Protein AF-0000000066666504 (afdb_homodimer)

Structure (mmCIF, N/CA/C/O backbone):
data_AF-0000000066666504-model_v1
#
loop_
_entity.id
_entity.type
_entity.pdbx_description
1 polymer 'Uncharacterized protein'
#
loop_
_atom_site.group_PDB
_atom_site.id
_atom_site.type_symbol
_atom_site.label_atom_id
_atom_site.label_alt_id
_atom_site.label_comp_id
_atom_site.label_asym_id
_atom_site.label_entity_id
_atom_site.label_seq_id
_atom_site.pdbx_PDB_ins_code
_atom_site.Cartn_x
_atom_site.Cartn_y
_atom_site.Cartn_z
_atom_site.occupancy
_atom_site.B_iso_or_equiv
_atom_site.auth_seq_id
_atom_site.auth_comp_id
_atom_site.auth_asym_id
_atom_site.auth_atom_id
_atom_site.pdbx_PDB_model_num
ATOM 1 N N . MET A 1 1 ? -24.781 37.531 25.469 1 26.7 1 MET A N 1
ATOM 2 C CA . MET A 1 1 ? -24.062 36.5 26.219 1 26.7 1 MET A CA 1
ATOM 3 C C . MET A 1 1 ? -22.75 36.156 25.5 1 26.7 1 MET A C 1
ATOM 5 O O . MET A 1 1 ? -22.75 35.781 24.328 1 26.7 1 MET A O 1
ATOM 9 N N . VAL A 1 2 ? -21.688 36.781 25.766 1 35.69 2 VAL A N 1
ATOM 10 C CA . VAL A 1 2 ? -20.391 36.688 25.109 1 35.69 2 VAL A CA 1
ATOM 11 C C . VAL A 1 2 ? -20.016 35.219 24.891 1 35.69 2 VAL A C 1
ATOM 13 O O . VAL A 1 2 ? -19.938 34.438 25.828 1 35.69 2 VAL A O 1
ATOM 16 N N . ASN A 1 3 ? -20.422 34.5 23.906 1 43.03 3 ASN A N 1
ATOM 17 C CA . ASN A 1 3 ? -20.219 33.125 23.484 1 43.03 3 ASN A CA 1
ATOM 18 C C . ASN A 1 3 ? -18.781 32.656 23.719 1 43.03 3 ASN A C 1
ATOM 20 O O . ASN A 1 3 ? -17.859 33.125 23.062 1 43.03 3 ASN A O 1
ATOM 24 N N . ALA A 1 4 ? -18.406 32.344 24.891 1 55.12 4 ALA A N 1
ATOM 25 C CA . ALA A 1 4 ? -17.078 31.953 25.406 1 55.12 4 ALA A CA 1
ATOM 26 C C . ALA A 1 4 ? -16.453 30.875 24.531 1 55.12 4 ALA A C 1
ATOM 28 O O . ALA A 1 4 ? -17.109 29.922 24.141 1 55.12 4 ALA A O 1
ATOM 29 N N . MET A 1 5 ? -15.398 31.172 23.875 1 70.12 5 MET A N 1
ATOM 30 C CA . MET A 1 5 ? -14.609 30.203 23.125 1 70.12 5 MET A CA 1
ATOM 31 C C . MET A 1 5 ? -14.438 28.906 23.922 1 70.12 5 MET A C 1
ATOM 33 O O . MET A 1 5 ? -14.102 28.938 25.109 1 70.12 5 MET A O 1
ATOM 37 N N . PRO A 1 6 ? -14.922 27.781 23.375 1 79.31 6 PRO A N 1
ATOM 38 C CA . PRO A 1 6 ? -14.75 26.531 24.094 1 79.31 6 PRO A CA 1
ATOM 39 C C . PRO A 1 6 ? -13.297 26.266 24.484 1 79.31 6 PRO A C 1
ATOM 41 O O . PRO A 1 6 ? -12.375 26.703 23.797 1 79.31 6 PRO A O 1
ATOM 44 N N . GLU A 1 7 ? -13.148 25.688 25.578 1 88.94 7 GLU A N 1
ATOM 45 C CA . GLU A 1 7 ? -11.82 25.312 26.047 1 88.94 7 GLU A CA 1
ATOM 46 C C . GLU A 1 7 ? -11.164 24.281 25.141 1 88.94 7 GLU A C 1
ATOM 48 O O . GLU A 1 7 ? -11.836 23.375 24.641 1 88.94 7 GLU A O 1
ATOM 53 N N . SER A 1 8 ? -9.906 24.516 24.938 1 96.38 8 SER A N 1
ATOM 54 C CA . SER A 1 8 ? -9.141 23.609 24.078 1 96.38 8 SER A CA 1
ATOM 55 C C . SER A 1 8 ? -9.016 22.234 24.703 1 96.38 8 SER A C 1
ATOM 57 O O . SER A 1 8 ? -8.773 22.109 25.906 1 96.38 8 SER A O 1
ATOM 59 N N . ASN A 1 9 ? -9.234 21.188 23.906 1 97.38 9 ASN A N 1
ATOM 60 C CA . ASN A 1 9 ? -8.992 19.828 24.391 1 97.38 9 ASN A CA 1
ATOM 61 C C . ASN A 1 9 ? -7.543 19.625 24.812 1 97.38 9 ASN A C 1
ATOM 63 O O . ASN A 1 9 ? -7.246 18.781 25.656 1 97.38 9 ASN A O 1
ATOM 67 N N . PHE A 1 10 ? -6.641 20.391 24.328 1 98.38 10 PHE A N 1
ATOM 68 C CA . PHE A 1 10 ? -5.215 20.266 24.609 1 98.38 10 PHE A CA 1
ATOM 69 C C . PHE A 1 10 ? -4.875 20.844 25.969 1 98.38 10 PHE A C 1
ATOM 71 O O . PHE A 1 10 ? -3.836 20.516 26.547 1 98.38 10 PHE A O 1
ATOM 78 N N . ALA A 1 11 ? -5.727 21.688 26.484 1 97.31 11 ALA A N 1
ATOM 79 C CA . ALA A 1 11 ? -5.48 22.344 27.766 1 97.31 11 ALA A CA 1
ATOM 80 C C . ALA A 1 11 ? -5.449 21.344 28.906 1 97.31 11 ALA A C 1
ATOM 82 O O . ALA A 1 11 ? -4.906 21.625 29.969 1 97.31 11 ALA A O 1
ATOM 83 N N . GLN A 1 12 ? -5.965 20.188 28.688 1 95.88 12 GLN A N 1
ATOM 84 C CA . GLN A 1 12 ? -6.004 19.172 29.734 1 95.88 12 GLN A CA 1
ATOM 85 C C . GLN A 1 12 ? -4.652 18.484 29.891 1 95.88 12 GLN A C 1
ATOM 87 O O . GLN A 1 12 ? -4.422 17.766 30.875 1 95.88 12 GLN A O 1
ATOM 92 N N . LEU A 1 13 ? -3.777 18.688 28.984 1 98.19 13 LEU A N 1
ATOM 93 C CA . LEU A 1 13 ? -2.475 18.031 29 1 98.19 13 LEU A CA 1
ATOM 94 C C . LEU A 1 13 ? -1.46 18.859 29.781 1 98.19 13 LEU A C 1
ATOM 96 O O . LEU A 1 13 ? -1.614 20.062 29.906 1 98.19 13 LEU A O 1
ATOM 100 N N . THR A 1 14 ? -0.459 18.156 30.312 1 98.12 14 THR A N 1
ATOM 101 C CA . THR A 1 14 ? 0.666 18.844 30.922 1 98.12 14 THR A CA 1
ATOM 102 C C . THR A 1 14 ? 1.56 19.469 29.859 1 98.12 14 THR A C 1
ATOM 104 O O . THR A 1 14 ? 1.478 19.125 28.688 1 98.12 14 THR A O 1
ATOM 107 N N . ARG A 1 15 ? 2.338 20.406 30.312 1 98.19 15 ARG A N 1
ATOM 108 C CA . ARG A 1 15 ? 3.314 21.047 29.422 1 98.19 15 ARG A CA 1
ATOM 109 C C . ARG A 1 15 ? 4.23 20 28.797 1 98.19 15 ARG A C 1
ATOM 111 O O . ARG A 1 15 ? 4.523 20.062 27.594 1 98.19 15 ARG A O 1
ATOM 118 N N . ALA A 1 16 ? 4.664 19.031 29.578 1 97.69 16 ALA A N 1
ATOM 119 C CA . ALA A 1 16 ? 5.547 17.969 29.094 1 97.69 16 ALA A CA 1
ATOM 120 C C . ALA A 1 16 ? 4.852 17.125 28.031 1 97.69 16 ALA A C 1
ATOM 122 O O . ALA A 1 16 ? 5.465 16.75 27.031 1 97.69 16 ALA A O 1
ATOM 123 N N . GLN A 1 17 ? 3.607 16.797 28.219 1 98.44 17 GLN A N 1
ATOM 124 C CA . GLN A 1 17 ? 2.84 16.016 27.25 1 98.44 17 GLN A CA 1
ATOM 125 C C . GLN A 1 17 ? 2.645 16.797 25.953 1 98.44 17 GLN A C 1
ATOM 127 O O . GLN A 1 17 ? 2.727 16.219 24.859 1 98.44 17 GLN A O 1
ATOM 132 N N . LEU A 1 18 ? 2.369 18.047 26.094 1 98.69 18 LEU A N 1
ATOM 133 C CA . LEU A 1 18 ? 2.189 18.891 24.922 1 98.69 18 LEU A CA 1
ATOM 134 C C . LEU A 1 18 ? 3.48 18.984 24.109 1 98.69 18 LEU A C 1
ATOM 136 O O . LEU A 1 18 ? 3.445 18.969 22.875 1 98.69 1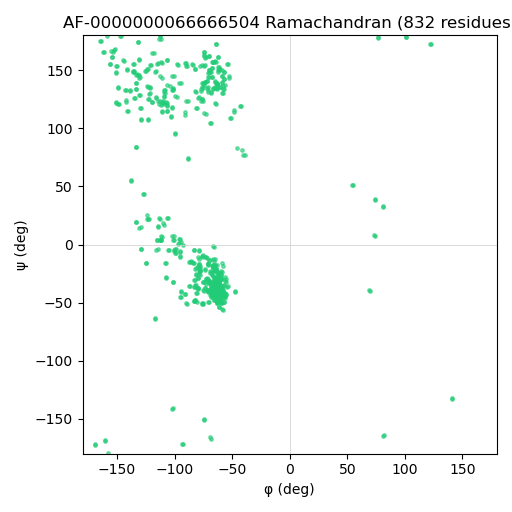8 LEU A O 1
ATOM 140 N N . ALA A 1 19 ? 4.602 19.062 24.781 1 97.88 19 ALA A N 1
ATOM 141 C CA . ALA A 1 19 ? 5.898 19.156 24.125 1 97.88 19 ALA A CA 1
ATOM 142 C C . ALA A 1 19 ? 6.188 17.906 23.297 1 97.88 19 ALA A C 1
ATOM 144 O O . ALA A 1 19 ? 6.848 17.969 22.266 1 97.88 19 ALA A O 1
ATOM 145 N N . VAL A 1 20 ? 5.609 16.781 23.719 1 97.75 20 VAL A N 1
ATOM 146 C CA . VAL A 1 20 ? 5.746 15.531 23 1 97.75 20 VAL A CA 1
ATOM 147 C C . VAL A 1 20 ? 4.75 15.484 21.844 1 97.75 20 VAL A C 1
ATOM 149 O O . VAL A 1 20 ? 5.062 14.969 20.766 1 97.75 20 VAL A O 1
ATOM 152 N N . LEU A 1 21 ? 3.605 16.031 22 1 98.62 21 LEU A N 1
ATOM 153 C CA . LEU A 1 21 ? 2.479 15.867 21.094 1 98.62 21 LEU A CA 1
ATOM 154 C C . LEU A 1 21 ? 2.631 16.766 19.875 1 98.62 21 LEU A C 1
ATOM 156 O O . LEU A 1 21 ? 2.258 16.375 18.766 1 98.62 21 LEU A O 1
ATOM 160 N N . VAL A 1 22 ? 3.152 17.969 20.031 1 98.69 22 VAL A N 1
ATOM 161 C CA . VAL A 1 22 ? 3.139 18.953 18.969 1 98.69 22 VAL A CA 1
ATOM 162 C C . VAL A 1 22 ? 3.963 18.453 17.781 1 98.69 22 VAL A C 1
ATOM 164 O O . VAL A 1 22 ? 3.5 18.484 16.641 1 98.69 22 VAL A O 1
ATOM 167 N N . PRO A 1 23 ? 5.203 17.922 18 1 98.19 23 PRO A N 1
ATOM 168 C CA . PRO A 1 23 ? 5.914 17.391 16.828 1 98.19 23 PRO A CA 1
ATOM 169 C C . PRO A 1 23 ? 5.199 16.203 16.188 1 98.19 23 PRO A C 1
ATOM 171 O O . PRO A 1 23 ? 5.277 16 14.977 1 98.19 23 PRO A O 1
ATOM 174 N N . GLU A 1 24 ? 4.457 15.398 16.969 1 98.56 24 GLU A N 1
ATOM 175 C CA . GLU A 1 24 ? 3.652 14.305 16.422 1 98.56 24 GLU A CA 1
ATOM 176 C C . GLU A 1 24 ? 2.555 14.836 15.5 1 98.56 24 GLU A C 1
ATOM 178 O O . GLU A 1 24 ? 2.295 14.258 14.438 1 98.56 24 GLU A O 1
ATOM 183 N N . LEU A 1 25 ? 1.943 15.906 15.93 1 98.88 25 LEU A N 1
ATOM 184 C CA . LEU A 1 25 ? 0.902 16.516 15.109 1 98.88 25 LEU A CA 1
ATOM 185 C C . LEU A 1 25 ? 1.48 17.062 13.812 1 98.88 25 LEU A C 1
ATOM 187 O O . LEU A 1 25 ? 0.86 16.938 12.75 1 98.88 25 LEU A O 1
ATOM 191 N N . LEU A 1 26 ? 2.643 17.641 13.898 1 98.81 26 LEU A N 1
ATOM 192 C CA . LEU A 1 26 ? 3.295 18.141 12.695 1 98.81 26 LEU A CA 1
ATOM 193 C C . LEU A 1 26 ? 3.57 17 11.719 1 98.81 26 LEU A C 1
ATOM 195 O O . LEU A 1 26 ? 3.277 17.109 10.523 1 98.81 26 LEU A O 1
ATOM 199 N N . LEU A 1 27 ? 4.086 15.914 12.242 1 98.75 27 LEU A N 1
ATOM 200 C CA . LEU A 1 27 ? 4.387 14.773 11.391 1 98.75 27 LEU A CA 1
ATOM 201 C C . LEU A 1 27 ? 3.107 14.188 10.789 1 98.75 27 LEU A C 1
ATOM 203 O O . LEU A 1 27 ? 3.066 13.867 9.602 1 98.75 27 LEU A O 1
ATOM 207 N N . CYS A 1 28 ? 2.082 14.086 11.586 1 98.75 28 CYS A N 1
ATOM 208 C CA . CYS A 1 28 ? 0.81 13.586 11.078 1 98.75 28 CYS A CA 1
ATOM 209 C C . CYS A 1 28 ? 0.267 14.477 9.977 1 98.75 28 CYS A C 1
ATOM 211 O O . CYS A 1 28 ? -0.349 13.992 9.023 1 98.75 28 CYS A O 1
ATOM 213 N N . GLY A 1 29 ? 0.467 15.766 10.125 1 98.81 29 GLY A N 1
ATOM 214 C CA . GLY A 1 29 ? 0.069 16.672 9.062 1 98.81 29 GLY A CA 1
ATOM 215 C C . GLY A 1 29 ? 0.771 16.406 7.746 1 98.81 29 GLY A C 1
ATOM 216 O O . GLY A 1 29 ? 0.151 16.484 6.684 1 98.81 29 GLY A O 1
ATOM 217 N N . HIS A 1 30 ? 2.037 16.094 7.859 1 98.5 30 HIS A N 1
ATOM 218 C CA . HIS A 1 30 ? 2.834 15.781 6.68 1 98.5 30 HIS A CA 1
ATOM 219 C C . HIS A 1 30 ? 2.285 14.555 5.957 1 98.5 30 HIS A C 1
ATOM 221 O O . HIS A 1 30 ? 2.316 14.484 4.727 1 98.5 30 HIS A O 1
ATOM 227 N N . LEU A 1 31 ? 1.752 13.672 6.684 1 98.38 31 LEU A N 1
ATOM 228 C CA . LEU A 1 31 ? 1.349 12.375 6.152 1 98.38 31 LEU A CA 1
ATOM 229 C C . LEU A 1 31 ? -0.028 12.461 5.5 1 98.38 31 LEU A C 1
ATOM 231 O O . LEU A 1 31 ? -0.491 11.492 4.891 1 98.38 31 LEU A O 1
ATOM 235 N N . ILE A 1 32 ? -0.652 13.617 5.594 1 98.69 32 ILE A N 1
ATOM 236 C CA . ILE A 1 32 ? -1.956 13.781 4.961 1 98.69 32 ILE A CA 1
ATOM 237 C C . ILE A 1 32 ? -1.82 13.617 3.449 1 98.69 32 ILE A C 1
ATOM 239 O O . ILE A 1 32 ? -2.561 12.844 2.836 1 98.69 32 ILE A O 1
ATOM 243 N N . ASP A 1 33 ? -0.876 14.297 2.914 1 97 33 ASP A N 1
ATOM 244 C CA . ASP A 1 33 ? -0.641 14.18 1.479 1 97 33 ASP A CA 1
ATOM 245 C C . ASP A 1 33 ? -0.268 12.75 1.097 1 97 33 ASP A C 1
ATOM 247 O O . ASP A 1 33 ? -0.744 12.227 0.087 1 97 33 ASP A O 1
ATOM 251 N N . ARG A 1 34 ? 0.52 12.109 1.916 1 95.56 34 ARG A N 1
ATOM 252 C CA . ARG A 1 34 ? 0.938 10.734 1.673 1 95.56 34 ARG A CA 1
ATOM 253 C C . ARG A 1 34 ? -0.26 9.789 1.671 1 95.56 34 ARG A C 1
ATOM 255 O O . ARG A 1 34 ? -0.308 8.844 0.887 1 95.56 34 ARG A O 1
ATOM 262 N N . SER A 1 35 ? -1.171 10.023 2.537 1 97.75 35 SER A N 1
ATOM 263 C CA . SER A 1 35 ? -2.34 9.164 2.676 1 97.75 35 SER A CA 1
ATOM 264 C C . SER A 1 35 ? -3.23 9.234 1.44 1 97.75 35 SER A C 1
ATOM 266 O O . SER A 1 35 ? -4.039 8.336 1.195 1 97.75 35 SER A O 1
ATOM 268 N N . GLY A 1 36 ? -3.102 10.25 0.655 1 97.25 36 GLY A N 1
ATOM 269 C CA . GLY A 1 36 ? -3.896 10.398 -0.555 1 97.25 36 GLY A CA 1
ATOM 270 C C . GLY A 1 36 ? -3.188 9.891 -1.798 1 97.25 36 GLY A C 1
ATOM 271 O O . GLY A 1 36 ? -3.814 9.711 -2.844 1 97.25 36 GLY A O 1
ATOM 272 N N . MET A 1 37 ? -1.924 9.578 -1.723 1 95.5 37 MET A N 1
ATOM 273 C CA . MET A 1 37 ? -1.073 9.336 -2.885 1 95.5 37 MET A CA 1
ATOM 274 C C . MET A 1 37 ? -1.557 8.125 -3.674 1 95.5 37 MET A C 1
ATOM 276 O O . MET A 1 37 ? -1.768 8.211 -4.883 1 95.5 37 MET A O 1
ATOM 280 N N . ALA A 1 38 ? -1.757 7.047 -2.971 1 93.62 38 ALA A N 1
ATOM 281 C CA . ALA A 1 38 ? -2.156 5.82 -3.656 1 93.62 38 ALA A CA 1
ATOM 282 C C . ALA A 1 38 ? -3.496 6 -4.363 1 93.62 38 ALA A C 1
ATOM 284 O O . ALA A 1 38 ? -3.686 5.512 -5.48 1 93.62 38 ALA A O 1
ATOM 285 N N . HIS A 1 39 ? -4.422 6.711 -3.787 1 95.56 39 HIS A N 1
ATOM 286 C CA . HIS A 1 39 ? -5.762 6.898 -4.332 1 95.56 39 HIS A CA 1
ATOM 287 C C . HIS A 1 39 ? -5.738 7.84 -5.531 1 95.56 39 HIS A C 1
ATOM 289 O O . HIS A 1 39 ? -6.465 7.625 -6.508 1 95.56 39 HIS A O 1
ATOM 295 N N . THR A 1 40 ? -4.906 8.836 -5.445 1 97 40 THR A N 1
ATOM 296 C CA . THR A 1 40 ? -4.816 9.766 -6.559 1 97 40 THR A CA 1
ATOM 297 C C . THR A 1 40 ? -4.047 9.148 -7.727 1 97 40 THR A C 1
ATOM 299 O O . THR A 1 40 ? -4.34 9.438 -8.891 1 97 40 THR A O 1
ATOM 302 N N . ILE A 1 41 ? -3.098 8.32 -7.438 1 93.81 41 ILE A N 1
ATOM 303 C CA . ILE A 1 41 ? -2.424 7.594 -8.516 1 93.81 41 ILE A CA 1
ATOM 304 C C . ILE A 1 41 ? -3.424 6.691 -9.227 1 93.81 41 ILE A C 1
ATOM 306 O O . ILE A 1 41 ? -3.463 6.652 -10.461 1 93.81 41 ILE A O 1
ATOM 310 N N . ALA A 1 42 ? -4.215 6.039 -8.43 1 91.5 42 ALA A N 1
ATOM 311 C CA . ALA A 1 42 ? -5.199 5.125 -9 1 91.5 42 ALA A CA 1
ATOM 312 C C . ALA A 1 42 ? -6.211 5.879 -9.859 1 91.5 42 ALA A C 1
ATOM 314 O O . ALA A 1 42 ? -6.629 5.387 -10.906 1 91.5 42 ALA A O 1
ATOM 315 N N . ALA A 1 43 ? -6.531 7.051 -9.453 1 93.12 43 ALA A N 1
ATOM 316 C CA . ALA A 1 43 ? -7.59 7.805 -10.117 1 93.12 43 ALA A CA 1
ATOM 317 C C . ALA A 1 43 ? -7.043 8.594 -11.297 1 93.12 43 ALA A C 1
ATOM 319 O O . ALA A 1 43 ? -7.715 8.734 -12.32 1 93.12 43 ALA A O 1
ATOM 320 N N . PHE A 1 44 ? -5.762 9.117 -11.133 1 94.62 44 PHE A N 1
ATOM 321 C CA . PHE A 1 44 ? -5.328 10.141 -12.078 1 94.62 44 PHE A CA 1
ATOM 322 C C . PHE A 1 44 ? -3.967 9.797 -12.664 1 94.62 44 PHE A C 1
ATOM 324 O O . PHE A 1 44 ? -3.439 10.531 -13.508 1 94.62 44 PHE A O 1
ATOM 331 N N . GLY A 1 45 ? -3.338 8.766 -12.258 1 90.38 45 GLY A N 1
ATOM 332 C CA . GLY A 1 45 ? -1.959 8.492 -12.633 1 90.38 45 GLY A CA 1
ATOM 333 C C . GLY A 1 45 ? -0.955 9.336 -11.875 1 90.38 45 GLY A C 1
ATOM 334 O O . GLY A 1 45 ? -1.335 10.156 -11.031 1 90.38 45 GLY A O 1
ATOM 335 N N . LYS A 1 46 ? 0.3 9.109 -12.133 1 93 46 LYS A N 1
ATOM 336 C CA . LYS A 1 46 ? 1.38 9.812 -11.445 1 93 46 LYS A CA 1
ATOM 337 C C . LYS A 1 46 ? 1.286 11.32 -11.656 1 93 46 LYS A C 1
ATOM 339 O O . LYS A 1 46 ? 1.452 12.094 -10.719 1 93 46 LYS A O 1
ATOM 344 N N . ASP A 1 47 ? 0.991 11.695 -12.898 1 95.31 47 ASP A N 1
ATOM 345 C CA . ASP A 1 47 ? 0.938 13.125 -13.211 1 95.31 47 ASP A CA 1
ATOM 346 C C . ASP A 1 47 ? -0.223 13.805 -12.484 1 95.31 47 ASP A C 1
ATOM 348 O O . ASP A 1 47 ? -0.085 14.922 -12 1 95.31 47 ASP A O 1
ATOM 352 N N . GLY A 1 48 ? -1.308 13.086 -12.453 1 96.5 48 GLY A N 1
ATOM 353 C CA . GLY A 1 48 ? -2.449 13.625 -11.734 1 96.5 48 GLY A CA 1
ATOM 354 C C . GLY A 1 48 ? -2.217 13.734 -10.242 1 96.5 48 GLY A C 1
ATOM 355 O O . GLY A 1 48 ? -2.615 14.719 -9.617 1 96.5 48 GLY A O 1
ATOM 356 N N . MET A 1 49 ? -1.599 12.75 -9.695 1 97.25 49 MET A N 1
ATOM 357 C CA . MET A 1 49 ? -1.219 12.781 -8.289 1 97.25 49 MET A CA 1
ATOM 358 C C . MET A 1 49 ? -0.309 13.977 -8 1 97.25 49 MET A C 1
ATOM 360 O O . MET A 1 49 ? -0.496 14.68 -7.008 1 97.25 49 MET A O 1
ATOM 364 N N . THR A 1 50 ? 0.638 14.234 -8.898 1 98.06 50 THR A N 1
ATOM 365 C CA . THR A 1 50 ? 1.573 15.352 -8.766 1 98.06 50 THR A CA 1
ATOM 366 C C . THR A 1 50 ? 0.833 16.688 -8.781 1 98.06 50 THR A C 1
ATOM 368 O O . THR A 1 50 ? 1.102 17.562 -7.953 1 98.06 50 THR A O 1
ATOM 371 N N . ALA A 1 51 ? -0.089 16.766 -9.648 1 98.19 51 ALA A N 1
ATOM 372 C CA . ALA A 1 51 ? -0.859 18 -9.781 1 98.19 51 ALA A CA 1
ATOM 373 C C . ALA A 1 51 ? -1.694 18.25 -8.531 1 98.19 51 ALA A C 1
ATOM 375 O O . ALA A 1 51 ? -1.814 19.391 -8.078 1 98.19 51 ALA A O 1
ATOM 376 N N . VAL A 1 52 ? -2.236 17.219 -7.996 1 98.44 52 VAL A N 1
ATOM 377 C CA . VAL A 1 52 ? -3.037 17.344 -6.785 1 98.44 52 VAL A CA 1
ATOM 378 C C . VAL A 1 52 ? -2.154 17.812 -5.625 1 98.44 52 VAL A C 1
ATOM 380 O O . VAL A 1 52 ? -2.529 18.703 -4.867 1 98.44 52 VAL A O 1
ATOM 383 N N . ALA A 1 53 ? -1.005 17.203 -5.512 1 98.38 53 ALA A N 1
ATOM 384 C CA . ALA A 1 53 ? -0.076 17.562 -4.441 1 98.38 53 ALA A CA 1
ATOM 385 C C . ALA A 1 53 ? 0.351 19.016 -4.547 1 98.38 53 ALA A C 1
ATOM 387 O O . ALA A 1 53 ? 0.397 19.734 -3.543 1 98.38 53 ALA A O 1
ATOM 388 N N . ILE A 1 54 ? 0.638 19.453 -5.734 1 98.25 54 ILE A N 1
ATOM 389 C CA . ILE A 1 54 ? 1.037 20.844 -5.953 1 98.25 54 ILE A CA 1
ATOM 390 C C . ILE A 1 54 ? -0.084 21.781 -5.512 1 98.25 54 ILE A C 1
ATOM 392 O O . ILE A 1 54 ? 0.152 22.719 -4.758 1 98.25 54 ILE A O 1
ATOM 396 N N . GLU A 1 55 ? -1.24 21.4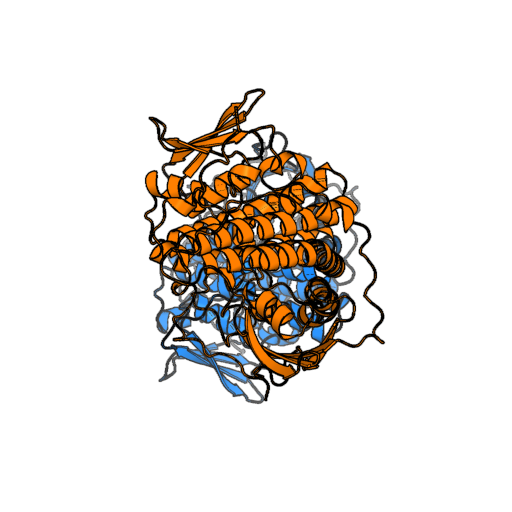69 -5.91 1 98.12 55 GLU A N 1
ATOM 397 C CA . GLU A 1 55 ? -2.369 22.359 -5.66 1 98.12 55 GLU A CA 1
ATOM 398 C C . GLU A 1 55 ? -2.703 22.438 -4.172 1 98.12 55 GLU A C 1
ATOM 400 O O . GLU A 1 55 ? -2.93 23.516 -3.633 1 98.12 55 GLU A O 1
ATOM 405 N N . GLU A 1 56 ? -2.732 21.312 -3.523 1 98.19 56 GLU A N 1
ATOM 406 C CA . GLU A 1 56 ? -3.148 21.328 -2.123 1 98.19 56 GLU A CA 1
ATOM 407 C C . GLU A 1 56 ? -2.162 22.125 -1.266 1 98.19 56 GLU A C 1
ATOM 409 O O . GLU A 1 56 ? -2.568 22.906 -0.407 1 98.19 56 GLU A O 1
ATOM 414 N N . TRP A 1 57 ? -0.898 22 -1.531 1 98.12 57 TRP A N 1
ATOM 415 C CA . TRP A 1 57 ? 0.106 22.703 -0.739 1 98.12 57 TRP A CA 1
ATOM 416 C C . TRP A 1 57 ? 0.145 24.188 -1.1 1 98.12 57 TRP A C 1
ATOM 418 O O . TRP A 1 57 ? 0.283 25.031 -0.223 1 98.12 57 TRP A O 1
ATOM 428 N N . GLN A 1 58 ? 0.014 24.5 -2.387 1 97.94 58 GLN A N 1
ATOM 429 C CA . GLN A 1 58 ? 0.036 25.891 -2.818 1 97.94 58 GLN A CA 1
ATOM 430 C C . GLN A 1 58 ? -1.14 26.656 -2.234 1 97.94 58 GLN A C 1
ATOM 432 O O . GLN A 1 58 ? -1.026 27.859 -1.966 1 97.94 58 GLN A O 1
ATOM 437 N N . LEU A 1 59 ? -2.164 25.984 -2.051 1 98.19 59 LEU A N 1
ATOM 438 C CA . LEU A 1 59 ? -3.361 26.641 -1.535 1 98.19 59 LEU A CA 1
ATOM 439 C C . LEU A 1 59 ? -3.277 26.828 -0.022 1 98.19 59 LEU A C 1
ATOM 441 O O . LEU A 1 59 ? -3.697 27.844 0.513 1 98.19 59 LEU A O 1
ATOM 445 N N . ALA A 1 60 ? -2.73 25.875 0.676 1 98.56 60 ALA A N 1
ATOM 446 C CA . ALA A 1 60 ? -2.828 25.812 2.133 1 98.56 60 ALA A CA 1
ATOM 447 C C . ALA A 1 60 ? -1.659 26.531 2.791 1 98.56 60 ALA A C 1
ATOM 449 O O . ALA A 1 60 ? -1.852 27.297 3.738 1 98.56 60 ALA A O 1
ATOM 450 N N . SER A 1 61 ? -0.459 26.375 2.322 1 98 61 SER A N 1
ATOM 451 C CA . SER A 1 61 ? 0.762 26.734 3.033 1 98 61 SER A CA 1
ATOM 452 C C . SER A 1 61 ? 0.84 28.25 3.262 1 98 61 SER A C 1
ATOM 454 O O . SER A 1 61 ? 1.214 28.703 4.348 1 98 61 SER A O 1
ATOM 456 N N . PRO A 1 62 ? 0.435 29.125 2.26 1 97.69 62 PRO A N 1
ATOM 457 C CA . PRO A 1 62 ? 0.515 30.562 2.529 1 97.69 62 PRO A CA 1
ATOM 458 C C . PRO A 1 62 ? -0.408 31 3.664 1 97.69 62 PRO A C 1
ATOM 460 O O . PRO A 1 62 ? -0.054 31.891 4.445 1 97.69 62 PRO A O 1
ATOM 463 N N . VAL A 1 63 ? -1.51 30.312 3.75 1 98.44 63 VAL A N 1
ATOM 464 C CA . VAL A 1 63 ? -2.535 30.688 4.715 1 98.44 63 VAL A CA 1
ATOM 465 C C . VAL A 1 63 ? -2.098 30.281 6.121 1 98.44 63 VAL A C 1
ATOM 467 O O . VAL A 1 63 ? -2.055 31.109 7.031 1 98.44 63 VAL A O 1
ATOM 470 N N . TYR A 1 64 ? -1.692 29.016 6.27 1 98.62 64 TYR A N 1
ATOM 471 C CA . TYR A 1 64 ? -1.412 28.578 7.633 1 98.62 64 TYR A CA 1
ATOM 472 C C . TYR A 1 64 ? -0.053 29.094 8.102 1 98.62 64 TYR A C 1
ATOM 474 O O . TYR A 1 64 ? 0.197 29.203 9.305 1 98.62 64 TYR A O 1
ATOM 482 N N . THR A 1 65 ? 0.859 29.438 7.156 1 98.5 65 THR A N 1
ATOM 483 C CA . THR A 1 65 ? 2.127 30.047 7.531 1 98.5 65 THR A CA 1
ATOM 484 C C . THR A 1 65 ? 1.896 31.422 8.156 1 98.5 65 THR A C 1
ATOM 486 O O . THR A 1 65 ? 2.479 31.75 9.195 1 98.5 65 THR A O 1
ATOM 489 N N . ARG A 1 66 ? 1.054 32.219 7.574 1 98.38 66 ARG A N 1
ATOM 490 C CA . ARG A 1 66 ? 0.768 33.562 8.094 1 98.38 66 ARG A CA 1
ATOM 491 C C . ARG A 1 66 ? 0.057 33.469 9.445 1 98.38 66 ARG A C 1
ATOM 493 O O . ARG A 1 66 ? 0.288 34.312 10.32 1 98.38 66 ARG A O 1
ATOM 500 N N . ARG A 1 67 ? -0.793 32.5 9.539 1 98.31 67 ARG A N 1
ATOM 501 C CA . ARG A 1 67 ? -1.456 32.312 10.82 1 98.31 67 ARG A CA 1
ATOM 502 C C . ARG A 1 67 ? -0.441 32.031 11.922 1 98.31 67 ARG A C 1
ATOM 504 O O . ARG A 1 67 ? -0.518 32.594 13.008 1 98.31 67 ARG A O 1
ATOM 511 N N . MET A 1 68 ? 0.501 31.141 11.586 1 98.5 68 MET A N 1
ATOM 512 C CA . MET A 1 68 ? 1.513 30.766 12.57 1 98.5 68 MET A CA 1
ATOM 513 C C . MET A 1 68 ? 2.398 31.953 12.93 1 98.5 68 MET A C 1
ATOM 515 O O . MET A 1 68 ? 2.764 32.125 14.094 1 98.5 68 MET A O 1
ATOM 519 N N . GLN A 1 69 ? 2.732 32.781 11.969 1 98.5 69 GLN A N 1
ATOM 520 C CA . GLN A 1 69 ? 3.516 34 12.195 1 98.5 69 GLN A CA 1
ATOM 521 C C . GLN A 1 69 ? 2.818 34.906 13.188 1 98.5 69 GLN A C 1
ATOM 523 O O . GLN A 1 69 ? 3.449 35.438 14.117 1 98.5 69 GLN A O 1
ATOM 528 N N . ARG A 1 70 ? 1.587 35.062 13.008 1 98.06 70 ARG A N 1
ATOM 529 C CA . ARG A 1 70 ? 0.808 35.906 13.898 1 98.06 70 ARG A CA 1
ATOM 530 C C . ARG A 1 70 ? 0.687 35.312 15.289 1 98.06 70 ARG A C 1
ATOM 532 O O . ARG A 1 70 ? 0.817 36 16.297 1 98.06 70 ARG A O 1
ATOM 539 N N . ALA A 1 71 ? 0.453 34.031 15.344 1 98.12 71 ALA A N 1
ATOM 540 C CA . ALA A 1 71 ? 0.228 33.344 16.609 1 98.12 71 ALA A CA 1
ATOM 541 C C . ALA A 1 71 ? 1.448 33.438 17.516 1 98.12 71 ALA A C 1
ATOM 543 O O . ALA A 1 71 ? 1.312 33.594 18.734 1 98.12 71 ALA A O 1
ATOM 544 N N . LEU A 1 72 ? 2.646 33.375 16.906 1 98.38 72 LEU A N 1
ATOM 545 C CA . LEU A 1 72 ? 3.848 33.312 17.734 1 98.38 72 LEU A CA 1
ATOM 546 C C . LEU A 1 72 ? 4.652 34.594 17.609 1 98.38 72 LEU A C 1
ATOM 548 O O . LEU A 1 72 ? 5.793 34.656 18.062 1 98.38 72 LEU A O 1
ATOM 552 N N . GLY A 1 73 ? 4.141 35.562 16.875 1 98.06 73 GLY A N 1
ATOM 553 C CA . GLY A 1 73 ? 4.684 36.906 16.875 1 98.06 73 GLY A CA 1
ATOM 554 C C . GLY A 1 73 ? 5.992 37.031 16.125 1 98.06 73 GLY A C 1
ATOM 555 O O . GLY A 1 73 ? 6.906 37.719 16.562 1 98.06 73 GLY A O 1
ATOM 556 N N . PHE A 1 74 ? 6.09 36.312 15.016 1 97.81 74 PHE A N 1
ATOM 557 C CA . PHE A 1 74 ? 7.363 36.438 14.312 1 97.81 74 PHE A CA 1
ATOM 558 C C . PHE A 1 74 ? 7.148 36.875 12.875 1 97.81 74 PHE A C 1
ATOM 560 O O . PHE A 1 74 ? 7.945 36.562 11.992 1 97.81 74 PHE A O 1
ATOM 567 N N . ALA A 1 75 ? 6.031 37.562 12.617 1 98.19 75 ALA A N 1
ATOM 568 C CA . ALA A 1 75 ? 5.766 38.094 11.281 1 98.19 75 ALA A CA 1
ATOM 569 C C . ALA A 1 75 ? 6.887 39.031 10.828 1 98.19 75 ALA A C 1
ATOM 571 O O . ALA A 1 75 ? 7.414 39.812 11.625 1 98.19 75 ALA A O 1
ATOM 572 N N . GLY A 1 76 ? 7.25 38.844 9.625 1 97.5 76 GLY A N 1
ATOM 573 C CA . GLY A 1 76 ? 8.297 39.625 8.984 1 97.5 76 GLY A CA 1
ATOM 574 C C . GLY A 1 76 ? 8.367 39.406 7.484 1 97.5 76 GLY A C 1
ATOM 575 O O . GLY A 1 76 ? 7.465 38.812 6.898 1 97.5 76 GLY A O 1
ATOM 576 N N . GLU A 1 77 ? 9.391 39.969 6.848 1 98 77 GLU A N 1
ATOM 577 C CA . GLU A 1 77 ? 9.5 39.906 5.391 1 98 77 GLU A CA 1
ATOM 578 C C . GLU A 1 77 ? 10.883 39.406 4.965 1 98 77 GLU A C 1
ATOM 580 O O . GLU A 1 77 ? 11.281 39.594 3.811 1 98 77 GLU A O 1
ATOM 585 N N . ASP A 1 78 ? 11.586 38.844 5.906 1 97.69 78 ASP A N 1
ATOM 586 C CA . ASP A 1 78 ? 12.984 38.5 5.648 1 97.69 78 ASP A CA 1
ATOM 587 C C . ASP A 1 78 ? 13.188 37 5.66 1 97.69 78 ASP A C 1
ATOM 589 O O . ASP A 1 78 ? 12.25 36.219 5.941 1 97.69 78 ASP A O 1
ATOM 593 N N . VAL A 1 79 ? 14.375 36.562 5.383 1 97.94 79 VAL A N 1
ATOM 594 C CA . VAL A 1 79 ? 14.742 35.156 5.23 1 97.94 79 VAL A CA 1
ATOM 595 C C . VAL A 1 79 ? 14.609 34.438 6.574 1 97.94 79 VAL A C 1
ATOM 597 O O . VAL A 1 79 ? 14.062 33.344 6.648 1 97.94 79 VAL A O 1
ATOM 600 N N . PRO A 1 80 ? 15.047 35 7.719 1 97.56 80 PRO A N 1
ATOM 601 C CA . PRO A 1 80 ? 14.844 34.312 9 1 97.56 80 PRO A CA 1
ATOM 602 C C . PRO A 1 80 ? 13.375 34 9.289 1 97.56 80 PRO A C 1
ATOM 604 O O . PRO A 1 80 ? 13.055 32.969 9.852 1 97.56 80 PRO A O 1
ATOM 607 N N . THR A 1 81 ? 12.492 34.906 8.852 1 98.25 81 THR A N 1
ATOM 608 C CA . THR A 1 81 ? 11.062 34.688 9.047 1 98.25 81 THR A CA 1
ATOM 609 C C . THR A 1 81 ? 10.594 33.469 8.25 1 98.25 81 THR A C 1
ATOM 611 O O . THR A 1 81 ? 9.805 32.656 8.742 1 98.25 81 THR A O 1
ATOM 614 N N . ILE A 1 82 ? 11.086 33.344 7 1 98.5 82 ILE A N 1
ATOM 615 C CA . ILE A 1 82 ? 10.758 32.188 6.164 1 98.5 82 ILE A CA 1
ATOM 616 C C . ILE A 1 82 ? 11.211 30.906 6.852 1 98.5 82 ILE A C 1
ATOM 618 O O . ILE A 1 82 ? 10.461 29.938 6.918 1 98.5 82 ILE A O 1
ATOM 622 N N . PHE A 1 83 ? 12.391 30.938 7.414 1 98.31 83 PHE A N 1
ATOM 623 C CA . PHE A 1 83 ? 12.977 29.75 8.023 1 98.31 83 PHE A CA 1
ATOM 624 C C . PHE A 1 83 ? 12.234 29.391 9.305 1 98.31 83 PHE A C 1
ATOM 626 O O . PHE A 1 83 ? 11.992 28.203 9.578 1 98.31 83 PHE A O 1
ATOM 633 N N . LYS A 1 84 ? 11.859 30.391 10.125 1 97.81 84 LYS A N 1
ATOM 634 C CA . LYS A 1 84 ? 11.039 30.125 11.305 1 97.81 84 LYS A CA 1
ATOM 635 C C . LYS A 1 84 ? 9.719 29.469 10.914 1 97.81 84 LYS A C 1
ATOM 637 O O . LYS A 1 84 ? 9.25 28.562 11.609 1 97.81 84 LYS A O 1
ATOM 642 N N . GLY A 1 85 ? 9.172 29.922 9.82 1 98.06 85 GLY A N 1
ATOM 643 C CA . GLY A 1 85 ? 7.938 29.328 9.32 1 98.06 85 GLY A CA 1
ATOM 644 C C . GLY A 1 85 ? 8.086 27.859 8.969 1 98.06 85 GLY A C 1
ATOM 645 O O . GLY A 1 85 ? 7.203 27.062 9.281 1 98.06 85 GLY A O 1
ATOM 646 N N . LEU A 1 86 ? 9.164 27.516 8.336 1 97.94 86 LEU A N 1
ATOM 647 C CA . LEU A 1 86 ? 9.422 26.125 7.953 1 97.94 86 LEU A CA 1
ATOM 648 C C . LEU A 1 86 ? 9.523 25.234 9.188 1 97.94 86 LEU A C 1
ATOM 650 O O . LEU A 1 86 ? 9.102 24.078 9.164 1 97.94 86 LEU A O 1
ATOM 654 N N . GLN A 1 87 ? 10.008 25.75 10.289 1 97.81 87 GLN A N 1
ATOM 655 C CA . GLN A 1 87 ? 10.203 24.969 11.508 1 97.81 87 GLN A CA 1
ATOM 656 C C . GLN A 1 87 ? 8.867 24.609 12.156 1 97.81 87 GLN A C 1
ATOM 658 O O . GLN A 1 87 ? 8.805 23.734 13.023 1 97.81 87 GLN A O 1
ATOM 663 N N . LEU A 1 88 ? 7.793 25.281 11.758 1 98.44 88 LEU A N 1
ATOM 664 C CA . LEU A 1 88 ? 6.484 25.094 12.375 1 98.44 88 LEU A CA 1
ATOM 665 C C . LEU A 1 88 ? 5.441 24.719 11.32 1 98.44 88 LEU A C 1
ATOM 667 O O . LEU A 1 88 ? 4.246 24.953 11.523 1 98.44 88 LEU A O 1
ATOM 671 N N . ASP A 1 89 ? 5.938 24.188 10.18 1 98.12 89 ASP A N 1
ATOM 672 C CA . ASP A 1 89 ? 5.148 23.812 9.016 1 98.12 89 ASP A CA 1
ATOM 673 C C . ASP A 1 89 ? 4.926 22.297 8.969 1 98.12 89 ASP A C 1
ATOM 675 O O . ASP A 1 89 ? 5.871 21.531 9.133 1 98.12 89 ASP A O 1
ATOM 679 N N . ILE A 1 90 ? 3.676 21.891 8.703 1 98.69 90 ILE A N 1
ATOM 680 C CA . ILE A 1 90 ? 3.412 20.469 8.594 1 98.69 90 ILE A CA 1
ATOM 681 C C . ILE A 1 90 ? 4.129 19.891 7.371 1 98.69 90 ILE A C 1
ATOM 683 O O . ILE A 1 90 ? 4.336 18.688 7.273 1 98.69 90 ILE A O 1
ATOM 687 N N . GLY A 1 91 ? 4.531 20.672 6.445 1 98 91 GLY A N 1
ATOM 688 C CA . GLY A 1 91 ? 5.332 20.219 5.32 1 98 91 GLY A CA 1
ATOM 689 C C . GLY A 1 91 ? 6.781 19.969 5.68 1 98 91 GLY A C 1
ATOM 690 O O . GLY A 1 91 ? 7.527 19.375 4.898 1 98 91 GLY A O 1
ATOM 691 N N . ALA A 1 92 ? 7.184 20.375 6.859 1 97.5 92 ALA A N 1
ATOM 692 C CA . ALA A 1 92 ? 8.57 20.266 7.309 1 97.5 92 ALA A CA 1
ATOM 693 C C . ALA A 1 92 ? 8.641 19.812 8.766 1 97.5 92 ALA A C 1
ATOM 695 O O . ALA A 1 92 ? 9.305 20.453 9.586 1 97.5 92 ALA A O 1
ATOM 696 N N . PRO A 1 93 ? 7.992 18.672 9.062 1 97.62 93 PRO A N 1
ATOM 697 C CA . PRO A 1 93 ? 8.047 18.234 10.461 1 97.62 93 PRO A CA 1
ATOM 698 C C . PRO A 1 93 ? 9.477 18 10.945 1 97.62 93 PRO A C 1
ATOM 700 O O . PRO A 1 93 ? 10.297 17.438 10.219 1 97.62 93 PRO A O 1
ATOM 703 N N . PRO A 1 94 ? 9.75 18.406 12.172 1 96.06 94 PRO A N 1
ATOM 704 C CA . PRO A 1 94 ? 11.117 18.344 12.68 1 96.06 94 PRO A CA 1
ATOM 705 C C . PRO A 1 94 ? 11.703 16.938 12.625 1 96.06 94 PRO A C 1
ATOM 707 O O . PRO A 1 94 ? 11 15.953 12.883 1 96.06 94 PRO A O 1
ATOM 710 N N . GLN A 1 95 ? 13.031 16.797 12.297 1 95.5 95 GLN A N 1
ATOM 711 C CA . GLN A 1 95 ? 13.828 15.578 12.258 1 95.5 95 GLN A CA 1
ATOM 712 C C . GLN A 1 95 ? 13.391 14.672 11.109 1 95.5 95 GLN A C 1
ATOM 714 O O . GLN A 1 95 ? 14.227 14.102 10.406 1 95.5 95 GLN A O 1
ATOM 719 N N . PHE A 1 96 ? 12.07 14.57 10.852 1 97.44 96 PHE A N 1
ATOM 720 C CA . PHE A 1 96 ? 11.609 13.781 9.719 1 97.44 96 PHE A CA 1
ATOM 721 C C . PHE A 1 96 ? 11.945 14.477 8.406 1 97.44 96 PHE A C 1
ATOM 723 O O . PHE A 1 96 ? 12.344 13.828 7.434 1 97.44 96 PHE A O 1
ATOM 730 N N . MET A 1 97 ? 11.625 15.672 8.352 1 96.94 97 MET A N 1
ATOM 731 C CA . MET A 1 97 ? 12.266 16.625 7.445 1 96.94 97 MET A CA 1
ATOM 732 C C . MET A 1 97 ? 13.312 17.453 8.18 1 96.94 97 MET A C 1
ATOM 734 O O . MET A 1 97 ? 12.984 18.484 8.766 1 96.94 97 MET A O 1
ATOM 738 N N . ASP A 1 98 ? 14.531 17.062 8.117 1 96.31 98 ASP A N 1
ATOM 739 C CA . ASP A 1 98 ? 15.57 17.625 8.977 1 96.31 98 ASP A CA 1
ATOM 740 C C . ASP A 1 98 ? 16.203 18.859 8.336 1 96.31 98 ASP A C 1
ATOM 742 O O . ASP A 1 98 ? 17.359 18.828 7.926 1 96.31 98 ASP A O 1
ATOM 746 N N . PHE A 1 99 ? 15.492 19.922 8.336 1 96.94 99 PHE A N 1
ATOM 747 C CA . PHE A 1 99 ? 15.922 21.203 7.781 1 96.94 99 PHE A CA 1
ATOM 748 C C . PHE A 1 99 ? 17.047 21.797 8.617 1 96.94 99 PHE A C 1
ATOM 750 O O . PHE A 1 99 ? 16.953 21.859 9.844 1 96.94 99 PHE A O 1
ATOM 757 N N . ARG A 1 100 ? 18.047 22.203 7.957 1 96.69 100 ARG A N 1
ATOM 758 C CA . ARG A 1 100 ? 19.141 23.016 8.5 1 96.69 100 ARG A CA 1
ATOM 759 C C . ARG A 1 100 ? 19.266 24.328 7.746 1 96.69 100 ARG A C 1
ATOM 761 O O . ARG A 1 100 ? 18.891 24.422 6.574 1 96.69 100 ARG A O 1
ATOM 768 N N . PHE A 1 101 ? 19.828 25.359 8.461 1 97.12 101 PHE A N 1
ATOM 769 C CA . PHE A 1 101 ? 19.719 26.703 7.887 1 97.12 101 PHE A CA 1
ATOM 770 C C . PHE A 1 101 ? 21.047 27.438 7.984 1 97.12 101 PHE A C 1
ATOM 772 O O . PHE A 1 101 ? 21.828 27.203 8.914 1 97.12 101 PHE A O 1
ATOM 779 N N . ARG A 1 102 ? 21.281 28.25 7.082 1 97.19 102 ARG A N 1
ATOM 780 C CA . ARG A 1 102 ? 22.297 29.297 7.102 1 97.19 102 ARG A CA 1
ATOM 781 C C . ARG A 1 102 ? 21.734 30.625 6.594 1 97.19 102 ARG A C 1
ATOM 783 O O . ARG A 1 102 ? 21.109 30.672 5.531 1 97.19 102 ARG A O 1
ATOM 790 N N . VAL A 1 103 ? 21.906 31.656 7.422 1 97.25 103 VAL A N 1
ATOM 791 C CA . VAL A 1 103 ? 21.438 33 7.031 1 97.25 103 VAL A CA 1
ATOM 792 C C . VAL A 1 103 ? 22.625 33.875 6.688 1 97.25 103 VAL A C 1
ATOM 794 O O . VAL A 1 103 ? 23.531 34.062 7.504 1 97.25 103 VAL A O 1
ATOM 797 N N . ALA A 1 104 ? 22.656 34.344 5.5 1 97.25 104 ALA A N 1
ATOM 798 C CA . ALA A 1 104 ? 23.703 35.312 5.109 1 97.25 104 ALA A CA 1
ATOM 799 C C . ALA A 1 104 ? 23.312 36.719 5.52 1 97.25 104 ALA A C 1
ATOM 801 O O . ALA A 1 104 ? 24.141 37.469 6.039 1 97.25 104 ALA A O 1
ATOM 802 N N . ASP A 1 105 ? 22.156 37.094 5.211 1 96.31 105 ASP A N 1
ATOM 803 C CA . ASP A 1 105 ? 21.562 38.375 5.617 1 96.31 105 ASP A CA 1
ATOM 804 C C . ASP A 1 105 ? 20.031 38.312 5.508 1 96.31 105 ASP A C 1
ATOM 806 O O . ASP A 1 105 ? 19.453 37.25 5.34 1 96.31 105 ASP A O 1
ATOM 810 N N . SER A 1 106 ? 19.406 39.469 5.609 1 96.69 106 SER A N 1
ATOM 811 C CA . SER A 1 106 ? 17.953 39.5 5.668 1 96.69 106 SER A CA 1
ATOM 812 C C . SER A 1 106 ? 17.328 39.031 4.367 1 96.69 106 SER A C 1
ATOM 814 O O . SER A 1 106 ? 16.172 38.594 4.348 1 96.69 106 SER A O 1
ATOM 816 N N . ALA A 1 107 ? 18.062 39.031 3.248 1 98.12 107 ALA A N 1
ATOM 817 C CA . ALA A 1 107 ? 17.5 38.75 1.935 1 98.12 107 ALA A CA 1
ATOM 818 C C . ALA A 1 107 ? 18.109 37.469 1.367 1 98.12 107 ALA A C 1
ATOM 820 O O . ALA A 1 107 ? 17.656 36.938 0.343 1 98.12 107 ALA A O 1
ATOM 821 N N . HIS A 1 108 ? 19.047 36.906 2.047 1 98.12 108 HIS A N 1
ATOM 822 C CA . HIS A 1 108 ? 19.781 35.781 1.488 1 98.12 108 HIS A CA 1
ATOM 823 C C . HIS A 1 108 ? 20.016 34.688 2.543 1 98.12 108 HIS A C 1
ATOM 825 O O . HIS A 1 108 ? 20.469 35 3.648 1 98.12 108 HIS A O 1
ATOM 831 N N . GLY A 1 109 ? 19.75 33.5 2.209 1 98.12 109 GLY A N 1
ATOM 832 C CA . GLY A 1 109 ? 20.016 32.344 3.051 1 98.12 109 GLY A CA 1
ATOM 833 C C . GLY A 1 109 ? 19.969 31.031 2.291 1 98.12 109 GLY A C 1
ATOM 834 O O . GLY A 1 109 ? 19.766 31.016 1.075 1 98.12 109 GLY A O 1
ATOM 835 N N . GLU A 1 110 ? 20.312 30 3.033 1 98.19 110 GLU A N 1
ATOM 836 C CA . GLU A 1 110 ? 20.297 28.625 2.518 1 98.19 110 GLU A CA 1
ATOM 837 C C . GLU A 1 110 ? 19.672 27.672 3.531 1 98.19 110 GLU A C 1
ATOM 839 O O . GLU A 1 110 ? 19.734 27.906 4.738 1 98.19 110 GLU A O 1
ATOM 844 N N . PHE A 1 111 ? 19.031 26.656 3.01 1 98.12 111 PHE A N 1
ATOM 845 C CA . PHE A 1 111 ? 18.688 25.531 3.857 1 98.12 111 PHE A CA 1
ATOM 846 C C . PHE A 1 111 ? 19 24.203 3.152 1 98.12 111 PHE A C 1
ATOM 848 O O . PHE A 1 111 ? 19.141 24.172 1.929 1 98.12 111 PHE A O 1
ATOM 855 N N . TRP A 1 112 ? 19.219 23.188 3.873 1 98.12 112 TRP A N 1
ATOM 856 C CA . TRP A 1 112 ? 19.438 21.844 3.352 1 98.12 112 TRP A CA 1
ATOM 857 C C . TRP A 1 112 ? 18.828 20.781 4.277 1 98.12 112 TRP A C 1
ATOM 859 O O . TRP A 1 112 ? 18.453 21.094 5.41 1 98.12 112 TRP A O 1
ATOM 869 N N . LEU A 1 113 ? 18.562 19.641 3.764 1 97.56 113 LEU A N 1
ATOM 870 C CA . LEU A 1 113 ? 18 18.562 4.551 1 97.56 113 LEU A CA 1
ATOM 871 C C . LEU A 1 113 ? 19 17.406 4.691 1 97.56 113 LEU A C 1
ATOM 873 O O . LEU A 1 113 ? 19.406 16.812 3.691 1 97.56 113 LEU A O 1
ATOM 877 N N . ASP A 1 114 ? 19.266 17.094 5.895 1 93.44 114 ASP A N 1
ATOM 878 C CA . ASP A 1 114 ? 20.109 15.922 6.176 1 93.44 114 ASP A CA 1
ATOM 879 C C . ASP A 1 114 ? 19.281 14.633 6.102 1 93.44 114 ASP A C 1
ATOM 881 O O . ASP A 1 114 ? 19.828 13.555 5.855 1 93.44 114 ASP A O 1
ATOM 885 N N . HIS A 1 115 ? 18.047 14.805 6.34 1 95.25 115 HIS A N 1
ATOM 886 C CA . HIS A 1 115 ? 17.062 13.734 6.207 1 95.25 115 HIS A CA 1
ATOM 887 C C . HIS A 1 115 ? 15.75 14.266 5.652 1 95.25 115 HIS A C 1
ATOM 889 O O . HIS A 1 115 ? 15.242 15.289 6.117 1 95.25 115 HIS A O 1
ATOM 895 N N . CYS A 1 116 ? 15.258 13.562 4.688 1 97.25 116 CYS A N 1
ATOM 896 C CA . CYS A 1 116 ? 13.961 13.906 4.113 1 97.25 116 CYS A CA 1
ATOM 897 C C . CYS A 1 116 ? 13.047 12.695 4.055 1 97.25 116 CYS A C 1
ATOM 899 O O . CYS A 1 116 ? 13.25 11.797 3.238 1 97.25 116 CYS A O 1
ATOM 901 N N . GLY A 1 117 ? 12.031 12.688 4.934 1 96.75 117 GLY A N 1
ATOM 902 C CA . GLY A 1 117 ? 11.078 11.586 4.961 1 96.75 117 GLY A CA 1
ATOM 903 C C . GLY A 1 117 ? 10.305 11.43 3.664 1 96.75 117 GLY A C 1
ATOM 904 O O . GLY A 1 117 ? 9.953 10.312 3.275 1 96.75 117 GLY A O 1
ATOM 905 N N . ALA A 1 118 ? 10.039 12.516 2.965 1 96.38 118 ALA A N 1
ATOM 906 C CA . ALA A 1 118 ? 9.344 12.461 1.683 1 96.38 118 ALA A CA 1
ATOM 907 C C . ALA A 1 118 ? 10.164 11.719 0.64 1 96.38 118 ALA A C 1
ATOM 909 O O . ALA A 1 118 ? 9.625 10.914 -0.13 1 96.38 118 ALA A O 1
ATOM 910 N N . LEU A 1 119 ? 11.469 12.008 0.628 1 96.75 119 LEU A N 1
ATOM 911 C CA . LEU A 1 119 ? 12.352 11.32 -0.304 1 96.75 119 LEU A CA 1
ATOM 912 C C . LEU A 1 119 ? 12.43 9.828 0.024 1 96.75 119 LEU A C 1
ATOM 914 O O . LEU A 1 119 ? 12.359 8.984 -0.873 1 96.75 119 LEU A O 1
ATOM 918 N N . MET A 1 120 ? 12.555 9.539 1.312 1 94.19 120 MET A N 1
ATOM 919 C CA . MET A 1 120 ? 12.648 8.148 1.741 1 94.19 120 MET A CA 1
ATOM 920 C C . MET A 1 120 ? 11.414 7.359 1.33 1 94.19 120 MET A C 1
ATOM 922 O O . MET A 1 120 ? 11.5 6.164 1.044 1 94.19 120 MET A O 1
ATOM 926 N N . ASP A 1 121 ? 10.312 8.016 1.245 1 93.12 121 ASP A N 1
ATOM 927 C CA . ASP A 1 121 ? 9.055 7.359 0.918 1 93.12 121 ASP A CA 1
ATOM 928 C C . ASP A 1 121 ? 8.938 7.109 -0.583 1 93.12 121 ASP A C 1
ATOM 930 O O . ASP A 1 121 ? 8.32 6.129 -1.008 1 93.12 121 ASP A O 1
ATOM 934 N N . VAL A 1 122 ? 9.555 7.938 -1.447 1 94.19 122 VAL A N 1
ATOM 935 C CA . VAL A 1 122 ? 9.258 7.828 -2.873 1 94.19 122 VAL A CA 1
ATOM 936 C C . VAL A 1 122 ? 10.445 7.207 -3.602 1 94.19 122 VAL A C 1
ATOM 938 O O . VAL A 1 122 ? 10.312 6.734 -4.73 1 94.19 122 VAL A O 1
ATOM 941 N N . GLU A 1 123 ? 11.578 7.164 -3.016 1 92.38 123 GLU A N 1
ATOM 942 C CA . GLU A 1 123 ? 12.758 6.617 -3.68 1 92.38 123 GLU A CA 1
ATOM 943 C C . GLU A 1 123 ? 12.539 5.168 -4.094 1 92.38 123 GLU A C 1
ATOM 945 O O . GLU A 1 123 ? 12.93 4.766 -5.195 1 92.38 123 GLU A O 1
ATOM 950 N N . PRO A 1 124 ? 11.891 4.391 -3.271 1 86.38 124 PRO A N 1
ATOM 951 C CA . PRO A 1 124 ? 11.641 3.004 -3.676 1 86.38 124 PRO A CA 1
ATOM 952 C C . PRO A 1 124 ? 10.68 2.9 -4.863 1 86.38 124 PRO A C 1
ATOM 954 O O . PRO A 1 124 ? 10.594 1.846 -5.5 1 86.38 124 PRO A O 1
ATOM 957 N N . LEU A 1 125 ? 9.961 3.951 -5.125 1 88.19 125 LEU A N 1
ATOM 958 C CA . LEU A 1 125 ? 8.992 3.926 -6.215 1 88.19 125 LEU A CA 1
ATOM 959 C C . LEU A 1 125 ? 9.672 4.184 -7.555 1 88.19 125 LEU A C 1
ATOM 961 O O . LEU A 1 125 ? 9.102 3.908 -8.609 1 88.19 125 LEU A O 1
ATOM 965 N N . GLY A 1 126 ? 10.93 4.836 -7.508 1 87.5 126 GLY A N 1
ATOM 966 C CA . GLY A 1 126 ? 11.68 5.008 -8.742 1 87.5 126 GLY A CA 1
ATOM 967 C C . GLY A 1 126 ? 12.008 6.457 -9.039 1 87.5 126 GLY A C 1
ATOM 968 O O . GLY A 1 126 ? 11.492 7.363 -8.391 1 87.5 126 GLY A O 1
ATOM 969 N N . PRO A 1 127 ? 12.805 6.688 -10.039 1 90.81 127 PRO A N 1
ATOM 970 C CA . PRO A 1 127 ? 13.328 8.031 -10.32 1 90.81 127 PRO A CA 1
ATOM 971 C C . PRO A 1 127 ? 12.242 9.008 -10.758 1 90.81 127 PRO A C 1
ATOM 973 O O . PRO A 1 127 ? 12.328 10.203 -10.477 1 90.81 127 PRO A O 1
ATOM 976 N N . ASP A 1 128 ? 11.25 8.492 -11.422 1 91.62 128 ASP A N 1
ATOM 977 C CA . ASP A 1 128 ? 10.188 9.383 -11.883 1 91.62 128 ASP A CA 1
ATOM 978 C C . ASP A 1 128 ? 9.438 10 -10.703 1 91.62 128 ASP A C 1
ATOM 980 O O . ASP A 1 128 ? 9.047 11.172 -10.75 1 91.62 128 ASP A O 1
ATOM 984 N N . PHE A 1 129 ? 9.25 9.211 -9.68 1 94.12 129 PHE A N 1
ATOM 985 C CA . PHE A 1 129 ? 8.57 9.727 -8.5 1 94.12 129 PHE A CA 1
ATOM 986 C C . PHE A 1 129 ? 9.469 10.672 -7.719 1 94.12 129 PHE A C 1
ATOM 988 O O . PHE A 1 129 ? 8.992 11.633 -7.113 1 94.12 129 PHE A O 1
ATOM 995 N N . VAL A 1 130 ? 10.773 10.422 -7.738 1 96.38 130 VAL A N 1
ATOM 996 C CA . VAL A 1 130 ? 11.734 11.312 -7.098 1 96.38 130 VAL A CA 1
ATOM 997 C C . VAL A 1 130 ? 11.719 12.672 -7.785 1 96.38 130 VAL A C 1
ATOM 999 O O . VAL A 1 130 ? 11.672 13.711 -7.117 1 96.38 130 VAL A O 1
ATOM 1002 N N . VAL A 1 131 ? 11.688 12.648 -9.078 1 97.56 131 VAL A N 1
ATOM 1003 C CA . VAL A 1 131 ? 11.664 13.898 -9.836 1 97.56 131 VAL A CA 1
ATOM 1004 C C . VAL A 1 131 ? 10.336 14.617 -9.609 1 97.56 131 VAL A C 1
ATOM 1006 O O . VAL A 1 131 ? 10.305 15.836 -9.43 1 97.56 131 VAL A O 1
ATOM 1009 N N . ALA A 1 132 ? 9.273 13.844 -9.57 1 97.25 132 ALA A N 1
ATOM 1010 C CA . ALA A 1 132 ? 7.965 14.43 -9.312 1 97.25 132 ALA A CA 1
ATOM 1011 C C . ALA A 1 132 ? 7.938 15.141 -7.965 1 97.25 132 ALA A C 1
ATOM 1013 O O . ALA A 1 132 ? 7.438 16.266 -7.855 1 97.25 132 ALA A O 1
ATOM 1014 N N . MET A 1 133 ? 8.477 14.531 -6.984 1 96.94 133 MET A N 1
ATOM 1015 C CA . MET A 1 133 ? 8.453 15.07 -5.633 1 96.94 133 MET A CA 1
ATOM 1016 C C . MET A 1 133 ? 9.461 16.203 -5.48 1 96.94 133 MET A C 1
ATOM 1018 O O . MET A 1 133 ? 9.094 17.312 -5.098 1 96.94 133 MET A O 1
ATOM 1022 N N . CYS A 1 134 ? 10.719 15.969 -5.883 1 97.88 134 CYS A N 1
ATOM 1023 C CA . CYS A 1 134 ? 11.836 16.844 -5.523 1 97.88 134 CYS A CA 1
ATOM 1024 C C . CYS A 1 134 ? 11.977 17.984 -6.523 1 97.88 134 CYS A C 1
ATOM 1026 O O . CYS A 1 134 ? 12.641 18.984 -6.238 1 97.88 134 CYS A O 1
ATOM 1028 N N . HIS A 1 135 ? 11.32 17.859 -7.699 1 98.06 135 HIS A N 1
ATOM 1029 C CA . HIS A 1 135 ? 11.375 18.906 -8.711 1 98.06 135 HIS A CA 1
ATOM 1030 C C . HIS A 1 135 ? 10 19.5 -8.961 1 98.06 135 HIS A C 1
ATOM 1032 O O . HIS A 1 135 ? 9.711 20.625 -8.531 1 98.06 135 HIS A O 1
ATOM 1038 N N . ASP A 1 136 ? 9.125 18.703 -9.438 1 98 136 ASP A N 1
ATOM 1039 C CA . ASP A 1 136 ? 7.84 19.203 -9.922 1 98 136 ASP A CA 1
ATOM 1040 C C . ASP A 1 136 ? 7 19.766 -8.773 1 98 136 ASP A C 1
ATOM 1042 O O . ASP A 1 136 ? 6.348 20.797 -8.93 1 98 136 ASP A O 1
ATOM 1046 N N . ILE A 1 137 ? 6.965 19.078 -7.68 1 97.88 137 ILE A N 1
ATOM 1047 C CA . ILE A 1 137 ? 6.145 19.484 -6.547 1 97.88 137 ILE A CA 1
ATOM 1048 C C . ILE A 1 137 ? 6.883 20.547 -5.738 1 97.88 137 ILE A C 1
ATOM 1050 O O . ILE A 1 137 ? 6.324 21.609 -5.426 1 97.88 137 ILE A O 1
ATOM 1054 N N . GLU A 1 138 ? 8.133 20.344 -5.418 1 97.12 138 GLU A N 1
ATOM 1055 C CA . GLU A 1 138 ? 8.844 21.203 -4.477 1 97.12 138 GLU A CA 1
ATOM 1056 C C . GLU A 1 138 ? 9.117 22.578 -5.082 1 97.12 138 GLU A C 1
ATOM 1058 O O . GLU A 1 138 ? 9.117 23.594 -4.375 1 97.12 138 GLU A O 1
ATOM 1063 N N . ASP A 1 139 ? 9.305 22.672 -6.383 1 96.12 139 ASP A N 1
ATOM 1064 C CA . ASP A 1 139 ? 9.594 23.953 -7.023 1 96.12 139 ASP A CA 1
ATOM 1065 C C . ASP A 1 139 ? 8.469 24.953 -6.754 1 96.12 139 ASP A C 1
ATOM 1067 O O . ASP A 1 139 ? 8.711 26.016 -6.191 1 96.12 139 ASP A O 1
ATOM 1071 N N . PRO A 1 140 ? 7.316 24.594 -7.086 1 95.94 140 PRO A N 1
ATOM 1072 C CA . PRO A 1 140 ? 6.273 25.609 -6.863 1 95.94 140 PRO A CA 1
ATOM 1073 C C . PRO A 1 140 ? 5.832 25.688 -5.402 1 95.94 140 PRO A C 1
ATOM 1075 O O . PRO A 1 140 ? 5.367 26.734 -4.953 1 95.94 140 PRO A O 1
ATOM 1078 N N . THR A 1 141 ? 5.973 24.625 -4.625 1 96.81 141 THR A N 1
ATOM 1079 C CA . THR A 1 141 ? 5.402 24.625 -3.279 1 96.81 141 THR A CA 1
ATOM 1080 C C . THR A 1 141 ? 6.34 25.328 -2.297 1 96.81 141 THR A C 1
ATOM 1082 O O . THR A 1 141 ? 5.883 25.953 -1.341 1 96.81 141 THR A O 1
ATOM 1085 N N . PHE A 1 142 ? 7.672 25.281 -2.504 1 97 142 PHE A N 1
ATOM 1086 C CA . PHE A 1 142 ? 8.594 26.062 -1.687 1 97 142 PHE A CA 1
ATOM 1087 C C . PHE A 1 142 ? 8.398 27.547 -1.931 1 97 142 PHE A C 1
ATOM 1089 O O . PHE A 1 142 ? 8.422 28.344 -0.99 1 97 142 PHE A O 1
ATOM 1096 N N . ASP A 1 143 ? 8.227 27.906 -3.178 1 95.75 143 ASP A N 1
ATOM 1097 C CA . ASP A 1 143 ? 7.949 29.312 -3.49 1 95.75 143 ASP A CA 1
ATOM 1098 C C . ASP A 1 143 ? 6.656 29.781 -2.826 1 95.75 143 ASP A C 1
ATOM 1100 O O . ASP A 1 143 ? 6.578 30.891 -2.328 1 95.75 143 ASP A O 1
ATOM 1104 N N . ALA A 1 144 ? 5.68 28.922 -2.842 1 94.62 144 ALA A N 1
ATOM 1105 C CA . ALA A 1 144 ? 4.398 29.281 -2.232 1 94.62 144 ALA A CA 1
ATOM 1106 C C . ALA A 1 144 ? 4.547 29.5 -0.732 1 94.62 144 ALA A C 1
ATOM 1108 O O . ALA A 1 144 ? 3.947 30.422 -0.175 1 94.62 144 ALA A O 1
ATOM 1109 N N . THR A 1 145 ? 5.289 28.656 -0.075 1 94.38 145 THR A N 1
ATOM 1110 C CA . THR A 1 145 ? 5.52 28.797 1.359 1 94.38 145 THR A CA 1
ATOM 1111 C C . THR A 1 145 ? 6.297 30.078 1.663 1 94.38 145 THR A C 1
ATOM 1113 O O . THR A 1 145 ? 5.977 30.781 2.615 1 94.38 145 THR A O 1
ATOM 1116 N N . ALA A 1 146 ? 7.289 30.359 0.85 1 96.44 146 ALA A N 1
ATOM 1117 C CA . ALA A 1 146 ? 8.102 31.562 1.044 1 96.44 146 ALA A CA 1
ATOM 1118 C C . ALA A 1 146 ? 7.285 32.812 0.771 1 96.44 146 ALA A C 1
ATOM 1120 O O . ALA A 1 146 ? 7.488 33.844 1.418 1 96.44 146 ALA A O 1
ATOM 1121 N N . LEU A 1 147 ? 6.438 32.719 -0.182 1 95.31 147 LEU A N 1
ATOM 1122 C CA . LEU A 1 147 ? 5.582 33.812 -0.593 1 95.31 147 LEU A CA 1
ATOM 1123 C C . LEU A 1 147 ? 4.758 34.344 0.581 1 95.31 147 LEU A C 1
ATOM 1125 O O . LEU A 1 147 ? 4.418 35.531 0.632 1 95.31 147 LEU A O 1
ATOM 1129 N N . ALA A 1 148 ? 4.406 33.438 1.493 1 95.56 148 ALA A N 1
ATOM 1130 C CA . ALA A 1 148 ? 3.635 33.844 2.67 1 95.56 148 ALA A CA 1
ATOM 1131 C C . ALA A 1 148 ? 4.336 34.938 3.443 1 95.56 148 ALA A C 1
ATOM 1133 O O . ALA A 1 148 ? 3.682 35.781 4.086 1 95.56 148 ALA A O 1
ATOM 1134 N N . THR A 1 149 ? 5.641 34.969 3.359 1 97.81 149 THR A N 1
ATOM 1135 C CA . THR A 1 149 ? 6.461 35.938 4.074 1 97.81 149 THR A CA 1
ATOM 1136 C C . THR A 1 149 ? 6.777 37.125 3.182 1 97.81 149 THR A C 1
ATOM 1138 O O . THR A 1 149 ? 6.695 38.281 3.625 1 97.81 149 THR A O 1
ATOM 1141 N N . ASN A 1 150 ? 7.152 36.844 1.93 1 98.06 150 ASN A N 1
ATOM 1142 C CA . ASN A 1 150 ? 7.535 37.875 0.98 1 98.06 150 ASN A CA 1
ATOM 1143 C C . ASN A 1 150 ? 7.238 37.469 -0.458 1 98.06 150 ASN A C 1
ATOM 1145 O O . ASN A 1 150 ? 7.797 36.469 -0.954 1 98.06 150 ASN A O 1
ATOM 1149 N N . PRO A 1 151 ? 6.438 38.219 -1.205 1 96.94 151 PRO A N 1
ATOM 1150 C CA . PRO A 1 151 ? 6.055 37.844 -2.562 1 96.94 151 PRO A CA 1
ATOM 1151 C C . PRO A 1 151 ? 7.242 37.781 -3.52 1 96.94 151 PRO A C 1
ATOM 1153 O O . PRO A 1 151 ? 7.152 37.188 -4.598 1 96.94 151 PRO A O 1
ATOM 1156 N N . HIS A 1 152 ? 8.336 38.406 -3.113 1 97.94 152 HIS A N 1
ATOM 1157 C CA . HIS A 1 152 ? 9.5 38.438 -3.992 1 97.94 152 HIS A CA 1
ATOM 1158 C C . HIS A 1 152 ? 10.539 37.406 -3.586 1 97.94 152 HIS A C 1
ATOM 1160 O O . HIS A 1 152 ? 11.672 37.438 -4.07 1 97.94 152 HIS A O 1
ATOM 1166 N N . ALA A 1 153 ? 10.188 36.562 -2.643 1 98.38 153 ALA A N 1
ATOM 1167 C CA . ALA A 1 153 ? 11.07 35.469 -2.246 1 98.38 153 ALA A CA 1
ATOM 1168 C C . ALA A 1 153 ? 11.102 34.375 -3.307 1 98.38 153 ALA A C 1
ATOM 1170 O O . ALA A 1 153 ? 10.062 34.062 -3.895 1 98.38 153 ALA A O 1
ATOM 1171 N N . ARG A 1 154 ? 12.281 33.844 -3.525 1 98 154 ARG A N 1
ATOM 1172 C CA . ARG A 1 154 ? 12.469 32.75 -4.445 1 98 154 ARG A CA 1
ATOM 1173 C C . ARG A 1 154 ? 13.344 31.656 -3.826 1 98 154 ARG A C 1
ATOM 1175 O O . ARG A 1 154 ? 14.352 31.953 -3.188 1 98 154 ARG A O 1
ATOM 1182 N N . VAL A 1 155 ? 12.93 30.438 -3.949 1 98.31 155 VAL A N 1
ATOM 1183 C CA . VAL A 1 155 ? 13.688 29.266 -3.49 1 98.31 155 VAL A CA 1
ATOM 1184 C C . VAL A 1 155 ? 14.195 28.484 -4.691 1 98.31 155 VAL A C 1
ATOM 1186 O O . VAL A 1 155 ? 13.406 28.078 -5.559 1 98.31 155 VAL A O 1
ATOM 1189 N N . ARG A 1 156 ? 15.477 28.266 -4.789 1 98.31 156 ARG A N 1
ATOM 1190 C CA . ARG A 1 156 ? 16.062 27.531 -5.91 1 98.31 156 ARG A CA 1
ATOM 1191 C C . ARG A 1 156 ? 17.062 26.484 -5.426 1 98.31 156 ARG A C 1
ATOM 1193 O O . ARG A 1 156 ? 17.766 26.703 -4.441 1 98.31 156 ARG A O 1
ATOM 1200 N N . PRO A 1 157 ? 17.141 25.375 -6.113 1 98.19 157 PRO A N 1
ATOM 1201 C CA . PRO A 1 157 ? 18 24.266 -5.656 1 98.19 157 PRO A CA 1
ATOM 1202 C C . PRO A 1 157 ? 19.484 24.516 -5.898 1 98.19 157 PRO A C 1
ATOM 1204 O O . PRO A 1 157 ? 19.844 25.078 -6.934 1 98.19 157 PRO A O 1
ATOM 1207 N N . ILE A 1 158 ? 20.234 24.25 -4.945 1 98.06 158 ILE A N 1
ATOM 1208 C CA . ILE A 1 158 ? 21.672 24.078 -5.113 1 98.06 158 ILE A CA 1
ATOM 1209 C C . ILE A 1 158 ? 21.984 22.688 -5.633 1 98.06 158 ILE A C 1
ATOM 1211 O O . ILE A 1 158 ? 22.703 22.516 -6.613 1 98.06 158 ILE A O 1
ATOM 1215 N N . HIS A 1 159 ? 21.422 21.656 -5 1 97.25 159 HIS A N 1
ATOM 1216 C CA . HIS A 1 159 ? 21.359 20.281 -5.488 1 97.25 159 HIS A CA 1
ATOM 1217 C C . HIS A 1 159 ? 20.109 19.578 -4.969 1 97.25 159 HIS A C 1
ATOM 1219 O O . HIS A 1 159 ? 19.547 19.984 -3.947 1 97.25 159 HIS A O 1
ATOM 1225 N N . ARG A 1 160 ? 19.656 18.656 -5.641 1 97.12 160 ARG A N 1
ATOM 1226 C CA . ARG A 1 160 ? 18.453 17.906 -5.262 1 97.12 160 ARG A CA 1
ATOM 1227 C C . ARG A 1 160 ? 18.469 16.516 -5.867 1 97.12 160 ARG A C 1
ATOM 1229 O O . ARG A 1 160 ? 19.188 16.25 -6.828 1 97.12 160 ARG A O 1
ATOM 1236 N N . PRO A 1 161 ? 17.703 15.68 -5.336 1 96.62 161 PRO A N 1
ATOM 1237 C CA . PRO A 1 161 ? 17.641 14.312 -5.859 1 96.62 161 PRO A CA 1
ATOM 1238 C C . PRO A 1 161 ? 17.141 14.25 -7.301 1 96.62 161 PRO A C 1
ATOM 1240 O O . PRO A 1 161 ? 16.5 15.195 -7.773 1 96.62 161 PRO A O 1
ATOM 1243 N N . PRO A 1 162 ? 17.438 13.055 -7.965 1 95.12 162 PRO A N 1
ATOM 1244 C CA . PRO A 1 162 ? 17.984 11.789 -7.457 1 95.12 162 PRO A CA 1
ATOM 1245 C C . PRO A 1 162 ? 19.422 11.945 -6.938 1 95.12 162 PRO A C 1
ATOM 1247 O O . PRO A 1 162 ? 20.219 12.648 -7.543 1 95.12 162 PRO A O 1
ATOM 1250 N N . ARG A 1 163 ? 19.672 11.266 -5.848 1 94.62 163 ARG A N 1
ATOM 1251 C CA . ARG A 1 163 ? 20.969 11.375 -5.188 1 94.62 163 ARG A CA 1
ATOM 1252 C C . ARG A 1 163 ? 22.062 10.672 -6 1 94.62 163 ARG A C 1
ATOM 1254 O O . ARG A 1 163 ? 21.875 9.531 -6.434 1 94.62 163 ARG A O 1
ATOM 1261 N N . SER A 1 164 ? 23.078 11.234 -6.145 1 89.81 164 SER A N 1
ATOM 1262 C CA . SER A 1 164 ? 24.297 10.68 -6.727 1 89.81 164 SER A CA 1
ATOM 1263 C C . SER A 1 164 ? 25.531 11.164 -5.984 1 89.81 164 SER A C 1
ATOM 1265 O O . SER A 1 164 ? 25.875 12.344 -6.047 1 89.81 164 SER A O 1
ATOM 1267 N N . PRO A 1 165 ? 26.188 10.328 -5.383 1 90.44 165 PRO A N 1
ATOM 1268 C CA . PRO A 1 165 ? 25.938 8.898 -5.184 1 90.44 165 PRO A CA 1
ATOM 1269 C C . PRO A 1 165 ? 24.672 8.633 -4.359 1 90.44 165 PRO A C 1
ATOM 1271 O O . PRO A 1 165 ? 24.078 9.562 -3.812 1 90.44 165 PRO A O 1
ATOM 1274 N N . ALA A 1 166 ? 24.266 7.449 -4.234 1 84.06 166 ALA A N 1
ATOM 1275 C CA . ALA A 1 166 ? 23 7.051 -3.631 1 84.06 166 ALA A CA 1
ATOM 1276 C C . ALA A 1 166 ? 22.953 7.445 -2.156 1 84.06 166 ALA A C 1
ATOM 1278 O O . ALA A 1 166 ? 21.859 7.641 -1.6 1 84.06 166 ALA A O 1
ATOM 1279 N N . ASP A 1 167 ? 24.047 7.605 -1.508 1 88 167 ASP A N 1
ATOM 1280 C CA . ASP A 1 167 ? 24.062 7.926 -0.083 1 88 167 ASP A CA 1
ATOM 1281 C C . ASP A 1 167 ? 24.453 9.383 0.146 1 88 167 ASP A C 1
ATOM 1283 O O . ASP A 1 167 ? 24.906 9.75 1.235 1 88 167 ASP A O 1
ATOM 1287 N N . ARG A 1 168 ? 24.266 10.164 -0.838 1 93.94 168 ARG A N 1
ATOM 1288 C CA . ARG A 1 168 ? 24.641 11.57 -0.742 1 93.94 168 ARG A CA 1
ATOM 1289 C C . ARG A 1 168 ? 23.938 12.25 0.425 1 93.94 168 ARG A C 1
ATOM 1291 O O . ARG A 1 168 ? 22.734 12.078 0.62 1 93.94 168 ARG A O 1
ATOM 1298 N N . LYS A 1 169 ? 24.719 13.023 1.226 1 94.31 169 LYS A N 1
ATOM 1299 C CA . LYS A 1 169 ? 24.25 13.922 2.271 1 94.31 169 LYS A CA 1
ATOM 1300 C C . LYS A 1 169 ? 24.906 15.297 2.152 1 94.31 169 LYS A C 1
ATOM 1302 O O . LYS A 1 169 ? 26.094 15.398 1.824 1 94.31 169 LYS A O 1
ATOM 1307 N N . PRO A 1 170 ? 24.25 16.453 2.473 1 97 170 PRO A N 1
ATOM 1308 C CA . PRO A 1 170 ? 22.797 16.547 2.629 1 97 170 PRO A CA 1
ATOM 1309 C C . PRO A 1 170 ? 22.031 16.031 1.412 1 97 170 PRO A C 1
ATOM 1311 O O . PRO A 1 170 ? 22.562 16.031 0.301 1 97 170 PRO A O 1
ATOM 1314 N N . MET A 1 171 ? 20.875 15.641 1.633 1 97.75 171 MET A N 1
ATOM 1315 C CA . MET A 1 171 ? 20.062 15.031 0.587 1 97.75 171 MET A CA 1
ATOM 1316 C C . MET A 1 171 ? 19.656 16.062 -0.46 1 97.75 171 MET A C 1
ATOM 1318 O O . MET A 1 171 ? 19.484 15.734 -1.634 1 97.75 171 MET A O 1
ATOM 1322 N N . CYS A 1 172 ? 19.469 17.219 -0.034 1 98.12 172 CYS A N 1
ATOM 1323 C CA . CYS A 1 172 ? 19.234 18.344 -0.927 1 98.12 172 CYS A CA 1
ATOM 1324 C C . CYS A 1 172 ? 19.641 19.656 -0.265 1 98.12 172 CYS A C 1
ATOM 1326 O O . CYS A 1 172 ? 19.906 19.703 0.937 1 98.12 172 CYS A O 1
ATOM 1328 N N . ALA A 1 173 ? 19.75 20.734 -1.03 1 98.5 173 ALA A N 1
ATOM 1329 C CA . ALA A 1 173 ? 20.078 22.078 -0.573 1 98.5 173 ALA A CA 1
ATOM 1330 C C . ALA A 1 173 ? 19.453 23.141 -1.479 1 98.5 173 ALA A C 1
ATOM 1332 O O . ALA A 1 173 ? 19.359 22.953 -2.693 1 98.5 173 ALA A O 1
ATOM 1333 N N . TRP A 1 174 ? 19.125 24.203 -0.897 1 98.62 174 TRP A N 1
ATOM 1334 C CA . TRP A 1 174 ? 18.375 25.25 -1.595 1 98.62 174 TRP A CA 1
ATOM 1335 C C . TRP A 1 174 ? 18.859 26.641 -1.19 1 98.62 174 TRP A C 1
ATOM 1337 O O . TRP A 1 174 ? 19.297 26.844 -0.054 1 98.62 174 TRP A O 1
ATOM 1347 N N . THR A 1 175 ? 18.75 27.562 -2.076 1 98.69 175 THR A N 1
ATOM 1348 C CA . THR A 1 175 ? 18.938 28.969 -1.773 1 98.69 175 THR A CA 1
ATOM 1349 C C . THR A 1 175 ? 17.594 29.672 -1.625 1 98.69 175 THR A C 1
ATOM 1351 O O . THR A 1 175 ? 16.625 29.328 -2.301 1 98.69 175 THR A O 1
ATOM 1354 N N . VAL A 1 176 ? 17.562 30.609 -0.741 1 98.62 176 VAL A N 1
ATOM 1355 C CA . VAL A 1 176 ? 16.438 31.531 -0.608 1 98.62 176 VAL A CA 1
ATOM 1356 C C . VAL A 1 176 ? 16.906 32.969 -0.825 1 98.62 176 VAL A C 1
ATOM 1358 O O . VAL A 1 176 ? 17.812 33.438 -0.134 1 98.62 176 VAL A O 1
ATOM 1361 N N . THR A 1 177 ? 16.281 33.594 -1.793 1 98.69 177 THR A N 1
ATOM 1362 C CA . THR A 1 177 ? 16.641 34.969 -2.127 1 98.69 177 THR A CA 1
ATOM 1363 C C . THR A 1 177 ? 15.406 35.844 -2.213 1 98.69 177 THR A C 1
ATOM 1365 O O . THR A 1 177 ? 14.43 35.5 -2.883 1 98.69 177 THR A O 1
ATOM 1368 N N . ILE A 1 178 ? 15.43 36.906 -1.539 1 98.56 178 ILE A N 1
ATOM 1369 C CA . ILE A 1 178 ? 14.414 37.969 -1.675 1 98.56 178 ILE A CA 1
ATOM 1370 C C . ILE A 1 178 ? 14.969 39.125 -2.502 1 98.56 178 ILE A C 1
ATOM 1372 O O . ILE A 1 178 ? 15.969 39.719 -2.127 1 98.56 178 ILE A O 1
ATOM 1376 N N . ASP A 1 179 ? 14.367 39.406 -3.629 1 98.12 179 ASP A N 1
ATOM 1377 C CA . ASP A 1 179 ? 14.766 40.438 -4.559 1 98.12 179 ASP A CA 1
ATOM 1378 C C . ASP A 1 179 ? 13.555 41.125 -5.184 1 98.12 179 ASP A C 1
ATOM 1380 O O . ASP A 1 179 ? 12.766 40.469 -5.879 1 98.12 179 ASP A O 1
ATOM 1384 N N . PRO A 1 180 ? 13.477 42.438 -5.027 1 96.81 180 PRO A N 1
ATOM 1385 C CA . PRO A 1 180 ? 12.336 43.125 -5.609 1 96.81 180 PRO A CA 1
ATOM 1386 C C . PRO A 1 180 ? 12.227 42.938 -7.121 1 96.81 180 PRO A C 1
ATOM 1388 O O . PRO A 1 180 ? 11.148 43.125 -7.695 1 96.81 180 PRO A O 1
ATOM 1391 N N . ALA A 1 181 ? 13.242 42.5 -7.719 1 97.31 181 ALA A N 1
ATOM 1392 C CA . ALA A 1 181 ? 13.25 42.281 -9.164 1 97.31 181 ALA A CA 1
ATOM 1393 C C . ALA A 1 181 ? 12.547 40.969 -9.516 1 97.31 181 ALA A C 1
ATOM 1395 O O . ALA A 1 181 ? 12.203 40.75 -10.672 1 97.31 181 ALA A O 1
ATOM 1396 N N . HIS A 1 182 ? 12.359 40.094 -8.539 1 97 182 HIS A N 1
ATOM 1397 C CA . HIS A 1 182 ? 11.672 38.844 -8.789 1 97 182 HIS A CA 1
ATOM 1398 C C . HIS A 1 182 ? 10.18 39.062 -9.023 1 97 182 HIS A C 1
ATOM 1400 O O . HIS A 1 182 ? 9.539 39.812 -8.297 1 97 182 HIS A O 1
ATOM 1406 N N . THR A 1 183 ? 9.68 38.438 -10.07 1 95.38 183 THR A N 1
ATOM 1407 C CA . THR A 1 183 ? 8.234 38.438 -10.273 1 95.38 183 THR A CA 1
ATOM 1408 C C . THR A 1 183 ? 7.555 37.438 -9.336 1 95.38 183 THR A C 1
ATOM 1410 O O . THR A 1 183 ? 7.902 36.25 -9.312 1 95.38 183 THR A O 1
ATOM 1413 N N . PRO A 1 184 ? 6.637 37.906 -8.547 1 94.56 184 PRO A N 1
ATOM 1414 C CA . PRO A 1 184 ? 5.918 36.969 -7.676 1 94.56 184 PRO A CA 1
ATOM 1415 C C . PRO A 1 184 ? 5.238 35.844 -8.453 1 94.56 184 PRO A C 1
ATOM 1417 O O . PRO A 1 184 ? 4.828 36.062 -9.602 1 94.56 184 PRO A O 1
ATOM 1420 N N . PRO A 1 185 ? 5.156 34.688 -7.824 1 92.62 185 PRO A N 1
ATOM 1421 C CA . PRO A 1 185 ? 4.434 33.594 -8.5 1 92.62 185 PRO A CA 1
ATOM 1422 C C . PRO A 1 185 ? 2.965 33.938 -8.75 1 92.62 185 PRO A C 1
ATOM 1424 O O . PRO A 1 185 ? 2.381 34.75 -8.023 1 92.62 185 PRO A O 1
ATOM 1427 N N . PRO A 1 186 ? 2.428 33.312 -9.797 1 91.81 186 PRO A N 1
ATOM 1428 C CA . PRO A 1 186 ? 1.003 33.531 -10.047 1 91.81 186 PRO A CA 1
ATOM 1429 C C . PRO A 1 186 ? 0.118 33.031 -8.906 1 91.81 186 PRO A C 1
ATOM 1431 O O . PRO A 1 186 ? 0.451 32.062 -8.25 1 91.81 186 PRO A O 1
ATOM 1434 N N . ILE A 1 187 ? -1.024 33.688 -8.742 1 92.5 187 ILE A N 1
ATOM 1435 C CA . ILE A 1 187 ? -2.004 33.25 -7.742 1 92.5 187 ILE A CA 1
ATOM 1436 C C . ILE A 1 187 ? -2.756 32.031 -8.242 1 92.5 187 ILE A C 1
ATOM 1438 O O . ILE A 1 187 ? -3.365 32.062 -9.312 1 92.5 187 ILE A O 1
ATOM 1442 N N . PRO A 1 188 ? -2.727 31 -7.441 1 94.19 188 PRO A N 1
ATOM 1443 C CA . PRO A 1 188 ? -3.463 29.812 -7.875 1 94.19 188 PRO A CA 1
ATOM 1444 C C . PRO A 1 188 ? -4.961 30.078 -8.031 1 94.19 188 PRO A C 1
ATOM 1446 O O . PRO A 1 188 ? -5.531 30.891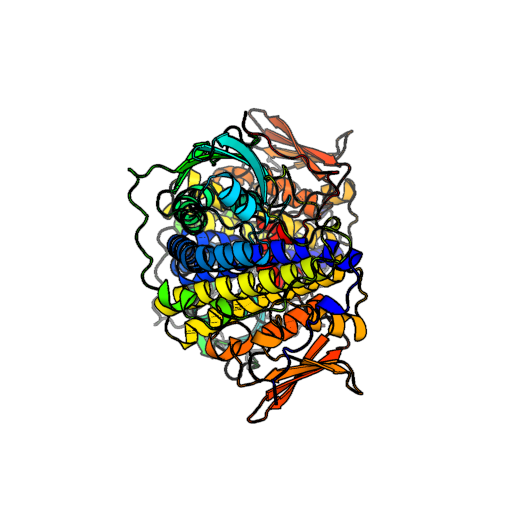 -7.293 1 94.19 188 PRO A O 1
ATOM 1449 N N . GLN A 1 189 ? -5.617 29.375 -8.938 1 93.69 189 GLN A N 1
ATOM 1450 C CA . GLN A 1 189 ? -7.012 29.547 -9.328 1 93.69 189 GLN A CA 1
ATOM 1451 C C . GLN A 1 189 ? -7.93 29.484 -8.109 1 93.69 189 GLN A C 1
ATOM 1453 O O . GLN A 1 189 ? -8.875 30.266 -7.992 1 93.69 189 GLN A O 1
ATOM 1458 N N . HIS A 1 190 ? -7.707 28.688 -7.125 1 96.81 190 HIS A N 1
ATOM 1459 C CA . HIS A 1 190 ? -8.625 28.438 -6.02 1 96.81 190 HIS A CA 1
ATOM 1460 C C . HIS A 1 190 ? -8.062 28.984 -4.707 1 96.81 190 HIS A C 1
ATOM 1462 O O . HIS A 1 190 ? -8.531 28.625 -3.629 1 96.81 190 HIS A O 1
ATOM 1468 N N . ALA A 1 191 ? -7.184 29.906 -4.781 1 97.19 191 ALA A N 1
ATOM 1469 C CA . ALA A 1 191 ? -6.512 30.438 -3.598 1 97.19 191 ALA A CA 1
ATOM 1470 C C . ALA A 1 191 ? -7.504 31.125 -2.662 1 97.19 191 ALA A C 1
ATOM 1472 O O . ALA A 1 191 ? -7.395 31 -1.438 1 97.19 191 ALA A O 1
ATOM 1473 N N . GLU A 1 192 ? -8.477 31.766 -3.195 1 97 192 GLU A N 1
ATOM 1474 C CA . GLU A 1 192 ? -9.422 32.562 -2.4 1 97 192 GLU A CA 1
ATOM 1475 C C . GLU A 1 192 ? -10.352 31.641 -1.6 1 97 192 GLU A C 1
ATOM 1477 O O . GLU A 1 192 ? -10.82 32.031 -0.524 1 97 192 GLU A O 1
ATOM 1482 N N . LEU A 1 193 ? -10.594 30.469 -2.129 1 97.69 193 LEU A N 1
ATOM 1483 C CA . LEU A 1 193 ? -11.453 29.531 -1.42 1 97.69 193 LEU A CA 1
ATOM 1484 C C . LEU A 1 193 ? -10.828 29.125 -0.089 1 97.69 193 LEU A C 1
ATOM 1486 O O . LEU A 1 193 ? -11.531 29 0.919 1 97.69 193 LEU A O 1
ATOM 1490 N N . VAL A 1 194 ? -9.555 28.969 -0.084 1 98.44 194 VAL A N 1
ATOM 1491 C CA . VAL A 1 194 ? -8.867 28.562 1.136 1 98.44 194 VAL A CA 1
ATOM 1492 C C . VAL A 1 194 ? -8.656 29.766 2.047 1 98.44 194 VAL A C 1
ATOM 1494 O O . VAL A 1 194 ? -8.914 29.688 3.252 1 98.44 194 VAL A O 1
ATOM 1497 N N . ALA A 1 195 ? -8.289 30.891 1.479 1 97.75 195 ALA A N 1
ATOM 1498 C CA . ALA A 1 195 ? -8.047 32.094 2.262 1 97.75 195 ALA A CA 1
ATOM 1499 C C . ALA A 1 195 ? -9.336 32.625 2.891 1 97.75 195 ALA A C 1
ATOM 1501 O O . ALA A 1 195 ? -9.312 33.219 3.959 1 97.75 195 ALA A O 1
ATOM 1502 N N . GLY A 1 196 ? -10.414 32.312 2.262 1 98.19 196 GLY A N 1
ATOM 1503 C CA . GLY A 1 196 ? -11.703 32.781 2.73 1 98.19 196 GLY A CA 1
ATOM 1504 C C . GLY A 1 196 ? -12.43 31.766 3.605 1 98.19 196 GLY A C 1
ATOM 1505 O O . GLY A 1 196 ? -13.539 32.031 4.078 1 98.19 196 GLY A O 1
ATOM 1506 N N . SER A 1 197 ? -11.828 30.688 3.904 1 98.69 197 SER A N 1
ATOM 1507 C CA . SER A 1 197 ? -12.461 29.625 4.68 1 98.69 197 SER A CA 1
ATOM 1508 C C . SER A 1 197 ? -12.57 30 6.152 1 98.69 197 SER A C 1
ATOM 1510 O O . SER A 1 197 ? -11.914 30.938 6.605 1 98.69 197 SER A O 1
ATOM 1512 N N . ALA A 1 198 ? -13.414 29.297 6.855 1 98.69 198 ALA A N 1
ATOM 1513 C CA . ALA A 1 198 ? -13.547 29.5 8.297 1 98.69 198 ALA A CA 1
ATOM 1514 C C . ALA A 1 198 ? -12.25 29.125 9.023 1 98.69 198 ALA A C 1
ATOM 1516 O O . ALA A 1 198 ? -11.867 29.781 9.992 1 98.69 198 ALA A O 1
ATOM 1517 N N . ALA A 1 199 ? -11.602 28.125 8.547 1 98.75 199 ALA A N 1
ATOM 1518 C CA . ALA A 1 199 ? -10.344 27.719 9.164 1 98.75 199 ALA A CA 1
ATOM 1519 C C . ALA A 1 199 ? -9.297 28.812 9.078 1 98.75 199 ALA A C 1
ATOM 1521 O O . ALA A 1 199 ? -8.555 29.062 10.039 1 98.75 199 ALA A O 1
ATOM 1522 N N . ALA A 1 200 ? -9.227 29.453 7.953 1 98.75 200 ALA A N 1
ATOM 1523 C CA . ALA A 1 200 ? -8.234 30.5 7.711 1 98.75 200 ALA A CA 1
ATOM 1524 C C . ALA A 1 200 ? -8.43 31.672 8.664 1 98.75 200 ALA A C 1
ATOM 1526 O O . ALA A 1 200 ? -7.457 32.312 9.062 1 98.75 200 ALA A O 1
ATOM 1527 N N . ARG A 1 201 ? -9.648 31.875 9.117 1 97.62 201 ARG A N 1
ATOM 1528 C CA . ARG A 1 201 ? -9.961 33.125 9.836 1 97.62 201 ARG A CA 1
ATOM 1529 C C . ARG A 1 201 ? -10.336 32.812 11.281 1 97.62 201 ARG A C 1
ATOM 1531 O O . ARG A 1 201 ? -10.656 33.75 12.039 1 97.62 201 ARG A O 1
ATOM 1538 N N . LEU A 1 202 ? -10.25 31.609 11.648 1 98.06 202 LEU A N 1
ATOM 1539 C CA . LEU A 1 202 ? -10.703 31.219 12.977 1 98.06 202 LEU A CA 1
ATOM 1540 C C . LEU A 1 202 ? -9.859 31.875 14.062 1 98.06 202 LEU A C 1
ATOM 1542 O O . LEU A 1 202 ? -8.648 31.656 14.125 1 98.06 202 LEU A O 1
ATOM 1546 N N . PRO A 1 203 ? -10.477 32.656 14.969 1 97 203 PRO A N 1
ATOM 1547 C CA . PRO A 1 203 ? -9.719 33.125 16.125 1 97 203 PRO A CA 1
ATOM 1548 C C . PRO A 1 203 ? -9.484 32.031 17.172 1 97 203 PRO A C 1
ATOM 1550 O O . PRO A 1 203 ? -10.367 31.203 17.406 1 97 203 PRO A O 1
ATOM 1553 N N . LEU A 1 204 ? -8.312 32.031 17.688 1 97.44 204 LEU A N 1
ATOM 1554 C CA . LEU A 1 204 ? -7.98 31.109 18.781 1 97.44 204 LEU A CA 1
ATOM 1555 C C . LEU A 1 204 ? -7.57 31.891 20.031 1 97.44 204 LEU A C 1
ATOM 1557 O O . LEU A 1 204 ? -7.324 33.094 19.969 1 97.44 204 LEU A O 1
ATOM 1561 N N . ALA A 1 205 ? -7.566 31.203 21.109 1 95.38 205 ALA A N 1
ATOM 1562 C CA . ALA A 1 205 ? -7.234 31.828 22.391 1 95.38 205 ALA A CA 1
ATOM 1563 C C . ALA A 1 205 ? -5.832 32.438 22.359 1 95.38 205 ALA A C 1
ATOM 1565 O O . ALA A 1 205 ? -4.926 31.859 21.734 1 95.38 205 ALA A O 1
ATOM 1566 N N . GLU A 1 206 ? -5.652 33.5 23.141 1 95.56 206 GLU A N 1
ATOM 1567 C CA . GLU A 1 206 ? -4.352 34.156 23.219 1 95.56 206 GLU A CA 1
ATOM 1568 C C . GLU A 1 206 ? -3.379 33.344 24.078 1 95.56 206 GLU A C 1
ATOM 1570 O O . GLU A 1 206 ? -3.797 32.656 25 1 95.56 206 GLU A O 1
ATOM 1575 N N . ILE A 1 207 ? -2.135 33.531 23.812 1 98 207 ILE A N 1
ATOM 1576 C CA . ILE A 1 207 ? -1.08 32.969 24.625 1 98 207 ILE A CA 1
ATOM 1577 C C . ILE A 1 207 ? -0.843 33.844 25.859 1 98 207 ILE A C 1
ATOM 1579 O O . ILE A 1 207 ? -0.768 35.062 25.734 1 98 207 ILE A O 1
ATOM 1583 N N . ASP A 1 208 ? -0.784 33.219 27.016 1 97.38 208 ASP A N 1
ATOM 1584 C CA . ASP A 1 208 ? -0.459 33.969 28.25 1 97.38 208 ASP A CA 1
ATOM 1585 C C . ASP A 1 208 ? 1.021 34.312 28.281 1 97.38 208 ASP A C 1
ATOM 1587 O O . ASP A 1 208 ? 1.879 33.469 28.469 1 97.38 208 ASP A O 1
ATOM 1591 N N . PRO A 1 209 ? 1.388 35.531 28.203 1 96.81 209 PRO A N 1
ATOM 1592 C CA . PRO A 1 209 ? 2.797 35.938 28.141 1 96.81 209 PRO A CA 1
ATOM 1593 C C . PRO A 1 209 ? 3.512 35.75 29.484 1 96.81 209 PRO A C 1
ATOM 1595 O O . PRO A 1 209 ? 4.742 35.812 29.547 1 96.81 209 PRO A O 1
ATOM 1598 N N . ASP A 1 210 ? 2.795 35.5 30.547 1 96.75 210 ASP A N 1
ATOM 1599 C CA . ASP A 1 210 ? 3.391 35.5 31.875 1 96.75 210 ASP A CA 1
ATOM 1600 C C . ASP A 1 210 ? 3.689 34.062 32.344 1 96.75 210 ASP A C 1
ATOM 1602 O O . ASP A 1 210 ? 4.285 33.875 33.406 1 96.75 210 ASP A O 1
ATOM 1606 N N . GLU A 1 211 ? 3.301 33.188 31.547 1 96.69 211 GLU A N 1
ATOM 1607 C CA . GLU A 1 211 ? 3.557 31.797 31.906 1 96.69 211 GLU A CA 1
ATOM 1608 C C . GLU A 1 211 ? 5.031 31.438 31.734 1 96.69 211 GLU A C 1
ATOM 1610 O O . GLU A 1 211 ? 5.723 32.031 30.906 1 96.69 211 GLU A O 1
ATOM 1615 N N . GLU A 1 212 ? 5.43 30.453 32.5 1 97.25 212 GLU A N 1
ATOM 1616 C CA . GLU A 1 212 ? 6.793 29.953 32.375 1 97.25 212 GLU A CA 1
ATOM 1617 C C . GLU A 1 212 ? 7.02 29.359 30.969 1 97.25 212 GLU A C 1
ATOM 1619 O O . GLU A 1 212 ? 6.168 28.641 30.453 1 97.25 212 GLU A O 1
ATOM 1624 N N . GLY A 1 213 ? 8.242 29.703 30.438 1 97.12 213 GLY A N 1
ATOM 1625 C CA . GLY A 1 213 ? 8.562 29.25 29.094 1 97.12 213 GLY A CA 1
ATOM 1626 C C . GLY A 1 213 ? 8.383 30.312 28.031 1 97.12 213 GLY A C 1
ATOM 1627 O O . GLY A 1 213 ? 7.953 31.438 28.344 1 97.12 213 GLY A O 1
ATOM 1628 N N . ARG A 1 214 ? 8.664 29.984 26.891 1 97.06 214 ARG A N 1
ATOM 1629 C CA . ARG A 1 214 ? 8.555 30.938 25.781 1 97.06 214 ARG A CA 1
ATOM 1630 C C . ARG A 1 214 ? 7.102 31.109 25.359 1 97.06 214 ARG A C 1
ATOM 1632 O O . ARG A 1 214 ? 6.398 30.125 25.109 1 97.06 214 ARG A O 1
ATOM 1639 N N . ALA A 1 215 ? 6.723 32.312 25.219 1 98 215 ALA A N 1
ATOM 1640 C CA . ALA A 1 215 ? 5.34 32.594 24.859 1 98 215 ALA A CA 1
ATOM 1641 C C . ALA A 1 215 ? 5.23 33 23.391 1 98 215 ALA A C 1
ATOM 1643 O O . ALA A 1 215 ? 4.129 33.219 22.875 1 98 215 ALA A O 1
ATOM 1644 N N . ASP A 1 216 ? 6.336 33.125 22.719 1 97.5 216 ASP A N 1
ATOM 1645 C CA . ASP A 1 216 ? 6.375 33.531 21.312 1 97.5 216 ASP A CA 1
ATOM 1646 C C . ASP A 1 216 ? 7.68 33.094 20.656 1 97.5 216 ASP A C 1
ATOM 1648 O O . ASP A 1 216 ? 8.461 32.312 21.25 1 97.5 216 ASP A O 1
ATOM 1652 N N . TYR A 1 217 ? 7.832 33.375 19.438 1 97.94 217 TYR A N 1
ATOM 1653 C CA . TYR A 1 217 ? 9.055 33.156 18.688 1 97.94 217 TYR A CA 1
ATOM 1654 C C . TYR A 1 217 ? 9.531 34.406 18 1 97.94 217 TYR A C 1
ATOM 1656 O O . TYR A 1 217 ? 9.938 34.406 16.828 1 97.94 217 TYR A O 1
ATOM 1664 N N . ALA A 1 218 ? 9.5 35.469 18.641 1 96.44 218 ALA A N 1
ATOM 1665 C CA . ALA A 1 218 ? 9.875 36.781 18.109 1 96.44 218 ALA A CA 1
ATOM 1666 C C . ALA A 1 218 ? 11.391 36.969 18.078 1 96.44 218 ALA A C 1
ATOM 1668 O O . ALA A 1 218 ? 11.914 37.812 17.344 1 96.44 218 ALA A O 1
ATOM 1669 N N . GLY A 1 219 ? 12.094 36.219 18.906 1 94.25 219 GLY A N 1
ATOM 1670 C CA . GLY A 1 219 ? 13.547 36.281 18.969 1 94.25 219 GLY A CA 1
ATOM 1671 C C . GLY A 1 219 ? 14.227 35.75 17.734 1 94.25 219 GLY A C 1
ATOM 1672 O O . GLY A 1 219 ? 13.594 35.594 16.688 1 94.25 219 GLY A O 1
ATOM 1673 N N . PRO A 1 220 ? 15.469 35.531 17.781 1 94.94 220 PRO A N 1
ATOM 1674 C CA . PRO A 1 220 ? 16.25 35.094 16.625 1 94.94 220 PRO A CA 1
ATOM 1675 C C . PRO A 1 220 ? 15.859 33.688 16.156 1 94.94 220 PRO A C 1
ATOM 1677 O O . PRO A 1 220 ? 15.312 32.906 16.922 1 94.94 220 PRO A O 1
ATOM 1680 N N . LEU A 1 221 ? 16.156 33.438 14.883 1 97.12 221 LEU A N 1
ATOM 1681 C CA . LEU A 1 221 ? 16.047 32.094 14.352 1 97.12 221 LEU A CA 1
ATOM 1682 C C . LEU A 1 221 ? 16.938 31.125 15.117 1 97.12 221 LEU A C 1
ATOM 1684 O O . LEU A 1 221 ? 18.125 31.422 15.359 1 97.12 221 LEU A O 1
ATOM 1688 N N . LEU A 1 222 ? 16.375 30.047 15.508 1 95.5 222 LEU A N 1
ATOM 1689 C CA . LEU A 1 222 ? 17.109 29 16.203 1 95.5 222 LEU A CA 1
ATOM 1690 C C . LEU A 1 222 ? 17.516 27.891 15.227 1 95.5 222 LEU A C 1
ATOM 1692 O O . LEU A 1 222 ? 16.875 27.719 14.18 1 95.5 222 LEU A O 1
ATOM 1696 N N . SER A 1 223 ? 18.547 27.172 15.531 1 92.94 223 SER A N 1
ATOM 1697 C CA . SER A 1 223 ? 19 26.078 14.688 1 92.94 223 SER A CA 1
ATOM 1698 C C . SER A 1 223 ? 17.969 24.953 14.625 1 92.94 223 SER A C 1
ATOM 1700 O O . SER A 1 223 ? 17.906 24.203 13.648 1 92.94 223 SER A O 1
ATOM 1702 N N . ASP A 1 224 ? 17.266 24.844 15.75 1 92 224 ASP A N 1
ATOM 1703 C CA . ASP A 1 224 ? 16.156 23.906 15.891 1 92 224 ASP A CA 1
ATOM 1704 C C . ASP A 1 224 ? 15.133 24.422 16.906 1 92 224 ASP A C 1
ATOM 1706 O O . ASP A 1 224 ? 15.383 25.391 17.625 1 92 224 ASP A O 1
ATOM 1710 N N . LEU A 1 225 ? 14.023 23.75 16.891 1 93.44 225 LEU A N 1
ATOM 1711 C CA . LEU A 1 225 ? 13.047 24.078 17.906 1 93.44 225 LEU A CA 1
ATOM 1712 C C . LEU A 1 225 ? 12.922 22.953 18.938 1 93.44 225 LEU A C 1
ATOM 1714 O O . LEU A 1 225 ? 12.852 21.781 18.562 1 93.44 225 LEU A O 1
ATOM 1718 N N . ARG A 1 226 ? 13.062 23.312 20.188 1 95.5 226 ARG A N 1
ATOM 1719 C CA . ARG A 1 226 ? 12.719 22.422 21.297 1 95.5 226 ARG A CA 1
ATOM 1720 C C . ARG A 1 226 ? 11.383 22.812 21.922 1 95.5 226 ARG A C 1
ATOM 1722 O O . ARG A 1 226 ? 11.297 23.812 22.625 1 95.5 226 ARG A O 1
ATOM 1729 N N . PHE A 1 227 ? 10.398 22.047 21.75 1 97 227 PHE A N 1
ATOM 1730 C CA . PHE A 1 227 ? 9.031 22.406 22.125 1 97 227 PHE A CA 1
ATOM 1731 C C . PHE A 1 227 ? 8.891 22.5 23.641 1 97 227 PHE A C 1
ATOM 1733 O O . PHE A 1 227 ? 8.07 23.281 24.141 1 97 227 PHE A O 1
ATOM 1740 N N . ALA A 1 228 ? 9.711 21.844 24.359 1 96.31 228 ALA A N 1
ATOM 1741 C CA . ALA A 1 228 ? 9.68 21.891 25.828 1 96.31 228 ALA A CA 1
ATOM 1742 C C . ALA A 1 228 ? 10.047 23.281 26.328 1 96.31 228 ALA A C 1
ATOM 1744 O O . ALA A 1 228 ? 9.805 23.594 27.5 1 96.31 228 ALA A O 1
ATOM 1745 N N . ASP A 1 229 ? 10.555 24.109 25.5 1 96.88 229 ASP A N 1
ATOM 1746 C CA . ASP A 1 229 ? 10.953 25.453 25.906 1 96.88 229 ASP A CA 1
ATOM 1747 C C . ASP A 1 229 ? 9.766 26.406 25.891 1 96.88 229 ASP A C 1
ATOM 1749 O O . ASP A 1 229 ? 9.828 27.5 26.453 1 96.88 229 ASP A O 1
ATOM 1753 N N . PHE A 1 230 ? 8.734 26.047 25.281 1 98.06 230 PHE A N 1
ATOM 1754 C CA . PHE A 1 230 ? 7.559 26.906 25.172 1 98.06 230 PHE A CA 1
ATOM 1755 C C . PHE A 1 230 ? 6.688 26.766 26.422 1 98.06 230 PHE A C 1
ATOM 1757 O O . PHE A 1 230 ? 6.727 25.734 27.109 1 98.06 230 PHE A O 1
ATOM 1764 N N . SER A 1 231 ? 5.941 27.828 26.672 1 98.62 231 SER A N 1
ATOM 1765 C CA . SER A 1 231 ? 4.973 27.797 27.766 1 98.62 231 SER A CA 1
ATOM 1766 C C . SER A 1 231 ? 3.807 26.875 27.422 1 98.62 231 SER A C 1
ATOM 1768 O O . SER A 1 231 ? 3.615 26.5 26.266 1 98.62 231 SER A O 1
ATOM 1770 N N . LYS A 1 232 ? 3.076 26.484 28.406 1 98.38 232 LYS A N 1
ATOM 1771 C CA . LYS A 1 232 ? 1.933 25.594 28.188 1 98.38 232 LYS A CA 1
ATOM 1772 C C . LYS A 1 232 ? 0.917 26.234 27.25 1 98.38 232 LYS A C 1
ATOM 1774 O O . LYS A 1 232 ? 0.43 25.594 26.312 1 98.38 232 LYS A O 1
ATOM 1779 N N . SER A 1 233 ? 0.566 27.484 27.547 1 98.31 233 SER A N 1
ATOM 1780 C CA . SER A 1 233 ? -0.428 28.141 26.703 1 98.31 233 SER A CA 1
ATOM 1781 C C . SER A 1 233 ? 0.076 28.297 25.266 1 98.31 233 SER A C 1
ATOM 1783 O O . SER A 1 233 ? -0.706 28.219 24.328 1 98.31 233 SER A O 1
ATOM 1785 N N . ALA A 1 234 ? 1.398 28.484 25.094 1 98.62 234 ALA A N 1
ATOM 1786 C CA . ALA A 1 234 ? 1.97 28.531 23.75 1 98.62 234 ALA A CA 1
ATOM 1787 C C . ALA A 1 234 ? 1.849 27.172 23.047 1 98.62 234 ALA A C 1
ATOM 1789 O O . ALA A 1 234 ? 1.549 27.109 21.859 1 98.62 234 ALA A O 1
ATOM 1790 N N . LEU A 1 235 ? 2.105 26.141 23.828 1 98.81 235 LEU A N 1
ATOM 1791 C CA . LEU A 1 235 ? 2.023 24.797 23.25 1 98.81 235 LEU A CA 1
ATOM 1792 C C . LEU A 1 235 ? 0.586 24.453 22.875 1 98.81 235 LEU A C 1
ATOM 1794 O O . LEU A 1 235 ? 0.344 23.797 21.875 1 98.81 235 LEU A O 1
ATOM 1798 N N . VAL A 1 236 ? -0.354 24.844 23.656 1 98.75 236 VAL A N 1
ATOM 1799 C CA . VAL A 1 236 ? -1.763 24.641 23.328 1 98.75 236 VAL A CA 1
ATOM 1800 C C . VAL A 1 236 ? -2.104 25.375 22.047 1 98.75 236 VAL A C 1
ATOM 1802 O O . VAL A 1 236 ? -2.75 24.828 21.156 1 98.75 236 VAL A O 1
ATOM 1805 N N . ARG A 1 237 ? -1.656 26.641 21.984 1 98.69 237 ARG A N 1
ATOM 1806 C CA . ARG A 1 237 ? -1.878 27.438 20.781 1 98.69 237 ARG A CA 1
ATOM 1807 C C . ARG A 1 237 ? -1.24 26.781 19.562 1 98.69 237 ARG A C 1
ATOM 1809 O O . ARG A 1 237 ? -1.856 26.703 18.5 1 98.69 237 ARG A O 1
ATOM 1816 N N . LEU A 1 238 ? -0.038 26.297 19.719 1 98.81 238 LEU A N 1
ATOM 1817 C CA . LEU A 1 238 ? 0.668 25.609 18.656 1 98.81 238 LEU A CA 1
ATOM 1818 C C . LEU A 1 238 ? -0.106 24.375 18.188 1 98.81 238 LEU A C 1
ATOM 1820 O O . LEU A 1 238 ? -0.281 24.156 16.984 1 98.81 238 LEU A O 1
ATOM 1824 N N . ALA A 1 239 ? -0.57 23.578 19.094 1 98.88 239 ALA A N 1
ATOM 1825 C CA . ALA A 1 239 ? -1.327 22.375 18.766 1 98.88 239 ALA A CA 1
ATOM 1826 C C . ALA A 1 239 ? -2.574 22.734 17.953 1 98.88 239 ALA A C 1
ATOM 1828 O O . ALA A 1 239 ? -2.873 22.078 16.953 1 98.88 239 ALA A O 1
ATOM 1829 N N . GLU A 1 240 ? -3.264 23.766 18.391 1 98.75 240 GLU A N 1
ATOM 1830 C CA . GLU A 1 240 ? -4.473 24.188 17.688 1 98.75 240 GLU A CA 1
ATOM 1831 C C . GLU A 1 240 ? -4.156 24.703 16.297 1 98.75 240 GLU A C 1
ATOM 1833 O O . GLU A 1 240 ? -4.859 24.375 15.336 1 98.75 240 GLU A O 1
ATOM 1838 N N . GLU A 1 241 ? -3.107 25.469 16.203 1 98.88 241 GLU A N 1
ATOM 1839 C CA . GLU A 1 241 ? -2.707 25.984 14.898 1 98.88 241 GLU A CA 1
ATOM 1840 C C . GLU A 1 241 ? -2.309 24.859 13.945 1 98.88 241 GLU A C 1
ATOM 1842 O O . GLU A 1 241 ? -2.613 24.922 12.75 1 98.88 241 GLU A O 1
ATOM 1847 N N . VAL A 1 242 ? -1.63 23.891 14.477 1 98.94 242 VAL A N 1
ATOM 1848 C CA . VAL A 1 242 ? -1.216 22.766 13.648 1 98.94 242 VAL A CA 1
ATOM 1849 C C . VAL A 1 242 ? -2.443 21.984 13.18 1 98.94 242 VAL A C 1
ATOM 1851 O O . VAL A 1 242 ? -2.494 21.531 12.039 1 98.94 242 VAL A O 1
ATOM 1854 N N . CYS A 1 243 ? -3.441 21.812 14 1 98.94 243 CYS A N 1
ATOM 1855 C CA . CYS A 1 243 ? -4.684 21.172 13.578 1 98.94 243 CYS A CA 1
ATOM 1856 C C . CYS A 1 243 ? -5.336 21.953 12.438 1 98.94 243 CYS A C 1
ATOM 1858 O O . CYS A 1 243 ? -5.895 21.359 11.516 1 98.94 243 CYS A O 1
ATOM 1860 N N . LEU A 1 244 ? -5.266 23.266 12.539 1 98.94 244 LEU A N 1
ATOM 1861 C CA . LEU A 1 244 ? -5.82 24.062 11.453 1 98.94 244 LEU A CA 1
ATOM 1862 C C . LEU A 1 244 ? -5.012 23.875 10.18 1 98.94 244 LEU A C 1
ATOM 1864 O O . LEU A 1 244 ? -5.566 23.906 9.078 1 98.94 244 LEU A O 1
ATOM 1868 N N . GLN A 1 245 ? -3.668 23.719 10.32 1 98.88 245 GLN A N 1
ATOM 1869 C CA . GLN A 1 245 ? -2.879 23.406 9.133 1 98.88 245 GLN A CA 1
ATOM 1870 C C . GLN A 1 245 ? -3.371 22.109 8.477 1 98.88 245 GLN A C 1
ATOM 1872 O O . GLN A 1 245 ? -3.455 22.031 7.254 1 98.88 245 GLN A O 1
ATOM 1877 N N . HIS A 1 246 ? -3.725 21.109 9.336 1 98.94 246 HIS A N 1
ATOM 1878 C CA . HIS A 1 246 ? -4.273 19.859 8.82 1 98.94 246 HIS A CA 1
ATOM 1879 C C . HIS A 1 246 ? -5.52 20.109 7.98 1 98.94 246 HIS A C 1
ATOM 1881 O O . HIS A 1 246 ? -5.621 19.625 6.848 1 98.94 246 HIS A O 1
ATOM 1887 N N . HIS A 1 247 ? -6.43 20.875 8.531 1 98.94 247 HIS A N 1
ATOM 1888 C CA . HIS A 1 247 ? -7.707 21.125 7.871 1 98.94 247 HIS A CA 1
ATOM 1889 C C . HIS A 1 247 ? -7.52 21.953 6.605 1 98.94 247 HIS A C 1
ATOM 1891 O O . HIS A 1 247 ? -8.211 21.734 5.609 1 98.94 247 HIS A O 1
ATOM 1897 N N . LEU A 1 248 ? -6.633 22.875 6.641 1 98.94 248 LEU A N 1
ATOM 1898 C CA . LEU A 1 248 ? -6.387 23.703 5.469 1 98.94 248 LEU A CA 1
ATOM 1899 C C . LEU A 1 248 ? -5.766 22.891 4.34 1 98.94 248 LEU A C 1
ATOM 1901 O O . LEU A 1 248 ? -6.125 23.062 3.174 1 98.94 248 LEU A O 1
ATOM 1905 N N . LEU A 1 249 ? -4.836 22.031 4.695 1 98.88 249 LEU A N 1
ATOM 1906 C CA . LEU A 1 249 ? -4.281 21.141 3.682 1 98.88 249 LEU A CA 1
ATOM 1907 C C . LEU A 1 249 ? -5.355 20.219 3.125 1 98.88 249 LEU A C 1
ATOM 1909 O O . LEU A 1 249 ? -5.422 19.984 1.914 1 98.88 249 LEU A O 1
ATOM 1913 N N . THR A 1 250 ? -6.207 19.703 4.016 1 98.88 250 THR A N 1
ATOM 1914 C CA . THR A 1 250 ? -7.316 18.844 3.598 1 98.88 250 THR A CA 1
ATOM 1915 C C . THR A 1 250 ? -8.258 19.609 2.672 1 98.88 250 THR A C 1
ATOM 1917 O O . THR A 1 250 ? -8.734 19.062 1.676 1 98.88 250 THR A O 1
ATOM 1920 N N . LEU A 1 251 ? -8.516 20.859 3.018 1 98.88 251 LEU A N 1
ATOM 1921 C CA . LEU A 1 251 ? -9.367 21.672 2.168 1 98.88 251 LEU A CA 1
ATOM 1922 C C . LEU A 1 251 ? -8.758 21.828 0.776 1 98.88 251 LEU A C 1
ATOM 1924 O O . LEU A 1 251 ? -9.469 21.734 -0.228 1 98.88 251 LEU A O 1
ATOM 1928 N N . GLY A 1 252 ? -7.473 22.094 0.727 1 98.75 252 GLY A N 1
ATOM 1929 C CA . GLY A 1 252 ? -6.793 22.125 -0.559 1 98.75 252 GLY A CA 1
ATOM 1930 C C . GLY A 1 252 ? -6.926 20.844 -1.344 1 98.75 252 GLY A C 1
ATOM 1931 O O . GLY A 1 252 ? -7.168 20.859 -2.553 1 98.75 252 GLY A O 1
ATOM 1932 N N . PHE A 1 253 ? -6.781 19.75 -0.668 1 98.75 253 PHE A N 1
ATOM 1933 C CA . PHE A 1 253 ? -6.914 18.438 -1.286 1 98.75 253 PHE A CA 1
ATOM 1934 C C . PHE A 1 253 ? -8.312 18.25 -1.852 1 98.75 253 PHE A C 1
ATOM 1936 O O . PHE A 1 253 ? -8.477 17.812 -2.99 1 98.75 253 PHE A O 1
ATOM 1943 N N . VAL A 1 254 ? -9.32 18.562 -1.061 1 98.75 254 VAL A N 1
ATOM 1944 C CA . VAL A 1 254 ? -10.719 18.422 -1.465 1 98.75 254 VAL A CA 1
ATOM 1945 C C . VAL A 1 254 ? -10.992 19.25 -2.713 1 98.75 254 VAL A C 1
ATOM 1947 O O . VAL A 1 254 ? -11.617 18.781 -3.66 1 98.75 254 VAL A O 1
ATOM 1950 N N . ILE A 1 255 ? -10.508 20.438 -2.727 1 98.69 255 ILE A N 1
ATOM 1951 C CA . ILE A 1 255 ? -10.695 21.328 -3.859 1 98.69 255 ILE A CA 1
ATOM 1952 C C . ILE A 1 255 ? -10.039 20.734 -5.105 1 98.69 255 ILE A C 1
ATOM 1954 O O . ILE A 1 255 ? -10.656 20.688 -6.172 1 98.69 255 ILE A O 1
ATOM 1958 N N . ALA A 1 256 ? -8.828 20.25 -4.969 1 98.5 256 ALA A N 1
ATOM 1959 C CA . ALA A 1 256 ? -8.094 19.672 -6.094 1 98.5 256 ALA A CA 1
ATOM 1960 C C . ALA A 1 256 ? -8.812 18.453 -6.652 1 98.5 256 ALA A C 1
ATOM 1962 O O . ALA A 1 256 ? -8.93 18.297 -7.871 1 98.5 256 ALA A O 1
ATOM 1963 N N . VAL A 1 257 ? -9.297 17.594 -5.789 1 98.5 257 VAL A N 1
ATOM 1964 C CA . VAL A 1 257 ? -9.945 16.344 -6.199 1 98.5 257 VAL A CA 1
ATOM 1965 C C . VAL A 1 257 ? -11.297 16.656 -6.832 1 98.5 257 VAL A C 1
ATOM 1967 O O . VAL A 1 257 ? -11.656 16.078 -7.859 1 98.5 257 VAL A O 1
ATOM 1970 N N . ARG A 1 258 ? -12.047 17.609 -6.293 1 97.94 258 ARG A N 1
ATOM 1971 C CA . ARG A 1 258 ? -13.375 17.969 -6.797 1 97.94 258 ARG A CA 1
ATOM 1972 C C . ARG A 1 258 ? -13.273 18.625 -8.172 1 97.94 258 ARG A C 1
ATOM 1974 O O . ARG A 1 258 ? -14.227 18.562 -8.953 1 97.94 258 ARG A O 1
ATOM 1981 N N . SER A 1 259 ? -12.188 19.156 -8.453 1 97.25 259 SER A N 1
ATOM 1982 C CA . SER A 1 259 ? -11.992 19.766 -9.758 1 97.25 259 SER A CA 1
ATOM 1983 C C . SER A 1 259 ? -11.711 18.719 -10.828 1 97.25 259 SER A C 1
ATOM 1985 O O . SER A 1 259 ? -11.742 19.016 -12.023 1 97.25 259 SER A O 1
ATOM 1987 N N . ARG A 1 260 ? -11.578 17.422 -10.445 1 96.5 260 ARG A N 1
ATOM 1988 C CA . ARG A 1 260 ? -11.109 16.406 -11.375 1 96.5 260 ARG A CA 1
ATOM 1989 C C . ARG A 1 260 ? -12.094 15.25 -11.461 1 96.5 260 ARG A C 1
ATOM 1991 O O . ARG A 1 260 ? -12.023 14.438 -12.383 1 96.5 260 ARG A O 1
ATOM 1998 N N . LEU A 1 261 ? -12.969 15.211 -10.5 1 96.5 261 LEU A N 1
ATOM 1999 C CA . LEU A 1 261 ? -13.93 14.117 -10.438 1 96.5 261 LEU A CA 1
ATOM 2000 C C . LEU A 1 261 ? -15.352 14.648 -10.242 1 96.5 261 LEU A C 1
ATOM 2002 O O . LEU A 1 261 ? -15.531 15.789 -9.812 1 96.5 261 LEU A O 1
ATOM 2006 N N . ASP A 1 262 ? -16.359 13.836 -10.578 1 95.94 262 ASP A N 1
ATOM 2007 C CA . ASP A 1 262 ? -17.719 14.172 -10.188 1 95.94 262 ASP A CA 1
ATOM 2008 C C . ASP A 1 262 ? -17.875 14.141 -8.664 1 95.94 262 ASP A C 1
ATOM 2010 O O . ASP A 1 262 ? -17.078 13.531 -7.965 1 95.94 262 ASP A O 1
ATOM 2014 N N . PRO A 1 263 ? -18.828 14.789 -8.125 1 95.94 263 PRO A N 1
ATOM 2015 C CA . PRO A 1 263 ? -18.953 15.016 -6.68 1 95.94 263 PRO A CA 1
ATOM 2016 C C . PRO A 1 263 ? -18.953 13.719 -5.879 1 95.94 263 PRO A C 1
ATOM 2018 O O . PRO A 1 263 ? -18.281 13.617 -4.852 1 95.94 263 PRO A O 1
ATOM 2021 N N . ALA A 1 264 ? -19.656 12.75 -6.305 1 94.56 264 ALA A N 1
ATOM 2022 C CA . ALA A 1 264 ? -19.75 11.492 -5.559 1 94.56 264 ALA A CA 1
ATOM 2023 C C . ALA A 1 264 ? -18.406 10.789 -5.508 1 94.56 264 ALA A C 1
ATOM 2025 O O . ALA A 1 264 ? -17.984 10.297 -4.453 1 94.56 264 ALA A O 1
ATOM 2026 N N . ALA A 1 265 ? -17.734 10.758 -6.652 1 94.81 265 ALA A N 1
ATOM 2027 C CA . ALA A 1 265 ? -16.406 10.125 -6.73 1 94.81 265 ALA A CA 1
ATOM 2028 C C . ALA A 1 265 ? -15.383 10.906 -5.922 1 94.81 265 ALA A C 1
ATOM 2030 O O . ALA A 1 265 ? -14.5 10.32 -5.293 1 94.81 265 ALA A O 1
ATOM 2031 N N . ALA A 1 266 ? -15.492 12.188 -5.965 1 97.75 266 ALA A N 1
ATOM 2032 C CA . ALA A 1 266 ? -14.586 13.039 -5.199 1 97.75 266 ALA A CA 1
ATOM 2033 C C . ALA A 1 266 ? -14.742 12.797 -3.701 1 97.75 266 ALA A C 1
ATOM 2035 O O . ALA A 1 266 ? -13.75 12.672 -2.979 1 97.75 266 ALA A O 1
ATOM 2036 N N . THR A 1 267 ? -15.969 12.711 -3.268 1 98 267 THR A N 1
ATOM 2037 C CA . THR A 1 267 ? -16.234 12.469 -1.854 1 98 267 THR A CA 1
ATOM 2038 C C . THR A 1 267 ? -15.695 11.109 -1.421 1 98 267 THR A C 1
ATOM 2040 O O . THR A 1 267 ? -15.094 10.992 -0.35 1 98 267 THR A O 1
ATOM 2043 N N . ALA A 1 268 ? -15.906 10.156 -2.258 1 96.19 268 ALA A N 1
ATOM 2044 C CA . ALA A 1 268 ? -15.422 8.812 -1.946 1 96.19 268 ALA A CA 1
ATOM 2045 C C . ALA A 1 268 ? -13.906 8.797 -1.808 1 96.19 268 ALA A C 1
ATOM 2047 O O . ALA A 1 268 ? -13.367 8.156 -0.899 1 96.19 268 ALA A O 1
ATOM 2048 N N . LEU A 1 269 ? -13.211 9.461 -2.703 1 97.31 269 LEU A N 1
ATOM 2049 C CA . LEU A 1 269 ? -11.75 9.508 -2.656 1 97.31 269 LEU A CA 1
ATOM 2050 C C . LEU A 1 269 ? -11.273 10.242 -1.407 1 97.31 269 LEU A C 1
ATOM 2052 O O . LEU A 1 269 ? -10.336 9.797 -0.744 1 97.31 269 LEU A O 1
ATOM 2056 N N . CYS A 1 270 ? -11.898 11.328 -1.07 1 98.69 270 CYS A N 1
ATOM 2057 C CA . CYS A 1 270 ? -11.539 12.086 0.119 1 98.69 270 CYS A CA 1
ATOM 2058 C C . CYS A 1 270 ? -11.758 11.266 1.382 1 98.69 270 CYS A C 1
ATOM 2060 O O . CYS A 1 270 ? -10.984 11.367 2.336 1 98.69 270 CYS A O 1
ATOM 2062 N N . ARG A 1 271 ? -12.812 10.445 1.407 1 98.5 271 ARG A N 1
ATOM 2063 C CA . ARG A 1 271 ? -13.086 9.57 2.545 1 98.5 271 ARG A CA 1
ATOM 2064 C C . ARG A 1 271 ? -11.984 8.539 2.719 1 98.5 271 ARG A C 1
ATOM 2066 O O . ARG A 1 271 ? -11.594 8.211 3.846 1 98.5 271 ARG A O 1
ATOM 2073 N N . LYS A 1 272 ? -11.492 8.062 1.619 1 97.69 272 LYS A N 1
ATOM 2074 C CA . LYS A 1 272 ? -10.406 7.086 1.684 1 97.69 272 LYS A CA 1
ATOM 2075 C C . LYS A 1 272 ? -9.141 7.711 2.264 1 97.69 272 LYS A C 1
ATOM 2077 O O . LYS A 1 272 ? -8.492 7.117 3.127 1 97.69 272 LYS A O 1
ATOM 2082 N N . GLN A 1 273 ? -8.812 8.852 1.755 1 98.5 273 GLN A N 1
ATOM 2083 C CA . GLN A 1 273 ? -7.664 9.57 2.297 1 98.5 273 GLN A CA 1
ATOM 2084 C C . GLN A 1 273 ? -7.824 9.82 3.793 1 98.5 273 GLN A C 1
ATOM 2086 O O . GLN A 1 273 ? -6.883 9.625 4.566 1 98.5 273 GLN A O 1
ATOM 2091 N N . PHE A 1 274 ? -9.031 10.273 4.164 1 98.88 274 PHE A N 1
ATOM 2092 C CA . PHE A 1 274 ? -9.328 10.578 5.559 1 98.88 274 PHE A CA 1
ATOM 2093 C C . PHE A 1 274 ? -9.172 9.336 6.43 1 98.88 274 PHE A C 1
ATOM 2095 O O . PHE A 1 274 ? -8.562 9.391 7.496 1 98.88 274 PHE A O 1
ATOM 2102 N N . ALA A 1 275 ? -9.672 8.195 6.008 1 98.62 275 ALA A N 1
ATOM 2103 C CA . ALA A 1 275 ? -9.57 6.965 6.785 1 98.62 275 ALA A CA 1
ATOM 2104 C C . ALA A 1 275 ? -8.117 6.59 7.035 1 98.62 275 ALA A C 1
ATOM 2106 O O . ALA A 1 275 ? -7.754 6.191 8.148 1 98.62 275 ALA A O 1
ATOM 2107 N N . GLY A 1 276 ? -7.328 6.746 6.023 1 98.44 276 GLY A N 1
ATOM 2108 C CA . GLY A 1 276 ? -5.922 6.406 6.148 1 98.44 276 GLY A CA 1
ATOM 2109 C C . GLY A 1 276 ? -5.199 7.23 7.199 1 98.44 276 GLY A C 1
ATOM 2110 O O . GLY A 1 276 ? -4.617 6.68 8.133 1 98.44 276 GLY A O 1
ATOM 2111 N N . ILE A 1 277 ? -5.305 8.539 7.078 1 98.81 277 ILE A N 1
ATOM 2112 C CA . ILE A 1 277 ? -4.562 9.422 7.969 1 98.81 277 ILE A CA 1
ATOM 2113 C C . ILE A 1 277 ? -5.188 9.398 9.359 1 98.81 277 ILE A C 1
ATOM 2115 O O . ILE A 1 277 ? -4.484 9.508 10.367 1 98.81 277 ILE A O 1
ATOM 2119 N N . ALA A 1 278 ? -6.516 9.156 9.406 1 98.81 278 ALA A N 1
ATOM 2120 C CA . ALA A 1 278 ? -7.203 9.117 10.695 1 98.81 278 ALA A CA 1
ATOM 2121 C C . ALA A 1 278 ? -6.668 7.984 11.562 1 98.81 278 ALA A C 1
ATOM 2123 O O . ALA A 1 278 ? -6.344 8.195 12.742 1 98.81 278 ALA A O 1
ATOM 2124 N N . GLY A 1 279 ? -6.594 6.848 11.008 1 98.75 279 GLY A N 1
ATOM 2125 C CA . GLY A 1 279 ? -6.117 5.699 11.758 1 98.75 279 GLY A CA 1
ATOM 2126 C C . GLY A 1 279 ? -4.664 5.824 12.18 1 98.75 279 GLY A C 1
ATOM 2127 O O . GLY A 1 279 ? -4.324 5.582 13.344 1 98.75 279 GLY A O 1
ATOM 2128 N N . LEU A 1 280 ? -3.805 6.242 11.242 1 98.5 280 LEU A N 1
ATOM 2129 C CA . LEU A 1 280 ? -2.379 6.34 11.539 1 98.5 280 LEU A CA 1
ATOM 2130 C C . LEU A 1 280 ? -2.121 7.395 12.609 1 98.5 280 LEU A C 1
ATOM 2132 O O . LEU A 1 280 ? -1.28 7.199 13.492 1 98.5 280 LEU A O 1
ATOM 2136 N N . THR A 1 281 ? -2.842 8.492 12.492 1 98.88 281 THR A N 1
ATOM 2137 C CA . THR A 1 281 ? -2.705 9.555 13.484 1 98.88 281 THR A CA 1
ATOM 2138 C C . THR A 1 281 ? -3.098 9.062 14.867 1 98.88 281 THR A C 1
ATOM 2140 O O . THR A 1 281 ? -2.408 9.336 15.852 1 98.88 281 THR A O 1
ATOM 2143 N N . ALA A 1 282 ? -4.184 8.289 14.938 1 98.88 282 ALA A N 1
ATOM 2144 C CA . ALA A 1 282 ? -4.633 7.758 16.219 1 98.88 282 ALA A CA 1
ATOM 2145 C C . ALA A 1 282 ? -3.562 6.875 16.859 1 98.88 282 ALA A C 1
ATOM 2147 O O . ALA A 1 282 ? -3.307 6.969 18.062 1 98.88 282 ALA A O 1
ATOM 2148 N N . GLU A 1 283 ? -2.971 6.062 16.094 1 98.5 283 GLU A N 1
ATOM 2149 C CA . GLU A 1 283 ? -1.916 5.176 16.578 1 98.5 283 GLU A CA 1
ATOM 2150 C C . GLU A 1 283 ? -0.73 5.973 17.125 1 98.5 283 GLU A C 1
ATOM 2152 O O . GLU A 1 283 ? -0.199 5.66 18.188 1 98.5 283 GLU A O 1
ATOM 2157 N N . ARG A 1 284 ? -0.324 6.977 16.406 1 98.38 284 ARG A N 1
ATOM 2158 C CA . ARG A 1 284 ? 0.848 7.754 16.797 1 98.38 284 ARG A CA 1
ATOM 2159 C C . ARG A 1 284 ? 0.571 8.57 18.062 1 98.38 284 ARG A C 1
ATOM 2161 O O . ARG A 1 284 ? 1.436 8.688 18.922 1 98.38 284 ARG A O 1
ATOM 2168 N N . LEU A 1 285 ? -0.644 9.109 18.109 1 98.62 285 LEU A N 1
ATOM 2169 C CA . LEU A 1 285 ? -1.005 9.852 19.312 1 98.62 285 LEU A CA 1
ATOM 2170 C C . LEU A 1 285 ? -0.995 8.938 20.531 1 98.62 285 LEU A C 1
ATOM 2172 O O . LEU A 1 285 ? -0.483 9.312 21.594 1 98.62 285 LEU A O 1
ATOM 2176 N N . ARG A 1 286 ? -1.585 7.758 20.406 1 98.56 286 ARG A N 1
ATOM 2177 C CA . ARG A 1 286 ? -1.625 6.797 21.5 1 98.56 286 ARG A CA 1
ATOM 2178 C C . ARG A 1 286 ? -0.218 6.453 21.984 1 98.56 286 ARG A C 1
ATOM 2180 O O . ARG A 1 286 ? 0.049 6.438 23.188 1 98.56 286 ARG A O 1
ATOM 2187 N N . ARG A 1 287 ? 0.677 6.227 21.078 1 97.94 287 ARG A N 1
ATOM 2188 C CA . ARG A 1 287 ? 2.053 5.867 21.406 1 97.94 287 ARG A CA 1
ATOM 2189 C C . ARG A 1 287 ? 2.787 7.039 22.047 1 97.94 287 ARG A C 1
ATOM 2191 O O . ARG A 1 287 ? 3.506 6.863 23.031 1 97.94 287 ARG A O 1
ATOM 2198 N N . ALA A 1 288 ? 2.578 8.203 21.484 1 97.62 288 ALA A N 1
ATOM 2199 C CA . ALA A 1 288 ? 3.277 9.391 21.953 1 97.62 288 ALA A CA 1
ATOM 2200 C C . ALA A 1 288 ? 2.922 9.703 23.406 1 97.62 288 ALA A C 1
ATOM 2202 O O . ALA A 1 288 ? 3.77 10.164 24.188 1 97.62 288 ALA A O 1
ATOM 2203 N N . LEU A 1 289 ? 1.697 9.406 23.75 1 98.12 289 LEU A N 1
ATOM 2204 C CA . LEU A 1 289 ? 1.229 9.742 25.078 1 98.12 289 LEU A CA 1
ATOM 2205 C C . LEU A 1 289 ? 1.242 8.523 25.984 1 98.12 289 LEU A C 1
ATOM 2207 O O . LEU A 1 289 ? 0.751 8.57 27.125 1 98.12 289 LEU A O 1
ATOM 2211 N N . ASP A 1 290 ? 1.73 7.406 25.469 1 97.69 290 ASP A N 1
ATOM 2212 C CA . ASP A 1 290 ? 1.86 6.156 26.203 1 97.69 290 ASP A CA 1
ATOM 2213 C C . ASP A 1 290 ? 0.521 5.734 26.812 1 97.69 290 ASP A C 1
ATOM 2215 O O . ASP A 1 290 ? 0.425 5.484 28.016 1 97.69 290 ASP A O 1
ATOM 2219 N N . LEU A 1 291 ? -0.456 5.727 25.938 1 98.19 291 LEU A N 1
ATOM 2220 C CA . LEU A 1 291 ? -1.8 5.363 26.375 1 98.19 291 LEU A CA 1
ATOM 2221 C C . LEU A 1 291 ? -2.035 3.863 26.234 1 98.19 291 LEU A C 1
ATOM 2223 O O . LEU A 1 291 ? -1.383 3.205 25.422 1 98.19 291 LEU A O 1
ATOM 2227 N N . GLY A 1 292 ? -2.994 3.359 27.047 1 97.56 292 GLY A N 1
ATOM 2228 C CA . GLY A 1 292 ? -3.447 1.988 26.875 1 97.56 292 GLY A CA 1
ATOM 2229 C C . GLY A 1 292 ? -4.34 1.809 25.656 1 97.56 292 GLY A C 1
ATOM 2230 O O . GLY A 1 292 ? -4.16 2.479 24.641 1 97.56 292 GLY A O 1
ATOM 2231 N N . ASP A 1 293 ? -5.223 0.869 25.734 1 97.38 293 ASP A N 1
ATOM 2232 C CA . ASP A 1 293 ? -6.09 0.587 24.594 1 97.38 293 ASP A CA 1
ATOM 2233 C C . ASP A 1 293 ? -7.547 0.449 25.031 1 97.38 293 ASP A C 1
ATOM 2235 O O . ASP A 1 293 ? -8.336 -0.232 24.375 1 97.38 293 ASP A O 1
ATOM 2239 N N . ASP A 1 294 ? -7.906 1.004 26.266 1 94.69 294 ASP A N 1
ATOM 2240 C CA . ASP A 1 294 ? -9.25 0.911 26.828 1 94.69 294 ASP A CA 1
ATOM 2241 C C . ASP A 1 294 ? -10.094 2.129 26.453 1 94.69 294 ASP A C 1
ATOM 2243 O O . ASP A 1 294 ? -9.688 2.93 25.609 1 94.69 294 ASP A O 1
ATOM 2247 N N . ALA A 1 295 ? -11.219 2.219 27.031 1 95.38 295 ALA A N 1
ATOM 2248 C CA . ALA A 1 295 ? -12.164 3.281 26.703 1 95.38 295 ALA A CA 1
ATOM 2249 C C . ALA A 1 295 ? -11.594 4.652 27.047 1 95.38 295 ALA A C 1
ATOM 2251 O O . ALA A 1 295 ? -11.852 5.637 26.359 1 95.38 295 ALA A O 1
ATOM 2252 N N . ALA A 1 296 ? -10.906 4.738 28.125 1 95 296 ALA A N 1
ATOM 2253 C CA . ALA A 1 296 ? -10.289 6.004 28.516 1 95 296 ALA A CA 1
ATOM 2254 C C . ALA A 1 296 ? -9.258 6.449 27.484 1 95 296 ALA A C 1
ATOM 2256 O O . ALA A 1 296 ? -9.164 7.637 27.156 1 95 296 ALA A O 1
ATOM 2257 N N . ALA A 1 297 ? -8.469 5.492 27 1 96.88 297 ALA A N 1
ATOM 2258 C CA . ALA A 1 297 ? -7.496 5.785 25.953 1 96.88 297 ALA A CA 1
ATOM 2259 C C . ALA A 1 297 ? -8.195 6.246 24.672 1 96.88 297 ALA A C 1
ATOM 2261 O O . ALA A 1 297 ? -7.75 7.195 24.031 1 96.88 297 ALA A O 1
ATOM 2262 N N . LEU A 1 298 ? -9.289 5.539 24.312 1 97.94 298 LEU A N 1
ATOM 2263 C CA . LEU A 1 298 ? -10.047 5.918 23.125 1 97.94 298 LEU A CA 1
ATOM 2264 C C . LEU A 1 298 ? -10.578 7.34 23.266 1 97.94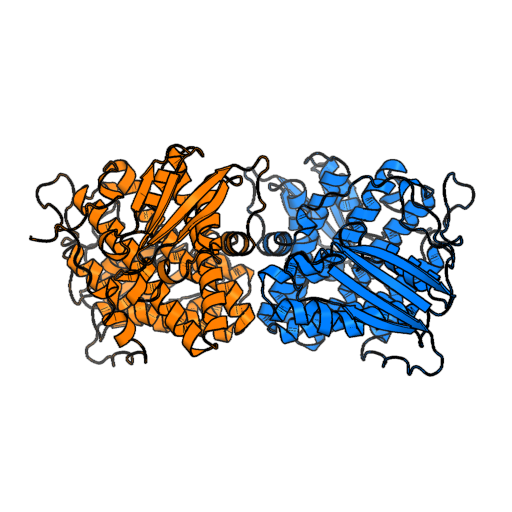 298 LEU A C 1
ATOM 2266 O O . LEU A 1 298 ? -10.484 8.133 22.328 1 97.94 298 LEU A O 1
ATOM 2270 N N . ALA A 1 299 ? -11.086 7.652 24.391 1 97.38 299 ALA A N 1
ATOM 2271 C CA . ALA A 1 299 ? -11.625 8.992 24.609 1 97.38 299 ALA A CA 1
ATOM 2272 C C . ALA A 1 299 ? -10.531 10.047 24.469 1 97.38 299 ALA A C 1
ATOM 2274 O O . ALA A 1 299 ? -10.758 11.109 23.875 1 97.38 299 ALA A O 1
ATOM 2275 N N . THR A 1 300 ? -9.406 9.742 25.031 1 97.44 300 THR A N 1
ATOM 2276 C CA . THR A 1 300 ? -8.289 10.68 24.969 1 97.44 300 THR A CA 1
ATOM 2277 C C . THR A 1 300 ? -7.848 10.914 23.531 1 97.44 300 THR A C 1
ATOM 2279 O O . THR A 1 300 ? -7.664 12.055 23.109 1 97.44 300 THR A O 1
ATOM 2282 N N . VAL A 1 301 ? -7.723 9.844 22.75 1 98.62 301 VAL A N 1
ATOM 2283 C CA . VAL A 1 301 ? -7.293 9.953 21.359 1 98.62 301 VAL A CA 1
ATOM 2284 C C . VAL A 1 301 ? -8.344 10.711 20.562 1 98.62 301 VAL A C 1
ATOM 2286 O O . VAL A 1 301 ? -8 11.57 19.734 1 98.62 301 VAL A O 1
ATOM 2289 N N . LEU A 1 302 ? -9.586 10.406 20.797 1 98.62 302 LEU A N 1
ATOM 2290 C CA . LEU A 1 302 ? -10.656 11.125 20.094 1 98.62 302 LEU A CA 1
ATOM 2291 C C . LEU A 1 302 ? -10.609 12.609 20.422 1 98.62 302 LEU A C 1
ATOM 2293 O O . LEU A 1 302 ? -10.75 13.453 19.531 1 98.62 302 LEU A O 1
ATOM 2297 N N . ARG A 1 303 ? -10.383 12.945 21.625 1 97.94 303 ARG A N 1
ATOM 2298 C CA . ARG A 1 303 ? -10.367 14.344 22.047 1 97.94 303 ARG A CA 1
ATOM 2299 C C . ARG A 1 303 ? -9.203 15.102 21.438 1 97.94 303 ARG A C 1
ATOM 2301 O O . ARG A 1 303 ? -9.312 16.297 21.156 1 97.94 303 ARG A O 1
ATOM 2308 N N . LEU A 1 304 ? -8.133 14.406 21.25 1 98.69 304 LEU A N 1
ATOM 2309 C CA . LEU A 1 304 ? -6.914 15.094 20.859 1 98.69 304 LEU A CA 1
ATOM 2310 C C . LEU A 1 304 ? -6.688 14.969 19.344 1 98.69 304 LEU A C 1
ATOM 2312 O O . LEU A 1 304 ? -5.77 15.586 18.797 1 98.69 304 LEU A O 1
ATOM 2316 N N . HIS A 1 305 ? -7.496 14.164 18.656 1 98.88 305 HIS A N 1
ATOM 2317 C CA . HIS A 1 305 ? -7.305 13.945 17.234 1 98.88 305 HIS A CA 1
ATOM 2318 C C . HIS A 1 305 ? -7.488 15.234 16.438 1 98.88 305 HIS A C 1
ATOM 2320 O O . HIS A 1 305 ? -8.477 15.953 16.625 1 98.88 305 HIS A O 1
ATOM 2326 N N . PRO A 1 306 ? -6.609 15.531 15.508 1 98.88 306 PRO A N 1
ATOM 2327 C CA . PRO A 1 306 ? -6.691 16.797 14.781 1 98.88 306 PRO A CA 1
ATOM 2328 C C . PRO A 1 306 ? -7.949 16.906 13.922 1 98.88 306 PRO A C 1
ATOM 2330 O O . PRO A 1 306 ? -8.422 18.016 13.656 1 98.88 306 PRO A O 1
ATOM 2333 N N . ALA A 1 307 ? -8.539 15.828 13.57 1 98.88 307 ALA A N 1
ATOM 2334 C CA . ALA A 1 307 ? -9.766 15.867 12.773 1 98.88 307 ALA A CA 1
ATOM 2335 C C . ALA A 1 307 ? -10.906 16.516 13.547 1 98.88 307 ALA A C 1
ATOM 2337 O O . ALA A 1 307 ? -11.852 17.031 12.945 1 98.88 307 ALA A O 1
ATOM 2338 N N . TRP A 1 308 ? -10.742 16.516 14.898 1 98.75 308 TRP A N 1
ATOM 2339 C CA . TRP A 1 308 ? -11.828 17.016 15.734 1 98.75 308 TRP A CA 1
ATOM 2340 C C . TRP A 1 308 ? -11.438 18.297 16.438 1 98.75 308 TRP A C 1
ATOM 2342 O O . TRP A 1 308 ? -12.164 18.781 17.312 1 98.75 308 TRP A O 1
ATOM 2352 N N . ASN A 1 309 ? -10.281 18.781 16.156 1 98.69 309 ASN A N 1
ATOM 2353 C CA . ASN A 1 309 ? -9.766 20 16.766 1 98.69 309 ASN A CA 1
ATOM 2354 C C . ASN A 1 309 ? -9.391 21.047 15.719 1 98.69 309 ASN A C 1
ATOM 2356 O O . ASN A 1 309 ? -9.055 20.703 14.586 1 98.69 309 ASN A O 1
ATOM 2360 N N . PRO A 1 310 ? -9.5 22.328 16.109 1 98.38 310 PRO A N 1
ATOM 2361 C CA . PRO A 1 310 ? -9.961 22.906 17.375 1 98.38 310 PRO A CA 1
ATOM 2362 C C . PRO A 1 310 ? -11.469 22.766 17.578 1 98.38 310 PRO A C 1
ATOM 2364 O O . PRO A 1 310 ? -12.234 22.844 16.609 1 98.38 310 PRO A O 1
ATOM 2367 N N . VAL A 1 311 ? -11.836 22.625 18.797 1 97.88 311 VAL A N 1
ATOM 2368 C CA . VAL A 1 311 ? -13.25 22.469 19.109 1 97.88 311 VAL A CA 1
ATOM 2369 C C . VAL A 1 311 ? -14.039 23.672 18.609 1 97.88 311 VAL A C 1
ATOM 2371 O O . VAL A 1 311 ? -15.164 23.531 18.141 1 97.88 311 VAL A O 1
ATOM 2374 N N . ALA A 1 312 ? -13.484 24.859 18.656 1 97.31 312 ALA A N 1
ATOM 2375 C CA . ALA A 1 312 ? -14.125 26.078 18.172 1 97.31 312 ALA A CA 1
ATOM 2376 C C . ALA A 1 312 ? -14.438 25.984 16.688 1 97.31 312 ALA A C 1
ATOM 2378 O O . ALA A 1 312 ? -15.344 26.656 16.188 1 97.31 312 ALA A O 1
ATOM 2379 N N . TYR A 1 313 ? -13.727 25.172 15.977 1 98.44 313 TYR A N 1
ATOM 2380 C CA . TYR A 1 313 ? -13.859 25.016 14.531 1 98.44 313 TYR A CA 1
ATOM 2381 C C . TYR A 1 313 ? -14.805 23.859 14.203 1 98.44 313 TYR A C 1
ATOM 2383 O O . TYR A 1 313 ? -15.664 23.984 13.328 1 98.44 313 TYR A O 1
ATOM 2391 N N . THR A 1 314 ? -14.727 22.766 14.922 1 98.44 314 THR A N 1
ATOM 2392 C CA . THR A 1 314 ? -15.406 21.531 14.539 1 98.44 314 THR A CA 1
ATOM 2393 C C . THR A 1 314 ? -16.688 21.344 15.352 1 98.44 314 THR A C 1
ATOM 2395 O O . THR A 1 314 ? -17.641 20.703 14.891 1 98.44 314 THR A O 1
ATOM 2398 N N . GLY A 1 315 ? -16.609 21.844 16.578 1 97.56 315 GLY A N 1
ATOM 2399 C CA . GLY A 1 315 ? -17.734 21.672 17.484 1 97.56 315 GLY A CA 1
ATOM 2400 C C . GLY A 1 315 ? -17.859 20.25 18.016 1 97.56 315 GLY A C 1
ATOM 2401 O O . GLY A 1 315 ? -18.812 19.906 18.703 1 97.56 315 GLY A O 1
ATOM 2402 N N . VAL A 1 316 ? -16.906 19.359 17.766 1 96.88 316 VAL A N 1
ATOM 2403 C CA . VAL A 1 316 ? -16.984 17.938 18.094 1 96.88 316 VAL A CA 1
ATOM 2404 C C . VAL A 1 316 ? -16.75 17.75 19.594 1 96.88 316 VAL A C 1
ATOM 2406 O O . VAL A 1 316 ? -15.906 18.422 20.188 1 96.88 316 VAL A O 1
ATOM 2409 N N . HIS A 1 317 ? -17.531 16.859 20.172 1 95.25 317 HIS A N 1
ATOM 2410 C CA . HIS A 1 317 ? -17.406 16.578 21.609 1 95.25 317 HIS A CA 1
ATOM 2411 C C . HIS A 1 317 ? -17.312 15.078 21.859 1 95.25 317 HIS A C 1
ATOM 2413 O O . HIS A 1 317 ? -17.953 14.281 21.172 1 95.25 317 HIS A O 1
ATOM 2419 N N . VAL A 1 318 ? -16.547 14.766 22.812 1 95.62 318 VAL A N 1
ATOM 2420 C CA . VAL A 1 318 ? -16.406 13.383 23.25 1 95.62 318 VAL A CA 1
ATOM 2421 C C . VAL 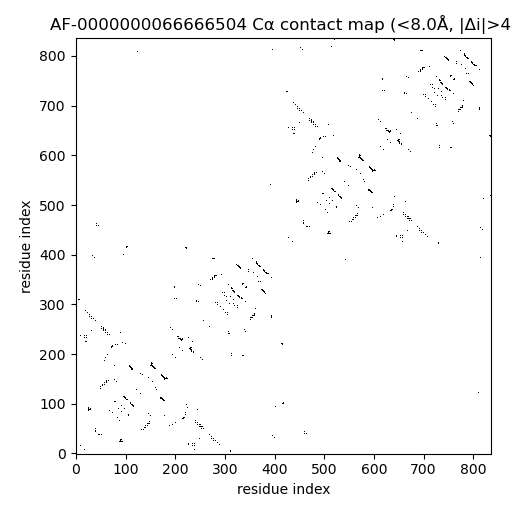A 1 318 ? -16.984 13.234 24.656 1 95.62 318 VAL A C 1
ATOM 2423 O O . VAL A 1 318 ? -16.578 13.945 25.578 1 95.62 318 VAL A O 1
ATOM 2426 N N . ALA A 1 319 ? -17.938 12.398 24.781 1 90.44 319 ALA A N 1
ATOM 2427 C CA . ALA A 1 319 ? -18.594 12.211 26.062 1 90.44 319 ALA A CA 1
ATOM 2428 C C . ALA A 1 319 ? -18.391 10.789 26.578 1 90.44 319 ALA A C 1
ATOM 2430 O O . ALA A 1 319 ? -18.156 9.867 25.797 1 90.44 319 ALA A O 1
ATOM 2431 N N . ASP A 1 320 ? -18.344 10.734 27.906 1 83.88 320 ASP A N 1
ATOM 2432 C CA . ASP A 1 320 ? -18.375 9.414 28.516 1 83.88 320 ASP A CA 1
ATOM 2433 C C . ASP A 1 320 ? -19.797 8.852 28.562 1 83.88 320 ASP A C 1
ATOM 2435 O O . ASP A 1 320 ? -20.75 9.594 28.781 1 83.88 320 ASP A O 1
ATOM 2439 N N . ALA A 1 321 ? -19.953 7.66 28.047 1 72.5 321 ALA A N 1
ATOM 2440 C CA . ALA A 1 321 ? -21.25 7 28.125 1 72.5 321 ALA A CA 1
ATOM 2441 C C . ALA A 1 321 ? -21.203 5.789 29.047 1 72.5 321 ALA A C 1
ATOM 2443 O O . ALA A 1 321 ? -20.125 5.336 29.438 1 72.5 321 ALA A O 1
ATOM 2444 N N . GLU A 1 322 ? -22.391 5.426 29.547 1 63.62 322 GLU A N 1
ATOM 2445 C CA . GLU A 1 322 ? -22.5 4.215 30.344 1 63.62 322 GLU A CA 1
ATOM 2446 C C . GLU A 1 322 ? -21.812 3.037 29.672 1 63.62 322 GLU A C 1
ATOM 2448 O O . GLU A 1 322 ? -21.125 2.246 30.328 1 63.62 322 GLU A O 1
ATOM 2453 N N . SER A 1 323 ? -21.969 2.979 28.453 1 65.44 323 SER A N 1
ATOM 2454 C CA . SER A 1 323 ? -21.469 1.84 27.688 1 65.44 323 SER A CA 1
ATOM 2455 C C . SER A 1 323 ? -20.094 2.117 27.109 1 65.44 323 SER A C 1
ATOM 2457 O O . SER A 1 323 ? -19.531 1.292 26.375 1 65.44 323 SER A O 1
ATOM 2459 N N . GLY A 1 324 ? -19.641 3.334 27.484 1 85.31 324 GLY A N 1
ATOM 2460 C CA . GLY A 1 324 ? -18.297 3.555 26.953 1 85.31 324 GLY A CA 1
ATOM 2461 C C . GLY A 1 324 ? -18.078 4.973 26.469 1 85.31 324 GLY A C 1
ATOM 2462 O O . GLY A 1 324 ? -18.328 5.934 27.203 1 85.31 324 GLY A O 1
ATOM 2463 N N . VAL A 1 325 ? -17.531 5.18 25.281 1 94.75 325 VAL A N 1
ATOM 2464 C CA . VAL A 1 325 ? -17.156 6.469 24.719 1 94.75 325 VAL A CA 1
ATOM 2465 C C . VAL A 1 325 ? -18.156 6.863 23.625 1 94.75 325 VAL A C 1
ATOM 2467 O O . VAL A 1 325 ? -18.609 6.012 22.859 1 94.75 325 VAL A O 1
ATOM 2470 N N . ARG A 1 326 ? -18.562 8.125 23.609 1 95.94 326 ARG A N 1
ATOM 2471 C CA . ARG A 1 326 ? -19.422 8.664 22.562 1 95.94 326 ARG A CA 1
ATOM 2472 C C . ARG A 1 326 ? -18.75 9.844 21.859 1 95.94 326 ARG A C 1
ATOM 2474 O O . ARG A 1 326 ? -18.125 10.688 22.5 1 95.94 326 ARG A O 1
ATOM 2481 N N . LEU A 1 327 ? -18.844 9.797 20.562 1 97.69 327 LEU A N 1
ATOM 2482 C CA . LEU A 1 327 ? -18.422 10.906 19.719 1 97.69 327 LEU A CA 1
ATOM 2483 C C . LEU A 1 327 ? -19.609 11.648 19.141 1 97.69 327 LEU A C 1
ATOM 2485 O O . LEU A 1 327 ? -20.469 11.047 18.484 1 97.69 327 LEU A O 1
ATOM 2489 N N . VAL A 1 328 ? -19.703 12.945 19.406 1 97.56 328 VAL A N 1
ATOM 2490 C CA . VAL A 1 328 ? -20.828 13.758 18.938 1 97.56 328 VAL A CA 1
ATOM 2491 C C . VAL A 1 328 ? -20.344 14.734 17.875 1 97.56 328 VAL A C 1
ATOM 2493 O O . VAL A 1 328 ? -19.547 15.641 18.172 1 97.56 328 VAL A O 1
ATOM 2496 N N . LEU A 1 329 ? -20.797 14.586 16.672 1 98.06 329 LEU A N 1
ATOM 2497 C CA . LEU A 1 329 ? -20.438 15.43 15.539 1 98.06 329 LEU A CA 1
ATOM 2498 C C . LEU A 1 329 ? -21.594 16.359 15.164 1 98.06 329 LEU A C 1
ATOM 2500 O O . LEU A 1 329 ? -22.625 15.906 14.656 1 98.06 329 LEU A O 1
ATOM 2504 N N . PRO A 1 330 ? -21.391 17.672 15.32 1 97.62 330 PRO A N 1
ATOM 2505 C CA . PRO A 1 330 ? -22.469 18.578 14.945 1 97.62 330 PRO A CA 1
ATOM 2506 C C . PRO A 1 330 ? -22.688 18.641 13.438 1 97.62 330 PRO A C 1
ATOM 2508 O O . PRO A 1 330 ? -21.734 18.531 12.664 1 97.62 330 PRO A O 1
ATOM 2511 N N . ARG A 1 331 ? -23.875 18.891 13.023 1 95.19 331 ARG A N 1
ATOM 2512 C CA . ARG A 1 331 ? -24.219 19.016 11.609 1 95.19 331 ARG A CA 1
ATOM 2513 C C . ARG A 1 331 ? -23.953 20.422 11.086 1 95.19 331 ARG A C 1
ATOM 2515 O O . ARG A 1 331 ? -23.922 20.641 9.875 1 95.19 331 ARG A O 1
ATOM 2522 N N . SER A 1 332 ? -23.781 21.281 12 1 96.19 332 SER A N 1
ATOM 2523 C CA . SER A 1 332 ? -23.438 22.656 11.648 1 96.19 332 SER A CA 1
ATOM 2524 C C . SER A 1 332 ? -22.234 23.141 12.43 1 96.19 332 SER A C 1
ATOM 2526 O O . SER A 1 332 ? -22.234 23.156 13.664 1 96.19 332 SER A O 1
ATOM 2528 N N . SER A 1 333 ? -21.203 23.453 11.789 1 97.19 333 SER A N 1
ATOM 2529 C CA . SER A 1 333 ? -19.953 24 12.312 1 97.19 333 SER A CA 1
ATOM 2530 C C . SER A 1 333 ? -19.141 24.656 11.211 1 97.19 333 SER A C 1
ATOM 2532 O O . SER A 1 333 ? -19.469 24.531 10.031 1 97.19 333 SER A O 1
ATOM 2534 N N . ALA A 1 334 ? -18.172 25.406 11.617 1 98.12 334 ALA A N 1
ATOM 2535 C CA . ALA A 1 334 ? -17.281 26.031 10.648 1 98.12 334 ALA A CA 1
ATOM 2536 C C . ALA A 1 334 ? -16.609 24.984 9.766 1 98.12 334 ALA A C 1
ATOM 2538 O O . ALA A 1 334 ? -16.453 25.188 8.555 1 98.12 334 ALA A O 1
ATOM 2539 N N . ALA A 1 335 ? -16.203 23.844 10.32 1 98.5 335 ALA A N 1
ATOM 2540 C CA . ALA A 1 335 ? -15.57 22.766 9.57 1 98.5 335 ALA A CA 1
ATOM 2541 C C . ALA A 1 335 ? -16.531 22.141 8.57 1 98.5 335 ALA A C 1
ATOM 2543 O O . ALA A 1 335 ? -16.141 21.781 7.461 1 98.5 335 ALA A O 1
ATOM 2544 N N . MET A 1 336 ? -17.812 22 8.969 1 97.69 336 MET A N 1
ATOM 2545 C CA . MET A 1 336 ? -18.844 21.516 8.062 1 97.69 336 MET A CA 1
ATOM 2546 C C . MET A 1 336 ? -19.031 22.469 6.883 1 97.69 336 MET A C 1
ATOM 2548 O O . MET A 1 336 ? -19.172 22.016 5.742 1 97.69 336 MET A O 1
ATOM 2552 N N . SER A 1 337 ? -18.984 23.703 7.223 1 97.38 337 SER A N 1
ATOM 2553 C CA . SER A 1 337 ? -19.156 24.719 6.184 1 97.38 337 SER A CA 1
ATOM 2554 C C . SER A 1 337 ? -18 24.703 5.195 1 97.38 337 SER A C 1
ATOM 2556 O O . SER A 1 337 ? -18.188 24.938 4 1 97.38 337 SER A O 1
ATOM 2558 N N . ASP A 1 338 ? -16.812 24.469 5.672 1 98.5 338 ASP A N 1
ATOM 2559 C CA . ASP A 1 338 ? -15.633 24.391 4.824 1 98.5 338 ASP A CA 1
ATOM 2560 C C . ASP A 1 338 ? -15.617 23.078 4.027 1 98.5 338 ASP A C 1
ATOM 2562 O O . ASP A 1 338 ? -14.906 22.969 3.029 1 98.5 338 ASP A O 1
ATOM 2566 N N . GLY A 1 339 ? -16.328 22.047 4.457 1 98.06 339 GLY A N 1
ATOM 2567 C CA . GLY A 1 339 ? -16.453 20.797 3.723 1 98.06 339 GLY A CA 1
ATOM 2568 C C . GLY A 1 339 ? -15.258 19.875 3.91 1 98.06 339 GLY A C 1
ATOM 2569 O O . GLY A 1 339 ? -14.875 19.156 2.992 1 98.06 339 GLY A O 1
ATOM 2570 N N . VAL A 1 340 ? -14.656 19.922 5.086 1 98.12 340 VAL A N 1
ATOM 2571 C CA . VAL A 1 340 ? -13.461 19.109 5.309 1 98.12 340 VAL A CA 1
ATOM 2572 C C . VAL A 1 340 ? -13.828 17.875 6.117 1 98.12 340 VAL A C 1
ATOM 2574 O O . VAL A 1 340 ? -14.852 17.219 5.852 1 98.12 340 VAL A O 1
ATOM 2577 N N . TRP A 1 341 ? -13.062 17.375 7.051 1 98.56 341 TRP A N 1
ATOM 2578 C CA . TRP A 1 341 ? -13.109 16.031 7.602 1 98.56 341 TRP A CA 1
ATOM 2579 C C . TRP A 1 341 ? -14.469 15.758 8.242 1 98.56 341 TRP A C 1
ATOM 2581 O O . TRP A 1 341 ? -15.102 14.734 7.961 1 98.56 341 TRP A O 1
ATOM 2591 N N . PRO A 1 342 ? -14.977 16.672 9.125 1 98.31 342 PRO A N 1
ATOM 2592 C CA . PRO A 1 342 ? -16.281 16.375 9.711 1 98.31 342 PRO A CA 1
ATOM 2593 C C . PRO A 1 342 ? -17.375 16.219 8.656 1 98.31 342 PRO A C 1
ATOM 2595 O O . PRO A 1 342 ? -18.297 15.406 8.828 1 98.31 342 PRO A O 1
ATOM 2598 N N . ALA A 1 343 ? -17.281 16.875 7.562 1 98.12 343 ALA A N 1
ATOM 2599 C CA . ALA A 1 343 ? -18.297 16.844 6.504 1 98.12 343 ALA A CA 1
ATOM 2600 C C . ALA A 1 343 ? -18.234 15.531 5.727 1 98.12 343 ALA A C 1
ATOM 2602 O O . ALA A 1 343 ? -19.156 15.211 4.973 1 98.12 343 ALA A O 1
ATOM 2603 N N . LEU A 1 344 ? -17.234 14.742 5.953 1 98.44 344 LEU A N 1
ATOM 2604 C CA . LEU A 1 344 ? -17.062 13.5 5.211 1 98.44 344 LEU A CA 1
ATOM 2605 C C . LEU A 1 344 ? -17.625 12.312 5.992 1 98.44 344 LEU A C 1
ATOM 2607 O O . LEU A 1 344 ? -17.547 11.172 5.539 1 98.44 344 LEU A O 1
ATOM 2611 N N . ILE A 1 345 ? -18.188 12.594 7.18 1 98.31 345 ILE A N 1
ATOM 2612 C CA . ILE A 1 345 ? -18.703 11.547 8.047 1 98.31 345 ILE A CA 1
ATOM 2613 C C . ILE A 1 345 ? -20.234 11.602 8.07 1 98.31 345 ILE A C 1
ATOM 2615 O O . ILE A 1 345 ? -20.812 12.68 8.219 1 98.31 345 ILE A O 1
ATOM 2619 N N . ASP A 1 346 ? -20.859 10.508 7.879 1 96.69 346 ASP A N 1
ATOM 2620 C CA . ASP A 1 346 ? -22.281 10.336 8.125 1 96.69 346 ASP A CA 1
ATOM 2621 C C . ASP A 1 346 ? -22.594 8.922 8.594 1 96.69 346 ASP A C 1
ATOM 2623 O O . ASP A 1 346 ? -21.688 8.102 8.781 1 96.69 346 ASP A O 1
ATOM 2627 N N . ALA A 1 347 ? -23.844 8.633 8.859 1 96.56 347 ALA A N 1
ATOM 2628 C CA . ALA A 1 347 ? -24.25 7.391 9.5 1 96.56 347 ALA A CA 1
ATOM 2629 C C . ALA A 1 347 ? -23.844 6.18 8.68 1 96.56 347 ALA A C 1
ATOM 2631 O O . ALA A 1 347 ? -23.578 5.105 9.227 1 96.56 347 ALA A O 1
ATOM 2632 N N . GLU A 1 348 ? -23.703 6.363 7.375 1 95.06 348 GLU A N 1
ATOM 2633 C CA . GLU A 1 348 ? -23.391 5.25 6.484 1 95.06 348 GLU A CA 1
ATOM 2634 C C . GLU A 1 348 ? -21.922 5.223 6.117 1 95.06 348 GLU A C 1
ATOM 2636 O O . GLU A 1 348 ? -21.453 4.277 5.48 1 95.06 348 GLU A O 1
ATOM 2641 N N . HIS A 1 349 ? -21.172 6.207 6.535 1 97.06 349 HIS A N 1
ATOM 2642 C CA . HIS A 1 349 ? -19.75 6.34 6.191 1 97.06 349 HIS A CA 1
ATOM 2643 C C . HIS A 1 349 ? -18.922 6.66 7.422 1 97.06 349 HIS A C 1
ATOM 2645 O O . HIS A 1 349 ? -18.516 7.812 7.625 1 97.06 349 HIS A O 1
ATOM 2651 N N . LEU A 1 350 ? -18.531 5.613 8.188 1 98.19 350 LEU A N 1
ATOM 2652 C CA . LEU A 1 350 ? -17.859 5.785 9.469 1 98.19 350 LEU A CA 1
ATOM 2653 C C . LEU A 1 350 ? -16.438 5.254 9.414 1 98.19 350 LEU A C 1
ATOM 2655 O O . LEU A 1 350 ? -15.789 5.105 10.453 1 98.19 350 LEU A O 1
ATOM 2659 N N . ALA A 1 351 ? -15.906 5.027 8.195 1 97.62 351 ALA A N 1
ATOM 2660 C CA . ALA A 1 351 ? -14.633 4.336 8.047 1 97.62 351 ALA A CA 1
ATOM 2661 C C . ALA A 1 351 ? -13.516 5.086 8.766 1 97.62 351 ALA A C 1
ATOM 2663 O O . ALA A 1 351 ? -12.656 4.473 9.406 1 97.62 351 ALA A O 1
ATOM 2664 N N . ALA A 1 352 ? -13.5 6.402 8.648 1 98.75 352 ALA A N 1
ATOM 2665 C CA . ALA A 1 352 ? -12.453 7.188 9.297 1 98.75 352 ALA A CA 1
ATOM 2666 C C . ALA A 1 352 ? -12.562 7.105 10.82 1 98.75 352 ALA A C 1
ATOM 2668 O O . ALA A 1 352 ? -11.555 7 11.516 1 98.75 352 ALA A O 1
ATOM 2669 N N . VAL A 1 353 ? -13.773 7.148 11.344 1 98.81 353 VAL A N 1
ATOM 2670 C CA . VAL A 1 353 ? -14.016 7.055 12.773 1 98.81 353 VAL A CA 1
ATOM 2671 C C . VAL A 1 353 ? -13.609 5.676 13.281 1 98.81 353 VAL A C 1
ATOM 2673 O O . VAL A 1 353 ? -12.984 5.551 14.344 1 98.81 353 VAL A O 1
ATOM 2676 N N . GLU A 1 354 ? -13.93 4.691 12.5 1 98.5 354 GLU A N 1
ATOM 2677 C CA . GLU A 1 354 ? -13.516 3.326 12.82 1 98.5 354 GLU A CA 1
ATOM 2678 C C . GLU A 1 354 ? -12 3.193 12.82 1 98.5 354 GLU A C 1
ATOM 2680 O O . GLU A 1 354 ? -11.422 2.545 13.703 1 98.5 354 GLU A O 1
ATOM 2685 N N . ALA A 1 355 ? -11.414 3.795 11.844 1 98.69 355 ALA A N 1
ATOM 2686 C CA . ALA A 1 355 ? -9.961 3.748 11.758 1 98.69 355 ALA A CA 1
ATOM 2687 C C . ALA A 1 355 ? -9.312 4.383 12.984 1 98.69 355 ALA A C 1
ATOM 2689 O O . ALA A 1 355 ? -8.32 3.871 13.508 1 98.69 355 ALA A O 1
ATOM 2690 N N . ILE A 1 356 ? -9.875 5.512 13.438 1 98.88 356 ILE A N 1
ATOM 2691 C CA . ILE A 1 356 ? -9.359 6.156 14.641 1 98.88 356 ILE A CA 1
ATOM 2692 C C . ILE A 1 356 ? -9.453 5.195 15.82 1 98.88 356 ILE A C 1
ATOM 2694 O O . ILE A 1 356 ? -8.477 4.984 16.531 1 98.88 356 ILE A O 1
ATOM 2698 N N . ALA A 1 357 ? -10.625 4.625 15.992 1 98.69 357 ALA A N 1
ATOM 2699 C CA . ALA A 1 357 ? -10.859 3.74 17.125 1 98.69 357 ALA A CA 1
ATOM 2700 C C . ALA A 1 357 ? -9.938 2.525 17.078 1 98.69 357 ALA A C 1
ATOM 2702 O O . ALA A 1 357 ? -9.367 2.125 18.094 1 98.69 357 ALA A O 1
ATOM 2703 N N . ARG A 1 358 ? -9.766 2.029 15.961 1 98.69 358 ARG A N 1
ATOM 2704 C CA . ARG A 1 358 ? -8.977 0.809 15.805 1 98.69 358 ARG A CA 1
ATOM 2705 C C . ARG A 1 358 ? -7.484 1.109 15.867 1 98.69 358 ARG A C 1
ATOM 2707 O O . ARG A 1 358 ? -6.672 0.205 16.062 1 98.69 358 ARG A O 1
ATOM 2714 N N . GLY A 1 359 ? -7.129 2.34 15.664 1 98.44 359 GLY A N 1
ATOM 2715 C CA . GLY A 1 359 ? -5.77 2.762 15.969 1 98.44 359 GLY A CA 1
ATOM 2716 C C . GLY A 1 359 ? -5.438 2.662 17.453 1 98.44 359 GLY A C 1
ATOM 2717 O O . GLY A 1 359 ? -4.262 2.625 17.828 1 98.44 359 GLY A O 1
ATOM 2718 N N . VAL A 1 360 ? -6.469 2.646 18.25 1 98.5 360 VAL A N 1
ATOM 2719 C CA . VAL A 1 360 ? -6.309 2.457 19.688 1 98.5 360 VAL A CA 1
ATOM 2720 C C . VAL A 1 360 ? -6.375 0.969 20.016 1 98.5 360 VAL A C 1
ATOM 2722 O O . VAL A 1 360 ? -5.527 0.452 20.75 1 98.5 360 VAL A O 1
ATOM 2725 N N . ASN A 1 361 ? -7.367 0.288 19.547 1 98.25 361 ASN A N 1
ATOM 2726 C CA . ASN A 1 361 ? -7.625 -1.137 19.719 1 98.25 361 ASN A CA 1
ATOM 2727 C C . ASN A 1 361 ? -8.352 -1.732 18.516 1 98.25 361 ASN A C 1
ATOM 2729 O O . ASN A 1 361 ? -9.461 -1.313 18.188 1 98.25 361 ASN A O 1
ATOM 2733 N N . PRO A 1 362 ? -7.77 -2.701 17.875 1 98.25 362 PRO A N 1
ATOM 2734 C CA . PRO A 1 362 ? -8.32 -3.217 16.625 1 98.25 362 PRO A CA 1
ATOM 2735 C C . PRO A 1 362 ? -9.672 -3.906 16.812 1 98.25 362 PRO A C 1
ATOM 2737 O O . PRO A 1 362 ? -10.305 -4.301 15.828 1 98.25 362 PRO A O 1
ATOM 2740 N N . ARG A 1 363 ? -10.203 -4.027 17.984 1 97.94 363 ARG A N 1
ATOM 2741 C CA . ARG A 1 363 ? -11.469 -4.711 18.234 1 97.94 363 ARG A CA 1
ATOM 2742 C C . ARG A 1 363 ? -12.633 -3.723 18.266 1 97.94 363 ARG A C 1
ATOM 2744 O O . ARG A 1 363 ? -13.797 -4.125 18.328 1 97.94 363 ARG A O 1
ATOM 2751 N N . TYR A 1 364 ? -12.344 -2.434 18.188 1 97.75 364 TYR A N 1
ATOM 2752 C CA . TYR A 1 364 ? -13.414 -1.448 18.344 1 97.75 364 TYR A CA 1
ATOM 2753 C C . TYR A 1 364 ? -14.336 -1.46 17.125 1 97.75 364 TYR A C 1
ATOM 2755 O O . TYR A 1 364 ? -13.883 -1.62 15.992 1 97.75 364 TYR A O 1
ATOM 2763 N N . VAL A 1 365 ? -15.609 -1.243 17.422 1 96.62 365 VAL A N 1
ATOM 2764 C CA . VAL A 1 365 ? -16.672 -1.059 16.438 1 96.62 365 VAL A CA 1
ATOM 2765 C C . VAL A 1 365 ? -17.344 0.299 16.656 1 96.62 365 VAL A C 1
ATOM 2767 O O . VAL A 1 365 ? -17.625 0.687 17.781 1 96.62 365 VAL A O 1
ATOM 2770 N N . ALA A 1 366 ? -17.484 1.041 15.648 1 97.12 366 ALA A N 1
ATOM 2771 C CA . ALA A 1 366 ? -18.219 2.309 15.695 1 97.12 366 ALA A CA 1
ATOM 2772 C C . ALA A 1 366 ? -19.609 2.16 15.094 1 97.12 366 ALA A C 1
ATOM 2774 O O . ALA A 1 366 ? -19.781 1.569 14.023 1 97.12 366 ALA A O 1
ATOM 2775 N N . ARG A 1 367 ? -20.609 2.676 15.789 1 96.06 367 ARG A N 1
ATOM 2776 C CA . ARG A 1 367 ? -21.984 2.637 15.289 1 96.06 367 ARG A CA 1
ATOM 2777 C C . ARG A 1 367 ? -22.656 3.998 15.445 1 96.06 367 ARG A C 1
ATOM 2779 O O . ARG A 1 367 ? -22.484 4.672 16.453 1 96.06 367 ARG A O 1
ATOM 2786 N N . ALA A 1 368 ? -23.375 4.336 14.445 1 96.56 368 ALA A N 1
ATOM 2787 C CA . ALA A 1 368 ? -24.234 5.504 14.586 1 96.56 368 ALA A CA 1
ATOM 2788 C C . ALA A 1 368 ? -25.375 5.223 15.57 1 96.56 368 ALA A C 1
ATOM 2790 O O . ALA A 1 368 ? -26.328 4.535 15.234 1 96.56 368 ALA A O 1
ATOM 2791 N N . ALA A 1 369 ? -25.266 5.73 16.672 1 92.44 369 ALA A N 1
ATOM 2792 C CA . ALA A 1 369 ? -26.25 5.473 17.719 1 92.44 369 ALA A CA 1
ATOM 2793 C C . ALA A 1 369 ? -27.469 6.383 17.562 1 92.44 369 ALA A C 1
ATOM 2795 O O . ALA A 1 369 ? -28.578 6.012 17.938 1 92.44 369 ALA A O 1
ATOM 2796 N N . ASP A 1 370 ? -27.188 7.582 17.156 1 89.44 370 ASP A N 1
ATOM 2797 C CA . ASP A 1 370 ? -28.266 8.547 16.984 1 89.44 370 ASP A CA 1
ATOM 2798 C C . ASP A 1 370 ? -27.953 9.539 15.859 1 89.44 370 ASP A C 1
ATOM 2800 O O . ASP A 1 370 ? -26.797 9.945 15.695 1 89.44 370 ASP A O 1
ATOM 2804 N N . VAL A 1 371 ? -28.938 9.758 15.055 1 91.12 371 VAL A N 1
ATOM 2805 C CA . VAL A 1 371 ? -28.859 10.758 13.992 1 91.12 371 VAL A CA 1
ATOM 2806 C C . VAL A 1 371 ? -30 11.766 14.141 1 91.12 371 VAL A C 1
ATOM 2808 O O . VAL A 1 371 ? -31.156 11.422 13.938 1 91.12 371 VAL A O 1
ATOM 2811 N N . THR A 1 372 ? -29.609 12.969 14.555 1 91.25 372 THR A N 1
ATOM 2812 C CA . THR A 1 372 ? -30.609 14.016 14.695 1 91.25 372 THR A CA 1
ATOM 2813 C C . THR A 1 372 ? -30.391 15.125 13.68 1 91.25 372 THR A C 1
ATOM 2815 O O . THR A 1 372 ? -29.469 15.039 12.852 1 91.25 372 THR A O 1
ATOM 2818 N N . ALA A 1 373 ? -31.234 16.125 13.711 1 91.81 373 ALA A N 1
ATOM 2819 C CA . ALA A 1 373 ? -31.078 17.281 12.836 1 91.81 373 ALA A CA 1
ATOM 2820 C C . ALA A 1 373 ? -29.828 18.094 13.211 1 91.81 373 ALA A C 1
ATOM 2822 O O . ALA A 1 373 ? -29.25 18.781 12.359 1 91.81 373 ALA A O 1
ATOM 2823 N N . ASP A 1 374 ? -29.359 17.875 14.422 1 94.56 374 ASP A N 1
ATOM 2824 C CA . ASP A 1 374 ? -28.297 18.75 14.914 1 94.56 374 ASP A CA 1
ATOM 2825 C C . ASP A 1 374 ? -26.953 18.016 14.953 1 94.56 374 ASP A C 1
ATOM 2827 O O . ASP A 1 374 ? -25.891 18.656 14.922 1 94.56 374 ASP A O 1
ATOM 2831 N N . ALA A 1 375 ? -27.094 16.672 15.141 1 96.81 375 ALA A N 1
ATOM 2832 C CA . ALA A 1 375 ? -25.797 16.016 15.352 1 96.81 375 ALA A CA 1
ATOM 2833 C C . ALA A 1 375 ? -25.859 14.539 14.977 1 96.81 375 ALA A C 1
ATOM 2835 O O . ALA A 1 375 ? -26.953 13.953 14.922 1 96.81 375 ALA A O 1
ATOM 2836 N N . LEU A 1 376 ? -24.75 13.992 14.648 1 97.75 376 LEU A N 1
ATOM 2837 C CA . LEU A 1 376 ? -24.516 12.555 14.586 1 97.75 376 LEU A CA 1
ATOM 2838 C C . LEU A 1 376 ? -23.797 12.07 15.852 1 97.75 376 LEU A C 1
ATOM 2840 O O . LEU A 1 376 ? -22.797 12.641 16.266 1 97.75 376 LEU A O 1
ATOM 2844 N N . VAL A 1 377 ? -24.344 11.078 16.469 1 96.81 377 VAL A N 1
ATOM 2845 C CA . VAL A 1 377 ? -23.734 10.492 17.656 1 96.81 377 VAL A CA 1
ATOM 2846 C C . VAL A 1 377 ? -23.203 9.102 17.328 1 96.81 377 VAL A C 1
ATOM 2848 O O . VAL A 1 377 ? -23.953 8.234 16.875 1 96.81 377 VAL A O 1
ATOM 2851 N N . VAL A 1 378 ? -21.938 8.891 17.5 1 97.5 378 VAL A N 1
ATOM 2852 C CA . VAL A 1 378 ? -21.297 7.602 17.266 1 97.5 378 VAL A CA 1
ATOM 2853 C C . VAL A 1 378 ? -20.906 6.969 18.594 1 97.5 378 VAL A C 1
ATOM 2855 O O . VAL A 1 378 ? -20.328 7.629 19.469 1 97.5 378 VAL A O 1
ATOM 2858 N N . GLU A 1 379 ? -21.188 5.73 18.797 1 96.69 379 GLU A N 1
ATOM 2859 C CA . GLU A 1 379 ? -20.812 4.965 19.984 1 96.69 379 GLU A CA 1
ATOM 2860 C C . GLU A 1 379 ? -19.844 3.844 19.625 1 96.69 379 GLU A C 1
ATOM 2862 O O . GLU A 1 379 ? -19.812 3.373 18.484 1 96.69 379 GLU A O 1
ATOM 2867 N N . PHE A 1 380 ? -19.109 3.471 20.625 1 96.75 380 PHE A N 1
ATOM 2868 C CA . PHE A 1 380 ? -18.062 2.486 20.391 1 96.75 380 PHE A CA 1
ATOM 2869 C C . PHE A 1 380 ? -18.234 1.279 21.297 1 96.75 380 PHE A C 1
ATOM 2871 O O . PHE A 1 380 ? -18.562 1.43 22.484 1 96.75 380 PHE A O 1
ATOM 2878 N N . SER A 1 381 ? -18.078 0.116 20.719 1 94.94 381 SER A N 1
ATOM 2879 C CA . SER A 1 381 ? -18.031 -1.146 21.453 1 94.94 381 SER A CA 1
ATOM 2880 C C . SER A 1 381 ? -16.844 -1.998 21 1 94.94 381 SER A C 1
ATOM 2882 O O . SER A 1 381 ? -16.078 -1.592 20.125 1 94.94 381 SER A O 1
ATOM 2884 N N . ARG A 1 382 ? -16.578 -3.168 21.672 1 95.69 382 ARG A N 1
ATOM 2885 C CA . ARG A 1 382 ? -15.469 -4.043 21.312 1 95.69 382 ARG A CA 1
ATOM 2886 C C . ARG A 1 382 ? -15.977 -5.395 20.828 1 95.69 382 ARG A C 1
ATOM 2888 O O . ARG A 1 382 ? -16.828 -6.02 21.469 1 95.69 382 ARG A O 1
ATOM 2895 N N . ALA A 1 383 ? -15.523 -5.738 19.688 1 96.56 383 ALA A N 1
ATOM 2896 C CA . ALA A 1 383 ? -15.789 -7.074 19.172 1 96.56 383 ALA A CA 1
ATOM 2897 C C . ALA A 1 383 ? -14.938 -8.125 19.875 1 96.56 383 ALA A C 1
ATOM 2899 O O . ALA A 1 383 ? -13.992 -7.781 20.578 1 96.56 383 ALA A O 1
ATOM 2900 N N . ASP A 1 384 ? -15.281 -9.391 19.719 1 95.69 384 ASP A N 1
ATOM 2901 C CA . ASP A 1 384 ? -14.562 -10.5 20.328 1 95.69 384 ASP A CA 1
ATOM 2902 C C . ASP A 1 384 ? -13.195 -10.695 19.688 1 95.69 384 ASP A C 1
ATOM 2904 O O . ASP A 1 384 ? -12.234 -11.094 20.344 1 95.69 384 ASP A O 1
ATOM 2908 N N . HIS A 1 385 ? -13.141 -10.367 18.391 1 95.62 385 HIS A N 1
ATOM 2909 C CA . HIS A 1 385 ? -11.914 -10.57 17.641 1 95.62 385 HIS A CA 1
ATOM 2910 C C . HIS A 1 385 ? -11.461 -9.273 16.969 1 95.62 385 HIS A C 1
ATOM 2912 O O . HIS A 1 385 ? -12.297 -8.453 16.578 1 95.62 385 HIS A O 1
ATOM 2918 N N . PRO A 1 386 ? -10.211 -9.18 16.844 1 96.31 386 PRO A N 1
ATOM 2919 C CA . PRO A 1 386 ? -9.695 -7.973 16.188 1 96.31 386 PRO A CA 1
ATOM 2920 C C . PRO A 1 386 ? -10.055 -7.902 14.711 1 96.31 386 PRO A C 1
ATOM 2922 O O . PRO A 1 386 ? -10.133 -8.938 14.039 1 96.31 386 PRO A O 1
ATOM 2925 N N . PHE A 1 387 ? -10.305 -6.742 14.242 1 95.19 387 PHE A N 1
ATOM 2926 C CA . PHE A 1 387 ? -10.516 -6.492 12.82 1 95.19 387 PHE A CA 1
ATOM 2927 C C . PHE A 1 387 ? -9.18 -6.355 12.094 1 95.19 387 PHE A C 1
ATOM 2929 O O . PHE A 1 387 ? -8.195 -5.898 12.672 1 95.19 387 PHE A O 1
ATOM 2936 N N . ARG A 1 388 ? -9.18 -6.695 10.867 1 90.94 388 ARG A N 1
ATOM 2937 C CA . ARG A 1 388 ? -8.023 -6.441 10.016 1 90.94 388 ARG A CA 1
ATOM 2938 C C . ARG A 1 388 ? -7.844 -4.945 9.766 1 90.94 388 ARG A C 1
ATOM 2940 O O . ARG A 1 388 ? -8.828 -4.203 9.703 1 90.94 388 ARG A O 1
ATOM 2947 N N . GLU A 1 389 ? -6.633 -4.57 9.617 1 93.88 389 GLU A N 1
ATOM 2948 C CA . GLU A 1 389 ? -6.344 -3.189 9.242 1 93.88 389 GLU A CA 1
ATOM 2949 C C . GLU A 1 389 ? -6.973 -2.84 7.898 1 93.88 389 GLU A C 1
ATOM 2951 O O . GLU A 1 389 ? -6.926 -3.639 6.961 1 93.88 389 GLU A O 1
ATOM 2956 N N . SER A 1 390 ? -7.578 -1.685 7.855 1 94.62 390 SER A N 1
ATOM 2957 C CA . SER A 1 390 ? -8.188 -1.26 6.598 1 94.62 390 SER A CA 1
ATOM 2958 C C . SER A 1 390 ? -7.133 -1.019 5.523 1 94.62 390 SER A C 1
ATOM 2960 O O . SER A 1 390 ? -5.977 -0.72 5.836 1 94.62 390 SER A O 1
ATOM 2962 N N . THR A 1 391 ? -7.512 -1.091 4.277 1 93.62 391 THR A N 1
ATOM 2963 C CA . THR A 1 391 ? -6.625 -0.853 3.143 1 93.62 391 THR A CA 1
ATOM 2964 C C . THR A 1 391 ? -6.086 0.574 3.166 1 93.62 391 THR A C 1
ATOM 2966 O O . THR A 1 391 ? -4.918 0.808 2.852 1 93.62 391 THR A O 1
ATOM 2969 N N . GLU A 1 392 ? -6.918 1.501 3.576 1 96.38 392 GLU A N 1
ATOM 2970 C CA . GLU A 1 392 ? -6.535 2.91 3.617 1 96.38 392 GLU A CA 1
ATOM 2971 C C . GLU A 1 392 ? -5.402 3.145 4.613 1 96.38 392 GLU A C 1
ATOM 2973 O O . GLU A 1 392 ? -4.43 3.84 4.305 1 96.38 392 GLU A O 1
ATOM 2978 N N . VAL A 1 393 ? -5.551 2.518 5.773 1 97.5 393 VAL A N 1
ATOM 2979 C CA . VAL A 1 393 ? -4.535 2.686 6.805 1 97.5 393 VAL A CA 1
ATOM 2980 C C . VAL A 1 393 ? -3.254 1.963 6.391 1 97.5 393 VAL A C 1
ATOM 2982 O O . VAL A 1 393 ? -2.15 2.482 6.578 1 97.5 393 VAL A O 1
ATOM 2985 N N . ALA A 1 394 ? -3.408 0.822 5.812 1 94.88 394 ALA A N 1
ATOM 2986 C CA . ALA A 1 394 ? -2.26 0.041 5.363 1 94.88 394 ALA A CA 1
ATOM 2987 C C . ALA A 1 394 ? -1.455 0.802 4.312 1 94.88 394 ALA A C 1
ATOM 2989 O O . ALA A 1 394 ? -0.223 0.8 4.344 1 94.88 394 ALA A O 1
ATOM 2990 N N . LEU A 1 395 ? -2.109 1.402 3.385 1 94.06 395 LEU A N 1
ATOM 2991 C CA . LEU A 1 395 ? -1.457 2.182 2.34 1 94.06 395 LEU A CA 1
ATOM 2992 C C . LEU A 1 395 ? -0.703 3.367 2.936 1 94.06 395 LEU A C 1
ATOM 2994 O O . LEU A 1 395 ? 0.393 3.703 2.48 1 94.06 395 LEU A O 1
ATOM 2998 N N . THR A 1 396 ? -1.313 3.973 3.912 1 96.25 396 THR A N 1
ATOM 2999 C CA . THR A 1 396 ? -0.677 5.113 4.562 1 96.25 396 THR A CA 1
ATOM 3000 C C . THR A 1 396 ? 0.542 4.668 5.363 1 96.25 396 THR A C 1
ATOM 3002 O O . THR A 1 396 ? 1.552 5.375 5.41 1 96.25 396 THR A O 1
ATOM 3005 N N . ARG A 1 397 ? 0.482 3.477 5.91 1 94.81 397 ARG A N 1
ATOM 3006 C CA . ARG A 1 397 ? 1.511 2.938 6.793 1 94.81 397 ARG A CA 1
ATOM 3007 C C . ARG A 1 397 ? 2.789 2.629 6.02 1 94.81 397 ARG A C 1
ATOM 3009 O O . ARG A 1 397 ? 3.859 2.482 6.617 1 94.81 397 ARG A O 1
ATOM 3016 N N . ILE A 1 398 ? 2.756 2.613 4.758 1 91.12 398 ILE A N 1
ATOM 3017 C CA . ILE A 1 398 ? 3.939 2.355 3.943 1 91.12 398 ILE A CA 1
ATOM 3018 C C . ILE A 1 398 ? 4.949 3.486 4.125 1 91.12 398 ILE A C 1
ATOM 3020 O O . ILE A 1 398 ? 6.156 3.268 4.035 1 91.12 398 ILE A O 1
ATOM 3024 N N . SER A 1 399 ? 4.477 4.613 4.426 1 90.5 399 SER A N 1
ATOM 3025 C CA . SER A 1 399 ? 5.363 5.738 4.719 1 90.5 399 SER A CA 1
ATOM 3026 C C . SER A 1 399 ? 6.285 5.422 5.891 1 90.5 399 SER A C 1
ATOM 3028 O O . SER A 1 399 ? 5.859 4.812 6.879 1 90.5 399 SER A O 1
ATOM 3030 N N . THR A 1 400 ? 7.465 5.914 5.816 1 90.25 400 THR A N 1
ATOM 3031 C CA . THR A 1 400 ? 8.414 5.758 6.914 1 90.25 400 THR A CA 1
ATOM 3032 C C . THR A 1 400 ? 8 6.602 8.109 1 90.25 400 THR A C 1
ATOM 3034 O O . THR A 1 400 ? 8.469 6.375 9.234 1 90.25 400 THR A O 1
ATOM 3037 N N . GLY A 1 401 ? 7.125 7.531 7.84 1 93.38 401 GLY A N 1
ATOM 3038 C CA . GLY A 1 401 ? 6.602 8.352 8.922 1 93.38 401 GLY A CA 1
ATOM 3039 C C . GLY A 1 401 ? 5.777 7.562 9.922 1 93.38 401 GLY A C 1
ATOM 3040 O O . GLY A 1 401 ? 5.605 7.988 11.062 1 93.38 401 GLY A O 1
ATOM 3041 N N . ALA A 1 402 ? 5.293 6.469 9.492 1 93.25 402 ALA A N 1
ATOM 3042 C CA . ALA A 1 402 ? 4.434 5.66 10.359 1 93.25 402 ALA A CA 1
ATOM 3043 C C . ALA A 1 402 ? 5.203 5.16 11.578 1 93.25 402 ALA A C 1
ATOM 3045 O O . ALA A 1 402 ? 4.68 5.176 12.695 1 93.25 402 ALA A O 1
ATOM 3046 N N . ALA A 1 403 ? 6.453 4.82 11.422 1 91.88 403 ALA A N 1
ATOM 3047 C CA . ALA A 1 403 ? 7.238 4.238 12.508 1 91.88 403 ALA A CA 1
ATOM 3048 C C . ALA A 1 403 ? 8.32 5.207 12.977 1 91.88 403 ALA A C 1
ATOM 3050 O O . ALA A 1 403 ? 9.211 4.824 13.742 1 91.88 403 ALA A O 1
ATOM 3051 N N . PHE A 1 404 ? 8.273 6.41 12.445 1 95.56 404 PHE A N 1
ATOM 3052 C CA . PHE A 1 404 ? 9.297 7.387 12.805 1 95.56 404 PHE A CA 1
ATOM 3053 C C . PHE A 1 404 ? 9.234 7.719 14.289 1 95.56 404 PHE A C 1
ATOM 3055 O O . PHE A 1 404 ? 8.148 7.863 14.852 1 95.56 404 PHE A O 1
ATOM 3062 N N . VAL A 1 405 ? 10.391 7.828 14.945 1 94.69 405 VAL A N 1
ATOM 3063 C CA . VAL A 1 405 ? 10.484 8.18 16.359 1 94.69 405 VAL A CA 1
ATOM 3064 C C . VAL A 1 405 ? 11.359 9.422 16.531 1 94.69 405 VAL A C 1
ATOM 3066 O O . VAL A 1 405 ? 12.484 9.461 16.031 1 94.69 405 VAL A O 1
ATOM 3069 N N . PHE A 1 406 ? 10.836 10.383 17.156 1 94.75 406 PHE A N 1
ATOM 3070 C CA . PHE A 1 406 ? 11.578 11.609 17.406 1 94.75 406 PHE A CA 1
ATOM 3071 C C . PHE A 1 406 ? 12.656 11.375 18.469 1 94.75 406 PHE A C 1
ATOM 3073 O O . PHE A 1 406 ? 12.438 10.664 19.438 1 94.75 406 PHE A O 1
ATOM 3080 N N . ALA A 1 407 ? 13.766 11.961 18.25 1 91.25 407 ALA A N 1
ATOM 3081 C CA . ALA A 1 407 ? 14.875 11.867 19.203 1 91.25 407 ALA A CA 1
ATOM 3082 C C . ALA A 1 407 ? 15.055 13.18 19.969 1 91.25 407 ALA A C 1
ATOM 3084 O O . ALA A 1 407 ? 14.602 14.234 19.516 1 91.25 407 ALA A O 1
ATOM 3085 N N . GLU A 1 408 ? 15.703 13.039 21.109 1 85.38 408 GLU A N 1
ATOM 3086 C CA . GLU A 1 408 ? 16.141 14.227 21.812 1 85.38 408 GLU A CA 1
ATOM 3087 C C . GLU A 1 408 ? 17.438 14.773 21.234 1 85.38 408 GLU A C 1
ATOM 3089 O O . GLU A 1 408 ? 18.453 14.062 21.156 1 85.38 408 GLU A O 1
ATOM 3094 N N . ARG A 1 409 ? 17.453 15.969 20.703 1 83.88 409 ARG A N 1
ATOM 3095 C CA . ARG A 1 409 ? 18.625 16.5 20 1 83.88 409 ARG A CA 1
ATOM 3096 C C . ARG A 1 409 ? 19.281 17.609 20.812 1 83.88 409 ARG A C 1
ATOM 3098 O O . ARG A 1 409 ? 20.078 18.375 20.281 1 83.88 409 ARG A O 1
ATOM 3105 N N . GLY A 1 410 ? 19.078 17.781 21.969 1 78.25 410 GLY A N 1
ATOM 3106 C CA . GLY A 1 410 ? 19.766 18.766 22.781 1 78.25 410 GLY A CA 1
ATOM 3107 C C . GLY A 1 410 ? 19.188 20.156 22.656 1 78.25 410 GLY A C 1
ATOM 3108 O O . GLY A 1 410 ? 18.078 20.328 22.172 1 78.25 410 GLY A O 1
ATOM 3109 N N . THR A 1 411 ? 19.953 21.188 23.094 1 77.31 411 THR A N 1
ATOM 3110 C CA . THR A 1 411 ? 19.516 22.562 23.141 1 77.31 411 THR A CA 1
ATOM 3111 C C . THR A 1 411 ? 19.828 23.281 21.844 1 77.31 411 THR A C 1
ATOM 3113 O O . THR A 1 411 ? 20.984 23.328 21.422 1 77.31 411 THR A O 1
ATOM 3116 N N . PRO A 1 412 ? 18.797 23.828 21.25 1 81 412 PRO A N 1
ATOM 3117 C CA . PRO A 1 412 ? 19.031 24.562 20 1 81 412 PRO A CA 1
ATOM 3118 C C . PRO A 1 412 ? 19.844 25.844 20.219 1 81 412 PRO A C 1
ATOM 3120 O O . PRO A 1 412 ? 19.75 26.469 21.281 1 81 412 PRO A O 1
ATOM 3123 N N . LEU A 1 413 ? 20.609 26.297 19.188 1 80.12 413 LEU A N 1
ATOM 3124 C CA . LEU A 1 413 ? 21.406 27.516 19.25 1 80.12 413 LEU A CA 1
ATOM 3125 C C . LEU A 1 413 ? 20.859 28.578 18.312 1 80.12 413 LEU A C 1
ATOM 3127 O O . LEU A 1 413 ? 20.312 28.25 17.25 1 80.12 413 LEU A O 1
ATOM 3131 N N . PRO A 1 414 ? 20.953 29.875 18.75 1 79.44 414 PRO A N 1
ATOM 3132 C CA . PRO A 1 414 ? 20.578 30.938 17.812 1 79.44 414 PRO A CA 1
ATOM 3133 C C . PRO A 1 414 ? 21.5 31.016 16.609 1 79.44 414 PRO A C 1
ATOM 3135 O O . PRO A 1 414 ? 22.703 30.797 16.734 1 79.44 414 PRO A O 1
ATOM 3138 N N . LEU A 1 415 ? 20.875 31.141 15.484 1 79.31 415 LEU A N 1
ATOM 3139 C CA . LEU A 1 415 ? 21.672 31.297 14.266 1 79.31 415 LEU A CA 1
ATOM 3140 C C . LEU A 1 415 ? 21.938 32.75 13.969 1 79.31 415 LEU A C 1
ATOM 3142 O O . LEU A 1 415 ? 21.047 33.594 14.086 1 79.31 415 LEU A O 1
ATOM 3146 N N . THR A 1 416 ? 23.266 33.188 14.039 1 72 416 THR A N 1
ATOM 3147 C CA . THR A 1 416 ? 23.641 34.562 13.797 1 72 416 THR A CA 1
ATOM 3148 C C . THR A 1 416 ? 24.094 34.75 12.344 1 72 416 THR A C 1
ATOM 3150 O O . THR A 1 416 ? 24.641 33.844 11.734 1 72 416 THR A O 1
ATOM 3153 N N . VAL A 1 417 ? 23.609 35.938 11.789 1 65.44 417 VAL A N 1
ATOM 3154 C CA . VAL A 1 417 ? 24.031 36.344 10.453 1 65.44 417 VAL A CA 1
ATOM 3155 C C . VAL A 1 417 ? 25.562 36.312 10.359 1 65.44 417 VAL A C 1
ATOM 3157 O O . VAL A 1 417 ? 26.25 36.812 11.258 1 65.44 417 VAL A O 1
ATOM 3160 N N . VAL A 1 418 ? 26.062 35.312 9.594 1 48.72 418 VAL A N 1
ATOM 3161 C CA . VAL A 1 418 ? 27.5 35.406 9.328 1 48.72 418 VAL A CA 1
ATOM 3162 C C . VAL A 1 418 ? 27.781 36.562 8.352 1 48.72 418 VAL A C 1
ATOM 3164 O O . VAL A 1 418 ? 27.047 36.719 7.371 1 48.72 418 VAL A O 1
ATOM 3167 N N . MET B 1 1 ? 26.609 -39.906 -20.828 1 27.03 1 MET B N 1
ATOM 3168 C CA . MET B 1 1 ? 26.25 -39.938 -19.406 1 27.03 1 MET B CA 1
ATOM 3169 C C . MET B 1 1 ? 24.828 -39.406 -19.188 1 27.03 1 MET B C 1
ATOM 3171 O O . MET B 1 1 ? 24.5 -38.312 -19.641 1 27.03 1 MET B O 1
ATOM 3175 N N . VAL B 1 2 ? 23.859 -40.188 -19.219 1 35.31 2 VAL B N 1
ATOM 3176 C CA . VAL B 1 2 ? 22.438 -39.875 -19.125 1 35.31 2 VAL B CA 1
ATOM 3177 C C . VAL B 1 2 ? 22.203 -38.812 -18.047 1 35.31 2 VAL B C 1
ATOM 3179 O O . VAL B 1 2 ? 22.531 -39.031 -16.875 1 35.31 2 VAL B O 1
ATOM 3182 N N . ASN B 1 3 ? 22.359 -37.562 -18.219 1 42.78 3 ASN B N 1
ATOM 3183 C CA . ASN B 1 3 ? 22.234 -36.375 -17.359 1 42.78 3 ASN B CA 1
ATOM 3184 C C . ASN B 1 3 ? 21.016 -36.5 -16.438 1 42.78 3 ASN B C 1
ATOM 3186 O O . ASN B 1 3 ? 19.875 -36.438 -16.891 1 42.78 3 ASN B O 1
ATOM 3190 N N . ALA B 1 4 ? 21.062 -37.25 -15.406 1 55.25 4 ALA B N 1
ATOM 3191 C CA . ALA B 1 4 ? 20.031 -37.594 -14.43 1 55.25 4 ALA B CA 1
ATOM 3192 C C . ALA B 1 4 ? 19.312 -36.344 -13.93 1 55.25 4 ALA B C 1
ATOM 3194 O O . ALA B 1 4 ? 19.953 -35.312 -13.688 1 55.25 4 ALA B O 1
ATOM 3195 N N . MET B 1 5 ? 18.062 -36.219 -14.195 1 70.06 5 MET B N 1
ATOM 3196 C CA . MET B 1 5 ? 17.219 -35.156 -13.672 1 70.06 5 MET B CA 1
ATOM 3197 C C . MET B 1 5 ? 17.5 -34.906 -12.188 1 70.06 5 MET B C 1
ATOM 3199 O O . MET B 1 5 ? 17.547 -35.875 -11.406 1 70.06 5 MET B O 1
ATOM 3203 N N . PRO B 1 6 ? 17.922 -33.719 -11.836 1 79.81 6 PRO B N 1
ATOM 3204 C CA . PRO B 1 6 ? 18.172 -33.438 -10.422 1 79.81 6 PRO B CA 1
ATOM 3205 C C . PRO B 1 6 ? 16.984 -33.781 -9.539 1 79.81 6 PRO B C 1
ATOM 3207 O O . PRO B 1 6 ? 15.836 -33.688 -9.984 1 79.81 6 PRO B O 1
ATOM 3210 N N . GLU B 1 7 ? 17.266 -34.25 -8.422 1 89.12 7 GLU B N 1
ATOM 3211 C CA . GLU B 1 7 ? 16.234 -34.562 -7.449 1 89.12 7 GLU B CA 1
ATOM 3212 C C . GLU B 1 7 ? 15.484 -33.281 -7.016 1 89.12 7 GLU B C 1
ATOM 3214 O O . GLU B 1 7 ? 16.078 -32.219 -6.852 1 89.12 7 GLU B O 1
ATOM 3219 N N . SER B 1 8 ? 14.188 -33.469 -6.906 1 96.44 8 SER B N 1
ATOM 3220 C CA . SER B 1 8 ? 13.336 -32.375 -6.5 1 96.44 8 SER B CA 1
ATOM 3221 C C . SER B 1 8 ? 13.617 -31.953 -5.059 1 96.44 8 SER B C 1
ATOM 3223 O O . SER B 1 8 ? 13.781 -32.812 -4.184 1 96.44 8 SER B O 1
ATOM 3225 N N . ASN B 1 9 ? 13.727 -30.641 -4.816 1 97.38 9 ASN B N 1
ATOM 3226 C CA . ASN B 1 9 ? 13.844 -30.141 -3.453 1 97.38 9 ASN B CA 1
ATOM 3227 C C . ASN B 1 9 ? 12.648 -30.547 -2.6 1 97.38 9 ASN B C 1
ATOM 3229 O O . ASN B 1 9 ? 12.766 -30.672 -1.379 1 97.38 9 ASN B O 1
ATOM 3233 N N . PHE B 1 10 ? 11.539 -30.828 -3.172 1 98.44 10 PHE B N 1
ATOM 3234 C CA . PHE B 1 10 ? 10.312 -31.156 -2.457 1 98.44 10 PHE B CA 1
ATOM 3235 C C . PHE B 1 10 ? 10.336 -32.594 -1.981 1 98.44 10 PHE B C 1
ATOM 3237 O O . PHE B 1 10 ? 9.586 -32.969 -1.073 1 98.44 10 PHE B O 1
ATOM 3244 N N . ALA B 1 11 ? 11.172 -33.406 -2.562 1 97.31 11 ALA B N 1
ATOM 3245 C CA . ALA B 1 11 ? 11.242 -34.812 -2.227 1 97.31 11 ALA B CA 1
ATOM 3246 C C . ALA B 1 11 ? 11.719 -35 -0.791 1 97.31 11 ALA B C 1
ATOM 3248 O O . ALA B 1 11 ? 11.508 -36.062 -0.204 1 97.31 11 ALA B O 1
ATOM 3249 N N . GLN B 1 12 ? 12.297 -34.031 -0.221 1 96 12 GLN B N 1
ATOM 3250 C CA . GLN B 1 12 ? 12.812 -34.156 1.141 1 96 12 GLN B CA 1
ATOM 3251 C C . GLN B 1 12 ? 11.688 -34 2.164 1 96 12 GLN B C 1
ATOM 3253 O O . GLN B 1 12 ? 11.883 -34.281 3.348 1 96 12 GLN B O 1
ATOM 3258 N N . LEU B 1 13 ? 10.547 -33.594 1.753 1 98.19 13 LEU B N 1
ATOM 3259 C CA . LEU B 1 13 ? 9.422 -33.375 2.658 1 98.19 13 LEU B CA 1
ATOM 3260 C C . LEU B 1 13 ? 8.594 -34.625 2.82 1 98.19 13 LEU B C 1
ATOM 3262 O O . LEU B 1 13 ? 8.602 -35.5 1.945 1 98.19 13 LEU B O 1
ATOM 3266 N N . THR B 1 14 ? 7.934 -34.719 3.971 1 98.12 14 THR B N 1
ATOM 3267 C CA . THR B 1 14 ? 6.969 -35.781 4.172 1 98.12 14 THR B CA 1
ATOM 3268 C C . THR B 1 14 ? 5.707 -35.531 3.352 1 98.12 14 THR B C 1
ATOM 3270 O O . THR B 1 14 ? 5.465 -34.406 2.898 1 98.12 14 THR B O 1
ATOM 3273 N N . ARG B 1 15 ? 4.977 -36.594 3.168 1 98.19 15 ARG B N 1
ATOM 3274 C CA . ARG B 1 15 ? 3.693 -36.5 2.482 1 98.19 15 ARG B CA 1
ATOM 3275 C C . ARG B 1 15 ? 2.787 -35.469 3.172 1 98.19 15 ARG B C 1
ATOM 3277 O O . ARG B 1 15 ? 2.127 -34.688 2.508 1 98.19 15 ARG B O 1
ATOM 3284 N N . ALA B 1 16 ? 2.773 -35.5 4.492 1 97.69 16 ALA B N 1
ATOM 3285 C CA . ALA B 1 16 ? 1.941 -34.562 5.262 1 97.69 16 ALA B CA 1
ATOM 3286 C C . ALA B 1 16 ? 2.383 -33.125 5.051 1 97.69 16 ALA B C 1
ATOM 3288 O O . ALA B 1 16 ? 1.546 -32.25 4.922 1 97.69 16 ALA B O 1
ATOM 3289 N N . GLN B 1 17 ? 3.654 -32.875 5.012 1 98.44 17 GLN B N 1
ATOM 3290 C CA . GLN B 1 17 ? 4.188 -31.531 4.781 1 98.44 17 GLN B CA 1
ATOM 3291 C C . GLN B 1 17 ? 3.85 -31.031 3.377 1 98.44 17 GLN B C 1
ATOM 3293 O O . GLN B 1 17 ? 3.514 -29.859 3.188 1 98.44 17 GLN B O 1
ATOM 3298 N N . LEU B 1 18 ? 3.973 -31.922 2.443 1 98.75 18 LEU B N 1
ATOM 3299 C CA . LEU B 1 18 ? 3.648 -31.578 1.064 1 98.75 18 LEU B CA 1
ATOM 3300 C C . LEU B 1 18 ? 2.172 -31.219 0.926 1 98.75 18 LEU B C 1
ATOM 3302 O O . LEU B 1 18 ? 1.817 -30.297 0.193 1 98.75 18 LEU B O 1
ATOM 3306 N N . ALA B 1 19 ? 1.32 -31.953 1.616 1 97.94 19 ALA B N 1
ATOM 3307 C CA . ALA B 1 19 ? -0.119 -31.703 1.562 1 97.94 19 ALA B CA 1
ATOM 3308 C C . ALA B 1 19 ? -0.464 -30.312 2.098 1 97.94 19 ALA B C 1
ATOM 3310 O O . ALA B 1 19 ? -1.42 -29.688 1.639 1 97.94 19 ALA B O 1
ATOM 3311 N N . VAL B 1 20 ? 0.369 -29.828 3 1 97.81 20 VAL B N 1
ATOM 3312 C CA . VAL B 1 20 ? 0.195 -28.484 3.553 1 97.81 20 VAL B CA 1
ATOM 3313 C C . VAL B 1 20 ? 0.773 -27.453 2.59 1 97.81 20 VAL B C 1
ATOM 3315 O O . VAL B 1 20 ? 0.215 -26.359 2.43 1 97.81 20 VAL B O 1
ATOM 3318 N N . LEU B 1 21 ? 1.821 -27.766 1.904 1 98.62 21 LEU B N 1
ATOM 3319 C CA . LEU B 1 21 ? 2.615 -26.812 1.141 1 98.62 21 LEU B CA 1
ATOM 3320 C C . LEU B 1 21 ? 1.959 -26.5 -0.202 1 98.62 21 LEU B C 1
ATOM 3322 O O . LEU B 1 21 ? 2.016 -25.375 -0.685 1 98.62 21 LEU B O 1
ATOM 3326 N N . VAL B 1 22 ? 1.351 -27.484 -0.839 1 98.69 22 VAL B N 1
ATOM 3327 C CA . VAL B 1 22 ? 0.882 -27.344 -2.213 1 98.69 22 VAL B CA 1
ATOM 3328 C C . VAL B 1 22 ? -0.188 -26.25 -2.283 1 98.69 22 VAL B C 1
ATOM 3330 O O . VAL B 1 22 ? -0.111 -25.344 -3.121 1 98.69 22 VAL B O 1
ATOM 3333 N N . PRO B 1 23 ? -1.203 -26.234 -1.364 1 98.25 23 PRO B N 1
ATOM 3334 C CA . PRO B 1 23 ? -2.158 -25.125 -1.438 1 98.25 23 PRO B CA 1
ATOM 3335 C C . PRO B 1 23 ? -1.516 -23.781 -1.15 1 98.25 23 PRO B C 1
ATOM 3337 O O . PRO B 1 23 ? -1.939 -22.75 -1.702 1 98.25 23 PRO B O 1
ATOM 3340 N N . GLU B 1 24 ? -0.461 -23.719 -0.335 1 98.56 24 GLU B N 1
ATOM 3341 C CA . GLU B 1 24 ? 0.282 -22.484 -0.096 1 98.56 24 GLU B CA 1
ATOM 3342 C C . GLU B 1 24 ? 0.946 -21.984 -1.375 1 98.56 24 GLU B C 1
ATOM 3344 O O . GLU B 1 24 ? 0.941 -20.781 -1.653 1 98.56 24 GLU B O 1
ATOM 3349 N N . LEU B 1 25 ? 1.497 -22.922 -2.117 1 98.88 25 LEU B N 1
ATOM 3350 C CA . LEU B 1 25 ? 2.131 -22.562 -3.381 1 98.88 25 LEU B CA 1
ATOM 3351 C C . LEU B 1 25 ? 1.101 -22.031 -4.375 1 98.88 25 LEU B C 1
ATOM 3353 O O . LEU B 1 25 ? 1.37 -21.062 -5.102 1 98.88 25 LEU B O 1
ATOM 3357 N N . LEU B 1 26 ? -0.043 -22.625 -4.375 1 98.81 26 LEU B N 1
ATOM 3358 C CA . LEU B 1 26 ? -1.105 -22.156 -5.258 1 98.81 26 LEU B CA 1
ATOM 3359 C C . LEU B 1 26 ? -1.507 -20.734 -4.902 1 98.81 26 LEU B C 1
ATOM 3361 O O . LEU B 1 26 ? -1.62 -19.875 -5.789 1 98.81 26 LEU B O 1
ATOM 3365 N N . LEU B 1 27 ? -1.661 -20.484 -3.629 1 98.75 27 LEU B N 1
ATOM 3366 C CA . LEU B 1 27 ? -2.043 -19.156 -3.189 1 98.75 27 LEU B CA 1
ATOM 3367 C C . LEU B 1 27 ? -0.948 -18.141 -3.51 1 98.75 27 LEU B C 1
ATOM 3369 O O . LEU B 1 27 ? -1.233 -17.031 -3.984 1 98.75 27 LEU B O 1
ATOM 3373 N N . CYS B 1 28 ? 0.28 -18.516 -3.281 1 98.75 28 CYS B N 1
ATOM 3374 C CA . CYS B 1 28 ? 1.391 -17.625 -3.604 1 98.75 28 CYS B CA 1
ATOM 3375 C C . CYS B 1 28 ? 1.42 -17.312 -5.094 1 98.75 28 CYS B C 1
ATOM 3377 O O . CYS B 1 28 ? 1.771 -16.188 -5.488 1 98.75 28 CYS B O 1
ATOM 3379 N N . GLY B 1 29 ? 1.089 -18.281 -5.902 1 98.81 29 GLY B N 1
ATOM 3380 C CA . GLY B 1 29 ? 0.997 -18.047 -7.332 1 98.81 29 GLY B CA 1
ATOM 3381 C C . GLY B 1 29 ? -0.035 -16.984 -7.691 1 98.81 29 GLY B C 1
ATOM 3382 O O . GLY B 1 29 ? 0.205 -16.156 -8.562 1 98.81 29 GLY B O 1
ATOM 3383 N N . HIS B 1 30 ? -1.144 -17.062 -7 1 98.5 30 HIS B N 1
ATOM 3384 C CA . HIS B 1 30 ? -2.213 -16.094 -7.211 1 98.5 30 HIS B CA 1
ATOM 3385 C C . HIS B 1 30 ? -1.744 -14.672 -6.895 1 98.5 30 HIS B C 1
ATOM 3387 O O . HIS B 1 30 ? -2.146 -13.711 -7.562 1 98.5 30 HIS B O 1
ATOM 3393 N N . LEU B 1 31 ? -0.892 -14.555 -5.977 1 98.44 31 LEU B N 1
ATOM 3394 C CA . LEU B 1 31 ? -0.491 -13.258 -5.449 1 98.44 31 LEU B CA 1
ATOM 3395 C C . LEU B 1 31 ? 0.585 -12.625 -6.328 1 98.44 31 LEU B C 1
ATOM 3397 O O . LEU B 1 31 ? 0.974 -11.469 -6.109 1 98.44 31 LEU B O 1
ATOM 3401 N N . ILE B 1 32 ? 1.029 -13.359 -7.332 1 98.69 32 ILE B N 1
ATOM 3402 C CA . ILE B 1 32 ? 2.031 -12.805 -8.234 1 98.69 32 ILE B CA 1
ATOM 3403 C C . ILE B 1 32 ? 1.455 -11.594 -8.969 1 98.69 32 ILE B C 1
ATOM 3405 O O . ILE B 1 32 ? 2.072 -10.523 -8.992 1 98.69 32 ILE B O 1
ATOM 3409 N N . ASP B 1 33 ? 0.309 -11.773 -9.492 1 97.06 33 ASP B N 1
ATOM 3410 C CA . ASP B 1 33 ? -0.348 -10.664 -10.18 1 97.06 33 ASP B CA 1
ATOM 3411 C C . ASP B 1 33 ? -0.609 -9.5 -9.219 1 97.06 33 ASP B C 1
ATOM 3413 O O . ASP B 1 33 ? -0.4 -8.344 -9.578 1 97.06 33 ASP B O 1
ATOM 3417 N N . ARG B 1 34 ? -1 -9.82 -8.016 1 95.62 34 ARG B N 1
ATOM 3418 C CA . ARG B 1 34 ? -1.267 -8.805 -7.004 1 95.62 34 ARG B CA 1
ATOM 3419 C C . ARG B 1 34 ? -0.006 -8.008 -6.68 1 95.62 34 ARG B C 1
ATOM 3421 O O . ARG B 1 34 ? -0.07 -6.797 -6.457 1 95.62 34 ARG B O 1
ATOM 3428 N N . SER B 1 35 ? 1.083 -8.664 -6.625 1 97.81 35 SER B N 1
ATOM 3429 C CA . SER B 1 35 ? 2.35 -8.031 -6.27 1 97.81 35 SER B CA 1
ATOM 3430 C C . SER B 1 35 ? 2.787 -7.027 -7.336 1 97.81 35 SER B C 1
ATOM 3432 O O . SER B 1 35 ? 3.596 -6.141 -7.062 1 97.81 35 SER B O 1
ATOM 3434 N N . GLY B 1 36 ? 2.271 -7.129 -8.516 1 97.31 36 GLY B N 1
ATOM 3435 C CA . GLY B 1 36 ? 2.617 -6.211 -9.594 1 97.31 36 GLY B CA 1
ATOM 3436 C C . GLY B 1 36 ? 1.639 -5.059 -9.727 1 97.31 36 GLY B C 1
ATOM 3437 O O . GLY B 1 36 ? 1.927 -4.07 -10.406 1 97.31 36 GLY B O 1
ATOM 3438 N N . MET B 1 37 ? 0.515 -5.094 -9.055 1 95.56 37 MET B N 1
ATOM 3439 C CA . MET B 1 37 ? -0.61 -4.199 -9.297 1 95.56 37 MET B CA 1
ATOM 3440 C C . MET B 1 37 ? -0.226 -2.75 -9.008 1 95.56 37 MET B C 1
ATOM 3442 O O . MET B 1 37 ? -0.414 -1.873 -9.852 1 95.56 37 MET B O 1
ATOM 3446 N N . ALA B 1 38 ? 0.343 -2.549 -7.852 1 93.75 38 ALA B N 1
ATOM 3447 C CA . ALA B 1 38 ? 0.683 -1.182 -7.469 1 93.75 38 ALA B CA 1
ATOM 3448 C C . ALA B 1 38 ? 1.691 -0.573 -8.438 1 93.75 38 ALA B C 1
ATOM 3450 O O . ALA B 1 38 ? 1.587 0.603 -8.797 1 93.75 38 ALA B O 1
ATOM 3451 N N . HIS B 1 39 ? 2.629 -1.322 -8.922 1 95.62 39 HIS B N 1
ATOM 3452 C CA . HIS B 1 39 ? 3.688 -0.841 -9.805 1 95.62 39 HIS B CA 1
ATOM 3453 C C . HIS B 1 39 ? 3.154 -0.565 -11.203 1 95.62 39 HIS B C 1
ATOM 3455 O O . HIS B 1 39 ? 3.559 0.406 -11.844 1 95.62 39 HIS B O 1
ATOM 3461 N N . THR B 1 40 ? 2.252 -1.401 -11.633 1 97 40 THR B N 1
ATOM 3462 C CA . THR B 1 40 ? 1.681 -1.194 -12.953 1 97 40 THR B CA 1
ATOM 3463 C C . THR B 1 40 ? 0.684 -0.039 -12.938 1 97 40 THR B C 1
ATOM 3465 O O . THR B 1 40 ? 0.55 0.684 -13.93 1 97 40 THR B O 1
ATOM 3468 N N . ILE B 1 41 ? 0.006 0.151 -11.859 1 93.81 41 ILE B N 1
ATOM 3469 C CA . ILE B 1 41 ? -0.855 1.322 -11.742 1 93.81 41 ILE B CA 1
ATOM 3470 C C . ILE B 1 41 ? -0.01 2.592 -11.805 1 93.81 41 ILE B C 1
ATOM 3472 O O . ILE B 1 41 ? -0.353 3.537 -12.516 1 93.81 41 ILE B O 1
ATOM 3476 N N . ALA B 1 42 ? 1.076 2.539 -11.094 1 91.62 42 ALA B N 1
ATOM 3477 C CA . ALA B 1 42 ? 1.957 3.703 -11.055 1 91.62 42 ALA B CA 1
ATOM 3478 C C . ALA B 1 42 ? 2.529 4 -12.445 1 91.62 42 ALA B C 1
ATOM 3480 O O . ALA B 1 42 ? 2.664 5.164 -12.828 1 91.62 42 ALA B O 1
ATOM 3481 N N . ALA B 1 43 ? 2.781 2.975 -13.18 1 93.19 43 ALA B N 1
ATOM 3482 C CA . ALA B 1 43 ? 3.461 3.131 -14.461 1 93.19 43 ALA B CA 1
ATOM 3483 C C . ALA B 1 43 ? 2.463 3.414 -15.578 1 93.19 43 ALA B C 1
ATOM 3485 O O . ALA B 1 43 ? 2.754 4.184 -16.5 1 93.19 43 ALA B O 1
ATOM 3486 N N . PHE B 1 44 ? 1.243 2.76 -15.469 1 94.62 44 PHE B N 1
ATOM 3487 C CA . PHE B 1 44 ? 0.391 2.729 -16.641 1 94.62 44 PHE B CA 1
ATOM 3488 C C . PHE B 1 44 ? -1.021 3.195 -16.312 1 94.62 44 PHE B C 1
ATOM 3490 O O . PHE B 1 44 ? -1.885 3.258 -17.188 1 94.62 44 PHE B O 1
ATOM 3497 N N . GLY B 1 45 ? -1.34 3.471 -15.117 1 90.5 45 GLY B N 1
ATOM 3498 C CA . GLY B 1 45 ? -2.709 3.727 -14.703 1 90.5 45 GLY B CA 1
ATOM 3499 C C . GLY B 1 45 ? -3.539 2.465 -14.57 1 90.5 45 GLY B C 1
ATOM 3500 O O . GLY B 1 45 ? -3.039 1.36 -14.797 1 90.5 45 GLY B O 1
ATOM 3501 N N . LYS B 1 46 ? -4.766 2.621 -14.172 1 93 46 LYS B N 1
ATOM 3502 C CA . LYS B 1 46 ? -5.668 1.496 -13.945 1 93 46 LYS B CA 1
ATOM 3503 C C . LYS B 1 46 ? -5.867 0.685 -15.219 1 93 46 LYS B C 1
ATOM 3505 O O . LYS B 1 46 ? -5.848 -0.548 -15.188 1 93 46 LYS B O 1
ATOM 3510 N N . ASP B 1 47 ? -6.027 1.403 -16.328 1 95.31 47 ASP B N 1
ATOM 3511 C CA . ASP B 1 47 ? -6.281 0.714 -17.594 1 95.31 47 ASP B CA 1
ATOM 3512 C C . ASP B 1 47 ? -5.066 -0.097 -18.031 1 95.31 47 ASP B C 1
ATOM 3514 O O . ASP B 1 47 ? -5.203 -1.215 -18.531 1 95.31 47 ASP B O 1
ATOM 3518 N N . GLY B 1 48 ? -3.936 0.511 -17.812 1 96.5 48 GLY B N 1
ATOM 3519 C CA . GLY B 1 48 ? -2.719 -0.21 -18.141 1 96.5 48 GLY B CA 1
ATOM 3520 C C . GLY B 1 48 ? -2.486 -1.428 -17.266 1 96.5 48 GLY B C 1
ATOM 3521 O O . GLY B 1 48 ? -2.061 -2.477 -17.75 1 96.5 48 GLY B O 1
ATOM 3522 N N . MET B 1 49 ? -2.746 -1.279 -16.016 1 97.25 49 MET B N 1
ATOM 3523 C CA . MET B 1 49 ? -2.668 -2.408 -15.094 1 97.25 49 MET B CA 1
ATOM 3524 C C . MET B 1 49 ? -3.605 -3.531 -15.531 1 97.25 49 MET B C 1
ATOM 3526 O O . MET B 1 49 ? -3.223 -4.703 -15.523 1 97.25 49 MET B O 1
ATOM 3530 N N . THR B 1 50 ? -4.816 -3.172 -15.953 1 98.06 50 THR B N 1
ATOM 3531 C CA . THR B 1 50 ? -5.816 -4.133 -16.406 1 98.06 50 THR B CA 1
ATOM 3532 C C . THR B 1 50 ? -5.32 -4.883 -17.641 1 98.06 50 THR B C 1
ATOM 3534 O O . THR B 1 50 ? -5.441 -6.109 -17.719 1 98.06 50 THR B O 1
ATOM 3537 N N . ALA B 1 51 ? -4.742 -4.16 -18.5 1 98.19 51 ALA B N 1
ATOM 3538 C CA . ALA B 1 51 ? -4.238 -4.758 -19.734 1 98.19 51 ALA B CA 1
ATOM 3539 C C . ALA B 1 51 ? -3.102 -5.734 -19.453 1 98.19 51 ALA B C 1
ATOM 3541 O O . ALA B 1 51 ? -3.014 -6.797 -20.078 1 98.19 51 ALA B O 1
ATOM 3542 N N . VAL B 1 52 ? -2.27 -5.375 -18.547 1 98.44 52 VAL B N 1
ATOM 3543 C CA . VAL B 1 52 ? -1.156 -6.242 -18.172 1 98.44 52 VAL B CA 1
ATOM 3544 C C . VAL B 1 52 ? -1.69 -7.531 -17.547 1 98.44 52 VAL B C 1
ATOM 3546 O O . VAL B 1 52 ? -1.234 -8.625 -17.891 1 98.44 52 VAL B O 1
ATOM 3549 N N . ALA B 1 53 ? -2.643 -7.391 -16.672 1 98.38 53 ALA B N 1
ATOM 3550 C CA . ALA B 1 53 ? -3.23 -8.555 -16.016 1 98.38 53 ALA B CA 1
ATOM 3551 C C . ALA B 1 53 ? -3.879 -9.492 -17.031 1 98.38 53 ALA B C 1
ATOM 3553 O O . ALA B 1 53 ? -3.713 -10.711 -16.953 1 98.38 53 ALA B O 1
ATOM 3554 N N . ILE B 1 54 ? -4.586 -8.93 -17.969 1 98.25 54 ILE B N 1
ATOM 3555 C CA . ILE B 1 54 ? -5.23 -9.734 -19.016 1 98.25 54 ILE B CA 1
ATOM 3556 C C . ILE B 1 54 ? -4.172 -10.508 -19.797 1 98.25 54 ILE B C 1
ATOM 3558 O O . ILE B 1 54 ? -4.293 -11.719 -19.969 1 98.25 54 ILE B O 1
ATOM 3562 N N . GLU B 1 55 ? -3.174 -9.844 -20.156 1 98.19 55 GLU B N 1
ATOM 3563 C CA . GLU B 1 55 ? -2.166 -10.445 -21.031 1 98.19 55 GLU B CA 1
ATOM 3564 C C . GLU B 1 55 ? -1.396 -11.547 -20.297 1 98.19 55 GLU B C 1
ATOM 3566 O O . GLU B 1 55 ? -1.172 -12.625 -20.859 1 98.19 55 GLU B O 1
ATOM 3571 N N . GLU B 1 56 ? -0.993 -11.297 -19.094 1 98.19 56 GLU B N 1
ATOM 3572 C CA . GLU B 1 56 ? -0.164 -12.289 -18.422 1 98.19 56 GLU B CA 1
ATOM 3573 C C . GLU B 1 56 ? -0.934 -13.586 -18.188 1 98.19 56 GLU B C 1
ATOM 3575 O O . GLU B 1 56 ? -0.398 -14.68 -18.375 1 98.19 56 GLU B O 1
ATOM 3580 N N . TRP B 1 57 ? -2.184 -13.492 -17.844 1 98.12 57 TRP B N 1
ATOM 3581 C CA . TRP B 1 57 ? -2.98 -14.688 -17.594 1 98.12 57 TRP B CA 1
ATOM 3582 C C . TRP B 1 57 ? -3.348 -15.391 -18.891 1 98.12 57 TRP B C 1
ATOM 3584 O O . TRP B 1 57 ? -3.324 -16.625 -18.969 1 98.12 57 TRP B O 1
ATOM 3594 N N . GLN B 1 58 ? -3.686 -14.625 -19.922 1 98 58 GLN B N 1
ATOM 3595 C CA . GLN B 1 58 ? -4.047 -15.219 -21.203 1 98 58 GLN B CA 1
ATOM 3596 C C . GLN B 1 58 ? -2.873 -15.992 -21.797 1 98 58 GLN B C 1
ATOM 3598 O O . GLN B 1 58 ? -3.07 -16.984 -22.5 1 98 58 GLN B O 1
ATOM 3603 N N . LEU B 1 59 ? -1.747 -15.539 -21.516 1 98.19 59 LEU B N 1
ATOM 3604 C CA . LEU B 1 59 ? -0.558 -16.172 -22.078 1 98.19 59 LEU B CA 1
ATOM 3605 C C . LEU B 1 59 ? -0.187 -17.422 -21.281 1 98.19 59 LEU B C 1
ATOM 3607 O O . LEU B 1 59 ? 0.223 -18.422 -21.859 1 98.19 59 LEU B O 1
ATOM 3611 N N . ALA B 1 60 ? -0.343 -17.391 -20 1 98.62 60 ALA B N 1
ATOM 3612 C CA . ALA B 1 60 ? 0.215 -18.422 -19.125 1 98.62 60 ALA B CA 1
ATOM 3613 C C . ALA B 1 60 ? -0.78 -19.562 -18.906 1 98.62 60 ALA B C 1
ATOM 3615 O O . ALA B 1 60 ? -0.414 -20.734 -18.984 1 98.62 60 ALA B O 1
ATOM 3616 N N . SER B 1 61 ? -2.029 -19.281 -18.688 1 98 61 SER B N 1
ATOM 3617 C CA . SER B 1 61 ? -3.008 -20.219 -18.156 1 98 61 SER B CA 1
ATOM 3618 C C . SER B 1 61 ? -3.229 -21.391 -19.109 1 98 61 SER B C 1
ATOM 3620 O O . SER B 1 61 ? -3.303 -22.547 -18.688 1 98 61 SER B O 1
ATOM 3622 N N . PRO B 1 62 ? -3.277 -21.156 -20.484 1 97.69 62 PRO B N 1
ATOM 3623 C CA . PRO B 1 62 ? -3.479 -22.312 -21.359 1 97.69 62 PRO B CA 1
ATOM 3624 C C . PRO B 1 62 ? -2.322 -23.297 -21.312 1 97.69 62 PRO B C 1
ATOM 3626 O O . PRO B 1 62 ? -2.539 -24.516 -21.391 1 97.69 62 PRO B O 1
ATOM 3629 N N . VAL B 1 63 ? -1.169 -22.75 -21.094 1 98.5 63 VAL B N 1
ATOM 3630 C CA . VAL B 1 63 ? 0.041 -23.578 -21.125 1 98.5 63 VAL B CA 1
ATOM 3631 C C . VAL B 1 63 ? 0.131 -24.422 -19.859 1 98.5 63 VAL B C 1
ATOM 3633 O O . VAL B 1 63 ? 0.254 -25.641 -19.922 1 98.5 63 VAL B O 1
ATOM 3636 N N . TYR B 1 64 ? -0.014 -23.766 -18.703 1 98.62 64 TYR B N 1
ATOM 3637 C CA . TYR B 1 64 ? 0.215 -24.531 -17.5 1 98.62 64 TYR B CA 1
ATOM 3638 C C . TYR B 1 64 ? -0.988 -25.422 -17.172 1 98.62 64 TYR B C 1
ATOM 3640 O O . TYR B 1 64 ? -0.861 -26.422 -16.469 1 98.62 64 TYR B O 1
ATOM 3648 N N . THR B 1 65 ? -2.197 -25.062 -17.688 1 98.5 65 THR B N 1
ATOM 3649 C CA . THR B 1 65 ? -3.357 -25.938 -17.531 1 98.5 65 THR B CA 1
ATOM 3650 C C . THR B 1 65 ? -3.146 -27.266 -18.25 1 98.5 65 THR B C 1
ATOM 3652 O O . THR B 1 65 ? -3.41 -28.328 -17.703 1 98.5 65 THR B O 1
ATOM 3655 N N . ARG B 1 66 ? -2.65 -27.234 -19.469 1 98.38 66 ARG B N 1
ATOM 3656 C CA . ARG B 1 66 ? -2.412 -28.438 -20.234 1 98.38 66 ARG B CA 1
ATOM 3657 C C . ARG B 1 66 ? -1.312 -29.281 -19.609 1 98.38 66 ARG B C 1
ATOM 3659 O O . ARG B 1 66 ? -1.382 -30.516 -19.625 1 98.38 66 ARG B O 1
ATOM 3666 N N . ARG B 1 67 ? -0.346 -28.609 -19.094 1 98.38 67 ARG B N 1
ATOM 3667 C CA . ARG B 1 67 ? 0.706 -29.328 -18.391 1 98.38 67 ARG B CA 1
ATOM 3668 C C . ARG B 1 67 ? 0.139 -30.109 -17.219 1 98.38 67 ARG B C 1
ATOM 3670 O O . ARG B 1 67 ? 0.468 -31.281 -17.016 1 98.38 67 ARG B O 1
ATOM 3677 N N . MET B 1 68 ? -0.716 -29.422 -16.469 1 98.5 68 MET B N 1
ATOM 3678 C CA . MET B 1 68 ? -1.303 -30.047 -15.281 1 98.5 68 MET B CA 1
ATOM 3679 C C . MET B 1 68 ? -2.195 -31.219 -15.672 1 98.5 68 MET B C 1
ATOM 3681 O O . MET B 1 68 ? -2.197 -32.25 -15 1 98.5 68 MET B O 1
ATOM 3685 N N . GLN B 1 69 ? -2.939 -31.109 -16.766 1 98.56 69 GLN B N 1
ATOM 3686 C CA . GLN B 1 69 ? -3.777 -32.188 -17.281 1 98.56 69 GLN B CA 1
ATOM 3687 C C . GLN B 1 69 ? -2.947 -33.406 -17.594 1 98.56 69 GLN B C 1
ATOM 3689 O O . GLN B 1 69 ? -3.322 -34.531 -17.219 1 98.56 69 GLN B O 1
ATOM 3694 N N . ARG B 1 70 ? -1.858 -33.219 -18.188 1 98.12 70 ARG B N 1
ATOM 3695 C CA . ARG B 1 70 ? -0.975 -34.312 -18.547 1 98.12 70 ARG B CA 1
ATOM 3696 C C . ARG B 1 70 ? -0.338 -34.938 -17.297 1 98.12 70 ARG B C 1
ATOM 3698 O O . ARG B 1 70 ? -0.25 -36.156 -17.188 1 98.12 70 ARG B O 1
ATOM 3705 N N . ALA B 1 71 ? 0.082 -34.094 -16.406 1 98.12 71 ALA B N 1
ATOM 3706 C CA . ALA B 1 71 ? 0.791 -34.562 -15.211 1 98.12 71 ALA B CA 1
ATOM 3707 C C . ALA B 1 71 ? -0.086 -35.469 -14.367 1 98.12 71 ALA B C 1
ATOM 3709 O O . ALA B 1 71 ? 0.397 -36.469 -13.812 1 98.12 71 ALA B O 1
ATOM 3710 N N . LEU B 1 72 ? -1.389 -35.156 -14.297 1 98.44 72 LEU B N 1
ATOM 3711 C CA . LEU B 1 72 ? -2.252 -35.906 -13.391 1 98.44 72 LEU B CA 1
ATOM 3712 C C . LEU B 1 72 ? -3.236 -36.75 -14.172 1 98.44 72 LEU B C 1
ATOM 3714 O O . LEU B 1 72 ? -4.176 -37.312 -13.594 1 98.44 72 LEU B O 1
ATOM 3718 N N . GLY B 1 73 ? -3.125 -36.75 -15.469 1 98.06 73 GLY B N 1
ATOM 3719 C CA . GLY B 1 73 ? -3.826 -37.719 -16.297 1 98.06 73 GLY B CA 1
ATOM 3720 C C . GLY B 1 73 ? -5.309 -37.438 -16.422 1 98.06 73 GLY B C 1
ATOM 3721 O O . GLY B 1 73 ? -6.133 -38.344 -16.406 1 98.06 73 GLY B O 1
ATOM 3722 N N . PHE B 1 74 ? -5.645 -36.188 -16.531 1 97.81 74 PHE B N 1
ATOM 3723 C CA . PHE B 1 74 ? -7.074 -35.906 -16.625 1 97.81 74 PHE B CA 1
ATOM 3724 C C . PHE B 1 74 ? -7.387 -35.125 -17.891 1 97.81 74 PHE B C 1
ATOM 3726 O O . PHE B 1 74 ? -8.367 -34.375 -17.922 1 97.81 74 PHE B O 1
ATOM 3733 N N . ALA B 1 75 ? -6.52 -35.188 -18.891 1 98.12 75 ALA B N 1
ATOM 3734 C CA . ALA B 1 75 ? -6.77 -34.5 -20.156 1 98.12 75 ALA B CA 1
ATOM 3735 C C . ALA B 1 75 ? -8.102 -34.938 -20.766 1 98.12 75 ALA B C 1
ATOM 3737 O O . ALA B 1 75 ? -8.469 -36.125 -20.688 1 98.12 75 ALA B O 1
ATOM 3738 N N . GLY B 1 76 ? -8.781 -34 -21.234 1 97.56 76 GLY B N 1
ATOM 3739 C CA . GLY B 1 76 ? -10.086 -34.188 -21.875 1 97.56 76 GLY B CA 1
ATOM 3740 C C . GLY B 1 76 ? -10.586 -32.938 -22.578 1 97.56 76 GLY B C 1
ATOM 3741 O O . GLY B 1 76 ? -9.844 -31.969 -22.75 1 97.56 76 GLY B O 1
ATOM 3742 N N . GLU B 1 77 ? -11.836 -32.969 -23.031 1 98.06 77 GLU B N 1
ATOM 3743 C CA . GLU B 1 77 ? -12.383 -31.859 -23.812 1 98.06 77 GLU B CA 1
ATOM 3744 C C . GLU B 1 77 ? -13.734 -31.422 -23.266 1 98.06 77 GLU B C 1
ATOM 3746 O O . GLU B 1 77 ? -14.492 -30.734 -23.953 1 98.06 77 GLU B O 1
ATOM 3751 N N . ASP B 1 78 ? -14.031 -31.875 -22.078 1 97.69 78 ASP B N 1
ATOM 3752 C CA . ASP B 1 78 ? -15.367 -31.656 -21.531 1 97.69 78 ASP B CA 1
ATOM 3753 C C . ASP B 1 78 ? -15.336 -30.703 -20.344 1 97.69 78 ASP B C 1
ATOM 3755 O O . ASP B 1 78 ? -14.258 -30.281 -19.906 1 97.69 78 ASP B O 1
ATOM 3759 N N . VAL B 1 79 ? -16.484 -30.391 -19.812 1 97.94 79 VAL B N 1
ATOM 3760 C CA . VAL B 1 79 ? -16.672 -29.406 -18.75 1 97.94 79 VAL B CA 1
ATOM 3761 C C . VAL B 1 79 ? -16.016 -29.922 -17.453 1 97.94 79 VAL B C 1
ATOM 3763 O O . VAL B 1 79 ? -15.32 -29.172 -16.766 1 97.94 79 VAL B O 1
ATOM 3766 N N . PRO B 1 80 ? -16.156 -31.188 -17.062 1 97.56 80 PRO B N 1
ATOM 3767 C CA . PRO B 1 80 ? -15.461 -31.672 -15.852 1 97.56 80 PRO B CA 1
ATOM 3768 C C . PRO B 1 80 ? -13.953 -31.469 -15.922 1 97.56 80 PRO B C 1
ATOM 3770 O O . PRO B 1 80 ? -13.32 -31.156 -14.906 1 97.56 80 PRO B O 1
ATOM 3773 N N . THR B 1 81 ? -13.383 -31.625 -17.125 1 98.25 81 THR B N 1
ATOM 3774 C CA . THR B 1 81 ? -11.953 -31.406 -17.297 1 98.25 81 THR B CA 1
ATOM 3775 C C . THR B 1 81 ? -11.586 -29.953 -17.016 1 98.25 81 THR B C 1
ATOM 3777 O O . THR B 1 81 ? -10.578 -29.672 -16.359 1 98.25 81 THR B O 1
ATOM 3780 N N . ILE B 1 82 ? -12.422 -29.016 -17.5 1 98.5 82 ILE B N 1
ATOM 3781 C CA . ILE B 1 82 ? -12.203 -27.594 -17.25 1 98.5 82 ILE B CA 1
ATOM 3782 C C . ILE B 1 82 ? -12.227 -27.328 -15.75 1 98.5 82 ILE B C 1
ATOM 3784 O O . ILE B 1 82 ? -11.359 -26.641 -15.219 1 98.5 82 ILE B O 1
ATOM 3788 N N . PHE B 1 83 ? -13.156 -27.938 -15.07 1 98.31 83 PHE B N 1
ATOM 3789 C CA . PHE B 1 83 ? -13.336 -27.703 -13.641 1 98.31 83 PHE B CA 1
ATOM 3790 C C . PHE B 1 83 ? -12.188 -28.312 -12.844 1 98.31 83 PHE B C 1
ATOM 3792 O O . PHE B 1 83 ? -11.711 -27.703 -11.883 1 98.31 83 PHE B O 1
ATOM 3799 N N . LYS B 1 84 ? -11.734 -29.5 -13.227 1 97.81 84 LYS B N 1
ATOM 3800 C CA . LYS B 1 84 ? -10.555 -30.094 -12.586 1 97.81 84 LYS B CA 1
ATOM 3801 C C . LYS B 1 84 ? -9.344 -29.188 -12.734 1 97.81 84 LYS B C 1
ATOM 3803 O O . LYS B 1 84 ? -8.555 -29.031 -11.797 1 97.81 84 LYS B O 1
ATOM 3808 N N . GLY B 1 85 ? -9.234 -28.578 -13.898 1 98.06 85 GLY B N 1
ATOM 3809 C CA . GLY B 1 85 ? -8.148 -27.641 -14.133 1 98.06 85 GLY B CA 1
ATOM 3810 C C . GLY B 1 85 ? -8.18 -26.453 -13.203 1 98.06 85 GLY B C 1
ATOM 3811 O O . GLY B 1 85 ? -7.141 -26.031 -12.695 1 98.06 85 GLY B O 1
ATOM 3812 N N . LEU B 1 86 ? -9.344 -25.906 -12.984 1 97.94 86 LEU B N 1
ATOM 3813 C CA . LEU B 1 86 ? -9.5 -24.766 -12.102 1 97.94 86 LEU B CA 1
ATOM 3814 C C . LEU B 1 86 ? -9.086 -25.109 -10.68 1 97.94 86 LEU B C 1
ATOM 3816 O O . LEU B 1 86 ? -8.523 -24.281 -9.969 1 97.94 86 LEU B O 1
ATOM 3820 N N . GLN B 1 87 ? -9.258 -26.328 -10.242 1 97.81 87 GLN B N 1
ATOM 3821 C CA . GLN B 1 87 ? -8.953 -26.75 -8.883 1 97.81 87 GLN B CA 1
ATOM 3822 C C . GLN B 1 87 ? -7.445 -26.797 -8.648 1 97.81 87 GLN B C 1
ATOM 3824 O O . GLN B 1 87 ? -6.988 -26.875 -7.504 1 97.81 87 GLN B O 1
ATOM 3829 N N . LEU B 1 88 ? -6.66 -26.812 -9.727 1 98.44 88 LEU B N 1
ATOM 3830 C CA . LEU B 1 88 ? -5.211 -26.953 -9.633 1 98.44 88 LEU B CA 1
ATOM 3831 C C . LEU B 1 88 ? -4.508 -25.766 -10.297 1 98.44 88 LEU B C 1
ATOM 3833 O O . LEU B 1 88 ? -3.357 -25.891 -10.727 1 98.44 88 LEU B O 1
ATOM 3837 N N . ASP B 1 89 ? -5.25 -24.641 -10.422 1 98.19 89 ASP B N 1
ATOM 3838 C CA . ASP B 1 89 ? -4.82 -23.406 -11.078 1 98.19 89 ASP B CA 1
ATOM 3839 C C . ASP B 1 89 ? -4.406 -22.359 -10.047 1 98.19 89 ASP B C 1
ATOM 3841 O O . ASP B 1 89 ? -5.121 -22.125 -9.07 1 98.19 89 ASP B O 1
ATOM 3845 N N . ILE B 1 90 ? -3.26 -21.703 -10.297 1 98.69 90 ILE B N 1
ATOM 3846 C CA . ILE B 1 90 ? -2.838 -20.656 -9.383 1 98.69 90 ILE B CA 1
ATOM 3847 C C . ILE B 1 90 ? -3.814 -19.484 -9.453 1 98.69 90 ILE B C 1
ATOM 3849 O O . ILE B 1 90 ? -3.857 -18.641 -8.547 1 98.69 90 ILE B O 1
ATOM 3853 N N . GLY B 1 91 ? -4.598 -19.359 -10.445 1 98 91 GLY B N 1
ATOM 3854 C CA . GLY B 1 91 ? -5.637 -18.344 -10.531 1 98 91 GLY B CA 1
ATOM 3855 C C . GLY B 1 91 ? -6.848 -18.672 -9.672 1 98 91 GLY B C 1
ATOM 3856 O O . GLY B 1 91 ? -7.707 -17.812 -9.461 1 98 91 GLY B O 1
ATOM 3857 N N . ALA B 1 92 ? -6.906 -19.875 -9.156 1 97.5 92 ALA B N 1
ATOM 3858 C CA . ALA B 1 92 ? -8.055 -20.328 -8.375 1 97.5 92 ALA B CA 1
ATOM 3859 C C . ALA B 1 92 ? -7.594 -21.125 -7.152 1 97.5 92 ALA B C 1
ATOM 3861 O O . ALA B 1 92 ? -8.047 -22.25 -6.93 1 97.5 92 ALA B O 1
ATOM 3862 N N . PRO B 1 93 ? -6.73 -20.516 -6.332 1 97.62 93 PRO B N 1
ATOM 3863 C CA . PRO B 1 93 ? -6.281 -21.266 -5.164 1 97.62 93 PRO B CA 1
ATOM 3864 C C . PRO B 1 93 ? -7.434 -21.688 -4.254 1 97.62 93 PRO B C 1
ATOM 3866 O O . PRO B 1 93 ? -8.352 -20.891 -4.008 1 97.62 93 PRO B O 1
ATOM 3869 N N . PRO B 1 94 ? -7.367 -22.906 -3.746 1 96.12 94 PRO B N 1
ATOM 3870 C CA . PRO B 1 94 ? -8.484 -23.438 -2.973 1 96.12 94 PRO B CA 1
ATOM 3871 C C . PRO B 1 94 ? -8.852 -22.562 -1.774 1 96.12 94 PRO B C 1
ATOM 3873 O O . PRO B 1 94 ? -7.965 -22.016 -1.112 1 96.12 94 PRO B O 1
ATOM 3876 N N . GLN B 1 95 ? -10.18 -22.422 -1.456 1 95.5 95 GLN B N 1
ATOM 3877 C CA . GLN B 1 95 ? -10.758 -21.719 -0.321 1 95.5 95 GLN B CA 1
ATOM 3878 C C . GLN B 1 95 ? -10.578 -20.203 -0.465 1 95.5 95 GLN B C 1
ATOM 3880 O O . GLN B 1 95 ? -11.5 -19.438 -0.194 1 95.5 95 GLN B O 1
ATOM 3885 N N . PHE B 1 96 ? -9.406 -19.766 -0.947 1 97.5 96 PHE B N 1
ATOM 3886 C CA . PHE B 1 96 ? -9.211 -18.344 -1.183 1 97.5 96 PHE B CA 1
ATOM 3887 C C . PHE B 1 96 ? -10.039 -17.859 -2.369 1 97.5 96 PHE B C 1
ATOM 3889 O O . PHE B 1 96 ? -10.617 -16.781 -2.334 1 97.5 96 PHE B O 1
ATOM 3896 N N . MET B 1 97 ? -9.93 -18.547 -3.385 1 96.94 97 MET B N 1
ATOM 3897 C CA . MET B 1 97 ? -10.953 -18.594 -4.426 1 96.94 97 MET B CA 1
ATOM 3898 C C . MET B 1 97 ? -11.828 -19.828 -4.289 1 96.94 97 MET B C 1
ATOM 3900 O O . MET B 1 97 ? -11.484 -20.891 -4.812 1 96.94 97 MET B O 1
ATOM 3904 N N . ASP B 1 98 ? -12.938 -19.703 -3.646 1 96.38 98 ASP B N 1
ATOM 3905 C CA . ASP B 1 98 ? -13.719 -20.875 -3.242 1 96.38 98 ASP B CA 1
ATOM 3906 C C . ASP B 1 98 ? -14.688 -21.297 -4.344 1 96.38 98 ASP B C 1
ATOM 3908 O O . ASP B 1 98 ? -15.906 -21.125 -4.207 1 96.38 98 ASP B O 1
ATOM 3912 N N . PHE B 1 99 ? -14.18 -21.875 -5.352 1 96.94 99 PHE B N 1
ATOM 3913 C CA . PHE B 1 99 ? -14.938 -22.359 -6.496 1 96.94 99 PHE B CA 1
ATOM 3914 C C . PHE B 1 99 ? -15.82 -23.547 -6.098 1 96.94 99 PHE B C 1
ATOM 3916 O O . PHE B 1 99 ? -15.359 -24.469 -5.441 1 96.94 99 PHE B O 1
ATOM 3923 N N . ARG B 1 100 ? -17.031 -23.453 -6.469 1 96.69 100 ARG B N 1
ATOM 3924 C CA . ARG B 1 100 ? -18 -24.547 -6.41 1 96.69 100 ARG B CA 1
ATOM 3925 C C . ARG B 1 100 ? -18.547 -24.875 -7.797 1 96.69 100 ARG B C 1
ATOM 3927 O O . ARG B 1 100 ? -18.578 -24 -8.672 1 96.69 100 ARG B O 1
ATOM 3934 N N . PHE B 1 101 ? -19 -26.172 -7.961 1 97.19 101 PHE B N 1
ATOM 3935 C CA . PHE B 1 101 ? -19.266 -26.594 -9.328 1 97.19 101 PHE B CA 1
ATOM 3936 C C . PHE B 1 101 ? -20.594 -27.344 -9.398 1 97.19 101 PHE B C 1
ATOM 3938 O O . PHE B 1 101 ? -21 -28 -8.438 1 97.19 101 PHE B O 1
ATOM 3945 N N . ARG B 1 102 ? -21.219 -27.234 -10.477 1 97.19 102 ARG B N 1
ATOM 3946 C CA . ARG B 1 102 ? -22.312 -28.078 -10.922 1 97.19 102 ARG B CA 1
ATOM 3947 C C . ARG B 1 102 ? -22.141 -28.484 -12.383 1 97.19 102 ARG B C 1
ATOM 3949 O O . ARG B 1 102 ? -21.891 -27.641 -13.234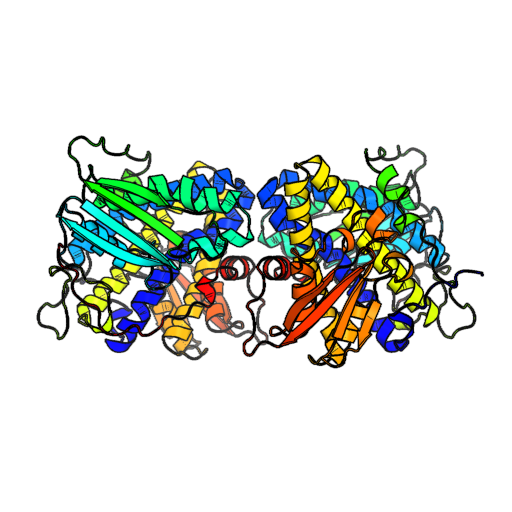 1 97.19 102 ARG B O 1
ATOM 3956 N N . VAL B 1 103 ? -22.188 -29.812 -12.617 1 97.25 103 VAL B N 1
ATOM 3957 C CA . VAL B 1 103 ? -22.062 -30.328 -13.977 1 97.25 103 VAL B CA 1
ATOM 3958 C C . VAL B 1 103 ? -23.422 -30.828 -14.469 1 97.25 103 VAL B C 1
ATOM 3960 O O . VAL B 1 103 ? -24.047 -31.688 -13.836 1 97.25 103 VAL B O 1
ATOM 3963 N N . ALA B 1 104 ? -23.906 -30.25 -15.516 1 97.19 104 ALA B N 1
ATOM 3964 C CA . ALA B 1 104 ? -25.141 -30.75 -16.125 1 97.19 104 ALA B CA 1
ATOM 3965 C C . ALA B 1 104 ? -24.844 -31.922 -17.062 1 97.19 104 ALA B C 1
ATOM 3967 O O . ALA B 1 104 ? -25.578 -32.906 -17.047 1 97.19 104 ALA B O 1
ATOM 3968 N N . ASP B 1 105 ? -23.906 -31.766 -17.891 1 96.31 105 ASP B N 1
ATOM 3969 C CA . ASP B 1 105 ? -23.406 -32.812 -18.766 1 96.31 105 ASP B CA 1
ATOM 3970 C C . ASP B 1 105 ? -22 -32.469 -19.281 1 96.31 105 ASP B C 1
ATOM 3972 O O . ASP B 1 105 ? -21.359 -31.562 -18.766 1 96.31 105 ASP B O 1
ATOM 3976 N N . SER B 1 106 ? -21.547 -33.219 -20.25 1 96.62 106 SER B N 1
ATOM 3977 C CA . SER B 1 106 ? -20.172 -33.062 -20.719 1 96.62 106 SER B CA 1
ATOM 3978 C C . SER B 1 106 ? -19.922 -31.688 -21.328 1 96.62 106 SER B C 1
ATOM 3980 O O . SER B 1 106 ? -18.781 -31.234 -21.375 1 96.62 106 SER B O 1
ATOM 3982 N N . ALA B 1 107 ? -20.969 -30.984 -21.766 1 98.12 107 ALA B N 1
ATOM 3983 C CA . ALA B 1 107 ? -20.812 -29.719 -22.484 1 98.12 107 ALA B CA 1
ATOM 3984 C C . ALA B 1 107 ? -21.375 -28.547 -21.688 1 98.12 107 ALA B C 1
ATOM 3986 O O . ALA B 1 107 ? -21.188 -27.391 -22.062 1 98.12 107 ALA B O 1
ATOM 3987 N N . HIS B 1 108 ? -21.953 -28.828 -20.578 1 98.12 108 HIS B N 1
ATOM 3988 C CA . HIS B 1 108 ? -22.656 -27.781 -19.844 1 98.12 108 HIS B CA 1
ATOM 3989 C C . HIS B 1 108 ? -22.391 -27.891 -18.344 1 98.12 108 HIS B C 1
ATOM 3991 O O . HIS B 1 108 ? -22.516 -28.969 -17.766 1 98.12 108 HIS B O 1
ATOM 3997 N N . GLY B 1 109 ? -22.078 -26.828 -17.734 1 98.12 109 GLY B N 1
ATOM 3998 C CA . GLY B 1 109 ? -21.891 -26.734 -16.297 1 98.12 109 GLY B CA 1
ATOM 3999 C C . GLY B 1 109 ? -21.891 -25.312 -15.781 1 98.12 109 GLY B C 1
ATOM 4000 O O . GLY B 1 109 ? -22.078 -24.375 -16.562 1 98.12 109 GLY B O 1
ATOM 4001 N N . GLU B 1 110 ? -21.828 -25.234 -14.469 1 98.19 110 GLU B N 1
ATOM 4002 C CA . GLU B 1 110 ? -21.766 -23.953 -13.766 1 98.19 110 GLU B CA 1
ATOM 4003 C C . GLU B 1 110 ? -20.734 -23.984 -12.648 1 98.19 110 GLU B C 1
ATOM 4005 O O . GLU B 1 110 ? -20.438 -25.047 -12.094 1 98.19 110 GLU B O 1
ATOM 4010 N N . PHE B 1 111 ? -20.156 -22.844 -12.398 1 98.12 111 PHE B N 1
ATOM 4011 C CA . PHE B 1 111 ? -19.391 -22.688 -11.164 1 98.12 111 PHE B CA 1
ATOM 4012 C C . PHE B 1 111 ? -19.719 -21.344 -10.508 1 98.12 111 PHE B C 1
ATOM 4014 O O . PHE B 1 111 ? -20.219 -20.438 -11.156 1 98.12 111 PHE B O 1
ATOM 4021 N N . TRP B 1 112 ? -19.547 -21.25 -9.25 1 98.12 112 TRP B N 1
ATOM 4022 C CA . TRP B 1 112 ? -19.719 -20.016 -8.492 1 98.12 112 TRP B CA 1
ATOM 4023 C C . TRP B 1 112 ? -18.703 -19.938 -7.355 1 98.12 112 TRP B C 1
ATOM 4025 O O . TRP B 1 112 ? -18.031 -20.906 -7.039 1 98.12 112 TRP B O 1
ATOM 4035 N N . LEU B 1 113 ? -18.469 -18.766 -6.891 1 97.62 113 LEU B N 1
ATOM 4036 C CA . LEU B 1 113 ? -17.516 -18.562 -5.793 1 97.62 113 LEU B CA 1
ATOM 4037 C C . LEU B 1 113 ? -18.25 -18.062 -4.543 1 97.62 113 LEU B C 1
ATOM 4039 O O . LEU B 1 113 ? -18.875 -17 -4.559 1 97.62 113 LEU B O 1
ATOM 4043 N N . ASP B 1 114 ? -18.062 -18.797 -3.514 1 93.69 114 ASP B N 1
ATOM 4044 C CA . ASP B 1 114 ? -18.594 -18.375 -2.217 1 93.69 114 ASP B CA 1
ATOM 4045 C C . ASP B 1 114 ? -17.672 -17.359 -1.55 1 93.69 114 ASP B C 1
ATOM 4047 O O . ASP B 1 114 ? -18.109 -16.562 -0.716 1 93.69 114 ASP B O 1
ATOM 4051 N N . HIS B 1 115 ? -16.453 -17.453 -1.925 1 95.31 115 HIS B N 1
ATOM 4052 C CA . HIS B 1 115 ? -15.43 -16.516 -1.515 1 95.31 115 HIS B CA 1
ATOM 4053 C C . HIS B 1 115 ? -14.445 -16.25 -2.648 1 95.31 115 HIS B C 1
ATOM 4055 O O . HIS B 1 115 ? -13.977 -17.188 -3.303 1 95.31 115 HIS B O 1
ATOM 4061 N N . CYS B 1 116 ? -14.18 -15 -2.852 1 97.25 116 CYS B N 1
ATOM 4062 C CA . CYS B 1 116 ? -13.195 -14.602 -3.857 1 97.25 116 CYS B CA 1
ATOM 4063 C C . CYS B 1 116 ? -12.18 -13.625 -3.271 1 97.25 116 CYS B C 1
ATOM 4065 O O . CYS B 1 116 ? -12.5 -12.461 -3.025 1 97.25 116 CYS B O 1
ATOM 4067 N N . GLY B 1 117 ? -10.953 -14.125 -3.057 1 96.75 117 GLY B N 1
ATOM 4068 C CA . GLY B 1 117 ? -9.898 -13.289 -2.516 1 96.75 117 GLY B CA 1
ATOM 4069 C C . GLY B 1 117 ? -9.555 -12.109 -3.404 1 96.75 117 GLY B C 1
ATOM 4070 O O . GLY B 1 117 ? -9.18 -11.039 -2.914 1 96.75 117 GLY B O 1
ATOM 4071 N N . ALA B 1 118 ? -9.672 -12.258 -4.711 1 96.38 118 ALA B N 1
ATOM 4072 C CA . ALA B 1 118 ? -9.414 -11.172 -5.648 1 96.38 118 ALA B CA 1
ATOM 4073 C C . ALA B 1 118 ? -10.406 -10.031 -5.449 1 96.38 118 ALA B C 1
ATOM 4075 O O . ALA B 1 118 ? -10.023 -8.859 -5.48 1 96.38 118 ALA B O 1
ATOM 4076 N N . LEU B 1 119 ? -11.664 -10.391 -5.266 1 96.75 119 LEU B N 1
ATOM 4077 C CA . LEU B 1 119 ? -12.688 -9.375 -5.027 1 96.75 119 LEU B CA 1
ATOM 4078 C C . LEU B 1 119 ? -12.445 -8.664 -3.703 1 96.75 119 LEU B C 1
ATOM 4080 O O . LEU B 1 119 ? -12.539 -7.438 -3.627 1 96.75 119 LEU B O 1
ATOM 4084 N N . MET B 1 120 ? -12.109 -9.461 -2.689 1 94.19 120 MET B N 1
ATOM 4085 C CA . MET B 1 120 ? -11.867 -8.883 -1.369 1 94.19 120 MET B CA 1
ATOM 4086 C C . MET B 1 120 ? -10.719 -7.879 -1.417 1 94.19 120 MET B C 1
ATOM 4088 O O . MET B 1 120 ? -10.719 -6.898 -0.669 1 94.19 120 MET B O 1
ATOM 4092 N N . ASP B 1 121 ? -9.812 -8.086 -2.303 1 93.06 121 ASP B N 1
ATOM 4093 C CA . ASP B 1 121 ? -8.633 -7.23 -2.404 1 93.06 121 ASP B CA 1
ATOM 4094 C C . ASP B 1 121 ? -8.961 -5.934 -3.139 1 93.06 121 ASP B C 1
ATOM 4096 O O . ASP B 1 121 ? -8.375 -4.887 -2.854 1 93.06 121 ASP B O 1
ATOM 4100 N N . VAL B 1 122 ? -9.938 -5.918 -4.066 1 94.19 122 VAL B N 1
ATOM 4101 C CA . VAL B 1 122 ? -10.086 -4.746 -4.922 1 94.19 122 VAL B CA 1
ATOM 4102 C C . VAL B 1 122 ? -11.336 -3.971 -4.52 1 94.19 122 VAL B C 1
ATOM 4104 O O . VAL B 1 122 ? -11.5 -2.803 -4.887 1 94.19 122 VAL B O 1
ATOM 4107 N N . GLU B 1 123 ? -12.211 -4.543 -3.781 1 92.5 123 GLU B N 1
ATOM 4108 C CA . GLU B 1 123 ? -13.445 -3.867 -3.4 1 92.5 123 GLU B CA 1
ATOM 4109 C C . GLU B 1 123 ? -13.164 -2.576 -2.641 1 92.5 123 GLU B C 1
ATOM 4111 O O . GLU B 1 123 ? -13.812 -1.554 -2.873 1 92.5 123 GLU B O 1
ATOM 4116 N N . PRO B 1 124 ? -12.18 -2.578 -1.779 1 86.44 124 PRO B N 1
ATOM 4117 C CA . PRO B 1 124 ? -11.867 -1.336 -1.07 1 86.44 124 PRO B CA 1
ATOM 4118 C C . PRO B 1 124 ? -11.328 -0.247 -1.995 1 86.44 124 PRO B C 1
ATOM 4120 O O . PRO B 1 124 ? -11.289 0.927 -1.618 1 86.44 124 PRO B O 1
ATOM 4123 N N . LEU B 1 125 ? -10.883 -0.638 -3.158 1 88.19 125 LEU B N 1
ATOM 4124 C CA . LEU B 1 125 ? -10.312 0.329 -4.09 1 88.19 125 LEU B CA 1
ATOM 4125 C C . LEU B 1 125 ? -11.414 1.053 -4.863 1 88.19 125 LEU B C 1
ATOM 4127 O O . LEU B 1 125 ? -11.164 2.098 -5.469 1 88.19 125 LEU B O 1
ATOM 4131 N N . GLY B 1 126 ? -12.672 0.424 -4.918 1 87.44 126 GLY B N 1
ATOM 4132 C CA . GLY B 1 126 ? -13.789 1.115 -5.539 1 87.44 126 GLY B CA 1
ATOM 4133 C C . GLY B 1 126 ? -14.398 0.346 -6.695 1 87.44 126 GLY B C 1
ATOM 4134 O O . GLY B 1 126 ? -13.836 -0.649 -7.152 1 87.44 126 GLY B O 1
ATOM 4135 N N . PRO B 1 127 ? -15.492 0.81 -7.207 1 90.81 127 PRO B N 1
ATOM 4136 C CA . PRO B 1 127 ? -16.266 0.07 -8.203 1 90.81 127 PRO B CA 1
ATOM 4137 C C . PRO B 1 127 ? -15.531 -0.08 -9.531 1 90.81 127 PRO B C 1
ATOM 4139 O O . PRO B 1 127 ? -15.703 -1.085 -10.227 1 90.81 127 PRO B O 1
ATOM 4142 N N . ASP B 1 128 ? -14.727 0.895 -9.859 1 91.56 128 ASP B N 1
ATOM 4143 C CA . ASP B 1 128 ? -14 0.812 -11.125 1 91.56 128 ASP B CA 1
ATOM 4144 C C . ASP B 1 128 ? -13.023 -0.359 -11.117 1 91.56 128 ASP B C 1
ATOM 4146 O O . ASP B 1 128 ? -12.836 -1.027 -12.141 1 91.56 128 ASP B O 1
ATOM 4150 N N . PHE B 1 129 ? -12.414 -0.575 -9.992 1 94.25 129 PHE B N 1
ATOM 4151 C CA . PHE B 1 129 ? -11.477 -1.688 -9.883 1 94.25 129 PHE B CA 1
ATOM 4152 C C . PHE B 1 129 ? -12.227 -3.018 -9.852 1 94.25 129 PHE B C 1
ATOM 4154 O O . PHE B 1 129 ? -11.727 -4.027 -10.359 1 94.25 129 PHE B O 1
ATOM 4161 N N . VAL B 1 130 ? -13.406 -3.035 -9.258 1 96.44 130 VAL B N 1
ATOM 4162 C CA . VAL B 1 130 ? -14.242 -4.23 -9.242 1 96.44 130 VAL B CA 1
ATOM 4163 C C . VAL B 1 130 ? -14.641 -4.609 -10.664 1 96.44 130 VAL B C 1
ATOM 4165 O O . VAL B 1 130 ? -14.539 -5.773 -11.055 1 96.44 130 VAL B O 1
ATOM 4168 N N . VAL B 1 131 ? -15.016 -3.631 -11.43 1 97.5 131 VAL B N 1
ATOM 4169 C CA . VAL B 1 131 ? -15.414 -3.875 -12.812 1 97.5 131 VAL B CA 1
ATOM 4170 C C . VAL B 1 131 ? -14.195 -4.32 -13.625 1 97.5 131 VAL B C 1
ATOM 4172 O O . VAL B 1 131 ? -14.289 -5.246 -14.43 1 97.5 131 VAL B O 1
ATOM 4175 N N . ALA B 1 132 ? -13.078 -3.682 -13.359 1 97.25 132 ALA B N 1
ATOM 4176 C CA . ALA B 1 132 ? -11.852 -4.066 -14.062 1 97.25 132 ALA B CA 1
ATOM 4177 C C . ALA B 1 132 ? -11.516 -5.531 -13.797 1 97.25 132 ALA B C 1
ATOM 4179 O O . ALA B 1 132 ? -11.172 -6.27 -14.727 1 97.25 132 ALA B O 1
ATOM 4180 N N . MET B 1 133 ? -11.617 -5.941 -12.594 1 96.94 133 MET B N 1
ATOM 4181 C CA . MET B 1 133 ? -11.242 -7.301 -12.211 1 96.94 133 MET B CA 1
ATOM 4182 C C . MET B 1 133 ? -12.312 -8.305 -12.648 1 96.94 133 MET B C 1
ATOM 4184 O O . MET B 1 133 ? -12.008 -9.258 -13.367 1 96.94 133 MET B O 1
ATOM 4188 N N . CYS B 1 134 ? -13.586 -8.031 -12.305 1 97.88 134 CYS B N 1
ATOM 4189 C CA . CYS B 1 134 ? -14.641 -9.031 -12.398 1 97.88 134 CYS B CA 1
ATOM 4190 C C . CYS B 1 134 ? -15.258 -9.055 -13.789 1 97.88 134 CYS B C 1
ATOM 4192 O O . CYS B 1 134 ? -15.938 -10.016 -14.156 1 97.88 134 CYS B O 1
ATOM 4194 N N . HIS B 1 135 ? -14.992 -8.008 -14.594 1 98.06 135 HIS B N 1
ATOM 4195 C CA . HIS B 1 135 ? -15.516 -7.945 -15.953 1 98.06 135 HIS B CA 1
ATOM 4196 C C . HIS B 1 135 ? -14.391 -7.945 -16.969 1 98.06 135 HIS B C 1
ATOM 4198 O O . HIS B 1 135 ? -14.148 -8.953 -17.641 1 98.06 135 HIS B O 1
ATOM 4204 N N . ASP B 1 136 ? -13.602 -6.941 -16.953 1 98.06 136 ASP B N 1
ATOM 4205 C CA . ASP B 1 136 ? -12.625 -6.715 -18 1 98.06 136 ASP B CA 1
ATOM 4206 C C . ASP B 1 136 ? -11.555 -7.809 -18 1 98.06 136 ASP B C 1
ATOM 4208 O O . ASP B 1 136 ? -11.148 -8.281 -19.062 1 98.06 136 ASP B O 1
ATOM 4212 N N . ILE B 1 137 ? -11.078 -8.164 -16.859 1 97.94 137 ILE B N 1
ATOM 4213 C CA . ILE B 1 137 ? -10.016 -9.156 -16.766 1 97.94 137 ILE B CA 1
ATOM 4214 C C . ILE B 1 137 ? -10.602 -10.562 -16.844 1 97.94 137 ILE B C 1
ATOM 4216 O O . ILE B 1 137 ? -10.133 -11.398 -17.625 1 97.94 137 ILE B O 1
ATOM 4220 N N . GLU B 1 138 ? -11.641 -10.852 -16.094 1 97.12 138 GLU B N 1
ATOM 4221 C CA . GLU B 1 138 ? -12.133 -12.219 -15.961 1 97.12 138 GLU B CA 1
ATOM 4222 C C . GLU B 1 138 ? -12.781 -12.703 -17.25 1 97.12 138 GLU B C 1
ATOM 4224 O O . GLU B 1 138 ? -12.711 -13.891 -17.594 1 97.12 138 GLU B O 1
ATOM 4229 N N . ASP B 1 139 ? -13.391 -11.82 -18.031 1 96.12 139 ASP B N 1
ATOM 4230 C CA . ASP B 1 139 ? -14.039 -12.227 -19.266 1 96.12 139 ASP B CA 1
ATOM 4231 C C . ASP B 1 139 ? -13.055 -12.914 -20.203 1 96.12 139 ASP B C 1
ATOM 4233 O O . ASP B 1 139 ? -13.258 -14.07 -20.594 1 96.12 139 ASP B O 1
ATOM 4237 N N . PRO B 1 140 ? -12.016 -12.273 -20.516 1 95.88 140 PRO B N 1
ATOM 4238 C CA . PRO B 1 140 ? -11.117 -12.938 -21.453 1 95.88 140 PRO B CA 1
ATOM 4239 C C . PRO B 1 140 ? -10.258 -14.016 -20.781 1 95.88 140 PRO B C 1
ATOM 4241 O O . PRO B 1 140 ? -9.836 -14.969 -21.438 1 95.88 140 PRO B O 1
ATOM 4244 N N . THR B 1 141 ? -9.984 -13.93 -19.5 1 96.81 141 THR B N 1
ATOM 4245 C CA . THR B 1 141 ? -9.031 -14.852 -18.875 1 96.81 141 THR B CA 1
ATOM 4246 C C . THR B 1 141 ? -9.703 -16.172 -18.516 1 96.81 141 THR B C 1
ATOM 4248 O O . THR B 1 141 ? -9.07 -17.234 -18.562 1 96.81 141 THR B O 1
ATOM 4251 N N . PHE B 1 142 ? -11.016 -16.172 -18.188 1 97 142 PHE B N 1
ATOM 4252 C CA . PHE B 1 142 ? -11.742 -17.422 -18 1 97 142 PHE B CA 1
ATOM 4253 C C . PHE B 1 142 ? -11.852 -18.188 -19.312 1 97 142 PHE B C 1
ATOM 4255 O O . PHE B 1 142 ? -11.695 -19.406 -19.344 1 97 142 PHE B O 1
ATOM 4262 N N . ASP B 1 143 ? -12.125 -17.469 -20.375 1 95.69 143 ASP B N 1
ATOM 4263 C CA . ASP B 1 143 ? -12.164 -18.109 -21.672 1 95.69 143 ASP B CA 1
ATOM 4264 C C . ASP B 1 143 ? -10.812 -18.719 -22.031 1 95.69 143 ASP B C 1
ATOM 4266 O O . ASP B 1 143 ? -10.75 -19.812 -22.609 1 95.69 143 ASP B O 1
ATOM 4270 N N . ALA B 1 144 ? -9.773 -18.016 -21.734 1 94.62 144 ALA B N 1
ATOM 4271 C CA . ALA B 1 144 ? -8.43 -18.516 -22.031 1 94.62 144 ALA B CA 1
ATOM 4272 C C . ALA B 1 144 ? -8.141 -19.797 -21.266 1 94.62 144 ALA B C 1
ATOM 4274 O O . ALA B 1 144 ? -7.535 -20.719 -21.797 1 94.62 144 ALA B O 1
ATOM 4275 N N . THR B 1 145 ? -8.508 -19.844 -20.016 1 94.5 145 THR B N 1
ATOM 4276 C CA . THR B 1 145 ? -8.297 -21.031 -19.188 1 94.5 145 THR B CA 1
ATOM 4277 C C . THR B 1 145 ? -9.117 -22.203 -19.719 1 94.5 145 THR B C 1
ATOM 4279 O O . THR B 1 145 ? -8.617 -23.328 -19.781 1 94.5 145 THR B O 1
ATOM 4282 N N . ALA B 1 146 ? -10.344 -21.922 -20.109 1 96.38 146 ALA B N 1
ATOM 4283 C CA . ALA B 1 146 ? -11.211 -22.969 -20.625 1 96.38 146 ALA B CA 1
ATOM 4284 C C . ALA B 1 146 ? -10.711 -23.469 -21.984 1 96.38 146 ALA B C 1
ATOM 4286 O O . ALA B 1 146 ? -10.852 -24.656 -22.297 1 96.38 146 ALA B O 1
ATOM 4287 N N . LEU B 1 147 ? -10.203 -22.578 -22.734 1 95.31 147 LEU B N 1
ATOM 4288 C CA . LEU B 1 147 ? -9.688 -22.875 -24.062 1 95.31 147 LEU B CA 1
ATOM 4289 C C . LEU B 1 147 ? -8.625 -23.953 -24.016 1 95.31 147 LEU B C 1
ATOM 4291 O O . LEU B 1 147 ? -8.445 -24.703 -24.969 1 95.31 147 LEU B O 1
ATOM 4295 N N . ALA B 1 148 ? -7.875 -24 -22.922 1 95.69 148 ALA B N 1
ATOM 4296 C CA . ALA B 1 148 ? -6.836 -25 -22.75 1 95.69 148 ALA B CA 1
ATOM 4297 C C . ALA B 1 148 ? -7.41 -26.406 -22.906 1 95.69 148 ALA B C 1
ATOM 4299 O O . ALA B 1 148 ? -6.711 -27.328 -23.344 1 95.69 148 ALA B O 1
ATOM 4300 N N . THR B 1 149 ? -8.664 -26.562 -22.562 1 97.81 149 THR B N 1
ATOM 4301 C CA . THR B 1 149 ? -9.352 -27.844 -22.609 1 97.81 149 THR B CA 1
ATOM 4302 C C . THR B 1 149 ? -10.102 -28.016 -23.938 1 97.81 149 THR B C 1
ATOM 4304 O O . THR B 1 149 ? -10.047 -29.078 -24.547 1 97.81 149 THR B O 1
ATOM 4307 N N . ASN B 1 150 ? -10.805 -26.938 -24.328 1 98.06 150 ASN B N 1
ATOM 4308 C CA . ASN B 1 150 ? -11.617 -26.969 -25.547 1 98.06 150 ASN B CA 1
ATOM 4309 C C . ASN B 1 150 ? -11.727 -25.594 -26.172 1 98.06 150 ASN B C 1
ATOM 4311 O O . ASN B 1 150 ? -12.258 -24.672 -25.562 1 98.06 150 ASN B O 1
ATOM 4315 N N . PRO B 1 151 ? -11.328 -25.438 -27.438 1 96.94 151 PRO B N 1
ATOM 4316 C CA . PRO B 1 151 ? -11.344 -24.109 -28.062 1 96.94 151 PRO B CA 1
ATOM 4317 C C . PRO B 1 151 ? -12.75 -23.547 -28.234 1 96.94 151 PRO B C 1
ATOM 4319 O O . PRO B 1 151 ? -12.922 -22.344 -28.469 1 96.94 151 PRO B O 1
ATOM 4322 N N . HIS B 1 152 ? -13.734 -24.406 -28.094 1 97.94 152 HIS B N 1
ATOM 4323 C CA . HIS B 1 152 ? -15.109 -23.953 -28.297 1 97.94 152 HIS B CA 1
ATOM 4324 C C . HIS B 1 152 ? -15.812 -23.734 -26.953 1 97.94 152 HIS B C 1
ATOM 4326 O O . HIS B 1 152 ? -17.031 -23.578 -26.906 1 97.94 152 HIS B O 1
ATOM 4332 N N . ALA B 1 153 ? -15.062 -23.828 -25.891 1 98.38 153 ALA B N 1
ATOM 4333 C CA . ALA B 1 153 ? -15.617 -23.531 -24.562 1 98.38 153 ALA B CA 1
ATOM 4334 C C . ALA B 1 153 ? -15.812 -22.031 -24.359 1 98.38 153 ALA B C 1
ATOM 4336 O O . ALA B 1 153 ? -14.984 -21.234 -24.797 1 98.38 153 ALA B O 1
ATOM 4337 N N . ARG B 1 154 ? -16.906 -21.703 -23.734 1 98 154 ARG B N 1
ATOM 4338 C CA . ARG B 1 154 ? -17.203 -20.312 -23.391 1 98 154 ARG B CA 1
ATOM 4339 C C . ARG B 1 154 ? -17.688 -20.188 -21.938 1 98 154 ARG B C 1
ATOM 4341 O O . ARG B 1 154 ? -18.484 -21.016 -21.484 1 98 154 ARG B O 1
ATOM 4348 N N . VAL B 1 155 ? -17.156 -19.234 -21.234 1 98.25 155 VAL B N 1
ATOM 4349 C CA . VAL B 1 155 ? -17.547 -18.938 -19.875 1 98.25 155 VAL B CA 1
ATOM 4350 C C . VAL B 1 155 ? -18.281 -17.594 -19.828 1 98.25 155 VAL B C 1
ATOM 4352 O O . VAL B 1 155 ? -17.766 -16.578 -20.297 1 98.25 155 VAL B O 1
ATOM 4355 N N . ARG B 1 156 ? -19.5 -17.578 -19.328 1 98.25 156 ARG B N 1
ATOM 4356 C CA . ARG B 1 156 ? -20.297 -16.344 -19.266 1 98.25 156 ARG B CA 1
ATOM 4357 C C . ARG B 1 156 ? -20.922 -16.172 -17.891 1 98.25 156 ARG B C 1
ATOM 4359 O O . ARG B 1 156 ? -21.312 -17.141 -17.234 1 98.25 156 ARG B O 1
ATOM 4366 N N . PRO B 1 157 ? -21.062 -14.953 -17.438 1 98.12 157 PRO B N 1
ATOM 4367 C CA . PRO B 1 157 ? -21.547 -14.695 -16.078 1 98.12 157 PRO B CA 1
ATOM 4368 C C . PRO B 1 157 ? -23.047 -14.898 -15.945 1 98.12 157 PRO B C 1
ATOM 4370 O O . PRO B 1 157 ? -23.812 -14.562 -16.859 1 98.12 157 PRO B O 1
ATOM 4373 N N . ILE B 1 158 ? -23.422 -15.523 -14.93 1 98 158 ILE B N 1
ATOM 4374 C CA . ILE B 1 158 ? -24.797 -15.5 -14.461 1 98 158 ILE B CA 1
ATOM 4375 C C . ILE B 1 158 ? -25.047 -14.242 -13.625 1 98 158 ILE B C 1
ATOM 4377 O O . ILE B 1 158 ? -26.016 -13.516 -13.859 1 98 158 ILE B O 1
ATOM 4381 N N . HIS B 1 159 ? -24.172 -13.969 -12.68 1 97.19 159 HIS B N 1
ATOM 4382 C CA . HIS B 1 159 ? -24.062 -12.695 -11.969 1 97.19 159 HIS B CA 1
ATOM 4383 C C . HIS B 1 159 ? -22.641 -12.438 -11.523 1 97.19 159 HIS B C 1
ATOM 4385 O O . HIS B 1 159 ? -21.844 -13.367 -11.391 1 97.19 159 HIS B O 1
ATOM 4391 N N . ARG B 1 160 ? -22.281 -11.266 -11.375 1 97.06 160 ARG B N 1
ATOM 4392 C CA . ARG B 1 160 ? -20.922 -10.891 -10.961 1 97.06 160 ARG B CA 1
ATOM 4393 C C . ARG B 1 160 ? -20.922 -9.531 -10.281 1 97.06 160 ARG B C 1
ATOM 4395 O O . ARG B 1 160 ? -21.859 -8.75 -10.438 1 97.06 160 ARG B O 1
ATOM 4402 N N . PRO B 1 161 ? -19.922 -9.266 -9.578 1 96.56 161 PRO B N 1
ATOM 4403 C CA . PRO B 1 161 ? -19.828 -7.98 -8.883 1 96.56 161 PRO B CA 1
ATOM 4404 C C . PRO B 1 161 ? -19.797 -6.797 -9.844 1 96.56 161 PRO B C 1
ATOM 4406 O O . PRO B 1 161 ? -19.469 -6.957 -11.023 1 96.56 161 PRO B O 1
ATOM 4409 N N . PRO B 1 162 ? -20.109 -5.562 -9.258 1 95 162 PRO B N 1
ATOM 4410 C CA . PRO B 1 162 ? -20.281 -5.199 -7.852 1 95 162 PRO B CA 1
ATOM 4411 C C . PRO B 1 162 ? -21.484 -5.891 -7.211 1 95 162 PRO B C 1
ATOM 4413 O O . PRO B 1 162 ? -22.531 -6.016 -7.836 1 95 162 PRO B O 1
ATOM 4416 N N . ARG B 1 163 ? -21.281 -6.305 -5.984 1 94.56 163 ARG B N 1
ATOM 4417 C CA . ARG B 1 163 ? -22.312 -7.051 -5.27 1 94.56 163 ARG B CA 1
ATOM 4418 C C . ARG B 1 163 ? -23.484 -6.148 -4.895 1 94.56 163 ARG B C 1
ATOM 4420 O O . ARG B 1 163 ? -23.281 -5.059 -4.355 1 94.56 163 ARG B O 1
ATOM 4427 N N . SER B 1 164 ? -24.562 -6.559 -5.078 1 89.62 164 SER B N 1
ATOM 4428 C CA . SER B 1 164 ? -25.812 -5.938 -4.637 1 89.62 164 SER B CA 1
ATOM 4429 C C . SER B 1 164 ? -26.812 -6.984 -4.176 1 89.62 164 SER B C 1
ATOM 4431 O O . SER B 1 164 ? -27.328 -7.754 -4.988 1 89.62 164 SER B O 1
ATOM 4433 N N . PRO B 1 165 ? -27.141 -6.992 -3.002 1 90.44 165 PRO B N 1
ATOM 4434 C CA . PRO B 1 165 ? -26.625 -6.172 -1.896 1 90.44 165 PRO B CA 1
ATOM 4435 C C . PRO B 1 165 ? -25.156 -6.426 -1.602 1 90.44 165 PRO B C 1
ATOM 4437 O O . PRO B 1 165 ? -24.562 -7.352 -2.158 1 90.44 165 PRO B O 1
ATOM 4440 N N . ALA B 1 166 ? -24.562 -5.684 -0.766 1 83.94 166 ALA B N 1
ATOM 4441 C CA . ALA B 1 166 ? -23.125 -5.688 -0.509 1 83.94 166 ALA B CA 1
ATOM 4442 C C . ALA B 1 166 ? -22.672 -7.027 0.054 1 83.94 166 ALA B C 1
ATOM 4444 O O . ALA B 1 166 ? -21.5 -7.41 -0.097 1 83.94 166 ALA B O 1
ATOM 4445 N N . ASP B 1 167 ? -23.516 -7.773 0.667 1 87.81 167 ASP B N 1
ATOM 4446 C CA . ASP B 1 167 ? -23.125 -9.039 1.278 1 87.81 167 ASP B CA 1
ATOM 4447 C C . ASP B 1 167 ? -23.625 -10.219 0.451 1 87.81 167 ASP B C 1
ATOM 4449 O O . ASP B 1 167 ? -23.766 -11.336 0.963 1 87.81 167 ASP B O 1
ATOM 4453 N N . ARG B 1 168 ? -23.875 -9.984 -0.782 1 93.81 168 ARG B N 1
ATOM 4454 C CA . ARG B 1 168 ? -24.406 -11.031 -1.648 1 93.81 168 ARG B CA 1
ATOM 4455 C C . ARG B 1 168 ? -23.484 -12.234 -1.692 1 93.81 168 ARG B C 1
ATOM 4457 O O . ARG B 1 168 ? -22.266 -12.086 -1.83 1 93.81 168 ARG B O 1
ATOM 4464 N N . LYS B 1 169 ? -24.078 -13.445 -1.544 1 94.25 169 LYS B N 1
ATOM 4465 C CA . LYS B 1 169 ? -23.438 -14.742 -1.748 1 94.25 169 LYS B CA 1
ATOM 4466 C C . LYS B 1 169 ? -24.281 -15.641 -2.639 1 94.25 169 LYS B C 1
ATOM 4468 O O . LYS B 1 169 ? -25.516 -15.641 -2.539 1 94.25 169 LYS B O 1
ATOM 4473 N N . PRO B 1 170 ? -23.734 -16.547 -3.518 1 96.94 170 PRO B N 1
ATOM 4474 C CA . PRO B 1 170 ? -22.328 -16.516 -3.941 1 96.94 170 PRO B CA 1
ATOM 4475 C C . PRO B 1 170 ? -21.922 -15.164 -4.516 1 96.94 170 PRO B C 1
ATOM 4477 O O . PRO B 1 170 ? -22.766 -14.406 -4.996 1 96.94 170 PRO B O 1
ATOM 4480 N N . MET B 1 171 ? -20.719 -14.891 -4.453 1 97.69 171 MET B N 1
ATOM 4481 C CA . MET B 1 171 ? -20.188 -13.602 -4.871 1 97.69 171 MET B CA 1
ATOM 4482 C C . MET B 1 171 ? -20.297 -13.438 -6.383 1 97.69 171 MET B C 1
ATOM 4484 O O . MET B 1 171 ? -20.438 -12.32 -6.883 1 97.69 171 MET B O 1
ATOM 4488 N N . CYS B 1 172 ? -20.141 -14.484 -7.055 1 98.12 172 CYS B N 1
ATOM 4489 C CA . CYS B 1 172 ? -20.359 -14.516 -8.492 1 98.12 172 CYS B CA 1
ATOM 4490 C C . CYS B 1 172 ? -20.734 -15.922 -8.953 1 98.12 172 CYS B C 1
ATOM 4492 O O . CYS B 1 172 ? -20.609 -16.891 -8.188 1 98.12 172 CYS B O 1
ATOM 4494 N N . ALA B 1 173 ? -21.234 -16.078 -10.164 1 98.5 173 ALA B N 1
ATOM 4495 C CA . ALA B 1 173 ? -21.594 -17.344 -10.789 1 98.5 173 ALA B CA 1
ATOM 4496 C C . ALA B 1 173 ? -21.438 -17.266 -12.305 1 98.5 173 ALA B C 1
ATOM 4498 O O . ALA B 1 173 ? -21.703 -16.219 -12.914 1 98.5 173 ALA B O 1
ATOM 4499 N N . TRP B 1 174 ? -21.109 -18.344 -12.867 1 98.56 174 TRP B N 1
ATOM 4500 C CA . TRP B 1 174 ? -20.781 -18.406 -14.289 1 98.56 174 TRP B CA 1
ATOM 4501 C C . TRP B 1 174 ? -21.312 -19.672 -14.922 1 98.56 174 TRP B C 1
ATOM 4503 O O . TRP B 1 174 ? -21.391 -20.719 -14.266 1 98.56 174 TRP B O 1
ATOM 4513 N N . THR B 1 175 ? -21.609 -19.609 -16.172 1 98.69 175 THR B N 1
ATOM 4514 C CA . THR B 1 175 ? -21.906 -20.797 -16.984 1 98.69 175 THR B CA 1
ATOM 4515 C C . THR B 1 175 ? -20.688 -21.156 -17.844 1 98.69 175 THR B C 1
ATOM 4517 O O . THR B 1 175 ? -19.938 -20.281 -18.281 1 98.69 175 THR B O 1
ATOM 4520 N N . VAL B 1 176 ? -20.516 -22.422 -18.016 1 98.56 176 VAL B N 1
ATOM 4521 C CA . VAL B 1 176 ? -19.547 -22.953 -18.969 1 98.56 176 VAL B CA 1
ATOM 4522 C C . VAL B 1 176 ? -20.266 -23.797 -20.016 1 98.56 176 VAL B C 1
ATOM 4524 O O . VAL B 1 176 ? -20.969 -24.75 -19.672 1 98.56 176 VAL B O 1
ATOM 4527 N N . THR B 1 177 ? -20.078 -23.391 -21.25 1 98.69 177 THR B N 1
ATOM 4528 C CA . THR B 1 177 ? -20.719 -24.094 -22.359 1 98.69 177 THR B CA 1
ATOM 4529 C C . THR B 1 177 ? -19.719 -24.438 -23.453 1 98.69 177 THR B C 1
ATOM 4531 O O . THR B 1 177 ? -18.953 -23.562 -23.891 1 98.69 177 THR B O 1
ATOM 4534 N N . ILE B 1 178 ? -19.688 -25.641 -23.844 1 98.56 178 ILE B N 1
ATOM 4535 C CA . ILE B 1 178 ? -18.938 -26.078 -25.016 1 98.56 178 ILE B CA 1
ATOM 4536 C C . ILE B 1 178 ? -19.875 -26.297 -26.203 1 98.56 178 ILE B C 1
ATOM 4538 O O . ILE B 1 178 ? -20.797 -27.125 -26.125 1 98.56 178 ILE B O 1
ATOM 4542 N N . ASP B 1 179 ? -19.703 -25.562 -27.25 1 98.12 179 ASP B N 1
ATOM 4543 C CA . ASP B 1 179 ? -20.531 -25.609 -28.453 1 98.12 179 ASP B CA 1
ATOM 4544 C C . ASP B 1 179 ? -19.672 -25.422 -29.703 1 98.12 179 ASP B C 1
ATOM 4546 O O . ASP B 1 179 ? -19.062 -24.359 -29.891 1 98.12 179 ASP B O 1
ATOM 4550 N N . PRO B 1 180 ? -19.734 -26.359 -30.625 1 96.75 180 PRO B N 1
ATOM 4551 C CA . PRO B 1 180 ? -18.969 -26.234 -31.844 1 96.75 180 PRO B CA 1
ATOM 4552 C C . PRO B 1 180 ? -19.297 -24.953 -32.625 1 96.75 180 PRO B C 1
ATOM 4554 O O . PRO B 1 180 ? -18.5 -24.5 -33.438 1 96.75 180 PRO B O 1
ATOM 4557 N N . ALA B 1 181 ? -20.375 -24.375 -32.344 1 97.25 181 ALA B N 1
ATOM 4558 C CA . ALA B 1 181 ? -20.797 -23.156 -33.031 1 97.25 181 ALA B CA 1
ATOM 4559 C C . ALA B 1 181 ? -20.062 -21.938 -32.469 1 97.25 181 ALA B C 1
ATOM 4561 O O . ALA B 1 181 ? -20.062 -20.875 -33.094 1 97.25 181 ALA B O 1
ATOM 4562 N N . HIS B 1 182 ? -19.453 -22.062 -31.297 1 97 182 HIS B N 1
ATOM 4563 C CA . HIS B 1 182 ? -18.703 -20.953 -30.719 1 97 182 HIS B CA 1
ATOM 4564 C C . HIS B 1 182 ? -17.406 -20.703 -31.484 1 97 182 HIS B C 1
ATOM 4566 O O . HIS B 1 182 ? -16.688 -21.656 -31.812 1 97 182 HIS B O 1
ATOM 4572 N N . THR B 1 183 ? -17.188 -19.453 -31.812 1 95.31 183 THR B N 1
ATOM 4573 C CA . THR B 1 183 ? -15.891 -19.094 -32.375 1 95.31 183 THR B CA 1
ATOM 4574 C C . THR B 1 183 ? -14.812 -19.047 -31.312 1 95.31 183 THR B C 1
ATOM 4576 O O . THR B 1 183 ? -14.961 -18.344 -30.297 1 95.31 183 THR B O 1
ATOM 4579 N N . PRO B 1 184 ? -13.766 -19.797 -31.469 1 94.5 184 PRO B N 1
ATOM 4580 C CA . PRO B 1 184 ? -12.688 -19.719 -30.484 1 94.5 184 PRO B CA 1
ATOM 4581 C C . PRO B 1 184 ? -12.133 -18.312 -30.328 1 94.5 184 PRO B C 1
ATOM 4583 O O . PRO B 1 184 ? -12.141 -17.531 -31.281 1 94.5 184 PRO B O 1
ATOM 4586 N N . PRO B 1 185 ? -11.68 -18 -29.109 1 92.62 185 PRO B N 1
ATOM 4587 C CA . PRO B 1 185 ? -11.055 -16.688 -28.938 1 92.62 185 PRO B CA 1
ATOM 4588 C C . PRO B 1 185 ? -9.805 -16.5 -29.781 1 92.62 185 PRO B C 1
ATOM 4590 O O . PRO B 1 185 ? -9.148 -17.484 -30.141 1 92.62 185 PRO B O 1
ATOM 4593 N N . PRO B 1 186 ? -9.547 -15.242 -30.109 1 91.75 186 PRO B N 1
ATOM 4594 C CA . PRO B 1 186 ? -8.32 -14.992 -30.859 1 91.75 186 PRO B CA 1
ATOM 4595 C C . PRO B 1 186 ? -7.059 -15.391 -30.094 1 91.75 186 PRO B C 1
ATOM 4597 O O . PRO B 1 186 ? -7.023 -15.281 -28.859 1 91.75 186 PRO B O 1
ATOM 4600 N N . ILE B 1 187 ? -6.027 -15.766 -30.828 1 92.38 187 ILE B N 1
ATOM 4601 C CA . 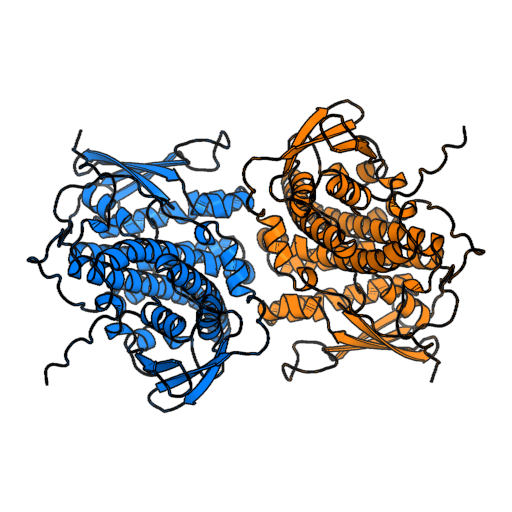ILE B 1 187 ? -4.738 -16.094 -30.234 1 92.38 187 ILE B CA 1
ATOM 4602 C C . ILE B 1 187 ? -4.012 -14.805 -29.844 1 92.38 187 ILE B C 1
ATOM 4604 O O . ILE B 1 187 ? -3.779 -13.938 -30.688 1 92.38 187 ILE B O 1
ATOM 4608 N N . PRO B 1 188 ? -3.637 -14.734 -28.609 1 94.19 188 PRO B N 1
ATOM 4609 C CA . PRO B 1 188 ? -2.912 -13.531 -28.203 1 94.19 188 PRO B CA 1
ATOM 4610 C C . PRO B 1 188 ? -1.591 -13.359 -28.953 1 94.19 188 PRO B C 1
ATOM 4612 O O . PRO B 1 188 ? -0.938 -14.344 -29.297 1 94.19 188 PRO B O 1
ATOM 4615 N N . GLN B 1 189 ? -1.164 -12.117 -29.188 1 93.56 189 GLN B N 1
ATOM 4616 C CA . GLN B 1 189 ? -0.003 -11.75 -29.984 1 93.56 189 GLN B CA 1
ATOM 4617 C C . GLN B 1 189 ? 1.253 -12.469 -29.5 1 93.56 189 GLN B C 1
ATOM 4619 O O . GLN B 1 189 ? 2.066 -12.922 -30.312 1 93.56 189 GLN B O 1
ATOM 4624 N N . HIS B 1 190 ? 1.465 -12.711 -28.266 1 96.69 190 HIS B N 1
ATOM 4625 C CA . HIS B 1 190 ? 2.709 -13.242 -27.719 1 96.69 190 HIS B CA 1
ATOM 4626 C C . HIS B 1 190 ? 2.512 -14.648 -27.156 1 96.69 190 HIS B C 1
ATOM 4628 O O . HIS B 1 190 ? 3.344 -15.141 -26.391 1 96.69 190 HIS B O 1
ATOM 4634 N N . ALA B 1 191 ? 1.526 -15.328 -27.609 1 97.12 191 ALA B N 1
ATOM 4635 C CA . ALA B 1 191 ? 1.19 -16.656 -27.094 1 97.12 191 ALA B CA 1
ATOM 4636 C C . ALA B 1 191 ? 2.316 -17.641 -27.359 1 97.12 191 ALA B C 1
ATOM 4638 O O . ALA B 1 191 ? 2.615 -18.5 -26.516 1 97.12 191 ALA B O 1
ATOM 4639 N N . GLU B 1 192 ? 2.971 -17.531 -28.469 1 96.94 192 GLU B N 1
ATOM 4640 C CA . GLU B 1 192 ? 3.99 -18.484 -28.875 1 96.94 192 GLU B CA 1
ATOM 4641 C C . GLU B 1 192 ? 5.246 -18.359 -28.016 1 96.94 192 GLU B C 1
ATOM 4643 O O . GLU B 1 192 ? 5.973 -19.328 -27.812 1 96.94 192 GLU B O 1
ATOM 4648 N N . LEU B 1 193 ? 5.488 -17.172 -27.547 1 97.69 193 LEU B N 1
ATOM 4649 C CA . LEU B 1 193 ? 6.656 -16.953 -2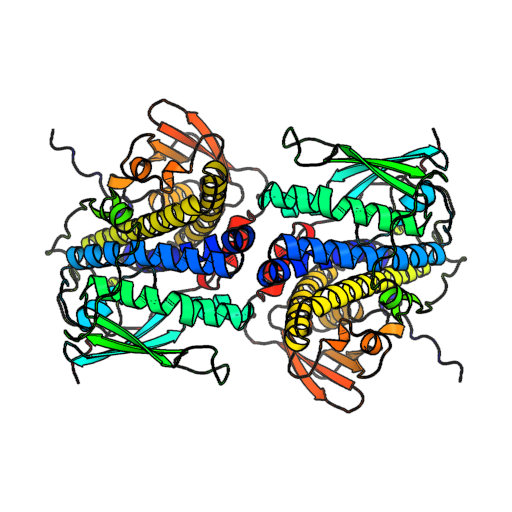6.688 1 97.69 193 LEU B CA 1
ATOM 4650 C C . LEU B 1 193 ? 6.547 -17.766 -25.406 1 97.69 193 LEU B C 1
ATOM 4652 O O . LEU B 1 193 ? 7.539 -18.344 -24.953 1 97.69 193 LEU B O 1
ATOM 4656 N N . VAL B 1 194 ? 5.375 -17.859 -24.891 1 98.44 194 VAL B N 1
ATOM 4657 C CA . VAL B 1 194 ? 5.176 -18.594 -23.656 1 98.44 194 VAL B CA 1
ATOM 4658 C C . VAL B 1 194 ? 5.086 -20.094 -23.938 1 98.44 194 VAL B C 1
ATOM 4660 O O . VAL B 1 194 ? 5.715 -20.906 -23.25 1 98.44 194 VAL B O 1
ATOM 4663 N N . ALA B 1 195 ? 4.395 -20.453 -24.984 1 97.75 195 ALA B N 1
ATOM 4664 C CA . ALA B 1 195 ? 4.234 -21.859 -25.344 1 97.75 195 ALA B CA 1
ATOM 4665 C C . ALA B 1 195 ? 5.57 -22.469 -25.766 1 97.75 195 ALA B C 1
ATOM 4667 O O . ALA B 1 195 ? 5.789 -23.672 -25.578 1 97.75 195 ALA B O 1
ATOM 4668 N N . GLY B 1 196 ? 6.422 -21.641 -26.25 1 98.19 196 GLY B N 1
ATOM 4669 C CA . GLY B 1 196 ? 7.711 -22.109 -26.719 1 98.19 196 GLY B CA 1
ATOM 4670 C C . GLY B 1 196 ? 8.812 -22 -25.688 1 98.19 196 GLY B C 1
ATOM 4671 O O . GLY B 1 196 ? 9.961 -22.359 -25.953 1 98.19 196 GLY B O 1
ATOM 4672 N N . SER B 1 197 ? 8.5 -21.609 -24.516 1 98.69 197 SER B N 1
ATOM 4673 C CA . SER B 1 197 ? 9.492 -21.391 -23.469 1 98.69 197 SER B CA 1
ATOM 4674 C C . SER B 1 197 ? 10.008 -22.719 -22.906 1 98.69 197 SER B C 1
ATOM 4676 O O . SER B 1 197 ? 9.391 -23.766 -23.125 1 98.69 197 SER B O 1
ATOM 4678 N N . ALA B 1 198 ? 11.125 -22.656 -22.25 1 98.69 198 ALA B N 1
ATOM 4679 C CA . ALA B 1 198 ? 11.672 -23.828 -21.578 1 98.69 198 ALA B CA 1
ATOM 4680 C C . ALA B 1 198 ? 10.742 -24.312 -20.469 1 98.69 198 ALA B C 1
ATOM 4682 O O . ALA B 1 198 ? 10.594 -25.516 -20.266 1 98.69 198 ALA B O 1
ATOM 4683 N N . ALA B 1 199 ? 10.117 -23.406 -19.812 1 98.75 199 ALA B N 1
ATOM 4684 C CA . ALA B 1 199 ? 9.195 -23.781 -18.734 1 98.75 199 ALA B CA 1
ATOM 4685 C C . ALA B 1 199 ? 8.023 -24.594 -19.281 1 98.75 199 ALA B C 1
ATOM 4687 O O . ALA B 1 199 ? 7.598 -25.578 -18.672 1 98.75 199 ALA B O 1
ATOM 4688 N N . ALA B 1 200 ? 7.516 -24.172 -20.391 1 98.75 200 ALA B N 1
ATOM 4689 C CA . ALA B 1 200 ? 6.355 -24.828 -21 1 98.75 200 ALA B CA 1
ATOM 4690 C C . ALA B 1 200 ? 6.664 -26.281 -21.375 1 98.75 200 ALA B C 1
ATOM 4692 O O . ALA B 1 200 ? 5.785 -27.141 -21.328 1 98.75 200 ALA B O 1
ATOM 4693 N N . ARG B 1 201 ? 7.922 -26.562 -21.641 1 97.69 201 ARG B N 1
ATOM 4694 C CA . ARG B 1 201 ? 8.266 -27.859 -22.234 1 97.69 201 ARG B CA 1
ATOM 4695 C C . ARG B 1 201 ? 9.117 -28.688 -21.281 1 97.69 201 ARG B C 1
ATOM 4697 O O . ARG B 1 201 ? 9.516 -29.812 -21.609 1 97.69 201 ARG B O 1
ATOM 4704 N N . LEU B 1 202 ? 9.32 -28.188 -20.141 1 98.06 202 LEU B N 1
ATOM 4705 C CA . LEU B 1 202 ? 10.227 -28.844 -19.188 1 98.06 202 LEU B CA 1
ATOM 4706 C C . LEU B 1 202 ? 9.68 -30.203 -18.781 1 98.06 202 LEU B C 1
ATOM 4708 O O . LEU B 1 202 ? 8.594 -30.297 -18.203 1 98.06 202 LEU B O 1
ATOM 4712 N N . PRO B 1 203 ? 10.422 -31.297 -19.016 1 97 203 PRO B N 1
ATOM 4713 C CA . PRO B 1 203 ? 10.008 -32.594 -18.453 1 97 203 PRO B CA 1
ATOM 4714 C C . PRO B 1 203 ? 10.273 -32.688 -16.953 1 97 203 PRO B C 1
ATOM 4716 O O . PRO B 1 203 ? 11.297 -32.188 -16.469 1 97 203 PRO B O 1
ATOM 4719 N N . LEU B 1 204 ? 9.336 -33.219 -16.281 1 97.44 204 LEU B N 1
ATOM 4720 C CA . LEU B 1 204 ? 9.492 -33.5 -14.852 1 97.44 204 LEU B CA 1
ATOM 4721 C C . LEU B 1 204 ? 9.391 -35 -14.562 1 97.44 204 LEU B C 1
ATOM 4723 O O . LEU B 1 204 ? 8.969 -35.75 -15.422 1 97.44 204 LEU B O 1
ATOM 4727 N N . ALA B 1 205 ? 9.82 -35.344 -13.414 1 95.44 205 ALA B N 1
ATOM 4728 C CA . ALA B 1 205 ? 9.82 -36.75 -13.023 1 95.44 205 ALA B CA 1
ATOM 4729 C C . ALA B 1 205 ? 8.406 -37.312 -13.039 1 95.44 205 ALA B C 1
ATOM 4731 O O . ALA B 1 205 ? 7.445 -36.625 -12.703 1 95.44 205 ALA B O 1
ATOM 4732 N N . GLU B 1 206 ? 8.336 -38.625 -13.305 1 95.62 206 GLU B N 1
ATOM 4733 C CA . GLU B 1 206 ? 7.039 -39.312 -13.344 1 95.62 206 GLU B CA 1
ATOM 4734 C C . GLU B 1 206 ? 6.52 -39.594 -11.938 1 95.62 206 GLU B C 1
ATOM 4736 O O . GLU B 1 206 ? 7.305 -39.75 -11 1 95.62 206 GLU B O 1
ATOM 4741 N N . ILE B 1 207 ? 5.234 -39.688 -11.844 1 98 207 ILE B N 1
ATOM 4742 C CA . ILE B 1 207 ? 4.59 -40.062 -10.594 1 98 207 ILE B CA 1
ATOM 4743 C C . ILE B 1 207 ? 4.625 -41.594 -10.453 1 98 207 ILE B C 1
ATOM 4745 O O . ILE B 1 207 ? 4.336 -42.312 -11.406 1 98 207 ILE B O 1
ATOM 4749 N N . ASP B 1 208 ? 5.027 -42.062 -9.289 1 97.38 208 ASP B N 1
ATOM 4750 C CA . ASP B 1 208 ? 4.996 -43.5 -9.008 1 97.38 208 ASP B CA 1
ATOM 4751 C C . ASP B 1 208 ? 3.566 -44 -8.797 1 97.38 208 ASP B C 1
ATOM 4753 O O . ASP B 1 208 ? 2.945 -43.688 -7.773 1 97.38 208 ASP B O 1
ATOM 4757 N N . PRO B 1 209 ? 3.021 -44.781 -9.633 1 96.81 209 PRO B N 1
ATOM 4758 C CA . PRO B 1 209 ? 1.623 -45.188 -9.523 1 96.81 209 PRO B CA 1
ATOM 4759 C C . PRO B 1 209 ? 1.396 -46.188 -8.375 1 96.81 209 PRO B C 1
ATOM 4761 O O . PRO B 1 209 ? 0.252 -46.438 -8 1 96.81 209 PRO B O 1
ATOM 4764 N N . ASP B 1 210 ? 2.436 -46.719 -7.781 1 96.75 210 ASP B N 1
ATOM 4765 C CA . ASP B 1 210 ? 2.295 -47.781 -6.805 1 96.75 210 ASP B CA 1
ATOM 4766 C C . ASP B 1 210 ? 2.363 -47.25 -5.379 1 96.75 210 ASP B C 1
ATOM 4768 O O . ASP B 1 210 ? 2.164 -48 -4.418 1 96.75 210 ASP B O 1
ATOM 4772 N N . GLU B 1 211 ? 2.613 -46 -5.305 1 96.69 211 GLU B N 1
ATOM 4773 C CA . GLU B 1 211 ? 2.689 -45.406 -3.975 1 96.69 211 GLU B CA 1
ATOM 4774 C C . GLU B 1 211 ? 1.303 -45.25 -3.357 1 96.69 211 GLU B C 1
ATOM 4776 O O . GLU B 1 211 ? 0.307 -45.156 -4.074 1 96.69 211 GLU B O 1
ATOM 4781 N N . GLU B 1 212 ? 1.312 -45.25 -2.043 1 97.25 212 GLU B N 1
ATOM 4782 C CA . GLU B 1 212 ? 0.06 -45.031 -1.328 1 97.25 212 GLU B CA 1
ATOM 4783 C C . GLU B 1 212 ? -0.498 -43.656 -1.628 1 97.25 212 GLU B C 1
ATOM 4785 O O . GLU B 1 212 ? 0.249 -42.656 -1.664 1 97.25 212 GLU B O 1
ATOM 4790 N N . GLY B 1 213 ? -1.863 -43.625 -1.826 1 97.12 213 GLY B N 1
ATOM 4791 C CA . GLY B 1 213 ? -2.52 -42.375 -2.182 1 97.12 213 GLY B CA 1
ATOM 4792 C C . GLY B 1 213 ? -2.834 -42.281 -3.66 1 97.12 213 GLY B C 1
ATOM 4793 O O . GLY B 1 213 ? -2.5 -43.156 -4.441 1 97.12 213 GLY B O 1
ATOM 4794 N N . ARG B 1 214 ? -3.416 -41.25 -3.99 1 97.12 214 ARG B N 1
ATOM 4795 C CA . ARG B 1 214 ? -3.793 -41.031 -5.383 1 97.12 214 ARG B CA 1
ATOM 4796 C C . ARG B 1 214 ? -2.586 -40.625 -6.219 1 97.12 214 ARG B C 1
ATOM 4798 O O . ARG B 1 214 ? -1.86 -39.688 -5.852 1 97.12 214 ARG B O 1
ATOM 4805 N N . ALA B 1 215 ? -2.457 -41.219 -7.32 1 98 215 ALA B N 1
ATOM 4806 C CA . ALA B 1 215 ? -1.313 -40.938 -8.188 1 98 215 ALA B CA 1
ATOM 4807 C C . ALA B 1 215 ? -1.732 -40.094 -9.391 1 98 215 ALA B C 1
ATOM 4809 O O . ALA B 1 215 ? -0.891 -39.688 -10.195 1 98 215 ALA B O 1
ATOM 4810 N N . ASP B 1 216 ? -2.998 -39.844 -9.523 1 97.5 216 ASP B N 1
ATOM 4811 C CA . ASP B 1 216 ? -3.531 -39.062 -10.633 1 97.5 216 ASP B CA 1
ATOM 4812 C C . ASP B 1 216 ? -4.898 -38.469 -10.289 1 97.5 216 ASP B C 1
ATOM 4814 O O . ASP B 1 216 ? -5.328 -38.531 -9.133 1 97.5 216 ASP B O 1
ATOM 4818 N N . TYR B 1 217 ? -5.465 -37.781 -11.195 1 97.88 217 TYR B N 1
ATOM 4819 C CA . TYR B 1 217 ? -6.82 -37.25 -11.086 1 97.88 217 TYR B CA 1
ATOM 4820 C C . TYR B 1 217 ? -7.664 -37.656 -12.297 1 97.88 217 TYR B C 1
ATOM 4822 O O . TYR B 1 217 ? -8.398 -36.844 -12.836 1 97.88 217 TYR B O 1
ATOM 4830 N N . ALA B 1 218 ? -7.582 -38.812 -12.711 1 96.38 218 ALA B N 1
ATOM 4831 C CA . ALA B 1 218 ? -8.289 -39.344 -13.883 1 96.38 218 ALA B CA 1
ATOM 4832 C C . ALA B 1 218 ? -9.75 -39.656 -13.555 1 96.38 218 ALA B C 1
ATOM 4834 O O . ALA B 1 218 ? -10.586 -39.719 -14.453 1 96.38 218 ALA B O 1
ATOM 4835 N N . GLY B 1 219 ? -10.047 -39.875 -12.281 1 94.25 219 GLY B N 1
ATOM 4836 C CA . GLY B 1 219 ? -11.398 -40.188 -11.844 1 94.25 219 GLY B CA 1
ATOM 4837 C C . GLY B 1 219 ? -12.352 -39.031 -11.969 1 94.25 219 GLY B C 1
ATOM 4838 O O . GLY B 1 219 ? -12.062 -38.062 -12.664 1 94.25 219 GLY B O 1
ATOM 4839 N N . PRO B 1 220 ? -13.469 -39.094 -11.367 1 94.88 220 PRO B N 1
ATOM 4840 C CA . PRO B 1 220 ? -14.5 -38.062 -11.484 1 94.88 220 PRO B CA 1
ATOM 4841 C C . PRO B 1 220 ? -14.078 -36.75 -10.844 1 94.88 220 PRO B C 1
ATOM 4843 O O . PRO B 1 220 ? -13.211 -36.719 -9.969 1 94.88 220 PRO B O 1
ATOM 4846 N N . LEU B 1 221 ? -14.719 -35.688 -11.328 1 97.12 221 LEU B N 1
ATOM 4847 C CA . LEU B 1 221 ? -14.586 -34.375 -10.672 1 97.12 221 LEU B CA 1
ATOM 4848 C C . LEU B 1 221 ? -15.039 -34.469 -9.219 1 97.12 221 LEU B C 1
ATOM 4850 O O . LEU B 1 221 ? -16.109 -35 -8.93 1 97.12 221 LEU B O 1
ATOM 4854 N N . LEU B 1 222 ? -14.219 -33.969 -8.367 1 95.56 222 LEU B N 1
ATOM 4855 C CA . LEU B 1 222 ? -14.547 -33.875 -6.945 1 95.56 222 LEU B CA 1
ATOM 4856 C C . LEU B 1 222 ? -15.062 -32.5 -6.574 1 95.56 222 LEU B C 1
ATOM 4858 O O . LEU B 1 222 ? -14.781 -31.531 -7.27 1 95.56 222 LEU B O 1
ATOM 4862 N N . SER B 1 223 ? -15.836 -32.406 -5.531 1 93.06 223 SER B N 1
ATOM 4863 C CA . SER B 1 223 ? -16.375 -31.125 -5.07 1 93.06 223 SER B CA 1
ATOM 4864 C C . SER B 1 223 ? -15.25 -30.203 -4.602 1 93.06 223 SER B C 1
ATOM 4866 O O . SER B 1 223 ? -15.398 -28.984 -4.629 1 93.06 223 SER B O 1
ATOM 4868 N N . ASP B 1 224 ? -14.227 -30.875 -4.086 1 92 224 ASP B N 1
ATOM 4869 C CA . ASP B 1 224 ? -13.008 -30.203 -3.646 1 92 224 ASP B CA 1
ATOM 4870 C C . ASP B 1 224 ? -11.805 -31.141 -3.736 1 92 224 ASP B C 1
ATOM 4872 O O . ASP B 1 224 ? -11.969 -32.344 -3.965 1 92 224 ASP B O 1
ATOM 4876 N N . LEU B 1 225 ? -10.68 -30.516 -3.605 1 93.56 225 LEU B N 1
ATOM 4877 C CA . LEU B 1 225 ? -9.484 -31.359 -3.551 1 93.56 225 LEU B CA 1
ATOM 4878 C C . LEU B 1 225 ? -8.883 -31.359 -2.148 1 93.56 225 LEU B C 1
ATOM 4880 O O . LEU B 1 225 ? -8.766 -30.312 -1.517 1 93.56 225 LEU B O 1
ATOM 4884 N N . ARG B 1 226 ? -8.68 -32.531 -1.644 1 95.5 226 ARG B N 1
ATOM 4885 C CA . ARG B 1 226 ? -7.887 -32.719 -0.433 1 95.5 226 ARG B CA 1
ATOM 4886 C C . ARG B 1 226 ? -6.492 -33.25 -0.767 1 95.5 226 ARG B C 1
ATOM 4888 O O . ARG B 1 226 ? -6.328 -34.438 -1.119 1 95.5 226 ARG B O 1
ATOM 4895 N N . PHE B 1 227 ? -5.504 -32.5 -0.598 1 96.94 227 PHE B N 1
ATOM 4896 C CA . PHE B 1 227 ? -4.164 -32.812 -1.078 1 96.94 227 PHE B CA 1
ATOM 4897 C C . PHE B 1 227 ? -3.566 -33.969 -0.298 1 96.94 227 PHE B C 1
ATOM 4899 O O . PHE B 1 227 ? -2.756 -34.75 -0.832 1 96.94 227 PHE B O 1
ATOM 4906 N N . ALA B 1 228 ? -4.012 -34.188 0.894 1 96.31 228 ALA B N 1
ATOM 4907 C CA . ALA B 1 228 ? -3.537 -35.312 1.712 1 96.31 228 ALA B CA 1
ATOM 4908 C C . ALA B 1 228 ? -3.92 -36.656 1.089 1 96.31 228 ALA B C 1
ATOM 4910 O O . ALA B 1 228 ? -3.379 -37.688 1.466 1 96.31 228 ALA B O 1
ATOM 4911 N N . ASP B 1 229 ? -4.785 -36.656 0.129 1 96.88 229 ASP B N 1
ATOM 4912 C CA . ASP B 1 229 ? -5.227 -37.875 -0.503 1 96.88 229 ASP B CA 1
ATOM 4913 C C . ASP B 1 229 ? -4.25 -38.312 -1.593 1 96.88 229 ASP B C 1
ATOM 4915 O O . ASP B 1 229 ? -4.297 -39.469 -2.049 1 96.88 229 ASP B O 1
ATOM 4919 N N . PHE B 1 230 ? -3.422 -37.469 -2.006 1 98.06 230 PHE B N 1
ATOM 4920 C CA . PHE B 1 230 ? -2.475 -37.812 -3.068 1 98.06 230 PHE B CA 1
ATOM 4921 C C . PHE B 1 230 ? -1.246 -38.5 -2.504 1 98.06 230 PHE B C 1
ATOM 4923 O O . PHE B 1 230 ? -0.92 -38.344 -1.326 1 98.06 230 PHE B O 1
ATOM 4930 N N . SER B 1 231 ? -0.614 -39.281 -3.381 1 98.62 231 SER B N 1
ATOM 4931 C CA . SER B 1 231 ? 0.645 -39.906 -3.006 1 98.62 231 SER B CA 1
ATOM 4932 C C . SER B 1 231 ? 1.768 -38.906 -2.887 1 98.62 231 SER B C 1
ATOM 4934 O O . SER B 1 231 ? 1.635 -37.75 -3.357 1 98.62 231 SER B O 1
ATOM 4936 N N . LYS B 1 232 ? 2.812 -39.25 -2.248 1 98.38 232 LYS B N 1
ATOM 4937 C CA . LYS B 1 232 ? 3.943 -38.344 -2.08 1 98.38 232 LYS B CA 1
ATOM 4938 C C . LYS B 1 232 ? 4.512 -37.938 -3.43 1 98.38 232 LYS B C 1
ATOM 4940 O O . LYS B 1 232 ? 4.766 -36.75 -3.654 1 98.38 232 LYS B O 1
ATOM 4945 N N . SER B 1 233 ? 4.758 -38.906 -4.289 1 98.25 233 SER B N 1
ATOM 4946 C CA . SER B 1 233 ? 5.332 -38.562 -5.586 1 98.25 233 SER B CA 1
ATOM 4947 C C . SER B 1 233 ? 4.387 -37.656 -6.387 1 98.25 233 SER B C 1
ATOM 4949 O O . SER B 1 233 ? 4.832 -36.781 -7.137 1 98.25 233 SER B O 1
ATOM 4951 N N . ALA B 1 234 ? 3.062 -37.844 -6.211 1 98.62 234 ALA B N 1
ATOM 4952 C CA . ALA B 1 234 ? 2.096 -36.969 -6.859 1 98.62 234 ALA B CA 1
ATOM 4953 C C . ALA B 1 234 ? 2.186 -35.562 -6.305 1 98.62 234 ALA B C 1
ATOM 4955 O O . ALA B 1 234 ? 2.104 -34.562 -7.055 1 98.62 234 ALA B O 1
ATOM 4956 N N . LEU B 1 235 ? 2.334 -35.469 -4.996 1 98.81 235 LEU B N 1
ATOM 4957 C CA . LEU B 1 235 ? 2.428 -34.188 -4.363 1 98.81 235 LEU B CA 1
ATOM 4958 C C . LEU B 1 235 ? 3.709 -33.469 -4.777 1 98.81 235 LEU B C 1
ATOM 4960 O O . LEU B 1 235 ? 3.713 -32.25 -4.961 1 98.81 235 LEU B O 1
ATOM 4964 N N . VAL B 1 236 ? 4.785 -34.156 -4.902 1 98.75 236 VAL B N 1
ATOM 4965 C CA . VAL B 1 236 ? 6.031 -33.562 -5.391 1 98.75 236 VAL B CA 1
ATOM 4966 C C . VAL B 1 236 ? 5.84 -33.031 -6.812 1 98.75 236 VAL B C 1
ATOM 4968 O O . VAL B 1 236 ? 6.246 -31.922 -7.125 1 98.75 236 VAL B O 1
ATOM 4971 N N . ARG B 1 237 ? 5.215 -33.906 -7.637 1 98.69 237 ARG B N 1
ATOM 4972 C CA . ARG B 1 237 ? 4.934 -33.5 -9.008 1 98.69 237 ARG B CA 1
ATOM 4973 C C . ARG B 1 237 ? 4.047 -32.25 -9.047 1 98.69 237 ARG B C 1
ATOM 4975 O O . ARG B 1 237 ? 4.301 -31.312 -9.812 1 98.69 237 ARG B O 1
ATOM 4982 N N . LEU B 1 238 ? 3.037 -32.219 -8.211 1 98.81 238 LEU B N 1
ATOM 4983 C CA . LEU B 1 238 ? 2.139 -31.078 -8.109 1 98.81 238 LEU B CA 1
ATOM 4984 C C . LEU B 1 238 ? 2.9 -29.812 -7.707 1 98.81 238 LEU B C 1
ATOM 4986 O O . LEU B 1 238 ? 2.721 -28.766 -8.312 1 98.81 238 LEU B O 1
ATOM 4990 N N . ALA B 1 239 ? 3.738 -29.906 -6.734 1 98.88 239 ALA B N 1
ATOM 4991 C CA . ALA B 1 239 ? 4.516 -28.766 -6.281 1 98.88 239 ALA B CA 1
ATOM 4992 C C . ALA B 1 239 ? 5.383 -28.203 -7.406 1 98.88 239 ALA B C 1
ATOM 4994 O O . ALA B 1 239 ? 5.441 -26.984 -7.609 1 98.88 239 ALA B O 1
ATOM 4995 N N . GLU B 1 240 ? 6.023 -29.094 -8.125 1 98.81 240 GLU B N 1
ATOM 4996 C CA . GLU B 1 240 ? 6.879 -28.688 -9.234 1 98.81 240 GLU B CA 1
ATOM 4997 C C . GLU B 1 240 ? 6.066 -28.016 -10.344 1 98.81 240 GLU B C 1
ATOM 4999 O O . GLU B 1 240 ? 6.469 -27 -10.883 1 98.81 240 GLU B O 1
ATOM 5004 N N . GLU B 1 241 ? 4.934 -28.609 -10.641 1 98.88 241 GLU B N 1
ATOM 5005 C CA . GLU B 1 241 ? 4.074 -28.047 -11.68 1 98.88 241 GLU B CA 1
ATOM 5006 C C . GLU B 1 241 ? 3.568 -26.656 -11.273 1 98.88 241 GLU B C 1
ATOM 5008 O O . GLU B 1 241 ? 3.475 -25.766 -12.117 1 98.88 241 GLU B O 1
ATOM 5013 N N . VAL B 1 242 ? 3.238 -26.516 -10.023 1 98.94 242 VAL B N 1
ATOM 5014 C CA . VAL B 1 242 ? 2.75 -25.234 -9.555 1 98.94 242 VAL B CA 1
ATOM 5015 C C . VAL B 1 242 ? 3.869 -24.188 -9.641 1 98.94 242 VAL B C 1
ATOM 5017 O O . VAL B 1 242 ? 3.623 -23.031 -9.984 1 98.94 242 VAL B O 1
ATOM 5020 N N . CYS B 1 243 ? 5.086 -24.547 -9.336 1 98.94 243 CYS B N 1
ATOM 5021 C CA . CYS B 1 243 ? 6.211 -23.625 -9.5 1 98.94 243 CYS B CA 1
ATOM 5022 C C . CYS B 1 243 ? 6.355 -23.203 -10.953 1 98.94 243 CYS B C 1
ATOM 5024 O O . CYS B 1 243 ? 6.672 -22.031 -11.234 1 98.94 243 CYS B O 1
ATOM 5026 N N . LEU B 1 244 ? 6.133 -24.141 -11.844 1 98.94 244 LEU B N 1
ATOM 5027 C CA . LEU B 1 244 ? 6.195 -23.766 -13.258 1 98.94 244 LEU B CA 1
ATOM 5028 C C . LEU B 1 244 ? 5.059 -22.828 -13.625 1 98.94 244 LEU B C 1
ATOM 5030 O O . LEU B 1 244 ? 5.23 -21.938 -14.469 1 98.94 244 LEU B O 1
ATOM 5034 N N . GLN B 1 245 ? 3.871 -23.016 -13 1 98.94 245 GLN B N 1
ATOM 5035 C CA . GLN B 1 245 ? 2.807 -22.047 -13.211 1 98.94 245 GLN B CA 1
ATOM 5036 C C . GLN B 1 245 ? 3.252 -20.641 -12.797 1 98.94 245 GLN B C 1
ATOM 5038 O O . GLN B 1 245 ? 2.957 -19.672 -13.484 1 98.94 245 GLN B O 1
ATOM 5043 N N . HIS B 1 246 ? 3.998 -20.578 -11.648 1 98.94 246 HIS B N 1
ATOM 5044 C CA . HIS B 1 246 ? 4.535 -19.297 -11.195 1 98.94 246 HIS B CA 1
ATOM 5045 C C . HIS B 1 246 ? 5.402 -18.656 -12.273 1 98.94 246 HIS B C 1
ATOM 5047 O O . HIS B 1 246 ? 5.211 -17.484 -12.617 1 98.94 246 HIS B O 1
ATOM 5053 N N . HIS B 1 247 ? 6.316 -19.422 -12.805 1 98.94 247 HIS B N 1
ATOM 5054 C CA . HIS B 1 247 ? 7.273 -18.906 -13.781 1 98.94 247 HIS B CA 1
ATOM 5055 C C . HIS B 1 247 ? 6.578 -18.531 -15.086 1 98.94 247 HIS B C 1
ATOM 5057 O O . HIS B 1 247 ? 6.945 -17.547 -15.727 1 98.94 247 HIS B O 1
ATOM 5063 N N . LEU B 1 248 ? 5.621 -19.297 -15.469 1 98.94 248 LEU B N 1
ATOM 5064 C CA . LEU B 1 248 ? 4.902 -19 -16.703 1 98.94 248 LEU B CA 1
ATOM 5065 C C . LEU B 1 248 ? 4.086 -17.719 -16.562 1 98.94 248 LEU B C 1
ATOM 5067 O O . LEU B 1 248 ? 4.027 -16.906 -17.5 1 98.94 248 LEU B O 1
ATOM 5071 N N . LEU B 1 249 ? 3.449 -17.562 -15.43 1 98.88 249 LEU B N 1
ATOM 5072 C CA . LEU B 1 249 ? 2.738 -16.312 -15.195 1 98.88 249 LEU B CA 1
ATOM 5073 C C . LEU B 1 249 ? 3.707 -15.125 -15.172 1 98.88 249 LEU B C 1
ATOM 5075 O O . LEU B 1 249 ? 3.422 -14.07 -15.742 1 98.88 249 LEU B O 1
ATOM 5079 N N . THR B 1 250 ? 4.859 -15.336 -14.531 1 98.88 250 THR B N 1
ATOM 5080 C CA . THR B 1 250 ? 5.895 -14.312 -14.492 1 98.88 250 THR B CA 1
ATOM 5081 C C . THR B 1 250 ? 6.379 -13.977 -15.906 1 98.88 250 THR B C 1
ATOM 5083 O O . THR B 1 250 ? 6.594 -12.812 -16.234 1 98.88 250 THR B O 1
ATOM 5086 N N . LEU B 1 251 ? 6.543 -15.008 -16.703 1 98.88 251 LEU B N 1
ATOM 5087 C CA . LEU B 1 251 ? 6.957 -14.789 -18.078 1 98.88 251 LEU B CA 1
ATOM 5088 C C . LEU B 1 251 ? 5.934 -13.945 -18.828 1 98.88 251 LEU B C 1
ATOM 5090 O O . LEU B 1 251 ? 6.297 -13.023 -19.562 1 98.88 251 LEU B O 1
ATOM 5094 N N . GLY B 1 252 ? 4.668 -14.258 -18.641 1 98.75 252 GLY B N 1
ATOM 5095 C CA . GLY B 1 252 ? 3.621 -13.43 -19.219 1 98.75 252 GLY B CA 1
ATOM 5096 C C . GLY B 1 252 ? 3.689 -11.984 -18.766 1 98.75 252 GLY B C 1
ATOM 5097 O O . GLY B 1 252 ? 3.535 -11.062 -19.578 1 98.75 252 GLY B O 1
ATOM 5098 N N . PHE B 1 253 ? 3.924 -11.805 -17.516 1 98.81 253 PHE B N 1
ATOM 5099 C CA . PHE B 1 253 ? 4.047 -10.469 -16.953 1 98.81 253 PHE B CA 1
ATOM 5100 C C . PHE B 1 253 ? 5.215 -9.719 -17.578 1 98.81 253 PHE B C 1
ATOM 5102 O O . PHE B 1 253 ? 5.07 -8.555 -17.984 1 98.81 253 PHE B O 1
ATOM 5109 N N . VAL B 1 254 ? 6.359 -10.359 -17.672 1 98.75 254 VAL B N 1
ATOM 5110 C CA . VAL B 1 254 ? 7.562 -9.758 -18.234 1 98.75 254 VAL B CA 1
ATOM 5111 C C . VAL B 1 254 ? 7.305 -9.336 -19.672 1 98.75 254 VAL B C 1
ATOM 5113 O O . VAL B 1 254 ? 7.668 -8.234 -20.078 1 98.75 254 VAL B O 1
ATOM 5116 N N . ILE B 1 255 ? 6.688 -10.164 -20.406 1 98.62 255 ILE B N 1
ATOM 5117 C CA . ILE B 1 255 ? 6.375 -9.875 -21.797 1 98.62 255 ILE B CA 1
ATOM 5118 C C . ILE B 1 255 ? 5.457 -8.656 -21.891 1 98.62 255 ILE B C 1
ATOM 5120 O O . ILE B 1 255 ? 5.711 -7.742 -22.672 1 98.62 255 ILE B O 1
ATOM 5124 N N . ALA B 1 256 ? 4.426 -8.625 -21.078 1 98.56 256 ALA B N 1
ATOM 5125 C CA . ALA B 1 256 ? 3.467 -7.523 -21.078 1 98.56 256 ALA B CA 1
ATOM 5126 C C . ALA B 1 256 ? 4.145 -6.203 -20.719 1 98.56 256 ALA B C 1
ATOM 5128 O O . ALA B 1 256 ? 3.902 -5.18 -21.375 1 98.56 256 ALA B O 1
ATOM 5129 N N . VAL B 1 257 ? 4.996 -6.211 -19.734 1 98.5 257 VAL B N 1
ATOM 5130 C CA . VAL B 1 257 ? 5.656 -5.004 -19.25 1 98.5 257 VAL B CA 1
ATOM 5131 C C . VAL B 1 257 ? 6.688 -4.535 -20.266 1 98.5 257 VAL B C 1
ATOM 5133 O O . VAL B 1 257 ? 6.789 -3.338 -20.562 1 98.5 257 VAL B O 1
ATOM 5136 N N . ARG B 1 258 ? 7.422 -5.445 -20.906 1 97.88 258 ARG B N 1
ATOM 5137 C CA . ARG B 1 258 ? 8.453 -5.109 -21.875 1 97.88 258 ARG B CA 1
ATOM 5138 C C . ARG B 1 258 ? 7.84 -4.527 -23.156 1 97.88 258 ARG B C 1
ATOM 5140 O O . ARG B 1 258 ? 8.492 -3.773 -23.875 1 97.88 258 ARG B O 1
ATOM 5147 N N . SER B 1 259 ? 6.652 -4.824 -23.375 1 97.19 259 SER B N 1
ATOM 5148 C CA . SER B 1 259 ? 5.969 -4.277 -24.531 1 97.19 259 SER B CA 1
ATOM 5149 C C . SER B 1 259 ? 5.527 -2.838 -24.297 1 97.19 259 SER B C 1
ATOM 5151 O O . SER B 1 259 ? 5.137 -2.137 -25.234 1 97.19 259 SER B O 1
ATOM 5153 N N . ARG B 1 260 ? 5.711 -2.311 -23.062 1 96.44 260 ARG B N 1
ATOM 5154 C CA . ARG B 1 260 ? 5.125 -1.023 -22.703 1 96.44 260 ARG B CA 1
ATOM 5155 C C . ARG B 1 260 ? 6.191 -0.058 -22.203 1 96.44 260 ARG B C 1
ATOM 5157 O O . ARG B 1 260 ? 5.953 1.149 -22.109 1 96.44 260 ARG B O 1
ATOM 5164 N N . LEU B 1 261 ? 7.32 -0.622 -21.875 1 96.5 261 LEU B N 1
ATOM 5165 C CA . LEU B 1 261 ? 8.406 0.182 -21.328 1 96.5 261 LEU B CA 1
ATOM 5166 C C . LEU B 1 261 ? 9.719 -0.099 -22.047 1 96.5 261 LEU B C 1
ATOM 5168 O O . LEU B 1 261 ? 9.859 -1.138 -22.703 1 96.5 261 LEU B O 1
ATOM 5172 N N . ASP B 1 262 ? 10.672 0.836 -21.969 1 95.94 262 ASP B N 1
ATOM 5173 C CA . ASP B 1 262 ? 12.031 0.526 -22.406 1 95.94 262 ASP B CA 1
ATOM 5174 C C . ASP B 1 262 ? 12.656 -0.557 -21.531 1 95.94 262 ASP B C 1
ATOM 5176 O O . ASP B 1 262 ? 12.211 -0.796 -20.406 1 95.94 262 ASP B O 1
ATOM 5180 N N . PRO B 1 263 ? 13.625 -1.254 -22 1 95.94 263 PRO B N 1
ATOM 5181 C CA . PRO B 1 263 ? 14.156 -2.455 -21.344 1 95.94 263 PRO B CA 1
ATOM 5182 C C . PRO B 1 263 ? 14.602 -2.207 -19.906 1 95.94 263 PRO B C 1
ATOM 5184 O O . PRO B 1 263 ? 14.289 -3.004 -19.016 1 95.94 263 PRO B O 1
ATOM 5187 N N . ALA B 1 264 ? 15.266 -1.148 -19.672 1 94.56 264 ALA B N 1
ATOM 5188 C CA . ALA B 1 264 ? 15.766 -0.877 -18.312 1 94.56 264 ALA B CA 1
ATOM 5189 C C . ALA B 1 264 ? 14.617 -0.647 -17.344 1 94.56 264 ALA B C 1
ATOM 5191 O O . ALA B 1 264 ? 14.625 -1.175 -16.234 1 94.56 264 ALA B O 1
ATOM 5192 N N . ALA B 1 265 ? 13.633 0.12 -17.797 1 94.81 265 ALA B N 1
ATOM 5193 C CA . ALA B 1 265 ? 12.461 0.397 -16.969 1 94.81 265 ALA B CA 1
ATOM 5194 C C . ALA B 1 265 ? 11.633 -0.864 -16.75 1 94.81 265 ALA B C 1
ATOM 5196 O O . ALA B 1 265 ? 11.086 -1.076 -15.656 1 94.81 265 ALA B O 1
ATOM 5197 N N . ALA B 1 266 ? 11.539 -1.647 -17.75 1 97.81 266 ALA B N 1
ATOM 5198 C CA . ALA B 1 266 ? 10.797 -2.904 -17.641 1 97.81 266 ALA B CA 1
ATOM 5199 C C . ALA B 1 266 ? 11.453 -3.842 -16.625 1 97.81 266 ALA B C 1
ATOM 5201 O O . ALA B 1 266 ? 10.773 -4.438 -15.789 1 97.81 266 ALA B O 1
ATOM 5202 N N . THR B 1 267 ? 12.75 -3.92 -16.688 1 98 267 THR B N 1
ATOM 5203 C CA . THR B 1 267 ? 13.484 -4.773 -15.758 1 98 267 THR B CA 1
ATOM 5204 C C . THR B 1 267 ? 13.312 -4.293 -14.32 1 98 267 THR B C 1
ATOM 5206 O O . THR B 1 267 ? 13.102 -5.098 -13.406 1 98 267 THR B O 1
ATOM 5209 N N . ALA B 1 268 ? 13.383 -3.014 -14.18 1 96.12 268 ALA B N 1
ATOM 5210 C CA . ALA B 1 268 ? 13.219 -2.439 -12.844 1 96.12 268 ALA B CA 1
ATOM 5211 C C . ALA B 1 268 ? 11.844 -2.754 -12.273 1 96.12 268 ALA B C 1
ATOM 5213 O O . ALA B 1 268 ? 11.711 -3.094 -11.094 1 96.12 268 ALA B O 1
ATOM 5214 N N . LEU B 1 269 ? 10.82 -2.635 -13.078 1 97.31 269 LEU B N 1
ATOM 5215 C CA . LEU B 1 269 ? 9.461 -2.914 -12.633 1 97.31 269 LEU B CA 1
ATOM 5216 C C . LEU B 1 269 ? 9.297 -4.391 -12.289 1 97.31 269 LEU B C 1
ATOM 5218 O O . LEU B 1 269 ? 8.688 -4.73 -11.266 1 97.31 269 LEU B O 1
ATOM 5222 N N . CYS B 1 270 ? 9.828 -5.246 -13.078 1 98.69 270 CYS B N 1
ATOM 5223 C CA . CYS B 1 270 ? 9.75 -6.684 -12.836 1 98.69 270 CYS B CA 1
ATOM 5224 C C . CYS B 1 270 ? 10.469 -7.051 -11.539 1 98.69 270 CYS B C 1
ATOM 5226 O O . CYS B 1 270 ? 10.023 -7.941 -10.812 1 98.69 270 CYS B O 1
ATOM 5228 N N . ARG B 1 271 ? 11.594 -6.387 -11.242 1 98.5 271 ARG B N 1
ATOM 5229 C CA . ARG B 1 271 ? 12.328 -6.625 -10.008 1 98.5 271 ARG B CA 1
ATOM 5230 C C . ARG B 1 271 ? 11.5 -6.238 -8.789 1 98.5 271 ARG B C 1
ATOM 5232 O O . ARG B 1 271 ? 11.539 -6.922 -7.766 1 98.5 271 ARG B O 1
ATOM 5239 N N . LYS B 1 272 ? 10.758 -5.188 -8.938 1 97.69 272 LYS B N 1
ATOM 5240 C CA . LYS B 1 272 ? 9.898 -4.754 -7.836 1 97.69 272 LYS B CA 1
ATOM 5241 C C . LYS B 1 272 ? 8.805 -5.777 -7.562 1 97.69 272 LYS B C 1
ATOM 5243 O O . LYS B 1 272 ? 8.547 -6.125 -6.406 1 97.69 272 LYS B O 1
ATOM 5248 N N . GLN B 1 273 ? 8.164 -6.195 -8.609 1 98.5 273 GLN B N 1
ATOM 5249 C CA . GLN B 1 273 ? 7.156 -7.234 -8.453 1 98.5 273 GLN B CA 1
ATOM 5250 C C . GLN B 1 273 ? 7.742 -8.484 -7.801 1 98.5 273 GLN B C 1
ATOM 5252 O O . GLN B 1 273 ? 7.133 -9.07 -6.906 1 98.5 273 GLN B O 1
ATOM 5257 N N . PHE B 1 274 ? 8.922 -8.891 -8.305 1 98.88 274 PHE B N 1
ATOM 5258 C CA . PHE B 1 274 ? 9.594 -10.086 -7.797 1 98.88 274 PHE B CA 1
ATOM 5259 C C . PHE B 1 274 ? 9.898 -9.945 -6.312 1 98.88 274 PHE B C 1
ATOM 5261 O O . PHE B 1 274 ? 9.648 -10.859 -5.527 1 98.88 274 PHE B O 1
ATOM 5268 N N . ALA B 1 275 ? 10.398 -8.805 -5.871 1 98.62 275 ALA B N 1
ATOM 5269 C CA . ALA B 1 275 ? 10.734 -8.586 -4.465 1 98.62 275 ALA B CA 1
ATOM 5270 C C . ALA B 1 275 ? 9.5 -8.742 -3.58 1 98.62 275 ALA B C 1
ATOM 5272 O O . ALA B 1 275 ? 9.562 -9.359 -2.516 1 98.62 275 ALA B O 1
ATOM 5273 N N . GLY B 1 276 ? 8.43 -8.211 -4.055 1 98.44 276 GLY B N 1
ATOM 5274 C CA . GLY B 1 276 ? 7.195 -8.297 -3.291 1 98.44 276 GLY B CA 1
ATOM 5275 C C . GLY B 1 276 ? 6.73 -9.719 -3.061 1 98.44 276 GLY B C 1
ATOM 5276 O O . GLY B 1 276 ? 6.559 -10.148 -1.915 1 98.44 276 GLY B O 1
ATOM 5277 N N . ILE B 1 277 ? 6.594 -10.469 -4.137 1 98.81 277 ILE B N 1
ATOM 5278 C CA . ILE B 1 277 ? 6.051 -11.812 -4.035 1 98.81 277 ILE B CA 1
ATOM 5279 C C . ILE B 1 277 ? 7.082 -12.742 -3.387 1 98.81 277 ILE B C 1
ATOM 5281 O O . ILE B 1 277 ? 6.719 -13.664 -2.656 1 98.81 277 ILE B O 1
ATOM 5285 N N . ALA B 1 278 ? 8.375 -12.414 -3.598 1 98.81 278 ALA B N 1
ATOM 5286 C CA . ALA B 1 278 ? 9.422 -13.25 -3.021 1 98.81 278 ALA B CA 1
ATOM 5287 C C . ALA B 1 278 ? 9.359 -13.242 -1.498 1 98.81 278 ALA B C 1
ATOM 5289 O O . ALA B 1 278 ? 9.391 -14.297 -0.861 1 98.81 278 ALA B O 1
ATOM 5290 N N . GLY B 1 279 ? 9.289 -12.094 -0.958 1 98.75 279 GLY B N 1
ATOM 5291 C CA . GLY B 1 279 ? 9.242 -11.969 0.49 1 98.75 279 GLY B CA 1
ATOM 5292 C C . GLY B 1 279 ? 7.988 -12.57 1.1 1 98.75 279 GLY B C 1
ATOM 5293 O O . GLY B 1 279 ? 8.07 -13.328 2.074 1 98.75 279 GLY B O 1
ATOM 5294 N N . LEU B 1 280 ? 6.828 -12.273 0.501 1 98.5 280 LEU B N 1
ATOM 5295 C CA . LEU B 1 280 ? 5.57 -12.766 1.049 1 98.5 280 LEU B CA 1
ATOM 5296 C C . LEU B 1 280 ? 5.512 -14.289 0.978 1 98.5 280 LEU B C 1
ATOM 5298 O O . LEU B 1 280 ? 5.031 -14.938 1.908 1 98.5 280 LEU B O 1
ATOM 5302 N N . THR B 1 281 ? 5.988 -14.812 -0.122 1 98.88 281 THR B N 1
ATOM 5303 C CA . THR B 1 281 ? 6.016 -16.266 -0.284 1 98.88 281 THR B CA 1
ATOM 5304 C C . THR B 1 281 ? 6.891 -16.906 0.786 1 98.88 281 THR B C 1
ATOM 5306 O O . THR B 1 281 ? 6.512 -17.922 1.377 1 98.88 281 THR B O 1
ATOM 5309 N N . ALA B 1 282 ? 8.047 -16.297 1.058 1 98.88 282 ALA B N 1
ATOM 5310 C CA . ALA B 1 282 ? 8.945 -16.844 2.07 1 98.88 282 ALA B CA 1
ATOM 5311 C C . ALA B 1 282 ? 8.273 -16.891 3.436 1 98.88 282 ALA B C 1
ATOM 5313 O O . ALA B 1 282 ? 8.391 -17.891 4.152 1 98.88 282 ALA B O 1
ATOM 5314 N N . GLU B 1 283 ? 7.598 -15.875 3.768 1 98.5 283 GLU B N 1
ATOM 5315 C CA . GLU B 1 283 ? 6.891 -15.82 5.043 1 98.5 283 GLU B CA 1
ATOM 5316 C C . GLU B 1 283 ? 5.832 -16.906 5.137 1 98.5 283 GLU B C 1
ATOM 5318 O O . GLU B 1 283 ? 5.711 -17.578 6.164 1 98.5 283 GLU B O 1
ATOM 5323 N N . ARG B 1 284 ? 5.078 -17.094 4.098 1 98.38 284 ARG B N 1
ATOM 5324 C CA . ARG B 1 284 ? 3.988 -18.062 4.117 1 98.38 284 ARG B CA 1
ATOM 5325 C C . ARG B 1 284 ? 4.523 -19.484 4.168 1 98.38 284 ARG B C 1
ATOM 5327 O O . ARG B 1 284 ? 3.969 -20.344 4.867 1 98.38 284 ARG B O 1
ATOM 5334 N N . LEU B 1 285 ? 5.602 -19.719 3.416 1 98.62 285 LEU B N 1
ATOM 5335 C CA . LEU B 1 285 ? 6.207 -21.047 3.465 1 98.62 285 LEU B CA 1
ATOM 5336 C C . LEU B 1 285 ? 6.715 -21.359 4.871 1 98.62 285 LEU B C 1
ATOM 5338 O O . LEU B 1 285 ? 6.508 -22.469 5.375 1 98.62 285 LEU B O 1
ATOM 5342 N N . ARG B 1 286 ? 7.398 -20.391 5.492 1 98.56 286 ARG B N 1
ATOM 5343 C CA . ARG B 1 286 ? 7.922 -20.578 6.84 1 98.56 286 ARG B CA 1
ATOM 5344 C C . ARG B 1 286 ? 6.801 -20.922 7.82 1 98.56 286 ARG B C 1
ATOM 5346 O O . ARG B 1 286 ? 6.926 -21.844 8.625 1 98.56 286 ARG B O 1
ATOM 5353 N N . ARG B 1 287 ? 5.719 -20.219 7.73 1 97.94 287 ARG B N 1
ATOM 5354 C CA . ARG B 1 287 ? 4.578 -20.438 8.617 1 97.94 287 ARG B CA 1
ATOM 5355 C C . ARG B 1 287 ? 3.92 -21.781 8.359 1 97.94 287 ARG B C 1
ATOM 5357 O O . ARG B 1 287 ? 3.58 -22.5 9.297 1 97.94 287 ARG B O 1
ATOM 5364 N N . ALA B 1 288 ? 3.771 -22.094 7.109 1 97.69 288 ALA B N 1
ATOM 5365 C CA . ALA B 1 288 ? 3.088 -23.328 6.723 1 97.69 288 ALA B CA 1
ATOM 5366 C C . ALA B 1 288 ? 3.83 -24.562 7.238 1 97.69 288 ALA B C 1
ATOM 5368 O O . ALA B 1 288 ? 3.209 -25.547 7.617 1 97.69 288 ALA B O 1
ATOM 5369 N N . LEU B 1 289 ? 5.129 -24.438 7.27 1 98.19 289 LEU B N 1
ATOM 5370 C CA . LEU B 1 289 ? 5.938 -25.578 7.66 1 98.19 289 LEU B CA 1
ATOM 5371 C C . LEU B 1 289 ? 6.391 -25.469 9.109 1 98.19 289 LEU B C 1
ATOM 5373 O O . LEU B 1 289 ? 7.195 -26.266 9.586 1 98.19 289 LEU B O 1
ATOM 5377 N N . ASP B 1 290 ? 5.922 -24.422 9.781 1 97.69 290 ASP B N 1
ATOM 5378 C CA . ASP B 1 290 ? 6.211 -24.172 11.195 1 97.69 290 ASP B CA 1
ATOM 5379 C C . ASP B 1 290 ? 7.715 -24.156 11.445 1 97.69 290 ASP B C 1
ATOM 5381 O O . ASP B 1 290 ? 8.219 -24.875 12.312 1 97.69 290 ASP B O 1
ATOM 5385 N N . LEU B 1 291 ? 8.367 -23.359 10.641 1 98.19 291 LEU B N 1
ATOM 5386 C CA . LEU B 1 291 ? 9.812 -23.25 10.75 1 98.19 291 LEU B CA 1
ATOM 5387 C C . LEU B 1 291 ? 10.211 -22.125 11.703 1 98.19 291 LEU B C 1
ATOM 5389 O O . LEU B 1 291 ? 9.445 -21.188 11.906 1 98.19 291 LEU B O 1
ATOM 5393 N N . GLY B 1 292 ? 11.438 -22.266 12.258 1 97.56 292 GLY B N 1
ATOM 5394 C CA . GLY B 1 292 ? 12.008 -21.172 13.031 1 97.56 292 GLY B CA 1
ATOM 5395 C C . GLY B 1 292 ? 12.492 -20.016 12.164 1 97.56 292 GLY B C 1
ATOM 5396 O O . GLY B 1 292 ? 11.898 -19.719 11.125 1 97.56 292 GLY B O 1
ATOM 5397 N N . ASP B 1 293 ? 13.484 -19.344 12.633 1 97.44 293 ASP B N 1
ATOM 5398 C CA . ASP B 1 293 ? 13.984 -18.172 11.898 1 97.44 293 ASP B CA 1
ATOM 5399 C C . ASP B 1 293 ? 15.508 -18.203 11.805 1 97.44 293 ASP B C 1
ATOM 5401 O O . ASP B 1 293 ? 16.141 -17.141 11.68 1 97.44 293 ASP B O 1
ATOM 5405 N N . ASP B 1 294 ? 16.141 -19.422 12 1 94.75 294 ASP B N 1
ATOM 5406 C CA . ASP B 1 294 ? 17.594 -19.578 11.992 1 94.75 294 ASP B CA 1
ATOM 5407 C C . ASP B 1 294 ? 18.094 -19.969 10.602 1 94.75 294 ASP B C 1
ATOM 5409 O O . ASP B 1 294 ? 17.344 -19.922 9.633 1 94.75 294 ASP B O 1
ATOM 5413 N N . ALA B 1 295 ? 19.312 -20.297 10.516 1 95.44 295 ALA B N 1
ATOM 5414 C CA . ALA B 1 295 ? 19.953 -20.609 9.242 1 95.44 295 ALA B CA 1
ATOM 5415 C C . ALA B 1 295 ? 19.328 -21.844 8.602 1 95.44 295 ALA B C 1
ATOM 5417 O O . ALA B 1 295 ? 19.203 -21.922 7.379 1 95.44 295 ALA B O 1
ATOM 5418 N N . ALA B 1 296 ? 19 -22.797 9.391 1 95.06 296 ALA B N 1
ATOM 5419 C CA . ALA B 1 296 ? 18.359 -24 8.875 1 95.06 296 ALA B CA 1
ATOM 5420 C C . ALA B 1 296 ? 17 -23.672 8.25 1 95.06 296 ALA B C 1
ATOM 5422 O O . ALA B 1 296 ? 16.641 -24.219 7.207 1 95.06 296 ALA B O 1
ATOM 5423 N N . ALA B 1 297 ? 16.25 -22.812 8.93 1 96.88 297 ALA B N 1
ATOM 5424 C CA . ALA B 1 297 ? 14.969 -22.359 8.391 1 96.88 297 ALA B CA 1
ATOM 5425 C C . ALA B 1 297 ? 15.156 -21.609 7.078 1 96.88 297 ALA B C 1
ATOM 5427 O O . ALA B 1 297 ? 14.398 -21.812 6.125 1 96.88 297 ALA B O 1
ATOM 5428 N N . LEU B 1 298 ? 16.172 -20.734 7.055 1 98 298 LEU B N 1
ATOM 5429 C CA . LEU B 1 298 ? 16.469 -19.984 5.836 1 98 298 LEU B CA 1
ATOM 5430 C C . LEU B 1 298 ? 16.797 -20.938 4.688 1 98 298 LEU B C 1
ATOM 5432 O O . LEU B 1 298 ? 16.281 -20.766 3.574 1 98 298 LEU B O 1
ATOM 5436 N N . ALA B 1 299 ? 17.578 -21.891 4.957 1 97.38 299 ALA B N 1
ATOM 5437 C CA . ALA B 1 299 ? 17.953 -22.859 3.928 1 97.38 299 ALA B CA 1
ATOM 5438 C C . ALA B 1 299 ? 16.734 -23.609 3.398 1 97.38 299 ALA B C 1
ATOM 5440 O O . ALA B 1 299 ? 16.609 -23.812 2.191 1 97.38 299 ALA B O 1
ATOM 5441 N N . THR B 1 300 ? 15.898 -23.984 4.309 1 97.44 300 THR B N 1
ATOM 5442 C CA . THR B 1 300 ? 14.703 -24.719 3.922 1 97.44 300 THR B CA 1
ATOM 5443 C C . THR B 1 300 ? 13.805 -23.859 3.039 1 97.44 300 THR B C 1
ATOM 5445 O O . THR B 1 300 ? 13.328 -24.312 1.995 1 97.44 300 THR B O 1
ATOM 5448 N N . VAL B 1 301 ? 13.586 -22.609 3.42 1 98.62 301 VAL B N 1
ATOM 5449 C CA . VAL B 1 301 ? 12.734 -21.703 2.652 1 98.62 301 VAL B CA 1
ATOM 5450 C C . VAL B 1 301 ? 13.352 -21.438 1.28 1 98.62 301 VAL B C 1
ATOM 5452 O O . VAL B 1 301 ? 12.656 -21.438 0.266 1 98.62 301 VAL B O 1
ATOM 5455 N N . LEU B 1 302 ? 14.648 -21.234 1.255 1 98.62 302 LEU B N 1
ATOM 5456 C CA . LEU B 1 302 ? 15.328 -21.031 -0.019 1 98.62 302 LEU B CA 1
ATOM 5457 C C . LEU B 1 302 ? 15.172 -22.25 -0.924 1 98.62 302 LEU B C 1
ATOM 5459 O O . LEU B 1 302 ? 14.898 -22.109 -2.117 1 98.62 302 LEU B O 1
ATOM 5463 N N . ARG B 1 303 ? 15.281 -23.391 -0.393 1 97.94 303 ARG B N 1
ATOM 5464 C CA . ARG B 1 303 ? 15.211 -24.625 -1.173 1 97.94 303 ARG B CA 1
ATOM 5465 C C . ARG B 1 303 ? 13.805 -24.828 -1.737 1 97.94 303 ARG B C 1
ATOM 5467 O O . ARG B 1 303 ? 13.648 -25.375 -2.828 1 97.94 303 ARG B O 1
ATOM 5474 N N . LEU B 1 304 ? 12.852 -24.406 -0.992 1 98.69 304 LEU B N 1
ATOM 5475 C CA . LEU B 1 304 ? 11.477 -24.734 -1.36 1 98.69 304 LEU B CA 1
ATOM 5476 C C . LEU B 1 304 ? 10.812 -23.562 -2.084 1 98.69 304 LEU B C 1
ATOM 5478 O O . LEU B 1 304 ? 9.688 -23.703 -2.578 1 98.69 304 LEU B O 1
ATOM 5482 N N . HIS B 1 305 ? 11.461 -22.406 -2.15 1 98.88 305 HIS B N 1
ATOM 5483 C CA . HIS B 1 305 ? 10.867 -21.234 -2.77 1 98.88 305 HIS B CA 1
ATOM 5484 C C . HIS B 1 305 ? 10.602 -21.453 -4.254 1 98.88 305 HIS B C 1
ATOM 5486 O O . HIS B 1 305 ? 11.484 -21.922 -4.98 1 98.88 305 HIS B O 1
ATOM 5492 N N . PRO B 1 306 ? 9.453 -21.094 -4.75 1 98.88 306 PRO B N 1
ATOM 5493 C CA . PRO B 1 306 ? 9.109 -21.375 -6.148 1 98.88 306 PRO B CA 1
ATOM 5494 C C . PRO B 1 306 ? 10.008 -20.625 -7.133 1 98.88 306 PRO B C 1
ATOM 5496 O O . PRO B 1 306 ? 10.203 -21.078 -8.266 1 98.88 306 PRO B O 1
ATOM 5499 N N . ALA B 1 307 ? 10.609 -19.562 -6.723 1 98.88 307 ALA B N 1
ATOM 5500 C CA . ALA B 1 307 ? 11.5 -18.812 -7.602 1 98.88 307 ALA B CA 1
ATOM 5501 C C . ALA B 1 307 ? 12.719 -19.641 -7.988 1 98.88 307 ALA B C 1
ATOM 5503 O O . ALA B 1 307 ? 13.344 -19.391 -9.023 1 98.88 307 ALA B O 1
ATOM 5504 N N . TRP B 1 308 ? 12.992 -20.672 -7.141 1 98.75 308 TRP B N 1
ATOM 5505 C CA . TRP B 1 308 ? 14.203 -21.453 -7.355 1 98.75 308 TRP B CA 1
ATOM 5506 C C . TRP B 1 308 ? 13.867 -22.875 -7.777 1 98.75 308 TRP B C 1
ATOM 5508 O O . TRP B 1 308 ? 14.758 -23.734 -7.871 1 98.75 308 TRP B O 1
ATOM 5518 N N . ASN B 1 309 ? 12.625 -23.141 -7.949 1 98.69 309 ASN B N 1
ATOM 5519 C CA . ASN B 1 309 ? 12.156 -24.484 -8.328 1 98.69 309 ASN B CA 1
ATOM 5520 C C . ASN B 1 309 ? 11.328 -24.438 -9.609 1 98.69 309 ASN B C 1
ATOM 5522 O O . ASN B 1 309 ? 10.703 -23.422 -9.914 1 98.69 309 ASN B O 1
ATOM 5526 N N . PRO B 1 310 ? 11.359 -25.562 -10.359 1 98.38 310 PRO B N 1
ATOM 5527 C CA . PRO B 1 310 ? 12.109 -26.812 -10.188 1 98.38 310 PRO B CA 1
ATOM 5528 C C . PRO B 1 310 ? 13.602 -26.641 -10.43 1 98.38 310 PRO B C 1
ATOM 5530 O O . PRO B 1 310 ? 14.008 -25.859 -11.297 1 98.38 310 PRO B O 1
ATOM 5533 N N . VAL B 1 311 ? 14.352 -27.422 -9.727 1 97.94 311 VAL B N 1
ATOM 5534 C CA . VAL B 1 311 ? 15.805 -27.344 -9.859 1 97.94 311 VAL B CA 1
ATOM 5535 C C . VAL B 1 311 ? 16.203 -27.641 -11.305 1 97.94 311 VAL B C 1
ATOM 5537 O O . VAL B 1 311 ? 17.141 -27.031 -11.828 1 97.94 311 VAL B O 1
ATOM 5540 N N . ALA B 1 312 ? 15.516 -28.516 -11.992 1 97.31 312 ALA B N 1
ATOM 5541 C CA . ALA B 1 312 ? 15.797 -28.859 -13.383 1 97.31 312 ALA B CA 1
ATOM 5542 C C . ALA B 1 312 ? 15.633 -27.641 -14.289 1 97.31 312 ALA B C 1
ATOM 5544 O O . ALA B 1 312 ? 16.234 -27.578 -15.367 1 97.31 312 ALA B O 1
ATOM 5545 N N . TYR B 1 313 ? 14.867 -26.688 -13.883 1 98.44 313 TYR B N 1
ATOM 5546 C CA . TYR B 1 313 ? 14.562 -25.484 -14.656 1 98.44 313 TYR B CA 1
ATOM 5547 C C . TYR B 1 313 ? 15.508 -24.344 -14.289 1 98.44 313 TYR B C 1
ATOM 5549 O O . TYR B 1 313 ? 16.031 -23.656 -15.164 1 98.44 313 TYR B O 1
ATOM 5557 N N . THR B 1 314 ? 15.828 -24.188 -13.016 1 98.44 314 THR B N 1
ATOM 5558 C CA . THR B 1 314 ? 16.531 -23 -12.539 1 98.44 314 THR B CA 1
ATOM 5559 C C . THR B 1 314 ? 18.016 -23.297 -12.32 1 98.44 314 THR B C 1
ATOM 5561 O O . THR B 1 314 ? 18.844 -22.391 -12.414 1 98.44 314 THR B O 1
ATOM 5564 N N . GLY B 1 315 ? 18.266 -24.547 -11.938 1 97.56 315 GLY B N 1
ATOM 5565 C CA . GLY B 1 315 ? 19.625 -24.938 -11.609 1 97.56 315 GLY B CA 1
ATOM 5566 C C . GLY B 1 315 ? 20.094 -24.375 -10.281 1 97.56 315 GLY B C 1
ATOM 5567 O O . GLY B 1 315 ? 21.266 -24.531 -9.914 1 97.56 315 GLY B O 1
ATOM 5568 N N . VAL B 1 316 ? 19.266 -23.75 -9.484 1 96.94 316 VAL B N 1
ATOM 5569 C CA . VAL B 1 316 ? 19.641 -23.062 -8.258 1 96.94 316 VAL B CA 1
ATOM 5570 C C . VAL B 1 316 ? 19.922 -24.078 -7.156 1 96.94 316 VAL B C 1
ATOM 5572 O O . VAL B 1 316 ? 19.219 -25.078 -7.043 1 96.94 316 VAL B O 1
ATOM 5575 N N . HIS B 1 317 ? 20.969 -23.812 -6.383 1 95.25 317 HIS B N 1
ATOM 5576 C CA . HIS B 1 317 ? 21.344 -24.703 -5.297 1 95.25 317 HIS B CA 1
ATOM 5577 C C . HIS B 1 317 ? 21.562 -23.938 -3.996 1 95.25 317 HIS B C 1
ATOM 5579 O O . HIS B 1 317 ? 22.047 -22.812 -4.012 1 95.25 317 HIS B O 1
ATOM 5585 N N . VAL B 1 318 ? 21.172 -24.562 -2.969 1 95.62 318 VAL B N 1
ATOM 5586 C CA . VAL B 1 318 ? 21.391 -24.016 -1.633 1 95.62 318 VAL B CA 1
ATOM 5587 C C . VAL B 1 318 ? 22.391 -24.875 -0.875 1 95.62 318 VAL B C 1
ATOM 5589 O O . VAL B 1 318 ? 22.203 -26.094 -0.744 1 95.62 318 VAL B O 1
ATOM 5592 N N . ALA B 1 319 ? 23.453 -24.266 -0.488 1 90.19 319 ALA B N 1
ATOM 5593 C CA . ALA B 1 319 ? 24.5 -25 0.213 1 90.19 319 ALA B CA 1
ATOM 5594 C C . ALA B 1 319 ? 24.672 -24.484 1.638 1 90.19 319 ALA B C 1
ATOM 5596 O O . ALA B 1 319 ? 24.344 -23.344 1.934 1 90.19 319 ALA B O 1
ATOM 5597 N N . ASP B 1 320 ? 25.062 -25.438 2.463 1 83.5 320 ASP B N 1
ATOM 5598 C CA . ASP B 1 320 ? 25.469 -25.047 3.803 1 83.5 320 ASP B CA 1
ATOM 5599 C C . ASP B 1 320 ? 26.906 -24.5 3.797 1 83.5 320 ASP B C 1
ATOM 5601 O O . ASP B 1 320 ? 27.766 -25.031 3.092 1 83.5 320 ASP B O 1
ATOM 5605 N N . ALA B 1 321 ? 27.078 -23.312 4.32 1 72.69 321 ALA B N 1
ATOM 5606 C CA . ALA B 1 321 ? 28.422 -22.734 4.441 1 72.69 321 ALA B CA 1
ATOM 5607 C C . ALA B 1 321 ? 28.844 -22.641 5.906 1 72.69 321 ALA B C 1
ATOM 5609 O O . ALA B 1 321 ? 28.016 -22.797 6.809 1 72.69 321 ALA B O 1
ATOM 5610 N N . GLU B 1 322 ? 30.172 -22.609 6.094 1 63.75 322 GLU B N 1
ATOM 5611 C CA . GLU B 1 322 ? 30.703 -22.391 7.441 1 63.75 322 GLU B CA 1
ATOM 5612 C C . GLU B 1 322 ? 30 -21.219 8.133 1 63.75 322 GLU B C 1
ATOM 5614 O O . GLU B 1 322 ? 29.688 -21.297 9.32 1 63.75 322 GLU B O 1
ATOM 5619 N N . SER B 1 323 ? 29.781 -20.25 7.398 1 65.69 323 SER B N 1
ATOM 5620 C CA . SER B 1 323 ? 29.234 -19 7.941 1 65.69 323 SER B CA 1
ATOM 5621 C C . SER B 1 323 ? 27.719 -18.969 7.855 1 65.69 323 SER B C 1
ATOM 5623 O O . SER B 1 323 ? 27.094 -17.984 8.242 1 65.69 323 SER B O 1
ATOM 5625 N N . GLY B 1 324 ? 27.25 -20.109 7.293 1 85.31 324 GLY B N 1
ATOM 5626 C CA . GLY B 1 324 ? 25.797 -20.078 7.25 1 85.31 324 GLY B CA 1
ATOM 5627 C C . GLY B 1 324 ? 25.219 -20.656 5.969 1 85.31 324 GLY B C 1
ATOM 5628 O O . GLY B 1 324 ? 25.594 -21.766 5.562 1 85.31 324 GLY B O 1
ATOM 5629 N N . VAL B 1 325 ? 24.266 -20 5.312 1 94.75 325 VAL B N 1
ATOM 5630 C CA . VAL B 1 325 ? 23.547 -20.469 4.137 1 94.75 325 VAL B CA 1
ATOM 5631 C C . VAL B 1 325 ? 24.078 -19.766 2.889 1 94.75 325 VAL B C 1
ATOM 5633 O O . VAL B 1 325 ? 24.406 -18.578 2.928 1 94.75 325 VAL B O 1
ATOM 5636 N N . ARG B 1 326 ? 24.281 -20.531 1.808 1 95.94 326 ARG B N 1
ATOM 5637 C CA . ARG B 1 326 ? 24.672 -19.969 0.518 1 95.94 326 ARG B CA 1
ATOM 5638 C C . ARG B 1 326 ? 23.656 -20.312 -0.561 1 95.94 326 ARG B C 1
ATOM 5640 O O . ARG B 1 326 ? 23.156 -21.438 -0.611 1 95.94 326 ARG B O 1
ATOM 5647 N N . LEU B 1 327 ? 23.344 -19.297 -1.328 1 97.69 327 LEU B N 1
ATOM 5648 C CA . LEU B 1 327 ? 22.516 -19.469 -2.514 1 97.69 327 LEU B CA 1
ATOM 5649 C C . LEU B 1 327 ? 23.359 -19.344 -3.785 1 97.69 327 LEU B C 1
ATOM 5651 O O . LEU B 1 327 ? 24.031 -18.344 -3.99 1 97.69 327 LEU B O 1
ATOM 5655 N N . VAL B 1 328 ? 23.344 -20.375 -4.621 1 97.56 328 VAL B N 1
ATOM 5656 C CA . VAL B 1 328 ? 24.125 -20.391 -5.855 1 97.56 328 VAL B CA 1
ATOM 5657 C C . VAL B 1 328 ? 23.188 -20.312 -7.059 1 97.56 328 VAL B C 1
ATOM 5659 O O . VAL B 1 328 ? 22.406 -21.234 -7.309 1 97.56 328 VAL B O 1
ATOM 5662 N N . LEU B 1 329 ? 23.25 -19.25 -7.801 1 98.06 329 LEU B N 1
ATOM 5663 C CA . LEU B 1 329 ? 22.438 -19.016 -8.984 1 98.06 329 LEU B CA 1
ATOM 5664 C C . LEU B 1 329 ? 23.266 -19.172 -10.258 1 98.06 329 LEU B C 1
ATOM 5666 O O . LEU B 1 329 ? 24.141 -18.359 -10.539 1 98.06 329 LEU B O 1
ATOM 5670 N N . PRO B 1 330 ? 22.938 -20.172 -11.07 1 97.62 330 PRO B N 1
ATOM 5671 C CA . PRO B 1 330 ? 23.703 -20.328 -12.312 1 97.62 330 PRO B CA 1
ATOM 5672 C C . PRO B 1 330 ? 23.422 -19.219 -13.32 1 97.62 330 PRO B C 1
ATOM 5674 O O . PRO B 1 330 ? 22.297 -18.719 -13.406 1 97.62 330 PRO B O 1
ATOM 5677 N N . ARG B 1 331 ? 24.375 -18.906 -14.125 1 95.12 331 ARG B N 1
ATOM 5678 C CA . ARG B 1 331 ? 24.234 -17.875 -15.148 1 95.12 331 ARG B CA 1
ATOM 5679 C C . ARG B 1 331 ? 23.625 -18.453 -16.422 1 95.12 331 ARG B C 1
ATOM 5681 O O . ARG B 1 331 ? 23.172 -17.703 -17.297 1 95.12 331 ARG B O 1
ATOM 5688 N N . SER B 1 332 ? 23.625 -19.703 -16.469 1 96.12 332 SER B N 1
ATOM 5689 C CA . SER B 1 332 ? 23 -20.391 -17.594 1 96.12 332 SER B CA 1
ATOM 5690 C C . SER B 1 332 ? 22.031 -21.469 -17.125 1 96.12 332 SER B C 1
ATOM 5692 O O . SER B 1 332 ? 22.422 -22.391 -16.406 1 96.12 332 SER B O 1
ATOM 5694 N N . SER B 1 333 ? 20.828 -21.359 -17.422 1 97.19 333 SER B N 1
ATOM 5695 C CA . SER B 1 333 ? 19.734 -22.281 -17.125 1 97.19 333 SER B CA 1
ATOM 5696 C C . SER B 1 333 ? 18.531 -22.016 -18.016 1 97.19 333 SER B C 1
ATOM 5698 O O . SER B 1 333 ? 18.484 -21 -18.719 1 97.19 333 SER B O 1
ATOM 5700 N N . ALA B 1 334 ? 17.641 -22.953 -18.016 1 98.19 334 ALA B N 1
ATOM 5701 C CA . ALA B 1 334 ? 16.406 -22.766 -18.781 1 98.19 334 ALA B CA 1
ATOM 5702 C C . ALA B 1 334 ? 15.648 -21.531 -18.312 1 98.19 334 ALA B C 1
ATOM 5704 O O . ALA B 1 334 ? 15.102 -20.781 -19.125 1 98.19 334 ALA B O 1
ATOM 5705 N N . ALA B 1 335 ? 15.625 -21.25 -17 1 98.56 335 ALA B N 1
ATOM 5706 C CA . ALA B 1 335 ? 14.945 -20.094 -16.438 1 98.56 335 ALA B CA 1
ATOM 5707 C C . ALA B 1 335 ? 15.625 -18.797 -16.875 1 98.56 335 ALA B C 1
ATOM 5709 O O . ALA B 1 335 ? 14.961 -17.797 -17.141 1 98.56 335 ALA B O 1
ATOM 5710 N N . MET B 1 336 ? 16.953 -18.812 -16.938 1 97.75 336 MET B N 1
ATOM 5711 C CA . MET B 1 336 ? 17.719 -17.672 -17.438 1 97.75 336 MET B CA 1
ATOM 5712 C C . MET B 1 336 ? 17.391 -17.391 -18.891 1 97.75 336 MET B C 1
ATOM 5714 O O . MET B 1 336 ? 17.234 -16.234 -19.281 1 97.75 336 MET B O 1
ATOM 5718 N N . SER B 1 337 ? 17.266 -18.453 -19.609 1 97.44 337 SER B N 1
ATOM 5719 C CA . SER B 1 337 ? 16.953 -18.328 -21.031 1 97.44 337 SER B CA 1
ATOM 5720 C C . SER B 1 337 ? 15.562 -17.75 -21.234 1 97.44 337 SER B C 1
ATOM 5722 O O . SER B 1 337 ? 15.328 -16.984 -22.172 1 97.44 337 SER B O 1
ATOM 5724 N N . ASP B 1 338 ? 14.641 -18.125 -20.406 1 98.5 338 ASP B N 1
ATOM 5725 C CA . ASP B 1 338 ? 13.273 -17.609 -20.484 1 98.5 338 ASP B CA 1
ATOM 5726 C C . ASP B 1 338 ? 13.203 -16.172 -19.984 1 98.5 338 ASP B C 1
ATOM 5728 O O . ASP B 1 338 ? 12.242 -15.453 -20.266 1 98.5 338 ASP B O 1
ATOM 5732 N N . GLY B 1 339 ? 14.156 -15.711 -19.172 1 98 339 GLY B N 1
ATOM 5733 C CA . GLY B 1 339 ? 14.219 -14.328 -18.719 1 98 339 GLY B CA 1
ATOM 5734 C C . GLY B 1 339 ? 13.289 -14.047 -17.547 1 98 339 GLY B C 1
ATOM 5735 O O . GLY B 1 339 ? 12.75 -12.945 -17.438 1 98 339 GLY B O 1
ATOM 5736 N N . VAL B 1 340 ? 13.078 -15.039 -16.703 1 98.12 340 VAL B N 1
ATOM 5737 C CA . VAL B 1 340 ? 12.148 -14.852 -15.586 1 98.12 340 VAL B CA 1
ATOM 5738 C C . VAL B 1 340 ? 12.93 -14.586 -14.297 1 98.12 340 VAL B C 1
ATOM 5740 O O . VAL B 1 340 ? 13.898 -13.82 -14.297 1 98.12 340 VAL B O 1
ATOM 5743 N N . TRP B 1 341 ? 12.578 -15.078 -13.141 1 98.56 341 TRP B N 1
ATOM 5744 C CA . TRP B 1 341 ? 12.992 -14.594 -11.828 1 98.56 341 TRP B CA 1
ATOM 5745 C C . TRP B 1 341 ? 14.508 -14.695 -11.672 1 98.56 341 TRP B C 1
ATOM 5747 O O . TRP B 1 341 ? 15.156 -13.727 -11.273 1 98.56 341 TRP B O 1
ATOM 5757 N N . PRO B 1 342 ? 15.133 -15.867 -12 1 98.31 342 PRO B N 1
ATOM 5758 C CA . PRO B 1 342 ? 16.594 -15.914 -11.836 1 98.31 342 PRO B CA 1
ATOM 5759 C C . PRO B 1 342 ? 17.312 -14.867 -12.68 1 98.31 342 PRO B C 1
ATOM 5761 O O . PRO B 1 342 ? 18.344 -14.336 -12.266 1 98.31 342 PRO B O 1
ATOM 5764 N N . ALA B 1 343 ? 16.781 -14.5 -13.789 1 98.12 343 ALA B N 1
ATOM 5765 C CA . ALA B 1 343 ? 17.391 -13.547 -14.711 1 98.12 343 ALA B CA 1
ATOM 5766 C C . ALA B 1 343 ? 17.297 -12.117 -14.172 1 98.12 343 ALA B C 1
ATOM 5768 O O . ALA B 1 343 ? 17.969 -11.211 -14.672 1 98.12 343 ALA B O 1
ATOM 5769 N N . LEU B 1 344 ? 16.547 -11.922 -13.141 1 98.44 344 LEU B N 1
ATOM 5770 C CA . LEU B 1 344 ? 16.328 -10.586 -12.594 1 98.44 344 LEU B CA 1
ATOM 5771 C C . LEU B 1 344 ? 17.266 -10.312 -11.43 1 98.44 344 LEU B C 1
ATOM 5773 O O . LEU B 1 344 ? 17.219 -9.242 -10.82 1 98.44 344 LEU B O 1
ATOM 5777 N N . ILE B 1 345 ? 18.125 -11.289 -11.109 1 98.31 345 ILE B N 1
ATOM 5778 C CA . ILE B 1 345 ? 19.047 -11.18 -9.977 1 98.31 345 ILE B CA 1
ATOM 5779 C C . ILE B 1 345 ? 20.469 -11.008 -10.484 1 98.31 345 ILE B C 1
ATOM 5781 O O . ILE B 1 345 ? 20.922 -11.734 -11.375 1 98.31 345 ILE B O 1
ATOM 5785 N N . ASP B 1 346 ? 21.156 -10.055 -9.992 1 96.69 346 ASP B N 1
ATOM 5786 C CA . ASP B 1 346 ? 22.609 -9.922 -10.164 1 96.69 346 ASP B CA 1
ATOM 5787 C C . ASP B 1 346 ? 23.25 -9.289 -8.93 1 96.69 346 ASP B C 1
ATOM 5789 O O . ASP B 1 346 ? 22.562 -9.023 -7.938 1 96.69 346 ASP B O 1
ATOM 5793 N N . ALA B 1 347 ? 24.531 -9.117 -8.945 1 96.5 347 ALA B N 1
ATOM 5794 C CA . ALA B 1 347 ? 25.297 -8.719 -7.766 1 96.5 347 ALA B CA 1
ATOM 5795 C C . ALA B 1 347 ? 24.828 -7.375 -7.227 1 96.5 347 ALA B C 1
ATOM 5797 O O . ALA B 1 347 ? 24.906 -7.117 -6.023 1 96.5 347 ALA B O 1
ATOM 5798 N N . GLU B 1 348 ? 24.266 -6.547 -8.086 1 95.06 348 GLU B N 1
ATOM 5799 C CA . GLU B 1 348 ? 23.875 -5.199 -7.695 1 95.06 348 GLU B CA 1
ATOM 5800 C C . GLU B 1 348 ? 22.375 -5.129 -7.426 1 95.06 348 GLU B C 1
ATOM 5802 O O . GLU B 1 348 ? 21.859 -4.109 -6.949 1 95.06 348 GLU B O 1
ATOM 5807 N N . HIS B 1 349 ? 21.656 -6.203 -7.68 1 97.12 349 HIS B N 1
ATOM 5808 C CA . HIS B 1 349 ? 20.203 -6.242 -7.539 1 97.12 349 HIS B CA 1
ATOM 5809 C C . HIS B 1 349 ? 19.75 -7.488 -6.785 1 97.12 349 HIS B C 1
ATOM 5811 O O . HIS B 1 349 ? 19.297 -8.453 -7.395 1 97.12 349 HIS B O 1
ATOM 5817 N N . LEU B 1 350 ? 19.781 -7.434 -5.43 1 98.19 350 LEU B N 1
ATOM 5818 C CA . LEU B 1 350 ? 19.547 -8.594 -4.586 1 98.19 350 LEU B CA 1
ATOM 5819 C C . LEU B 1 350 ? 18.266 -8.422 -3.777 1 98.19 350 LEU B C 1
ATOM 5821 O O . LEU B 1 350 ? 18 -9.188 -2.848 1 98.19 350 LEU B O 1
ATOM 5825 N N . ALA B 1 351 ? 17.406 -7.438 -4.184 1 97.62 351 ALA B N 1
ATOM 5826 C CA . ALA B 1 351 ? 16.266 -7.062 -3.357 1 97.62 351 ALA B CA 1
ATOM 5827 C C . ALA B 1 351 ? 15.336 -8.25 -3.139 1 97.62 351 ALA B C 1
ATOM 5829 O O . ALA B 1 351 ? 14.828 -8.453 -2.035 1 97.62 351 ALA B O 1
ATOM 5830 N N . ALA B 1 352 ? 15.086 -9.031 -4.168 1 98.75 352 ALA B N 1
ATOM 5831 C CA . ALA B 1 352 ? 14.195 -10.18 -4.039 1 98.75 352 ALA B CA 1
ATOM 5832 C C . ALA B 1 352 ? 14.789 -11.234 -3.115 1 98.75 352 ALA B C 1
ATOM 5834 O O . ALA B 1 352 ? 14.078 -11.836 -2.303 1 98.75 352 ALA B O 1
ATOM 5835 N N . VAL B 1 353 ? 16.078 -11.477 -3.225 1 98.81 353 VAL B N 1
ATOM 5836 C CA . VAL B 1 353 ? 16.781 -12.445 -2.381 1 98.81 353 VAL B CA 1
ATOM 5837 C C . VAL B 1 353 ? 16.75 -11.977 -0.928 1 98.81 353 VAL B C 1
ATOM 5839 O O . VAL B 1 353 ? 16.516 -12.773 -0.016 1 98.81 353 VAL B O 1
ATOM 5842 N N . GLU B 1 354 ? 16.953 -10.703 -0.754 1 98.56 354 GLU B N 1
ATOM 5843 C CA . GLU B 1 354 ? 16.859 -10.117 0.579 1 98.56 354 GLU B CA 1
ATOM 5844 C C . GLU B 1 354 ? 15.461 -10.258 1.152 1 98.56 354 GLU B C 1
ATOM 5846 O O . GLU B 1 354 ? 15.289 -10.57 2.332 1 98.56 354 GLU B O 1
ATOM 5851 N N . ALA B 1 355 ? 14.523 -10.008 0.304 1 98.69 355 ALA B N 1
ATOM 5852 C CA . ALA B 1 355 ? 13.141 -10.125 0.743 1 98.69 355 ALA B CA 1
ATOM 5853 C C . ALA B 1 355 ? 12.828 -11.547 1.197 1 98.69 355 ALA B C 1
ATOM 5855 O O . ALA B 1 355 ? 12.125 -11.742 2.195 1 98.69 355 ALA B O 1
ATOM 5856 N N . ILE B 1 356 ? 13.32 -12.531 0.459 1 98.88 356 ILE B N 1
ATOM 5857 C CA . ILE B 1 356 ? 13.125 -13.93 0.85 1 98.88 356 ILE B CA 1
ATOM 5858 C C . ILE B 1 356 ? 13.727 -14.164 2.232 1 98.88 356 ILE B C 1
ATOM 5860 O O . ILE B 1 356 ? 13.055 -14.695 3.123 1 98.88 356 ILE B O 1
ATOM 5864 N N . ALA B 1 357 ? 14.961 -13.742 2.391 1 98.69 357 ALA B N 1
ATOM 5865 C CA . ALA B 1 357 ? 15.664 -13.977 3.65 1 98.69 357 ALA B CA 1
ATOM 5866 C C . ALA B 1 357 ? 14.961 -13.281 4.809 1 98.69 357 ALA B C 1
ATOM 5868 O O . ALA B 1 357 ? 14.805 -13.859 5.887 1 98.69 357 ALA B O 1
ATOM 5869 N N . ARG B 1 358 ? 14.508 -12.148 4.559 1 98.69 358 ARG B N 1
ATOM 5870 C CA . ARG B 1 358 ? 13.898 -11.359 5.621 1 98.69 358 ARG B CA 1
ATOM 5871 C C . ARG B 1 358 ? 12.469 -11.82 5.898 1 98.69 358 ARG B C 1
ATOM 5873 O O . ARG B 1 358 ? 11.898 -11.5 6.945 1 98.69 358 ARG B O 1
ATOM 5880 N N . GLY B 1 359 ? 11.898 -12.516 4.977 1 98.44 359 GLY B N 1
ATOM 5881 C CA . GLY B 1 359 ? 10.656 -13.227 5.273 1 98.44 359 GLY B CA 1
ATOM 5882 C C . GLY B 1 359 ? 10.828 -14.305 6.324 1 98.44 359 GLY B C 1
ATOM 5883 O O . GLY B 1 359 ? 9.844 -14.727 6.945 1 98.44 359 GLY B O 1
ATOM 5884 N N . VAL B 1 360 ? 12.047 -14.734 6.48 1 98.5 360 VAL B N 1
ATOM 5885 C CA . VAL B 1 360 ? 12.383 -15.695 7.523 1 98.5 360 VAL B CA 1
ATOM 5886 C C . VAL B 1 360 ? 12.758 -14.961 8.805 1 98.5 360 VAL B C 1
ATOM 5888 O O . VAL B 1 360 ? 12.266 -15.289 9.891 1 98.5 360 VAL B O 1
ATOM 5891 N N . ASN B 1 361 ? 13.648 -14.023 8.727 1 98.25 361 ASN B N 1
ATOM 5892 C CA . ASN B 1 361 ? 14.148 -13.188 9.812 1 98.25 361 ASN B CA 1
ATOM 5893 C C . ASN B 1 361 ? 14.531 -11.797 9.32 1 98.25 361 ASN B C 1
ATOM 5895 O O . ASN B 1 361 ? 15.406 -11.656 8.461 1 98.25 361 ASN B O 1
ATOM 5899 N N . PRO B 1 362 ? 13.93 -10.766 9.844 1 98.25 362 PRO B N 1
ATOM 5900 C CA . PRO B 1 362 ? 14.125 -9.414 9.312 1 98.25 362 PRO B CA 1
ATOM 5901 C C . PRO B 1 362 ? 15.547 -8.906 9.516 1 98.25 362 PRO B C 1
ATOM 5903 O O . PRO B 1 362 ? 15.898 -7.828 9.023 1 98.25 362 PRO B O 1
ATOM 5906 N N . ARG B 1 363 ? 16.438 -9.625 10.133 1 97.94 363 ARG B N 1
ATOM 5907 C CA . ARG B 1 363 ? 17.797 -9.188 10.391 1 97.94 363 ARG B CA 1
ATOM 5908 C C . ARG B 1 363 ? 18.766 -9.68 9.312 1 97.94 363 ARG B C 1
ATOM 5910 O O . ARG B 1 363 ? 19.922 -9.289 9.281 1 97.94 363 ARG B O 1
ATOM 5917 N N . TYR B 1 364 ? 18.281 -10.508 8.398 1 97.75 364 TYR B N 1
ATOM 5918 C CA . TYR B 1 364 ? 19.172 -11.109 7.422 1 97.75 364 TYR B CA 1
ATOM 5919 C C . TYR B 1 364 ? 19.672 -10.062 6.426 1 97.75 364 TYR B C 1
ATOM 5921 O O . TYR B 1 364 ? 18.922 -9.18 6.012 1 97.75 364 TYR B O 1
ATOM 5929 N N . VAL B 1 365 ? 20.922 -10.234 6.035 1 96.62 365 VAL B N 1
ATOM 5930 C CA . VAL B 1 365 ? 21.594 -9.469 4.988 1 96.62 365 VAL B CA 1
ATOM 5931 C C . VAL B 1 365 ? 22.094 -10.414 3.895 1 96.62 365 VAL B C 1
ATOM 5933 O O . VAL B 1 365 ? 22.672 -11.469 4.188 1 96.62 365 VAL B O 1
ATOM 5936 N N . ALA B 1 366 ? 21.797 -10.141 2.709 1 97.12 366 ALA B N 1
ATOM 5937 C CA . ALA B 1 366 ? 22.312 -10.891 1.564 1 97.12 366 ALA B CA 1
ATOM 5938 C C . ALA B 1 366 ? 23.453 -10.148 0.883 1 97.12 366 ALA B C 1
ATOM 5940 O O . ALA B 1 366 ? 23.359 -8.945 0.635 1 97.12 366 ALA B O 1
ATOM 5941 N N . ARG B 1 367 ? 24.531 -10.852 0.6 1 96.12 367 ARG B N 1
ATOM 5942 C CA . ARG B 1 367 ? 25.672 -10.258 -0.095 1 96.12 367 ARG B CA 1
ATOM 5943 C C . ARG B 1 367 ? 26.156 -11.156 -1.227 1 96.12 367 ARG B C 1
ATOM 5945 O O . ARG B 1 367 ? 26.219 -12.375 -1.073 1 96.12 367 ARG B O 1
ATOM 5952 N N . ALA B 1 368 ? 26.469 -10.531 -2.301 1 96.62 368 ALA B N 1
ATOM 5953 C CA . ALA B 1 368 ? 27.156 -11.273 -3.352 1 96.62 368 ALA B CA 1
ATOM 5954 C C . ALA B 1 368 ? 28.562 -11.656 -2.914 1 96.62 368 ALA B C 1
ATOM 5956 O O . ALA B 1 368 ? 29.469 -10.82 -2.904 1 96.62 368 ALA B O 1
ATOM 5957 N N . ALA B 1 369 ? 28.75 -12.82 -2.605 1 92.81 369 ALA B N 1
ATOM 5958 C CA . ALA B 1 369 ? 30.031 -13.281 -2.107 1 92.81 369 ALA B CA 1
ATOM 5959 C C . ALA B 1 369 ? 31 -13.578 -3.26 1 92.81 369 ALA B C 1
ATOM 5961 O O . ALA B 1 369 ? 32.219 -13.445 -3.111 1 92.81 369 ALA B O 1
ATOM 5962 N N . ASP B 1 370 ? 30.422 -14.102 -4.309 1 90 370 ASP B N 1
ATOM 5963 C CA . ASP B 1 370 ? 31.234 -14.438 -5.469 1 90 370 ASP B CA 1
ATOM 5964 C C . ASP B 1 370 ? 30.438 -14.297 -6.766 1 90 370 ASP B C 1
ATOM 5966 O O . ASP B 1 370 ? 29.25 -14.617 -6.805 1 90 370 ASP B O 1
ATOM 5970 N N . VAL B 1 371 ? 31.078 -13.703 -7.711 1 91.31 371 VAL B N 1
ATOM 5971 C CA . VAL B 1 371 ? 30.531 -13.578 -9.055 1 91.31 371 VAL B CA 1
ATOM 5972 C C . VAL B 1 371 ? 31.484 -14.18 -10.078 1 91.31 371 VAL B C 1
ATOM 5974 O O . VAL B 1 371 ? 32.562 -13.625 -10.32 1 91.31 371 VAL B O 1
ATOM 5977 N N . THR B 1 372 ? 31.094 -15.336 -10.602 1 91.38 372 THR B N 1
ATOM 5978 C CA . THR B 1 372 ? 31.938 -15.984 -11.609 1 91.38 372 THR B CA 1
ATOM 5979 C C . THR B 1 372 ? 31.234 -15.984 -12.969 1 91.38 372 THR B C 1
ATOM 5981 O O . THR B 1 372 ? 30.141 -15.453 -13.102 1 91.38 372 THR B O 1
ATOM 5984 N N . ALA B 1 373 ? 31.891 -16.531 -13.953 1 91.94 373 ALA B N 1
ATOM 5985 C CA . ALA B 1 373 ? 31.312 -16.672 -15.289 1 91.94 373 ALA B CA 1
ATOM 5986 C C . ALA B 1 373 ? 30.141 -17.641 -15.281 1 91.94 373 ALA B C 1
ATOM 5988 O O . ALA B 1 373 ? 29.234 -17.547 -16.109 1 91.94 373 ALA B O 1
ATOM 5989 N N . ASP B 1 374 ? 30.109 -18.469 -14.242 1 94.69 374 ASP B N 1
ATOM 5990 C CA . ASP B 1 374 ? 29.141 -19.562 -14.273 1 94.69 374 ASP B CA 1
ATOM 5991 C C . ASP B 1 374 ? 28 -19.312 -13.289 1 94.69 374 ASP B C 1
ATOM 5993 O O . ASP B 1 374 ? 26.906 -19.859 -13.445 1 94.69 374 ASP B O 1
ATOM 5997 N N . ALA B 1 375 ? 28.375 -18.547 -12.219 1 96.81 375 ALA B N 1
ATOM 5998 C CA . ALA B 1 375 ? 27.328 -18.469 -11.203 1 96.81 375 ALA B CA 1
ATOM 5999 C C . ALA B 1 375 ? 27.484 -17.219 -10.344 1 96.81 375 ALA B C 1
ATOM 6001 O O . ALA B 1 375 ? 28.578 -16.641 -10.273 1 96.81 375 ALA B O 1
ATOM 6002 N N . LEU B 1 376 ? 26.422 -16.781 -9.789 1 97.75 376 LEU B N 1
ATOM 6003 C CA . LEU B 1 376 ? 26.375 -15.836 -8.68 1 97.75 376 LEU B CA 1
ATOM 6004 C C . LEU B 1 376 ? 26.188 -16.562 -7.352 1 97.75 376 LEU B C 1
ATOM 6006 O O . LEU B 1 376 ? 25.297 -17.391 -7.223 1 97.75 376 LEU B O 1
ATOM 6010 N N . VAL B 1 377 ? 27.047 -16.297 -6.414 1 96.81 377 VAL B N 1
ATOM 6011 C CA . VAL B 1 377 ? 26.922 -16.875 -5.086 1 96.81 377 VAL B CA 1
ATOM 6012 C C . VAL B 1 377 ? 26.516 -15.805 -4.078 1 96.81 377 VAL B C 1
ATOM 6014 O O . VAL B 1 377 ? 27.219 -14.789 -3.936 1 96.81 377 VAL B O 1
ATOM 6017 N N . VAL B 1 378 ? 25.422 -15.992 -3.426 1 97.5 378 VAL B N 1
ATOM 6018 C CA . VAL B 1 378 ? 24.938 -15.07 -2.406 1 97.5 378 VAL B CA 1
ATOM 6019 C C . VAL B 1 378 ? 25.078 -15.703 -1.023 1 97.5 378 VAL B C 1
ATOM 6021 O O . VAL B 1 378 ? 24.719 -16.859 -0.823 1 97.5 378 VAL B O 1
ATOM 6024 N N . GLU B 1 379 ? 25.594 -14.992 -0.079 1 96.75 379 GLU B N 1
ATOM 6025 C CA . GLU B 1 379 ? 25.719 -15.43 1.309 1 96.75 379 GLU B CA 1
ATOM 6026 C C . GLU B 1 379 ? 24.859 -14.578 2.238 1 96.75 379 GLU B C 1
ATOM 6028 O O . GLU B 1 379 ? 24.547 -13.422 1.922 1 96.75 379 GLU B O 1
ATOM 6033 N N . PHE B 1 380 ? 24.547 -15.188 3.33 1 96.75 380 PHE B N 1
ATOM 6034 C CA . PHE B 1 380 ? 23.625 -14.523 4.25 1 96.75 380 PHE B CA 1
ATOM 6035 C C . PHE B 1 380 ? 24.266 -14.383 5.633 1 96.75 380 PHE B C 1
ATOM 6037 O O . PHE B 1 380 ? 24.922 -15.312 6.113 1 96.75 380 PHE B O 1
ATOM 6044 N N . SER B 1 381 ? 24.094 -13.211 6.215 1 94.94 381 SER B N 1
ATOM 6045 C CA . SER B 1 381 ? 24.453 -12.93 7.602 1 94.94 381 SER B CA 1
ATOM 6046 C C . SER B 1 381 ? 23.328 -12.227 8.336 1 94.94 381 SER B C 1
ATOM 6048 O O . SER B 1 381 ? 22.266 -11.961 7.762 1 94.94 381 SER B O 1
ATOM 6050 N N . ARG B 1 382 ? 23.453 -11.992 9.695 1 95.88 382 ARG B N 1
ATOM 6051 C CA . ARG B 1 382 ? 22.422 -11.32 10.477 1 95.88 382 ARG B CA 1
ATOM 6052 C C . ARG B 1 382 ? 22.938 -10 11.039 1 95.88 382 ARG B C 1
ATOM 6054 O O . ARG B 1 382 ? 24.016 -9.945 11.625 1 95.88 382 ARG B O 1
ATOM 6061 N N . ALA B 1 383 ? 22.203 -9 10.758 1 96.62 383 ALA B N 1
ATOM 6062 C CA . ALA B 1 383 ? 22.484 -7.695 11.359 1 96.62 383 ALA B CA 1
ATOM 6063 C C . ALA B 1 383 ? 22.062 -7.664 12.828 1 96.62 383 ALA B C 1
ATOM 6065 O O . ALA B 1 383 ? 21.344 -8.562 13.289 1 96.62 383 ALA B O 1
ATOM 6066 N N . ASP B 1 384 ? 22.516 -6.676 13.562 1 95.69 384 ASP B N 1
ATOM 6067 C CA . ASP B 1 384 ? 22.188 -6.508 14.977 1 95.69 384 ASP B CA 1
ATOM 6068 C C . ASP B 1 384 ? 20.734 -6.105 15.164 1 95.69 384 ASP B C 1
ATOM 6070 O O . ASP B 1 384 ? 20.094 -6.488 16.156 1 95.69 384 ASP B O 1
ATOM 6074 N N . HIS B 1 385 ? 20.234 -5.371 14.172 1 95.62 385 HIS B N 1
ATOM 6075 C CA . HIS B 1 385 ? 18.875 -4.863 14.258 1 95.62 385 HIS B CA 1
ATOM 6076 C C . HIS B 1 385 ? 18.047 -5.273 13.039 1 95.62 385 HIS B C 1
ATOM 6078 O O . HIS B 1 385 ? 18.594 -5.398 11.938 1 95.62 385 HIS B O 1
ATOM 6084 N N . PRO B 1 386 ? 16.828 -5.422 13.297 1 96.31 386 PRO B N 1
ATOM 6085 C CA . PRO B 1 386 ? 15.969 -5.801 12.172 1 96.31 386 PRO B CA 1
ATOM 6086 C C . PRO B 1 386 ? 15.828 -4.695 11.125 1 96.31 386 PRO B C 1
ATOM 6088 O O . PRO B 1 386 ? 15.844 -3.51 11.477 1 96.31 386 PRO B O 1
ATOM 6091 N N . PHE B 1 387 ? 15.75 -5.066 9.906 1 95.19 387 PHE B N 1
ATOM 6092 C CA . PHE B 1 387 ? 15.461 -4.145 8.812 1 95.19 387 PHE B CA 1
ATOM 6093 C C . PHE B 1 387 ? 13.961 -3.891 8.695 1 95.19 387 PHE B C 1
ATOM 6095 O O . PHE B 1 387 ? 13.156 -4.766 9.008 1 95.19 387 PHE B O 1
ATOM 6102 N N . ARG B 1 388 ? 13.641 -2.76 8.227 1 91 388 ARG B N 1
ATOM 6103 C CA . ARG B 1 388 ? 12.25 -2.463 7.895 1 91 388 ARG B CA 1
ATOM 6104 C C . ARG B 1 388 ? 11.789 -3.275 6.688 1 91 388 ARG B C 1
ATOM 6106 O O . ARG B 1 388 ? 12.586 -3.566 5.793 1 91 388 ARG B O 1
ATOM 6113 N N . GLU B 1 389 ? 10.539 -3.59 6.695 1 93.94 389 GLU B N 1
ATOM 6114 C CA . GLU B 1 389 ? 9.953 -4.25 5.535 1 93.94 389 GLU B CA 1
ATOM 6115 C C . GLU B 1 389 ? 10.078 -3.385 4.285 1 93.94 389 GLU B C 1
ATOM 6117 O O . GLU B 1 389 ? 9.859 -2.174 4.34 1 93.94 389 GLU B O 1
ATOM 6122 N N . SER B 1 390 ? 10.461 -4.023 3.207 1 94.56 390 SER B N 1
ATOM 6123 C CA . SER B 1 390 ? 10.578 -3.277 1.959 1 94.56 390 SER B CA 1
ATOM 6124 C C . SER B 1 390 ? 9.211 -2.793 1.476 1 94.56 390 SER B C 1
ATOM 6126 O O . SER B 1 390 ? 8.188 -3.387 1.804 1 94.56 390 SER B O 1
ATOM 6128 N N . THR B 1 391 ? 9.195 -1.767 0.673 1 93.69 391 THR B N 1
ATOM 6129 C CA . THR B 1 391 ? 7.973 -1.21 0.105 1 93.69 391 THR B CA 1
ATOM 6130 C C . THR B 1 391 ? 7.266 -2.24 -0.771 1 93.69 391 THR B C 1
ATOM 6132 O O . THR B 1 391 ? 6.039 -2.332 -0.762 1 93.69 391 THR B O 1
ATOM 6135 N N . GLU B 1 392 ? 8.039 -3.023 -1.475 1 96.44 392 GLU B N 1
ATOM 6136 C CA . GLU B 1 392 ? 7.48 -4.027 -2.379 1 96.44 392 GLU B CA 1
ATOM 6137 C C . GLU B 1 392 ? 6.695 -5.086 -1.61 1 96.44 392 GLU B C 1
ATOM 6139 O O . GLU B 1 392 ? 5.586 -5.453 -2.004 1 96.44 392 GLU B O 1
ATOM 6144 N N . VAL B 1 393 ? 7.293 -5.52 -0.504 1 97.44 393 VAL B N 1
ATOM 6145 C CA . VAL B 1 393 ? 6.637 -6.547 0.301 1 97.44 393 VAL B CA 1
ATOM 6146 C C . VAL B 1 393 ? 5.41 -5.953 0.993 1 97.44 393 VAL B C 1
ATOM 6148 O O . VAL B 1 393 ? 4.359 -6.59 1.062 1 97.44 393 VAL B O 1
ATOM 6151 N N . ALA B 1 394 ? 5.547 -4.75 1.45 1 94.88 394 ALA B N 1
ATOM 6152 C CA . ALA B 1 394 ? 4.441 -4.074 2.125 1 94.88 394 ALA B CA 1
ATOM 6153 C C . ALA B 1 394 ? 3.244 -3.912 1.19 1 94.88 394 ALA B C 1
ATOM 6155 O O . ALA B 1 394 ? 2.1 -4.117 1.597 1 94.88 394 ALA B O 1
ATOM 6156 N N . LEU B 1 395 ? 3.482 -3.529 -0.016 1 94.06 395 LEU B N 1
ATOM 6157 C CA . LEU B 1 395 ? 2.426 -3.357 -1.007 1 94.06 395 LEU B CA 1
ATOM 6158 C C . LEU B 1 395 ? 1.731 -4.684 -1.294 1 94.06 395 LEU B C 1
ATOM 6160 O O . LEU B 1 395 ? 0.512 -4.727 -1.467 1 94.06 395 LEU B O 1
ATOM 6164 N N . THR B 1 396 ? 2.521 -5.715 -1.354 1 96.31 396 THR B N 1
ATOM 6165 C CA . THR B 1 396 ? 1.959 -7.031 -1.618 1 96.31 396 THR B CA 1
ATOM 6166 C C . THR B 1 396 ? 1.132 -7.516 -0.43 1 96.31 396 THR B C 1
ATOM 6168 O O . THR B 1 396 ? 0.097 -8.164 -0.608 1 96.31 396 THR B O 1
ATOM 6171 N N . ARG B 1 397 ? 1.539 -7.145 0.755 1 94.81 397 ARG B N 1
ATOM 6172 C CA . ARG B 1 397 ? 0.931 -7.598 2.002 1 94.81 397 ARG B CA 1
ATOM 6173 C C . ARG B 1 397 ? -0.466 -7.012 2.176 1 94.81 397 ARG B C 1
ATOM 6175 O O . ARG B 1 397 ? -1.261 -7.512 2.973 1 94.81 397 ARG B O 1
ATOM 6182 N N . ILE B 1 398 ? -0.831 -6.059 1.429 1 91.12 398 ILE B N 1
ATOM 6183 C CA . ILE B 1 398 ? -2.158 -5.457 1.508 1 91.12 398 ILE B CA 1
ATOM 6184 C C . ILE B 1 398 ? -3.213 -6.48 1.09 1 91.12 398 ILE B C 1
ATOM 6186 O O . ILE B 1 398 ? -4.344 -6.449 1.576 1 91.12 398 ILE B O 1
ATOM 6190 N N . SER B 1 399 ? -2.844 -7.363 0.29 1 90.56 399 SER B N 1
ATOM 6191 C CA . SER B 1 399 ? -3.744 -8.445 -0.097 1 90.56 399 SER B CA 1
ATOM 6192 C C . SER B 1 399 ? -4.195 -9.25 1.117 1 90.56 399 SER B C 1
ATOM 6194 O O . SER B 1 399 ? -3.4 -9.523 2.018 1 90.56 399 SER B O 1
ATOM 6196 N N . THR B 1 400 ? -5.398 -9.688 1.069 1 90.56 400 THR B N 1
ATOM 6197 C CA . THR B 1 400 ? -5.926 -10.539 2.129 1 90.56 400 THR B CA 1
ATOM 6198 C C . THR B 1 400 ? -5.281 -11.922 2.078 1 90.56 400 THR B C 1
ATOM 6200 O O . THR B 1 400 ? -5.34 -12.68 3.053 1 90.56 400 THR B O 1
ATOM 6203 N N . GLY B 1 401 ? -4.676 -12.195 0.953 1 93.69 401 GLY B N 1
ATOM 6204 C CA . GLY B 1 401 ? -3.965 -13.461 0.819 1 93.69 401 GLY B CA 1
ATOM 6205 C C . GLY B 1 401 ? -2.762 -13.562 1.736 1 93.69 401 GLY B C 1
ATOM 6206 O O . GLY B 1 401 ? -2.299 -14.664 2.039 1 93.69 401 GLY B O 1
ATOM 6207 N N . ALA B 1 402 ? -2.275 -12.461 2.146 1 93.25 402 ALA B N 1
ATOM 6208 C CA . ALA B 1 402 ? -1.085 -12.453 2.992 1 93.25 402 ALA B CA 1
ATOM 6209 C C . ALA B 1 402 ? -1.352 -13.156 4.32 1 93.25 402 ALA B C 1
ATOM 6211 O O . ALA B 1 402 ? -0.514 -13.914 4.805 1 93.25 402 ALA B O 1
ATOM 6212 N N . ALA B 1 403 ? -2.527 -13.008 4.867 1 91.88 403 ALA B N 1
ATOM 6213 C CA . ALA B 1 403 ? -2.84 -13.555 6.188 1 91.88 403 ALA B CA 1
ATOM 6214 C C . ALA B 1 403 ? -3.855 -14.688 6.082 1 91.88 403 ALA B C 1
ATOM 6216 O O . ALA B 1 403 ? -4.395 -15.133 7.098 1 91.88 403 ALA B O 1
ATOM 6217 N N . PHE B 1 404 ? -4.156 -15.07 4.863 1 95.62 404 PHE B N 1
ATOM 6218 C CA . PHE B 1 404 ? -5.148 -16.125 4.668 1 95.62 404 PHE B CA 1
ATOM 6219 C C . PHE B 1 404 ? -4.676 -17.438 5.281 1 95.62 404 PHE B C 1
ATOM 6221 O O . PHE B 1 404 ? -3.504 -17.797 5.164 1 95.62 404 PHE B O 1
ATOM 6228 N N . VAL B 1 405 ? -5.574 -18.156 5.965 1 94.75 405 VAL B N 1
ATOM 6229 C CA . VAL B 1 405 ? -5.273 -19.453 6.566 1 94.75 405 VAL B CA 1
ATOM 6230 C C . VAL B 1 405 ? -6.223 -20.516 6.012 1 94.75 405 VAL B C 1
ATOM 6232 O O . VAL B 1 405 ? -7.441 -20.344 6.047 1 94.75 405 VAL B O 1
ATOM 6235 N N . PHE B 1 406 ? -5.676 -21.531 5.496 1 94.81 406 PHE B N 1
ATOM 6236 C CA . PHE B 1 406 ? -6.469 -22.625 4.969 1 94.81 406 PHE B CA 1
ATOM 6237 C C . PHE B 1 406 ? -7.113 -23.422 6.102 1 94.81 406 PHE B C 1
ATOM 6239 O O . PHE B 1 406 ? -6.488 -23.656 7.141 1 94.81 406 PHE B O 1
ATOM 6246 N N . ALA B 1 407 ? -8.305 -23.812 5.891 1 91.38 407 ALA B N 1
ATOM 6247 C CA . ALA B 1 407 ? -9.031 -24.625 6.863 1 91.38 407 ALA B CA 1
ATOM 6248 C C . ALA B 1 407 ? -9.156 -26.062 6.391 1 91.38 407 ALA B C 1
ATOM 6250 O O . ALA B 1 407 ? -9.031 -26.359 5.199 1 91.38 407 ALA B O 1
ATOM 6251 N N . GLU B 1 408 ? -9.383 -26.922 7.383 1 85.62 408 GLU B N 1
ATOM 6252 C CA . GLU B 1 408 ? -9.758 -28.297 7.055 1 85.62 408 GLU B CA 1
ATOM 6253 C C . GLU B 1 408 ? -11.242 -28.406 6.711 1 85.62 408 GLU B C 1
ATOM 6255 O O . GLU B 1 408 ? -12.094 -28.016 7.512 1 85.62 408 GLU B O 1
ATOM 6260 N N . ARG B 1 409 ? -11.586 -28.797 5.512 1 84.06 409 ARG B N 1
ATOM 6261 C CA . ARG B 1 409 ? -12.969 -28.781 5.066 1 84.06 409 ARG B CA 1
ATOM 6262 C C . ARG B 1 409 ? -13.5 -30.203 4.914 1 84.06 409 ARG B C 1
ATOM 6264 O O . ARG B 1 409 ? -14.516 -30.438 4.254 1 84.06 409 ARG B O 1
ATOM 6271 N N . GLY B 1 410 ? -12.977 -31.141 5.422 1 78.69 410 GLY B N 1
ATOM 6272 C CA . GLY B 1 410 ? -13.516 -32.5 5.395 1 78.69 410 GLY B CA 1
ATOM 6273 C C . GLY B 1 410 ? -13.219 -33.219 4.098 1 78.69 410 GLY B C 1
ATOM 6274 O O . GLY B 1 410 ? -12.336 -32.812 3.336 1 78.69 410 GLY B O 1
ATOM 6275 N N . THR B 1 411 ? -13.938 -34.344 3.838 1 77.44 411 THR B N 1
ATOM 6276 C CA . THR B 1 411 ? -13.703 -35.219 2.693 1 77.44 411 THR B CA 1
ATOM 6277 C C . THR B 1 411 ? -14.516 -34.75 1.487 1 77.44 411 THR B C 1
ATOM 6279 O O . THR B 1 411 ? -15.742 -34.625 1.57 1 77.44 411 THR B O 1
ATOM 6282 N N . PRO B 1 412 ? -13.812 -34.5 0.428 1 81.19 412 PRO B N 1
ATOM 6283 C CA . PRO B 1 412 ? -14.531 -34.094 -0.778 1 81.19 412 PRO B CA 1
ATOM 6284 C C . PRO B 1 412 ? -15.391 -35.219 -1.363 1 81.19 412 PRO B C 1
ATOM 6286 O O . PRO B 1 412 ? -15.062 -36.406 -1.229 1 81.19 412 PRO B O 1
ATOM 6289 N N . LEU B 1 413 ? -16.484 -34.875 -2.061 1 80.31 413 LEU B N 1
ATOM 6290 C CA . LEU B 1 413 ? -17.406 -35.812 -2.68 1 80.31 413 LEU B CA 1
ATOM 6291 C C . LEU B 1 413 ? -17.328 -35.75 -4.199 1 80.31 413 LEU B C 1
ATOM 6293 O O . LEU B 1 413 ? -17.125 -34.656 -4.758 1 80.31 413 LEU B O 1
ATOM 6297 N N . PRO B 1 414 ? -17.469 -36.938 -4.883 1 79.88 414 PRO B N 1
ATOM 6298 C CA . PRO B 1 414 ? -17.562 -36.875 -6.344 1 79.88 414 PRO B CA 1
ATOM 6299 C C . PRO B 1 414 ? -18.828 -36.156 -6.82 1 79.88 414 PRO B C 1
ATOM 6301 O O . PRO B 1 414 ? -19.891 -36.281 -6.199 1 79.88 414 PRO B O 1
ATOM 6304 N N . LEU B 1 415 ? -18.625 -35.312 -7.777 1 80.31 415 LEU B N 1
ATOM 6305 C CA . LEU B 1 415 ? -19.766 -34.594 -8.352 1 80.31 415 LEU B CA 1
ATOM 6306 C C . LEU B 1 415 ? -20.328 -35.375 -9.539 1 80.31 415 LEU B C 1
ATOM 6308 O O . LEU B 1 415 ? -19.578 -35.906 -10.367 1 80.31 415 LEU B O 1
ATOM 6312 N N . THR B 1 416 ? -21.594 -35.938 -9.383 1 71.88 416 THR B N 1
ATOM 6313 C CA . THR B 1 416 ? -22.234 -36.719 -10.43 1 71.88 416 THR B CA 1
ATOM 6314 C C . THR B 1 416 ? -23.141 -35.844 -11.281 1 71.88 416 THR B C 1
ATOM 6316 O O . THR B 1 416 ? -23.719 -34.875 -10.789 1 71.88 416 THR B O 1
ATOM 6319 N N . VAL B 1 417 ? -23.062 -36.125 -12.648 1 65.31 417 VAL B N 1
ATOM 6320 C CA . VAL B 1 417 ? -23.938 -35.469 -13.609 1 65.31 417 VAL B CA 1
ATOM 6321 C C . VAL B 1 417 ? -25.391 -35.625 -13.156 1 65.31 417 VAL B C 1
ATOM 6323 O O . VAL B 1 417 ? -25.828 -36.719 -12.781 1 65.31 417 VAL B O 1
ATOM 6326 N N . VAL B 1 418 ? -25.953 -34.469 -12.703 1 48.25 418 VAL B N 1
ATOM 6327 C CA . VAL B 1 418 ? -27.391 -34.562 -12.469 1 48.25 418 VAL B CA 1
ATOM 6328 C C . VAL B 1 418 ? -28.125 -34.656 -13.805 1 48.25 418 VAL B C 1
ATOM 6330 O O . VAL B 1 418 ? -27.797 -33.938 -14.758 1 48.25 418 VAL B O 1
#

pLDDT: mean 95.32, std 7.66, range [26.7, 98.94]

Secondary structure (DSSP, 8-state):
-----PPPGGGGS-HHHHHHHHHHHHHHHHHHHHHHHHHHHHHHHHHHHHHHHHHHHHHHHHHHHHHHHHHHT---SSHHHHHHHHTT-TTS-TTTEEEEEEE-SSSEEEEEEEEEHHHHHHGGG-HHHHHIIIIIIHHHHHHHHHHTT-TTEEEEEEE-SSPSSTT-SSSEEEEEEE-TTSPPPPPPTTHHHHHTSHHHH---PPP-TTSSSB----SPPBSS--GGGB-HHHHHHHHHHHHHHHHHHHHHHHHHHHTTS-HHHHHHHHHHHHHHHHHHHHHHHHHHTT--SSHHHHHHHHHH-GGG--HHHH--EEEEETTEEEEEEESSSHHHHHTSGGGG-BTTB-HHHHHHHHHH-TTEEEEEEEE-SSEEEEEEEE-SSPPPPPHHHHHHHTSGGGS----------B----/-----PPPGGGGS-HHHHHHHHHHHHHHHHHHHHHHHHHHHHHHHHHHHHHHHHHHHHHHHHHHHHHHHHHHT---SSHHHHHHHHTT-TTS-TTTEEEEEEEEETTEEEEEEEEEHHHHHHGGG-HHHHHIIIIIIHHHHHHHHHHTT-TTEEEEEEE-SSPSSTT-SSSEEEEEEE-TTSPPPPPPTTHHHHHTSHHHH---PPP-TTSSSB----SPPBSS--GGGB-HHHHHHHHHHHHHHHHHHHHHHHHHHHTTS-HHHHHHHHHHHHHHHHHHHHHHHHHHTT--SSHHHHHHHHHH-GGG--HHHH--EEEEETTEEEEEEESSSHHHHHTSGGGG-BTTB-HHHHHHHHHH-TTEEEEEEEE-SSEEEEEEEE-SSPPPPPHHHHHHHTSGGGS----------B----

Radius of gyration: 29.4 Å; Cα contacts (8 Å, |Δi|>4): 1658; chains: 2; bounding box: 63×91×65 Å

Solvent-accessible surface area (backbone atoms only — not comparable to full-atom values): 43137 Å² total; per-residue (Å²): 126,85,79,69,77,64,75,59,65,58,68,78,50,51,52,70,53,40,34,56,45,41,59,50,52,25,42,47,39,41,39,46,64,55,21,34,42,67,59,32,20,56,73,49,18,54,68,41,29,45,52,36,54,33,45,9,45,44,36,19,40,30,51,47,44,45,49,50,23,61,71,28,52,36,71,53,68,37,41,58,37,42,52,51,42,43,68,75,27,36,90,27,19,72,69,46,31,25,64,40,77,46,47,54,44,62,40,31,31,36,39,32,23,71,33,49,49,70,55,66,51,28,50,83,75,32,68,68,48,30,38,41,50,61,43,66,28,39,50,60,32,48,29,32,46,34,32,46,41,26,55,31,35,42,57,46,74,75,46,57,49,78,54,78,55,82,80,47,73,57,46,29,30,32,37,37,40,50,40,89,83,45,78,52,76,81,80,59,93,63,34,61,63,48,60,66,28,48,73,63,66,57,84,73,78,80,53,56,75,83,46,71,53,37,45,55,56,60,65,75,44,51,60,47,86,57,58,74,50,36,8,50,52,30,41,40,45,48,44,41,51,51,19,42,40,40,50,39,35,47,38,22,38,51,53,43,42,46,72,74,37,58,69,68,60,25,51,54,52,52,42,43,25,43,16,4,37,34,12,52,41,28,34,50,52,32,59,70,68,68,47,66,56,50,57,69,36,44,46,51,43,56,50,65,31,48,80,35,32,40,38,79,38,33,56,39,46,75,42,86,43,97,79,34,39,32,43,37,41,45,65,72,31,46,34,40,72,61,59,33,69,63,53,61,53,50,82,90,41,49,59,33,60,33,26,30,43,29,32,46,29,44,26,46,43,68,41,65,72,42,79,57,92,57,31,41,31,33,34,44,49,72,52,98,57,68,53,77,83,50,70,39,32,54,62,31,49,69,34,61,71,66,76,60,74,89,75,90,82,74,81,60,46,74,59,68,71,98,126,84,79,71,78,64,76,59,68,58,67,79,51,51,54,70,54,40,35,56,45,43,57,51,52,25,42,48,39,42,38,44,62,55,21,34,42,68,60,32,21,55,74,49,19,54,68,41,30,44,50,38,55,34,46,9,46,44,36,17,38,30,50,46,43,45,50,49,23,61,70,27,54,35,70,54,68,36,40,58,39,40,53,52,43,43,68,75,27,35,88,27,20,74,68,46,30,25,64,39,77,47,48,54,44,60,43,31,31,35,40,32,22,70,33,49,48,70,54,68,52,28,51,85,76,31,68,68,48,30,38,41,49,61,42,66,28,39,49,60,34,48,29,31,45,32,30,45,42,25,54,29,35,42,58,46,74,74,45,57,48,77,56,76,57,81,80,47,73,57,47,29,30,32,37,37,40,51,39,89,85,44,77,51,78,81,80,59,92,63,33,62,63,46,61,65,26,49,73,64,65,57,84,70,78,79,55,56,75,83,47,70,53,36,48,56,55,59,65,74,43,50,61,49,86,59,56,72,51,37,9,51,51,31,43,40,45,47,42,39,52,51,20,42,41,41,50,37,36,46,38,23,39,51,53,43,42,45,74,73,38,58,67,70,60,24,50,53,51,52,41,43,24,44,17,4,37,35,13,52,43,28,32,50,52,33,58,72,67,69,47,67,57,50,57,68,36,45,46,49,44,57,50,65,31,48,79,36,32,40,38,79,38,33,56,39,44,74,42,86,44,97,79,33,40,31,40,37,40,44,64,72,31,48,34,42,72,60,58,30,68,62,54,61,52,50,83,90,41,49,60,33,61,32,26,29,43,30,32,47,30,43,25,46,41,68,40,64,73,42,80,56,92,57,30,40,30,33,34,44,49,73,51,98,56,68,54,78,80,51,68,40,32,54,61,32,50,69,34,60,71,66,76,60,74,89,77,90,82,74,83,59,46,73,61,67,70,97

Sequence (836 aa):
MVNAMPESNFAQLTRAQLAVLVPELLLCGHLIDRSGMAHTIAAFGKDGMTAVAIEEWQLASPVYTRRMQRALGFAGEDVPTIFKGLQLDIGAPPQFMDFRFRVADSAHGEFWLDHCGALMDVEPLGPDFVVAMCHDIEDPTFDATALATNPHARVRPIHRPPRSPADRKPMCAWTVTIDPAHTPPPIPQHAELVAGSAAARLPLAEIDPDEEGRADYAGPLLSDLRFADFSKSALVRLAEEVCLQHHLLTLGFVIAVRSRLDPAAATALCRKQFAGIAGLTAERLRRALDLGDDAAALATVLRLHPAWNPVAYTGVHVADAESGVRLVLPRSSAAMSDGVWPALIDAEHLAAVEAIARGVNPRYVARAADVTADALVVEFSRADHPFRESTEVALTRISTGAAFVFAERGTPLPLTVVMVNAMPESNFAQLTRAQLAVLVPELLLCGHLIDRSGMAHTIAAFGKDGMTAVAIEEWQLASPVYTRRMQRALGFAGEDVPTIFKGLQLDIGAPPQFMDFRFRVADSAHGEFWLDHCGALMDVEPLGPDFVVAMCHDIEDPTFDATALATNPHARVRPIHRPPRSPADRKPMCAWTVTIDPAHTPPPIPQHAELVAGSAAARLPLAEIDPDEEGRADYAGPLLSDLRFADFSKSALVRLAEEVCLQHHLLTLGFVIAVRSRLDPAAATALCRKQFAGIAGLTAERLRRALDLGDDAAALATVLRLHPAWNPVAYTGVHVADAESGVRLVLPRSSAAMSDGVWPALIDAEHLAAVEAIARGVNPRYVARAADVTADALVVEFSRADHPFRESTEVALTRISTGAAFVFAERGTPLPLTVV

Organism: Nocardia brasiliensis (strain ATCC 700358 / HUJEG-1) (NCBI:txid1133849)

Nearest PDB structures (foldseek):
  4n7w-assembly1_A  TM=2.565E-01  e=3.064E+00  Yersinia frederiksenii
  6wzb-assembly1_B  TM=2.016E-01  e=3.732E+00  Pyrococcus horikoshii OT3
  6wzb-assembly1_B  TM=1.915E-01  e=3.097E+00  Pyrococcus horikoshii OT3

Foldseek 3Di:
DPPDQDDFLLLVDDLVLLLLVLLLLLQLLLLLLVLLQVVQCVVPNPVRSLVLLQQLLLQQQLLLLLVQCVQQVAAAQFDQSLVVSLQLHSNQRDPCFPKFWAFQDRFKIKIFGQHHLCCVLCVVVHQVSQCSVFPVRCQNNSLSNSVSRPQQKHKAWPDADPDVVNNDPPRTMIMIGRDPVHHGDDDDPCNCLLCVACLSVPDDDHFDCPFQARRHDNDFRWRHDRSSRHGSSSSSSSLQSSLSSSQSSQLSSLVSLVVPDPPVVSLVSSLLSLQQSLLLSLLSSCVSSVHAQALVSLQSSVSSPSLCPDCQAFVWDWDADPQGIKIKGWCDGSSCVSCGDSVSDDQVRCSNVLSNSVSSPQQKDWHQPDDDPTITMIDIDGHPDGDDHDPSNVSSCSRPSSVDDDDDDDDIGGHDND/DPPDQDDFLLLVDDLVLLLLVLLLLLQLLLLLLVLLQVVQCVVPNPVRSLVLLQQLLLQQQLLLLLVQCVQQVAAAQFDQSLVVSLQLHSNQRDPCFPKFWAFQDRFKIKIFGQHHLCCVLCVVVDQVSQCSVFPVRCQNNSLSNSVSRPQQKHKAWPDADPDVVNNDPPRTMIMIGGDPVHHGDDDDPCNCLLCVACLSVPDDDHFDCPFQARRHDNDFRWRHDRSSRHGSSSSSSSLQSSLSSSQSSQLSSLVSLVVPDPPVVSLVSSLLSLQQSLLLSLLSSCVSSVHAQALVSLQSSVSSRSLCPDCQAFVWDWDADPQGIKIKGWCDGSSCVSCGDSVSDDQVRCSNVLSNSVSSPQQKDWHQPDDDPTITMIDIDGHPDGDDHDPSNVSSCSRPSSVDDDDDDDDIDGHDND